Protein AF-A0AAD9J565-F1 (afdb_monomer)

Radius of gyration: 39.03 Å; Cα contacts (8 Å, |Δi|>4): 1830; chains: 1; bounding box: 100×90×88 Å

Sequence (991 aa):
MLLVNPFYSILQPTYLFQKVSRIVEQFKKESPEIPIISLGIGDVTQALPSLAIEALHNAVDEMAHANTFHGYGPEQGYDFLRTAIAKYDFQENLLSIDASEIFVSDGSKCDIANFQELFSPHVSVAIPDPVYPVYLDTNVMAGRSGQWKNDHYENIIPLPATKENNYIPLPPELHVDVIYLCFPNNPTGSAATKEVLEQFVDYAREHKALILFDAAYESFIRHPDIPHSIYEIKGAHSCAIEFRSLSKSAGFTGLRCAYTVVPHACMIYSENGEKYSLNKLWNRRQSTKFNGVAYPIQKAAAAMYTPSGQAQIRELTDSYLKNARIIRSTLEEYGSKIAEVPRSGKKDIDLAVQAAHKAATRWAKTSASQRSEILFKIADRMQKNLEKLAIVETWDNGKAIRETLAADIPLAIDHFRYFGSVIRAEAGEISDIDADTVSMEVHEPLGIVGQIIPWNFPILMLTWKMAPALAAGNCTIIKTAEQTPISALILFELIGDLIPPGVANIVTGFGPEAGKPLAQHPDIKKVAFTGETTTGRLIMQYASENIIPVTLELGGKSPNVFLESVMDKDDAFLDKAVEGLVLFAFNQGEVCTCPSRALIQENIYDKFMERCLTRISAITMDDPLDSDTMMGAQASNDQYEKILNYIDIGKQEGAEVLIGGEKYANSLYPQGYYIKPTVFKGHNKMRIFQEEIFGPVLSVTTFKDQDEALKIANDTTYGLGSGVWTRDIHQMQLLSRGIEAGRVWCNCYHAYPAHASFGGYKKSVDFLQEQSIQENTKKGIMIATLFKDIGCHNAHIVLSDNNGIHPQRTKNAGRISTSEQLPSSQWSLFAQGCEHIARNILEKTGIRTVYHHHCAGWIETPFELEKLMSMTSPELLGLCLDTGHYCFAGGSPESIIESYGKRIWHVHFKDCDAAIAHQSRVRRWDYFTSLQHGIFCPLGKGCVNFHEVIKKLKNINYHGWIVVEQDILPGMGTPKRYAQENRMYLNKFGV

Mean predicted aligned error: 18.53 Å

Foldseek 3Di:
DDDDLVLVVQDDDPCPQVVVVVVVVVCCVVCVPDDDDDPHPPPLPDDFDPLLVVLLVVVVVLCVDPVSNDDDDQLQDDQLLLVLCCVQVAVVVVFPFDSLQKRKFLFLLVLLLLLVVVDDLAFAEEAEPVHDVSNVSSNSSSVNFDHDDPNGGPRYHYFYQDVVVVRQGADDPDQGAEYEEEVCGPPRSDADFLVRLLRVQVSCVVRVHAYEYELAQLLLDDDPRTDSDSSVHPNCLAHYKYKYWCCNQRVCVVQGIIMIRQHQNHWDADPVGDTDGSSVVSSVSSVVVPRHHDPSSSSSSSSLSDPVNVVSSNVSSVVVVVVVVVVVVVVVVLDDDDDDDDADFLVVLVVLLVFLQVCQVVLQPPDLLLLLVLLLVLLVLLVVCQLVLLVLLCVLFFWASLCSNPPQSVQLSLLSNVLSPVLVVDDWDWDDPDDPDIDTDDQGQLEEAEEEEESLRFSNSCSLPLSNNSSRRYAYEYEYAQLGQRSVVVSCVRSVVSDPTSSYHYDYHHCVGNVLSSLQPLSHQEYEEEEALVSVVVSVVSNVNNVHHYFYQHAFLAAEEEEPQLPVDPDPLVVLVLVVQQQCCPSQVLDRNRNQEYEYAPVCPPVSVVSNVVVLVPAAEERSHDSNHRTTAGSDPVLLVLLLVVLVQCVVVPWDWPDFSAADCHPVCNSTSGGRQTETEDDCPRCSNADRSSGNHHYYYYDHDLVRVLVSRQPYQWAFEYEDRHPDPVSQVVSQVSRRHPYYHYSHPDDDRSPDDGAIDGSSDDDDPPCPLVVLLVVLLVVLQVCLVVVNLLDAAEDEADAPPPPVQQLQWLHDDPVNADDPVVLLVVLVSQQVSQVSNCVNRVHAYEYEEARRGNQQAPVSVVSSVVNHDLVRYAYAAEQLSHVLNPHALLVCCVVRVSRHQHYEDWAAAPVLSVVCVVVSPGNVRSVVVCRTDAPPNHDHPVLSNVVSNVVSVPPDDYHYDGRDDPPRDDPVVSVVRNVVVVVVNVD

InterPro domains:
  IPR013022 Xylose isomerase-like, TIM barrel domain [PF01261] (788-982)
  IPR015421 Pyridoxal phosphate-dependent transferase, major domain [G3DSA:3.40.640.10] (46-307)
  IPR015422 Pyridoxal phosphate-dependent transferase, small domain [G3DSA:3.90.1150.10] (16-339)
  IPR015424 Pyridoxal phosphate-dependent transferase [SSF53383] (14-336)
  IPR015590 Aldehyde dehydrogenase domain [PF00171] (335-765)
  IPR016160 Aldehyde dehydrogenase, cysteine active site [PS00070] (585-596)
  IPR016161 Aldehyde/histidinol dehydrogenase [SSF53720] (335-764)
  IPR016162 Aldehyde dehydrogenase, N-terminal [G3DSA:3.40.605.10] (349-568)
  IPR016163 Aldehyde dehydrogenase, C-terminal [G3DSA:3.40.309.10] (569-749)
  IPR019942 LL-diaminopimelate aminotransferase/aminotransferase ALD1 [TIGR03542] (4-337)
  IPR029510 Aldehyde dehydrogenase, glutamic acid active site [PS00687] (552-559)
  IPR036237 Xylose isomerase-like superfamily [SSF51658] (738-968)

Solvent-accessible surface area (backbone atoms only — not comparable to full-atom values): 52438 Å² total; per-residue (Å²): 135,90,78,76,71,71,38,67,77,68,61,74,77,67,64,65,64,56,49,52,52,51,51,52,53,50,46,49,72,78,38,71,86,59,87,77,87,77,85,55,97,83,67,74,88,65,77,65,44,70,57,34,53,52,29,32,52,55,36,50,57,34,53,73,36,89,92,55,46,75,75,92,70,58,62,44,44,56,65,73,39,30,45,42,47,22,39,68,77,26,39,73,75,74,32,96,54,54,40,90,27,37,33,33,20,43,30,40,71,57,52,63,54,49,54,60,76,79,50,67,68,82,55,39,37,34,38,45,36,75,58,52,60,62,69,55,51,43,39,30,61,64,61,37,21,69,59,79,53,95,97,40,36,75,43,47,43,73,24,64,29,40,82,90,51,61,49,47,52,68,73,74,94,60,93,46,43,35,36,51,46,51,39,36,20,56,90,78,64,34,65,59,45,54,72,57,50,42,50,42,42,52,48,21,61,75,66,70,12,39,36,45,34,37,31,39,44,30,74,69,67,81,58,90,75,44,64,69,51,71,65,80,35,90,67,20,51,47,30,38,33,41,28,32,28,37,36,64,40,52,47,27,64,91,72,32,37,18,34,35,42,36,34,79,64,20,62,45,68,49,101,88,65,51,81,41,51,45,35,62,52,49,50,55,44,31,68,71,63,69,53,52,56,58,69,37,58,46,45,14,54,40,39,40,70,36,76,70,26,44,50,46,27,50,54,54,38,50,52,54,52,48,50,54,49,51,54,51,52,52,59,51,65,74,47,89,78,89,81,89,74,72,79,33,32,51,71,51,46,54,51,46,48,55,36,18,59,74,23,25,71,60,45,48,68,50,51,48,69,58,42,18,51,43,30,39,51,45,23,52,51,47,63,76,38,40,70,63,53,15,53,39,42,22,70,38,28,28,30,17,28,47,48,27,61,70,40,44,50,52,49,30,31,49,33,22,41,44,31,25,50,48,45,70,70,66,71,68,54,75,46,78,76,54,99,90,43,71,49,73,50,79,90,70,49,78,35,38,32,30,33,40,34,40,44,74,48,38,58,34,47,46,36,69,53,47,32,55,37,44,41,54,21,24,12,38,39,37,36,38,22,74,73,23,44,58,37,46,51,55,50,44,72,72,41,46,90,70,49,64,79,28,34,66,38,80,43,40,23,49,58,80,41,29,47,44,47,45,40,46,37,81,78,38,50,30,34,39,41,39,44,54,48,73,57,52,52,49,48,51,59,38,11,52,79,64,68,32,50,71,45,50,42,27,39,24,56,5,30,27,36,38,40,60,55,40,71,75,48,99,44,75,66,32,56,49,50,40,50,56,56,55,50,22,38,51,65,34,9,46,40,52,50,28,42,29,24,38,38,30,26,59,95,40,39,70,71,53,46,56,54,38,53,58,56,57,72,66,62,41,56,66,56,30,83,36,72,82,20,61,28,30,32,47,63,39,68,72,58,39,53,51,34,54,52,47,47,51,49,33,49,73,76,66,34,44,77,77,41,62,72,48,75,40,82,31,89,91,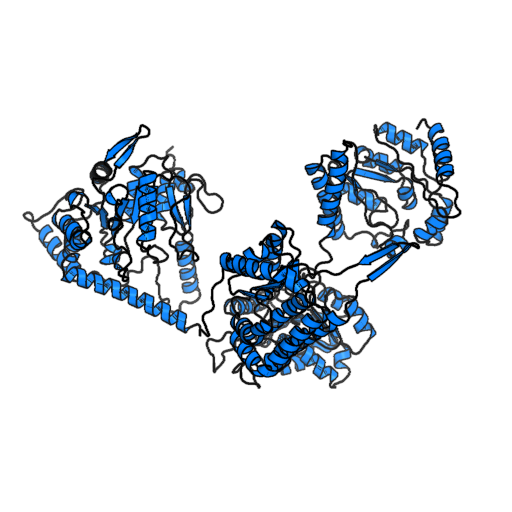46,68,82,51,49,31,64,37,64,21,35,32,40,51,58,69,88,40,61,63,52,55,50,71,67,62,31,31,54,34,29,34,34,70,30,87,48,71,68,53,42,47,53,58,55,49,63,46,67,39,8,20,22,32,30,40,35,55,76,48,67,67,60,48,55,50,50,59,69,66,44,61,33,51,37,63,29,72,74,49,65,96,81,74,61,71,87,56,82,83,43,13,28,73,62,4,26,44,93,82,78,79,57,62,64,62,49,51,32,51,50,47,36,52,55,39,40,53,34,45,76,74,65,44,69,85,50,66,47,78,44,64,67,74,56,62,70,45,66,69,38,17,43,32,34,57,61,77,49,82,89,73,49,77,54,76,75,51,46,56,53,53,28,50,51,54,46,52,37,21,41,54,26,26,77,74,50,68,32,47,25,24,40,44,56,35,60,15,26,86,41,33,37,58,66,46,46,51,50,47,55,76,61,37,56,75,88,38,49,27,30,30,47,35,38,16,42,34,39,49,32,70,33,55,59,59,57,51,45,71,77,42,39,94,32,53,66,36,38,33,52,29,16,23,21,58,67,44,47,48,48,27,62,76,70,58,35,29,46,67,59,31,51,76,69,44,25,49,34,62,59,85,68,29,66,58,59,59,70,59,40,52,51,53,40,55,75,69,65,65,81,61,72,74,45,79,55,77,76,76,54,95,91,72,73,52,73,70,57,53,54,51,52,35,50,60,49,38,50,77,74,79,96

Structure (mmCIF, N/CA/C/O backbone):
data_AF-A0AAD9J565-F1
#
_entry.id   AF-A0AAD9J565-F1
#
loop_
_atom_site.group_PDB
_atom_site.id
_atom_site.type_symbol
_atom_site.label_atom_id
_atom_site.label_alt_id
_atom_site.label_comp_id
_atom_site.label_asym_id
_atom_site.label_entity_id
_atom_site.label_seq_id
_atom_site.pdbx_PDB_ins_code
_atom_site.Cartn_x
_atom_site.Cartn_y
_atom_site.Cartn_z
_atom_site.occupancy
_atom_site.B_iso_or_equiv
_atom_site.auth_seq_id
_atom_site.auth_comp_id
_atom_site.auth_asym_id
_atom_site.auth_atom_id
_atom_site.pdbx_PDB_model_num
ATOM 1 N N . MET A 1 1 ? 56.479 5.702 11.947 1.00 76.94 1 MET A N 1
ATOM 2 C CA . MET A 1 1 ? 55.104 5.162 11.953 1.00 76.94 1 MET A CA 1
ATOM 3 C C . MET A 1 1 ? 54.656 5.055 10.508 1.00 76.94 1 MET A C 1
ATOM 5 O O . MET A 1 1 ? 54.671 6.071 9.828 1.00 76.94 1 MET A O 1
ATOM 9 N N . LEU A 1 2 ? 54.374 3.848 10.019 1.00 81.19 2 LEU A N 1
ATOM 10 C CA . LEU A 1 2 ? 53.825 3.646 8.675 1.00 81.19 2 LEU A CA 1
ATOM 11 C C . LEU A 1 2 ? 52.317 3.927 8.737 1.00 81.19 2 LEU A C 1
ATOM 13 O O . LEU A 1 2 ? 51.635 3.337 9.571 1.00 81.19 2 LEU A O 1
ATOM 17 N N . LEU A 1 3 ? 51.821 4.856 7.918 1.00 89.31 3 LEU A N 1
ATOM 18 C CA . LEU A 1 3 ? 50.401 5.220 7.875 1.00 89.31 3 LEU A CA 1
ATOM 19 C C . LEU A 1 3 ? 49.673 4.364 6.832 1.00 89.31 3 LEU A C 1
ATOM 21 O O . LEU A 1 3 ? 50.204 4.126 5.749 1.00 89.31 3 LEU A O 1
ATOM 25 N N . VAL A 1 4 ? 48.466 3.906 7.162 1.00 91.06 4 VAL A N 1
ATOM 26 C CA . VAL A 1 4 ? 47.586 3.187 6.226 1.00 91.06 4 VAL A CA 1
ATOM 27 C C . VAL A 1 4 ? 47.065 4.139 5.143 1.00 91.06 4 VAL A C 1
ATOM 29 O O . VAL A 1 4 ? 46.891 5.328 5.407 1.00 91.06 4 VAL A O 1
ATOM 32 N N . ASN A 1 5 ? 46.787 3.629 3.937 1.00 90.88 5 ASN A N 1
ATOM 33 C CA . ASN A 1 5 ? 46.043 4.389 2.930 1.00 90.88 5 ASN A CA 1
ATOM 34 C C . ASN A 1 5 ? 44.628 4.685 3.482 1.00 90.88 5 ASN A C 1
ATOM 36 O O . ASN A 1 5 ? 43.850 3.741 3.655 1.00 90.88 5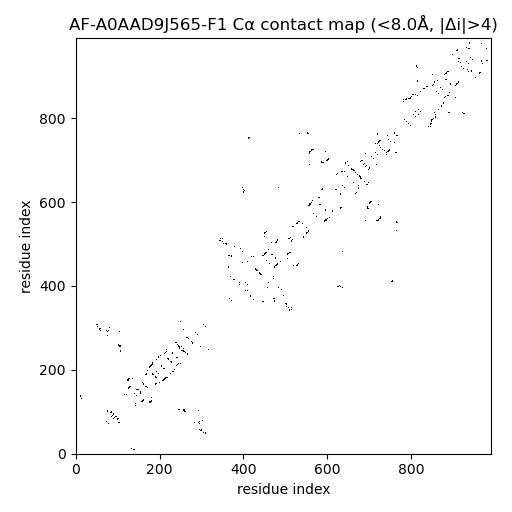 ASN A O 1
ATOM 40 N N . PRO A 1 6 ? 44.275 5.957 3.753 1.00 90.44 6 PRO A N 1
ATOM 41 C CA . PRO A 1 6 ? 43.013 6.308 4.404 1.00 90.44 6 PRO A CA 1
ATOM 42 C C . PRO A 1 6 ? 41.783 5.956 3.559 1.00 90.44 6 PRO A C 1
ATOM 44 O O . PRO A 1 6 ? 40.687 5.830 4.092 1.00 90.44 6 PRO A O 1
ATOM 47 N N . PHE A 1 7 ? 41.938 5.734 2.253 1.00 92.44 7 PHE A N 1
ATOM 48 C CA . PHE A 1 7 ? 40.814 5.367 1.397 1.00 92.44 7 PHE A CA 1
ATOM 49 C C . PHE A 1 7 ? 40.316 3.933 1.625 1.00 92.44 7 PHE A C 1
ATOM 51 O O . PHE A 1 7 ? 39.168 3.620 1.325 1.00 92.44 7 PHE A O 1
ATOM 58 N N . TYR A 1 8 ? 41.132 3.064 2.229 1.00 90.06 8 TYR A N 1
ATOM 59 C CA . TYR A 1 8 ? 40.695 1.715 2.596 1.00 90.06 8 TYR A CA 1
ATOM 60 C C . TYR A 1 8 ? 39.711 1.714 3.773 1.00 90.06 8 TYR A C 1
ATOM 62 O O . TYR A 1 8 ? 38.930 0.775 3.893 1.00 90.06 8 TYR A O 1
ATOM 70 N N . SER A 1 9 ? 39.709 2.745 4.630 1.00 87.62 9 SER A N 1
ATOM 71 C CA . SER A 1 9 ? 38.784 2.806 5.772 1.00 87.62 9 SER A CA 1
ATOM 72 C C . SER A 1 9 ? 37.391 3.322 5.413 1.00 87.62 9 SER A C 1
ATOM 74 O O . SER A 1 9 ? 36.497 3.237 6.248 1.00 87.62 9 SER A O 1
ATOM 76 N N . ILE A 1 10 ? 37.199 3.862 4.204 1.00 88.69 10 ILE A N 1
ATOM 77 C CA . ILE A 1 10 ? 35.894 4.347 3.722 1.00 88.69 10 ILE A CA 1
ATOM 78 C C . ILE A 1 10 ? 35.210 3.376 2.750 1.00 88.69 10 ILE A C 1
ATOM 80 O O . ILE A 1 10 ? 34.093 3.657 2.311 1.00 88.69 10 ILE A O 1
ATOM 84 N N . LEU A 1 11 ? 35.858 2.256 2.403 1.00 87.25 11 LEU A N 1
ATOM 85 C CA . LEU A 1 11 ? 35.262 1.194 1.590 1.00 87.25 11 LEU A CA 1
ATOM 86 C C . LEU A 1 11 ? 34.033 0.625 2.299 1.00 87.25 11 LEU A C 1
ATOM 88 O O . LEU A 1 11 ? 34.111 0.202 3.454 1.00 87.25 11 LEU A O 1
ATOM 92 N N . GLN A 1 12 ? 32.904 0.598 1.599 1.00 83.75 12 GLN A N 1
ATOM 93 C CA . GLN A 1 12 ? 31.709 -0.047 2.121 1.00 83.75 12 GLN A CA 1
ATOM 94 C C . GLN A 1 12 ? 31.818 -1.573 1.974 1.00 83.75 12 GLN A C 1
ATOM 96 O O . GLN A 1 12 ? 32.342 -2.064 0.971 1.00 83.75 12 GLN A O 1
ATOM 101 N N . PRO A 1 13 ? 31.315 -2.360 2.942 1.00 66.62 13 PRO A N 1
ATOM 102 C CA . PRO A 1 13 ? 31.172 -3.797 2.763 1.00 66.62 13 PRO A CA 1
ATOM 103 C C . PRO A 1 13 ? 30.302 -4.065 1.535 1.00 66.62 13 PRO A C 1
ATOM 105 O O . PRO A 1 13 ? 29.221 -3.491 1.410 1.00 66.62 13 PRO A O 1
ATOM 108 N N . THR A 1 14 ? 30.743 -4.948 0.640 1.00 60.09 14 THR A N 1
ATOM 109 C CA . THR A 1 14 ? 29.985 -5.309 -0.562 1.00 60.09 14 THR A CA 1
ATOM 110 C C . THR A 1 14 ? 28.680 -6.009 -0.156 1.00 60.09 14 THR A C 1
ATOM 112 O O . THR A 1 14 ? 28.645 -7.222 0.070 1.00 60.09 14 THR A O 1
ATOM 115 N N . TYR A 1 15 ? 27.611 -5.220 0.000 1.00 57.38 15 TYR A N 1
ATOM 116 C CA . TYR A 1 15 ? 26.396 -5.596 0.729 1.00 57.38 15 TYR A CA 1
ATOM 117 C C . TYR A 1 15 ? 25.700 -6.820 0.136 1.00 57.38 15 TYR A C 1
ATOM 119 O O . TYR A 1 15 ? 25.202 -7.657 0.879 1.00 57.38 15 TYR A O 1
ATOM 127 N N . LEU A 1 16 ? 25.705 -6.972 -1.190 1.00 60.38 16 LEU A N 1
ATOM 128 C CA . LEU A 1 16 ? 24.922 -8.011 -1.853 1.00 60.38 16 LEU A CA 1
ATOM 129 C C . LEU A 1 16 ? 25.516 -9.416 -1.663 1.00 60.38 16 LEU A C 1
ATOM 131 O O . LEU A 1 16 ? 24.837 -10.307 -1.159 1.00 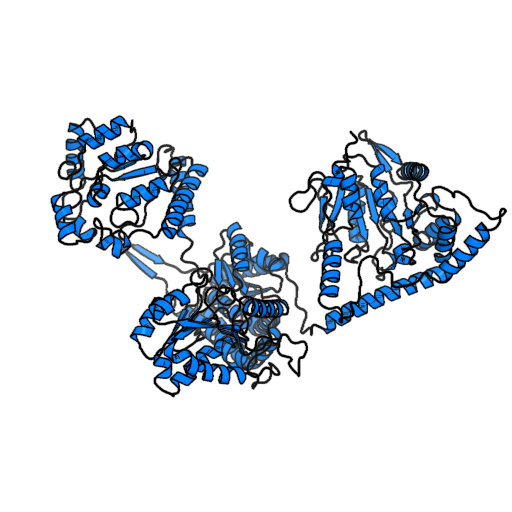60.38 16 LEU A O 1
ATOM 135 N N . PHE A 1 17 ? 26.790 -9.626 -2.006 1.00 64.25 17 PHE A N 1
ATOM 136 C CA . PHE A 1 17 ? 27.372 -10.976 -2.020 1.00 64.25 17 PHE A CA 1
ATOM 137 C C . PHE A 1 17 ? 27.631 -11.532 -0.623 1.00 64.25 17 PHE A C 1
ATOM 139 O O . PHE A 1 17 ? 27.323 -12.691 -0.366 1.00 64.25 17 PHE A O 1
ATOM 146 N N . GLN A 1 18 ? 28.117 -10.707 0.310 1.00 65.81 18 GLN A N 1
ATOM 147 C CA . GLN A 1 18 ? 28.301 -11.155 1.693 1.00 65.81 18 GLN A CA 1
ATOM 148 C C . GLN A 1 18 ? 26.966 -11.459 2.379 1.00 65.81 18 GLN A C 1
ATOM 150 O O . GLN A 1 18 ? 26.884 -12.406 3.159 1.00 65.81 18 GLN A O 1
ATOM 155 N N . LYS A 1 19 ? 25.914 -10.685 2.084 1.00 69.25 19 LYS A N 1
ATOM 156 C CA . LYS A 1 19 ? 24.570 -10.944 2.608 1.00 69.25 19 LYS A CA 1
ATOM 157 C C . LYS A 1 19 ? 24.002 -12.244 2.049 1.00 69.25 19 LYS A C 1
ATOM 159 O O . LYS A 1 19 ? 23.532 -13.056 2.837 1.00 69.25 19 LYS A O 1
ATOM 164 N N . VAL A 1 20 ? 24.108 -12.479 0.738 1.00 70.00 20 VAL A N 1
ATOM 165 C CA . VAL A 1 20 ? 23.678 -13.743 0.113 1.00 70.00 20 VAL A CA 1
ATOM 166 C C . VAL A 1 20 ? 24.428 -14.930 0.718 1.00 70.00 20 VAL A C 1
ATOM 168 O O . VAL A 1 20 ? 23.785 -15.884 1.146 1.00 70.00 20 VAL A O 1
ATOM 171 N N . SER A 1 21 ? 25.757 -14.859 0.851 1.00 73.62 21 SER A N 1
ATOM 172 C CA . SER A 1 21 ? 26.535 -15.935 1.481 1.00 73.62 21 SER A CA 1
ATOM 173 C C . SER A 1 21 ? 26.101 -16.199 2.924 1.00 73.62 21 SER A C 1
ATOM 175 O O . SER A 1 21 ? 25.922 -17.356 3.290 1.00 73.62 21 SER A O 1
ATOM 177 N N . ARG A 1 22 ? 25.864 -15.155 3.734 1.00 79.81 22 ARG A N 1
ATOM 178 C CA . ARG A 1 22 ? 25.368 -15.311 5.114 1.00 79.81 22 ARG A CA 1
ATOM 179 C C . ARG A 1 22 ? 23.987 -15.960 5.169 1.00 79.81 22 ARG A C 1
ATOM 181 O O . ARG A 1 22 ? 23.781 -16.826 6.008 1.00 79.81 22 ARG A O 1
ATOM 188 N N . ILE A 1 23 ? 23.072 -15.568 4.280 1.00 80.31 23 ILE A N 1
ATOM 189 C CA . ILE A 1 23 ? 21.728 -16.159 4.189 1.00 80.31 23 ILE A CA 1
ATOM 190 C C . ILE A 1 23 ? 21.830 -17.641 3.819 1.00 80.31 23 ILE A C 1
ATOM 192 O O . ILE A 1 23 ? 21.224 -18.477 4.479 1.00 80.31 23 ILE A O 1
ATOM 196 N N . VAL A 1 24 ? 22.639 -17.982 2.811 1.00 78.81 24 VAL A N 1
ATOM 197 C CA . VAL A 1 24 ? 22.847 -19.377 2.395 1.00 78.81 24 VAL A CA 1
ATOM 198 C C . VAL A 1 24 ? 23.486 -20.194 3.518 1.00 78.81 24 VAL A C 1
ATOM 200 O O . VAL A 1 24 ? 23.065 -21.318 3.770 1.00 78.81 24 VAL A O 1
ATOM 203 N N . GLU A 1 25 ? 24.488 -19.656 4.216 1.00 84.00 25 GLU A N 1
ATOM 204 C CA . GLU A 1 25 ? 25.115 -20.329 5.359 1.00 84.00 25 GLU A CA 1
ATOM 205 C C . GLU A 1 25 ? 24.149 -20.532 6.525 1.00 84.00 25 GLU A C 1
ATOM 207 O O . GLU A 1 25 ? 24.173 -21.585 7.161 1.00 84.00 25 GLU A O 1
ATOM 212 N N . GLN A 1 26 ? 23.314 -19.536 6.813 1.00 87.44 26 GLN A N 1
ATOM 213 C CA . GLN A 1 26 ? 22.291 -19.629 7.843 1.00 87.44 26 GLN A CA 1
ATOM 214 C C . GLN A 1 26 ? 21.256 -20.698 7.479 1.00 87.44 26 GLN A C 1
ATOM 216 O O . GLN A 1 26 ? 21.030 -21.605 8.273 1.00 87.44 26 GLN A O 1
ATOM 221 N N . PHE A 1 27 ? 20.748 -20.685 6.246 1.00 84.12 27 PHE A N 1
ATOM 222 C CA . PHE A 1 27 ? 19.808 -21.693 5.760 1.00 84.12 27 PHE A CA 1
ATOM 223 C C . PHE A 1 27 ? 20.413 -23.108 5.780 1.00 84.12 27 PHE A C 1
ATOM 225 O O . PHE A 1 27 ? 19.770 -24.043 6.236 1.00 84.12 27 PHE A O 1
ATOM 232 N N . LYS A 1 28 ? 21.685 -23.284 5.386 1.00 85.00 28 LYS A N 1
ATOM 233 C CA . LYS A 1 28 ? 22.387 -24.583 5.494 1.00 85.00 28 LYS A CA 1
ATOM 234 C C . LYS A 1 28 ? 22.482 -25.094 6.933 1.00 85.00 28 LYS A C 1
ATOM 236 O O . LYS A 1 28 ? 22.507 -26.303 7.142 1.00 85.00 28 LYS A O 1
ATOM 241 N N . LYS A 1 29 ? 22.601 -24.193 7.913 1.00 88.88 29 LYS A N 1
ATOM 242 C CA . LYS A 1 29 ? 22.636 -24.557 9.338 1.00 88.88 29 LYS A CA 1
ATOM 243 C C . LYS A 1 29 ? 21.250 -24.911 9.866 1.00 88.88 29 LYS A C 1
ATOM 245 O O . LYS A 1 29 ? 21.141 -25.821 10.678 1.00 88.88 29 LYS A O 1
ATOM 250 N N . GLU A 1 30 ? 20.232 -24.180 9.429 1.00 90.12 30 GLU A N 1
ATOM 251 C CA . GLU A 1 30 ? 18.842 -24.342 9.867 1.00 90.12 30 GLU A CA 1
ATOM 252 C C . GLU A 1 30 ? 18.134 -25.514 9.170 1.00 90.12 30 GLU A C 1
ATOM 254 O O . GLU A 1 30 ? 17.196 -26.075 9.728 1.00 90.12 30 GLU A O 1
ATOM 259 N N . SER A 1 31 ? 18.590 -25.909 7.979 1.00 85.38 31 SER A N 1
ATOM 260 C CA . SER A 1 31 ? 17.970 -26.951 7.150 1.00 85.38 31 SER A CA 1
ATOM 261 C C . SER A 1 31 ? 19.020 -27.851 6.478 1.00 85.38 31 SER A C 1
ATOM 263 O O . SER A 1 31 ? 19.162 -27.840 5.250 1.00 85.38 31 SER A O 1
ATOM 265 N N . PRO A 1 32 ? 19.802 -28.625 7.258 1.00 84.94 32 PRO A N 1
ATOM 266 C CA . PRO A 1 32 ? 20.911 -29.429 6.737 1.00 84.94 32 PRO A CA 1
ATOM 267 C C . PRO A 1 32 ? 20.463 -30.561 5.798 1.00 84.94 32 PRO A C 1
ATOM 269 O O . PRO A 1 32 ? 21.245 -31.017 4.966 1.00 84.94 32 PRO A O 1
ATOM 272 N N . GLU A 1 33 ? 19.216 -31.014 5.915 1.00 89.06 33 GLU A N 1
ATOM 273 C CA . GLU A 1 33 ? 18.605 -32.034 5.058 1.00 89.06 33 GLU A CA 1
ATOM 274 C C . GLU A 1 33 ? 18.117 -31.516 3.696 1.00 89.06 33 GLU A C 1
ATOM 276 O O . GLU A 1 33 ? 17.845 -32.329 2.810 1.00 89.06 33 GLU A O 1
ATOM 281 N N . ILE A 1 34 ? 18.007 -30.196 3.502 1.00 79.25 34 ILE A N 1
ATOM 282 C CA . ILE A 1 34 ? 17.500 -29.619 2.252 1.00 79.25 34 ILE A CA 1
ATOM 283 C C . ILE A 1 34 ? 18.668 -29.399 1.278 1.00 79.25 34 ILE A C 1
ATOM 285 O O . ILE A 1 34 ? 19.552 -28.577 1.539 1.00 79.25 34 ILE A O 1
ATOM 289 N N . PRO A 1 35 ? 18.695 -30.087 0.123 1.00 74.31 35 PRO A N 1
ATOM 290 C CA . PRO A 1 35 ? 19.731 -29.870 -0.875 1.00 74.31 35 PRO A CA 1
ATOM 291 C C . PRO A 1 35 ? 19.576 -28.479 -1.502 1.00 74.31 35 PRO A C 1
ATOM 293 O O . PRO A 1 35 ? 18.553 -28.160 -2.104 1.00 74.31 35 PRO A O 1
ATOM 296 N N . ILE A 1 36 ? 20.614 -27.650 -1.385 1.00 72.00 36 ILE A N 1
ATOM 297 C CA . ILE A 1 36 ? 20.639 -26.309 -1.979 1.00 72.00 36 ILE A CA 1
ATOM 298 C C . ILE A 1 36 ? 21.285 -26.370 -3.355 1.00 72.00 36 ILE A C 1
ATOM 300 O O . ILE A 1 36 ? 22.444 -26.770 -3.493 1.00 72.00 36 ILE A O 1
ATOM 304 N N . ILE A 1 37 ? 20.567 -25.880 -4.361 1.00 71.94 37 ILE A N 1
ATOM 305 C CA . ILE A 1 37 ? 21.145 -25.572 -5.667 1.00 71.94 37 ILE A CA 1
ATOM 306 C C . ILE A 1 37 ? 21.834 -24.207 -5.547 1.00 71.94 37 ILE A C 1
ATOM 308 O O . ILE A 1 37 ? 21.183 -23.165 -5.551 1.00 71.94 37 ILE A O 1
ATOM 312 N N . SER A 1 38 ? 23.158 -24.218 -5.376 1.00 66.25 38 SER A N 1
ATOM 313 C CA . SER A 1 38 ? 23.962 -22.995 -5.304 1.00 66.25 38 SER A CA 1
ATOM 314 C C . SER A 1 38 ? 24.223 -22.462 -6.712 1.00 66.25 38 SER A C 1
ATOM 316 O O . SER A 1 38 ? 24.742 -23.174 -7.569 1.00 66.25 38 SER A O 1
ATOM 318 N N . LEU A 1 39 ? 23.822 -21.215 -6.950 1.00 66.19 39 LEU A N 1
ATOM 319 C CA . LEU A 1 39 ? 24.012 -20.487 -8.211 1.00 66.19 39 LEU A CA 1
ATOM 320 C C . LEU A 1 39 ? 24.794 -19.186 -7.958 1.00 66.19 39 LEU A C 1
ATOM 322 O O . LEU A 1 39 ? 24.560 -18.162 -8.598 1.00 66.19 39 LEU A O 1
ATOM 326 N N . GLY A 1 40 ? 25.653 -19.200 -6.935 1.00 59.69 40 GLY A N 1
ATOM 327 C CA . GLY A 1 40 ? 26.334 -18.019 -6.422 1.00 59.69 40 GLY A CA 1
ATOM 328 C C . GLY A 1 40 ? 27.606 -17.667 -7.194 1.00 59.69 40 GLY A C 1
ATOM 329 O O . GLY A 1 40 ? 28.062 -18.377 -8.091 1.00 59.69 40 GLY A O 1
ATOM 330 N N . ILE A 1 41 ? 28.230 -16.549 -6.814 1.00 58.25 41 ILE A N 1
ATOM 331 C CA . ILE A 1 41 ? 29.530 -16.157 -7.368 1.00 58.25 41 ILE A CA 1
ATOM 332 C C . ILE A 1 41 ? 30.585 -17.207 -7.017 1.00 58.25 41 ILE A C 1
ATOM 334 O O . ILE A 1 41 ? 30.884 -17.420 -5.846 1.00 58.25 41 ILE A O 1
ATOM 338 N N . GLY A 1 42 ? 31.207 -17.780 -8.049 1.00 58.38 42 GLY A N 1
ATOM 339 C CA . GLY A 1 42 ? 32.283 -18.764 -7.914 1.00 58.38 42 GLY A CA 1
ATOM 340 C C . GLY A 1 42 ? 31.857 -20.206 -8.192 1.00 58.38 42 GLY A C 1
ATOM 341 O O . GLY A 1 42 ? 32.737 -21.050 -8.341 1.00 58.38 42 GLY A O 1
ATOM 342 N N . ASP A 1 43 ? 30.556 -20.477 -8.349 1.00 62.22 43 ASP A N 1
ATOM 343 C CA . ASP A 1 43 ? 30.042 -21.791 -8.754 1.00 62.22 43 ASP A CA 1
ATOM 344 C C . ASP A 1 43 ? 30.278 -22.024 -10.257 1.00 62.22 43 ASP A C 1
ATOM 346 O O . ASP A 1 43 ? 29.401 -21.843 -11.103 1.00 62.22 43 ASP A O 1
ATOM 350 N N . VAL A 1 44 ? 31.510 -22.396 -10.612 1.00 65.62 44 VAL A N 1
ATOM 351 C CA . VAL A 1 44 ? 31.862 -22.846 -11.965 1.00 65.62 44 VAL A CA 1
ATOM 352 C C . VAL A 1 44 ? 31.491 -24.321 -12.079 1.00 65.62 44 VAL A C 1
ATOM 354 O O . VAL A 1 44 ? 32.156 -25.181 -11.509 1.00 65.62 44 VAL A O 1
ATOM 357 N N . THR A 1 45 ? 30.410 -24.619 -12.798 1.00 70.38 45 THR A N 1
ATOM 358 C CA . THR A 1 45 ? 29.816 -25.969 -12.832 1.00 70.38 45 THR A CA 1
ATOM 359 C C . THR A 1 45 ? 30.273 -26.821 -14.015 1.00 70.38 45 THR A C 1
ATOM 361 O O . THR A 1 45 ? 29.908 -27.991 -14.102 1.00 70.38 45 THR A O 1
ATOM 364 N N . GLN A 1 46 ? 31.071 -26.258 -14.924 1.00 82.50 46 GLN A N 1
ATOM 365 C CA . GLN A 1 46 ? 31.539 -26.917 -16.144 1.00 82.50 46 GLN A CA 1
ATOM 366 C C . GLN A 1 46 ? 33.070 -26.935 -16.210 1.00 82.50 46 GLN A C 1
ATOM 368 O O . GLN A 1 46 ? 33.728 -25.974 -15.808 1.00 82.50 46 GLN A O 1
ATOM 373 N N . ALA A 1 47 ? 33.629 -28.031 -16.727 1.00 86.75 47 ALA A N 1
ATOM 374 C CA . ALA A 1 47 ? 35.065 -28.177 -16.954 1.00 86.75 47 ALA A CA 1
ATOM 375 C C . ALA A 1 47 ? 35.546 -27.345 -18.159 1.00 86.75 47 ALA A C 1
ATOM 377 O O . ALA A 1 47 ? 34.748 -26.830 -18.942 1.00 86.75 47 ALA A O 1
ATOM 378 N N . LEU A 1 48 ? 36.870 -27.232 -18.315 1.00 92.00 48 LEU A N 1
ATOM 379 C CA . LEU A 1 48 ? 37.475 -26.596 -19.486 1.00 92.00 48 LEU A CA 1
ATOM 380 C C . LEU A 1 48 ? 37.126 -27.364 -20.777 1.00 92.00 48 LEU A C 1
ATOM 382 O O . LEU A 1 48 ? 37.094 -28.598 -20.750 1.00 92.00 48 LEU A O 1
ATOM 386 N N . PRO A 1 49 ? 36.953 -26.665 -21.914 1.00 94.00 49 PRO A N 1
ATOM 387 C CA . PRO A 1 49 ? 36.844 -27.292 -23.226 1.00 94.00 49 PRO A CA 1
ATOM 388 C C . PRO A 1 49 ? 37.991 -28.275 -23.489 1.00 94.00 49 PRO A C 1
ATOM 390 O O . PRO A 1 49 ? 39.155 -27.981 -23.206 1.00 94.00 49 PRO A O 1
ATOM 393 N N . SER A 1 50 ? 37.678 -29.434 -24.068 1.00 95.12 50 SER A N 1
ATOM 394 C CA . SER A 1 50 ? 38.657 -30.493 -24.368 1.00 95.12 50 SER A CA 1
ATOM 395 C C . SER A 1 50 ? 39.862 -29.990 -25.174 1.00 95.12 50 SER A C 1
ATOM 397 O O . SER A 1 50 ? 40.999 -30.340 -24.864 1.00 95.12 50 SER A O 1
ATOM 399 N N . LEU A 1 51 ? 39.632 -29.090 -26.136 1.00 95.94 51 LEU A N 1
ATOM 400 C CA . LEU A 1 51 ? 40.694 -28.476 -26.938 1.00 95.94 51 LEU A CA 1
ATOM 401 C C . LEU A 1 51 ? 41.610 -27.563 -26.118 1.00 95.94 51 LEU A C 1
ATOM 403 O O . LEU A 1 51 ? 42.801 -27.471 -26.405 1.00 95.94 51 LEU A O 1
ATOM 407 N N . ALA A 1 52 ? 41.081 -26.898 -25.088 1.00 95.88 52 ALA A N 1
ATOM 408 C CA . ALA A 1 52 ? 41.901 -26.096 -24.187 1.00 95.88 52 ALA A CA 1
ATOM 409 C C . ALA A 1 52 ? 42.812 -27.006 -23.354 1.00 95.88 52 ALA A C 1
ATOM 411 O O . ALA A 1 52 ? 43.980 -26.683 -23.165 1.00 95.88 52 ALA A O 1
ATOM 412 N N . ILE A 1 53 ? 42.303 -28.160 -22.904 1.00 96.31 53 ILE A N 1
ATOM 413 C CA . ILE A 1 53 ? 43.078 -29.165 -22.159 1.00 96.31 53 ILE A CA 1
ATOM 414 C C . ILE A 1 53 ? 44.192 -29.753 -23.033 1.00 96.31 53 ILE A C 1
ATOM 416 O O . ILE A 1 53 ? 45.341 -29.811 -22.603 1.00 96.31 53 ILE A O 1
ATOM 420 N N . GLU A 1 54 ? 43.881 -30.144 -24.270 1.00 96.75 54 GLU A N 1
ATOM 421 C CA . GLU A 1 54 ? 44.879 -30.656 -25.216 1.00 96.75 54 GLU A CA 1
ATOM 422 C C . GLU A 1 54 ? 45.976 -29.618 -25.492 1.00 96.75 54 GLU A C 1
ATOM 424 O O . GLU A 1 54 ? 47.166 -29.921 -25.416 1.00 96.75 54 GLU A O 1
ATOM 429 N N . ALA A 1 55 ? 45.587 -28.366 -25.739 1.00 97.06 55 ALA A N 1
ATOM 430 C CA . ALA A 1 55 ? 46.530 -27.278 -25.961 1.00 97.06 55 ALA A CA 1
ATOM 431 C C . ALA A 1 55 ? 47.387 -26.965 -24.722 1.00 97.06 55 ALA A C 1
ATOM 433 O O . ALA A 1 55 ? 48.562 -26.628 -24.876 1.00 97.06 55 ALA A O 1
ATOM 434 N N . LEU A 1 56 ? 46.839 -27.109 -23.509 1.00 97.19 56 LEU A N 1
ATOM 435 C CA . LEU A 1 56 ? 47.613 -27.019 -22.269 1.00 97.19 56 LEU A CA 1
ATOM 436 C C . LEU A 1 56 ? 48.662 -28.130 -22.184 1.00 97.19 56 LEU A C 1
ATOM 438 O O . LEU A 1 56 ? 49.813 -27.823 -21.894 1.00 97.19 56 LEU A O 1
ATOM 442 N N . HIS A 1 57 ? 48.297 -29.388 -22.454 1.00 97.06 57 HIS A N 1
ATOM 443 C CA . HIS A 1 57 ? 49.251 -30.504 -22.444 1.00 97.06 57 HIS A CA 1
ATOM 444 C C . HIS A 1 57 ? 50.370 -30.292 -23.467 1.00 97.06 57 HIS A C 1
ATOM 446 O O . HIS A 1 57 ? 51.540 -30.307 -23.096 1.00 97.06 57 HIS A O 1
ATOM 452 N N . ASN A 1 58 ? 50.014 -29.965 -24.711 1.00 96.31 58 ASN A N 1
ATOM 453 C CA . ASN A 1 58 ? 50.991 -29.701 -25.767 1.00 96.31 58 ASN A CA 1
ATOM 454 C C . ASN A 1 58 ? 51.940 -28.552 -25.393 1.00 96.31 58 ASN A C 1
ATOM 456 O O . ASN A 1 58 ? 53.143 -28.635 -25.620 1.00 96.31 58 ASN A O 1
ATOM 460 N N . ALA A 1 59 ? 51.425 -27.478 -24.790 1.00 96.00 59 ALA A N 1
ATOM 461 C CA . ALA A 1 59 ? 52.266 -26.365 -24.370 1.00 96.00 59 ALA A CA 1
ATOM 462 C C . ALA A 1 59 ? 53.149 -26.702 -23.155 1.00 96.00 59 ALA A C 1
ATOM 464 O O . ALA A 1 59 ? 54.248 -26.166 -23.042 1.00 96.00 59 ALA A O 1
ATOM 465 N N . VAL A 1 60 ? 52.704 -27.579 -22.250 1.00 95.88 60 VAL A N 1
ATOM 466 C CA . VAL A 1 60 ? 53.548 -28.103 -21.164 1.00 95.88 60 VAL A CA 1
ATOM 467 C C . VAL A 1 60 ? 54.681 -28.962 -21.730 1.00 95.88 60 VAL A C 1
ATOM 469 O O . VAL A 1 60 ? 55.820 -28.808 -21.290 1.00 95.88 60 VAL A O 1
ATOM 472 N N . ASP A 1 61 ? 54.403 -29.788 -22.738 1.00 95.44 61 ASP A N 1
ATOM 473 C CA . ASP A 1 61 ? 55.420 -30.592 -23.423 1.00 95.44 61 ASP A CA 1
ATOM 474 C C . ASP A 1 61 ? 56.444 -29.705 -24.152 1.00 95.44 61 ASP A C 1
ATOM 476 O O . ASP A 1 61 ? 57.651 -29.923 -24.040 1.00 95.44 61 ASP A O 1
ATOM 480 N N . GLU A 1 62 ? 55.997 -28.633 -24.820 1.00 93.88 62 GLU A N 1
ATOM 481 C CA . GLU A 1 62 ? 56.891 -27.619 -25.404 1.00 93.88 62 GLU A CA 1
ATOM 482 C C . GLU A 1 62 ? 57.797 -26.981 -24.329 1.00 93.88 62 GLU A C 1
ATOM 484 O O . GLU A 1 62 ? 58.993 -26.780 -24.547 1.00 93.88 62 GLU A O 1
ATOM 489 N N . MET A 1 63 ? 57.270 -26.728 -23.130 1.00 94.00 63 MET A N 1
ATOM 490 C CA . MET A 1 63 ? 58.033 -26.168 -22.008 1.00 94.00 63 MET A CA 1
ATOM 491 C C . MET A 1 63 ? 59.019 -27.163 -21.370 1.00 94.00 63 MET A C 1
ATOM 493 O O . MET A 1 63 ? 59.911 -26.739 -20.633 1.00 94.00 63 MET A O 1
ATOM 497 N N . ALA A 1 64 ? 58.896 -28.467 -21.637 1.00 93.81 64 ALA A N 1
ATOM 498 C CA . ALA A 1 64 ? 59.742 -29.502 -21.042 1.00 93.81 64 ALA A CA 1
ATOM 499 C C . ALA A 1 64 ? 61.125 -29.637 -21.713 1.00 93.81 64 ALA A C 1
ATOM 501 O O . ALA A 1 64 ? 62.031 -30.251 -21.141 1.00 93.81 64 ALA A O 1
ATOM 502 N N . HIS A 1 65 ? 61.317 -29.058 -22.904 1.00 92.31 65 HIS A N 1
ATOM 503 C CA . HIS A 1 65 ? 62.557 -29.171 -23.673 1.00 92.31 65 HIS A CA 1
ATOM 504 C C . HIS A 1 65 ? 63.236 -27.814 -23.888 1.00 92.31 65 HIS A C 1
ATOM 506 O O . HIS A 1 65 ? 62.608 -26.829 -24.263 1.00 92.31 65 HIS A O 1
ATOM 512 N N . ALA A 1 66 ? 64.559 -27.760 -23.709 1.00 90.44 66 ALA A N 1
ATOM 513 C CA . ALA A 1 66 ? 65.322 -26.508 -23.777 1.00 90.44 66 ALA A CA 1
ATOM 514 C C . ALA A 1 66 ? 65.235 -25.781 -25.136 1.00 90.44 66 ALA A C 1
ATOM 516 O O . ALA A 1 66 ? 65.381 -24.564 -25.182 1.00 90.44 66 ALA A O 1
ATOM 517 N N . ASN A 1 67 ? 65.007 -26.504 -26.238 1.00 93.06 67 ASN A N 1
ATOM 518 C CA . ASN A 1 67 ? 64.885 -25.942 -27.588 1.00 93.06 67 ASN A CA 1
ATOM 519 C C . ASN A 1 67 ? 63.482 -25.397 -27.918 1.00 93.06 67 ASN A C 1
ATOM 521 O O . ASN A 1 67 ? 63.349 -24.676 -28.903 1.00 93.06 67 ASN A O 1
ATOM 525 N N . THR A 1 68 ? 62.463 -25.731 -27.123 1.00 91.12 68 THR A N 1
ATOM 526 C CA . THR A 1 68 ? 61.068 -25.273 -27.281 1.00 91.12 68 THR A CA 1
ATOM 527 C C . THR A 1 68 ? 60.553 -24.508 -26.057 1.00 91.12 68 THR A C 1
ATOM 529 O O . THR A 1 68 ? 59.407 -24.074 -26.036 1.00 91.12 68 THR A O 1
ATOM 532 N N . PHE A 1 69 ? 61.398 -24.308 -25.042 1.00 92.69 69 PHE A N 1
ATOM 533 C CA . PHE A 1 69 ? 61.063 -23.578 -23.824 1.00 92.69 69 PHE A CA 1
ATOM 534 C C . PHE A 1 69 ? 60.794 -22.091 -24.095 1.00 92.69 69 PHE A C 1
ATOM 536 O O . PHE A 1 69 ? 61.586 -21.404 -24.746 1.00 92.69 69 PHE A O 1
ATOM 543 N N . HIS A 1 70 ? 59.720 -21.568 -23.503 1.00 90.50 70 HIS A N 1
ATOM 544 C CA . HIS A 1 70 ? 59.341 -20.160 -23.581 1.00 90.50 70 HIS A CA 1
ATOM 545 C C . HIS A 1 70 ? 59.453 -19.484 -22.204 1.00 90.50 70 HIS A C 1
ATOM 547 O O . HIS A 1 70 ? 58.752 -19.839 -21.261 1.00 90.50 70 HIS A O 1
ATOM 553 N N . GLY A 1 71 ? 60.345 -18.493 -22.091 1.00 83.00 71 GLY A N 1
ATOM 554 C CA . GLY A 1 71 ? 60.529 -17.683 -20.880 1.00 83.00 71 GLY A CA 1
ATOM 555 C C . GLY A 1 71 ? 59.492 -16.561 -20.740 1.00 83.00 71 GLY A C 1
ATOM 556 O O . GLY A 1 71 ? 58.329 -16.724 -21.101 1.00 83.00 71 GLY A O 1
ATOM 557 N N . TYR A 1 72 ? 59.910 -15.398 -20.230 1.00 82.31 72 TYR A N 1
ATOM 558 C CA . TYR A 1 72 ? 59.045 -14.215 -20.208 1.00 82.31 72 TYR A CA 1
ATOM 559 C C . TYR A 1 72 ? 58.596 -13.864 -21.632 1.00 82.31 72 TYR A C 1
ATOM 561 O O . TYR A 1 72 ? 59.422 -13.607 -22.509 1.00 82.31 72 TYR A O 1
ATOM 569 N N . GLY A 1 73 ? 57.285 -13.917 -21.856 1.00 82.38 73 GLY A N 1
ATOM 570 C CA . GLY A 1 73 ? 56.672 -13.569 -23.130 1.00 82.38 73 GLY A CA 1
ATOM 571 C C . GLY A 1 73 ? 56.617 -12.057 -23.363 1.00 82.38 73 GLY A C 1
ATOM 572 O O . GLY A 1 73 ? 56.919 -11.281 -22.457 1.00 82.38 73 GLY A O 1
ATOM 573 N N . PRO A 1 74 ? 56.211 -11.632 -24.570 1.00 89.75 74 PRO A N 1
ATOM 574 C CA . PRO A 1 74 ? 55.977 -10.221 -24.868 1.00 89.75 74 PRO A CA 1
ATOM 575 C C . PRO A 1 74 ? 54.920 -9.622 -23.932 1.00 89.75 74 PRO A C 1
ATOM 577 O O . PRO A 1 74 ? 53.931 -10.276 -23.591 1.00 89.75 74 PRO A O 1
ATOM 580 N N . GLU A 1 75 ? 55.102 -8.358 -23.553 1.00 88.94 75 GLU A N 1
ATOM 581 C CA . GLU A 1 75 ? 54.308 -7.688 -22.517 1.00 88.94 75 GLU A CA 1
ATOM 582 C C . GLU A 1 75 ? 52.832 -7.531 -22.905 1.00 88.94 75 GLU A C 1
ATOM 584 O O . GLU A 1 75 ? 51.967 -7.458 -22.041 1.00 88.94 75 GLU A O 1
ATOM 589 N N . GLN A 1 76 ? 52.524 -7.511 -24.204 1.00 93.56 76 GLN A N 1
ATOM 590 C CA . GLN A 1 76 ? 51.156 -7.396 -24.718 1.00 93.56 76 GLN A CA 1
ATOM 591 C C . GLN A 1 76 ? 50.501 -8.762 -24.993 1.00 93.56 76 GLN A C 1
ATOM 593 O O . GLN A 1 76 ? 49.339 -8.817 -25.391 1.00 93.56 76 GLN A O 1
ATOM 598 N N . GLY A 1 77 ? 51.229 -9.867 -24.812 1.00 95.44 77 GLY A N 1
ATOM 599 C CA . GLY A 1 77 ? 50.809 -11.208 -25.222 1.00 95.44 77 GLY A CA 1
ATOM 600 C C . GLY A 1 77 ? 51.398 -11.645 -26.561 1.00 95.44 77 GLY A C 1
ATOM 601 O O . GLY A 1 77 ? 51.875 -10.835 -27.361 1.00 95.44 77 GLY A O 1
ATOM 602 N N . TYR A 1 78 ? 51.405 -12.958 -26.791 1.00 96.19 78 TYR A N 1
ATOM 603 C CA . TYR A 1 78 ? 52.017 -13.541 -27.979 1.00 96.19 78 TYR A CA 1
ATOM 604 C C . TYR A 1 78 ? 51.214 -13.225 -29.241 1.00 96.19 78 TYR A C 1
ATOM 606 O O . TYR A 1 78 ? 49.981 -13.221 -29.244 1.00 96.19 78 TYR A O 1
ATOM 614 N N . ASP A 1 79 ? 51.943 -13.020 -30.336 1.00 96.38 79 ASP A N 1
ATOM 615 C CA . ASP A 1 79 ? 51.397 -12.614 -31.630 1.00 96.38 79 ASP A CA 1
ATOM 616 C C . ASP A 1 79 ? 50.312 -13.567 -32.160 1.00 96.38 79 ASP A C 1
ATOM 618 O O . ASP A 1 79 ? 49.270 -13.117 -32.633 1.00 96.38 79 ASP A O 1
ATOM 622 N N . PHE A 1 80 ? 50.495 -14.883 -31.986 1.00 96.44 80 PHE A N 1
ATOM 623 C CA . PHE A 1 80 ? 49.530 -15.887 -32.448 1.00 96.44 80 PHE A CA 1
ATOM 624 C C . PHE A 1 80 ? 48.146 -15.727 -31.802 1.00 96.44 80 PHE A C 1
ATOM 626 O O . PHE A 1 80 ? 47.132 -15.935 -32.465 1.00 96.44 80 PHE A O 1
ATOM 633 N N . LEU A 1 81 ? 48.088 -15.353 -30.520 1.00 97.31 81 LEU A N 1
ATOM 634 C CA . LEU A 1 81 ? 46.828 -15.187 -29.800 1.00 97.31 81 LEU A CA 1
ATOM 635 C C . LEU A 1 81 ? 46.202 -13.836 -30.139 1.00 97.31 81 LEU A C 1
ATOM 637 O O . LEU A 1 81 ? 45.012 -13.770 -30.420 1.00 97.31 81 LEU A O 1
ATOM 641 N N . ARG A 1 82 ? 47.004 -12.769 -30.171 1.00 97.88 82 ARG A N 1
ATOM 642 C CA . ARG A 1 82 ? 46.528 -11.418 -30.508 1.00 97.88 82 ARG A CA 1
ATOM 643 C C . ARG A 1 82 ? 45.969 -11.349 -31.925 1.00 97.88 82 ARG A C 1
ATOM 645 O O . ARG A 1 82 ? 44.909 -10.769 -32.129 1.00 97.88 82 ARG A O 1
ATOM 652 N N . THR A 1 83 ? 46.637 -11.993 -32.880 1.00 97.62 83 THR A N 1
ATOM 653 C CA . THR A 1 83 ? 46.165 -12.104 -34.265 1.00 97.62 83 THR A CA 1
ATOM 654 C C . THR A 1 83 ? 44.880 -12.924 -34.354 1.00 97.62 83 THR A C 1
ATOM 656 O O . THR A 1 83 ? 43.971 -12.551 -35.091 1.00 97.62 83 THR A O 1
ATOM 659 N N . ALA A 1 84 ? 44.764 -14.011 -33.583 1.00 97.00 84 ALA A N 1
ATOM 660 C CA . ALA A 1 84 ? 43.528 -14.787 -33.523 1.00 97.00 84 ALA A CA 1
ATOM 661 C C . ALA A 1 84 ? 42.364 -13.958 -32.950 1.00 97.00 84 ALA A C 1
ATOM 663 O O . ALA A 1 84 ? 41.308 -13.905 -33.571 1.00 97.00 84 ALA A O 1
ATOM 664 N N . ILE A 1 85 ? 42.578 -13.247 -31.838 1.00 96.94 85 ILE A N 1
ATOM 665 C CA . ILE A 1 85 ? 41.580 -12.342 -31.243 1.00 96.94 85 ILE A CA 1
ATOM 666 C C . ILE A 1 85 ? 41.145 -11.279 -32.260 1.00 96.94 85 ILE A C 1
ATOM 668 O O . ILE A 1 85 ? 39.956 -11.145 -32.534 1.00 96.94 85 ILE A O 1
ATOM 672 N N . ALA A 1 86 ? 42.100 -10.557 -32.863 1.00 97.19 86 ALA A N 1
ATOM 673 C CA . ALA A 1 86 ? 41.811 -9.515 -33.851 1.00 97.19 86 ALA A CA 1
ATOM 674 C C . ALA A 1 86 ? 40.954 -10.055 -35.001 1.00 97.19 86 ALA A C 1
ATOM 676 O O . ALA A 1 86 ? 39.971 -9.431 -35.397 1.00 97.19 86 ALA A O 1
ATOM 677 N N . LYS A 1 87 ? 41.306 -11.242 -35.505 1.00 95.62 87 LYS A N 1
ATOM 678 C CA . LYS A 1 87 ? 40.594 -11.880 -36.605 1.00 95.62 87 LYS A CA 1
ATOM 679 C C . LYS A 1 87 ? 39.161 -12.262 -36.221 1.00 95.62 87 LYS A C 1
ATOM 681 O O . LYS A 1 87 ? 38.226 -11.817 -36.879 1.00 95.62 87 LYS A O 1
ATOM 686 N N . TYR A 1 88 ? 39.001 -13.106 -35.204 1.00 94.00 88 TYR A N 1
ATOM 687 C CA . TYR A 1 88 ? 37.741 -13.812 -34.953 1.00 94.00 88 TYR A CA 1
ATOM 688 C C . TYR A 1 88 ? 36.739 -13.007 -34.121 1.00 94.00 88 TYR A C 1
ATOM 690 O O . TYR A 1 88 ? 35.542 -13.125 -34.361 1.00 94.00 88 TYR A O 1
ATOM 698 N N . ASP A 1 89 ? 37.197 -12.160 -33.195 1.00 93.56 89 ASP A N 1
ATOM 699 C CA . ASP A 1 89 ? 36.272 -11.359 -32.379 1.00 93.56 89 ASP A CA 1
ATOM 700 C C . ASP A 1 89 ? 35.859 -10.059 -33.086 1.00 93.56 89 ASP A C 1
ATOM 702 O O . ASP A 1 89 ? 34.762 -9.548 -32.855 1.00 93.56 89 ASP A O 1
ATOM 706 N N . PHE A 1 90 ? 36.704 -9.534 -33.985 1.00 95.44 90 PHE A N 1
ATOM 707 C CA . PHE A 1 90 ? 36.509 -8.207 -34.579 1.00 95.44 90 PHE A CA 1
ATOM 708 C C . PHE A 1 90 ? 36.468 -8.216 -36.116 1.00 95.44 90 PHE A C 1
ATOM 710 O O . PHE A 1 90 ? 35.458 -7.826 -36.703 1.00 95.44 90 PHE A O 1
ATOM 717 N N . GLN A 1 91 ? 37.528 -8.657 -36.799 1.00 94.81 91 GLN A N 1
ATOM 718 C CA . GLN A 1 91 ? 37.652 -8.482 -38.256 1.00 94.81 91 GLN A CA 1
ATOM 719 C C . GLN A 1 91 ? 36.657 -9.325 -39.070 1.00 94.81 91 GLN A C 1
ATOM 721 O O . GLN A 1 91 ? 36.186 -8.859 -40.108 1.00 94.81 91 GLN A O 1
ATOM 726 N N . GLU A 1 92 ? 36.288 -10.526 -38.613 1.00 91.19 92 GLU A N 1
ATOM 727 C CA . GLU A 1 92 ? 35.230 -11.334 -39.249 1.00 91.19 92 GLU A CA 1
ATOM 728 C C . GLU A 1 92 ? 33.849 -10.661 -39.172 1.00 91.19 92 GLU A C 1
ATOM 730 O O . GLU A 1 92 ? 33.026 -10.846 -40.068 1.00 91.19 92 GLU A O 1
ATOM 735 N N . ASN A 1 93 ? 33.642 -9.784 -38.184 1.00 85.44 93 ASN A N 1
ATOM 736 C CA . ASN A 1 93 ? 32.465 -8.920 -38.054 1.00 85.44 93 ASN A CA 1
ATOM 737 C C . ASN A 1 93 ? 32.663 -7.538 -38.714 1.00 85.44 93 ASN A C 1
ATOM 739 O O . ASN A 1 93 ? 31.918 -6.601 -38.436 1.00 85.44 93 ASN A O 1
ATOM 743 N N . LEU A 1 94 ? 33.660 -7.401 -39.600 1.00 88.69 94 LEU A N 1
ATOM 744 C CA . LEU A 1 94 ? 34.007 -6.171 -40.327 1.00 88.69 94 LEU A CA 1
ATOM 745 C C . LEU A 1 94 ? 34.449 -4.999 -39.426 1.00 88.69 94 LEU A C 1
ATOM 747 O O . LEU A 1 94 ? 34.395 -3.839 -39.844 1.00 88.69 94 LEU A O 1
ATOM 751 N N . LEU A 1 95 ? 34.927 -5.286 -38.210 1.00 92.00 95 LEU A N 1
ATOM 752 C CA . LEU A 1 95 ? 35.468 -4.289 -37.285 1.00 92.00 95 LEU A CA 1
ATOM 753 C C . LEU A 1 95 ? 36.986 -4.150 -37.467 1.00 92.00 95 LEU A C 1
ATOM 755 O O . LEU A 1 95 ? 37.730 -5.129 -37.491 1.00 92.00 95 LEU A O 1
ATOM 759 N N . SER A 1 96 ? 37.464 -2.910 -37.581 1.00 90.62 96 SER A N 1
ATOM 760 C CA . SER A 1 96 ? 38.872 -2.597 -37.864 1.00 90.62 96 SER A CA 1
ATOM 761 C C . SER A 1 96 ? 39.717 -2.510 -36.586 1.00 90.62 96 SER A C 1
ATOM 763 O O . SER A 1 96 ? 40.174 -1.422 -36.240 1.00 90.62 96 SER A O 1
ATOM 765 N N . ILE A 1 97 ? 39.925 -3.640 -35.903 1.00 96.19 97 ILE A N 1
ATOM 766 C CA . ILE A 1 97 ? 40.846 -3.762 -34.757 1.00 96.19 97 ILE A CA 1
ATOM 767 C C . ILE A 1 97 ? 42.119 -4.497 -35.184 1.00 96.19 97 ILE A C 1
ATOM 769 O O . ILE A 1 97 ? 42.052 -5.568 -35.795 1.00 96.19 97 ILE A O 1
ATOM 773 N N . ASP A 1 98 ? 43.280 -3.926 -34.863 1.00 96.06 98 ASP A N 1
ATOM 774 C CA . ASP A 1 98 ? 44.584 -4.522 -35.167 1.00 96.06 98 ASP A CA 1
ATOM 775 C C . ASP A 1 98 ? 45.156 -5.300 -33.970 1.00 96.06 98 ASP A C 1
ATOM 777 O O . ASP A 1 98 ? 44.937 -4.949 -32.809 1.00 96.06 98 ASP A O 1
ATOM 781 N N . ALA A 1 99 ? 45.961 -6.335 -34.234 1.00 97.00 99 ALA A N 1
ATOM 782 C CA . ALA A 1 99 ? 46.622 -7.110 -33.181 1.00 97.00 99 ALA A CA 1
ATOM 783 C C . ALA A 1 99 ? 47.467 -6.224 -32.242 1.00 97.00 99 ALA A C 1
ATOM 785 O O . ALA A 1 99 ? 47.539 -6.488 -31.038 1.00 97.00 99 ALA A O 1
ATOM 786 N N . SER A 1 100 ? 48.055 -5.135 -32.758 1.00 96.19 100 SER A N 1
ATOM 787 C CA . SER A 1 100 ? 48.825 -4.157 -31.979 1.00 96.19 100 SER A CA 1
ATOM 788 C C . SER A 1 100 ? 48.001 -3.375 -30.942 1.00 96.19 100 SER A C 1
ATOM 790 O O . SER A 1 100 ? 48.582 -2.815 -30.011 1.00 96.19 100 SER A O 1
ATOM 792 N N . GLU A 1 101 ? 46.670 -3.379 -31.049 1.00 97.81 101 GLU A N 1
ATOM 793 C CA . GLU A 1 101 ? 45.738 -2.728 -30.115 1.00 97.81 101 GLU A CA 1
ATOM 794 C C . GLU A 1 101 ? 45.278 -3.662 -28.987 1.00 97.81 101 GLU A C 1
ATOM 796 O O . GLU A 1 101 ? 44.699 -3.204 -28.004 1.00 97.81 101 GLU A O 1
ATOM 801 N N . ILE A 1 102 ? 45.556 -4.964 -29.099 1.00 98.06 102 ILE A N 1
ATOM 802 C CA . ILE A 1 102 ? 45.139 -5.990 -28.138 1.00 98.06 102 ILE A CA 1
ATOM 803 C C . ILE A 1 102 ? 46.259 -6.278 -27.138 1.00 98.06 102 ILE A C 1
ATOM 805 O O . ILE A 1 102 ? 47.394 -6.565 -27.528 1.00 98.06 102 ILE A O 1
ATOM 809 N N . PHE A 1 103 ? 45.905 -6.270 -25.852 1.00 97.69 103 PHE A N 1
ATOM 810 C CA . PHE A 1 103 ? 46.774 -6.613 -24.728 1.00 97.69 103 PHE A CA 1
ATOM 811 C C . PHE A 1 103 ? 46.182 -7.795 -23.965 1.00 97.69 103 PHE A C 1
ATOM 813 O O . PHE A 1 103 ? 45.116 -7.670 -23.367 1.00 97.69 103 PHE A O 1
ATOM 820 N N . VAL A 1 104 ? 46.866 -8.937 -23.977 1.00 97.19 104 VAL A N 1
ATOM 821 C CA . VAL A 1 104 ? 46.450 -10.150 -23.261 1.00 97.19 104 VAL A CA 1
ATOM 822 C C . VAL A 1 104 ? 46.795 -10.025 -21.777 1.00 97.19 104 VAL A C 1
ATOM 824 O O . VAL A 1 104 ? 47.927 -9.697 -21.419 1.00 97.19 104 VAL A O 1
ATOM 827 N N . SER A 1 105 ? 45.830 -10.325 -20.909 1.00 94.62 105 SER A N 1
ATOM 828 C CA . SER A 1 105 ? 45.936 -10.139 -19.461 1.00 94.62 105 SER A CA 1
ATOM 829 C C . SER A 1 105 ? 45.308 -11.278 -18.659 1.00 94.62 105 SER A C 1
ATOM 831 O O . SER A 1 105 ? 44.562 -12.114 -19.171 1.00 94.62 105 SER A O 1
ATOM 833 N N . ASP A 1 106 ? 45.612 -11.320 -17.368 1.00 90.81 106 ASP A N 1
ATOM 834 C CA . ASP A 1 106 ? 45.102 -12.307 -16.417 1.00 90.81 106 ASP A CA 1
ATOM 835 C C . ASP A 1 106 ? 43.630 -12.079 -15.994 1.00 90.81 106 ASP A C 1
ATOM 837 O O . ASP A 1 106 ? 43.055 -12.897 -15.270 1.00 90.81 106 ASP A O 1
ATOM 841 N N . GLY A 1 107 ? 42.973 -10.997 -16.429 1.00 88.12 107 GLY A N 1
ATOM 842 C CA . GLY A 1 107 ? 41.548 -10.777 -16.169 1.00 88.12 107 GLY A CA 1
ATOM 843 C C . GLY A 1 107 ? 41.061 -9.348 -16.418 1.00 88.12 107 GLY A C 1
ATOM 844 O O . GLY A 1 107 ? 41.718 -8.396 -16.004 1.00 88.12 107 GLY A O 1
ATOM 845 N N . SER A 1 108 ? 39.839 -9.192 -16.950 1.00 87.00 108 SER A N 1
ATOM 846 C CA . SER A 1 108 ? 39.198 -7.874 -17.133 1.00 87.00 108 SER A CA 1
ATOM 847 C C . SER A 1 108 ? 39.098 -7.092 -15.820 1.00 87.00 108 SER A C 1
ATOM 849 O O . SER A 1 108 ? 39.381 -5.901 -15.780 1.00 87.00 108 SER A O 1
ATOM 851 N N . LYS A 1 109 ? 38.810 -7.781 -14.706 1.00 86.50 109 LYS A N 1
ATOM 852 C CA . LYS A 1 109 ? 38.827 -7.195 -13.356 1.00 86.50 109 LYS A CA 1
ATOM 853 C C . LYS A 1 109 ? 40.175 -6.536 -13.023 1.00 86.50 109 LYS A C 1
ATOM 855 O O . LYS A 1 109 ? 40.185 -5.455 -12.443 1.00 86.50 109 LYS A O 1
ATOM 860 N N . CYS A 1 110 ? 41.290 -7.197 -13.343 1.00 88.75 110 CYS A N 1
ATOM 861 C CA . CYS A 1 110 ? 42.628 -6.665 -13.084 1.00 88.75 110 CYS A CA 1
ATOM 862 C C . CYS A 1 110 ? 42.891 -5.450 -13.971 1.00 88.75 110 CYS A C 1
ATOM 864 O O . CYS A 1 110 ? 43.315 -4.417 -13.467 1.00 88.75 110 CYS A O 1
ATOM 866 N N . ASP A 1 111 ? 42.599 -5.551 -15.268 1.00 91.62 111 ASP A N 1
ATOM 867 C CA . ASP A 1 111 ? 42.827 -4.456 -16.209 1.00 91.62 111 ASP A CA 1
ATOM 868 C C . ASP A 1 111 ? 42.037 -3.207 -15.825 1.00 91.62 111 ASP A C 1
ATOM 870 O O . ASP A 1 111 ? 42.624 -2.139 -15.670 1.00 91.62 111 ASP A O 1
ATOM 874 N N . ILE A 1 112 ? 40.738 -3.347 -15.560 1.00 89.38 112 ILE A N 1
ATOM 875 C CA . ILE A 1 112 ? 39.874 -2.237 -15.149 1.00 89.38 112 ILE A CA 1
ATOM 876 C C . ILE A 1 112 ? 40.398 -1.574 -13.865 1.00 89.38 112 ILE A C 1
ATOM 878 O O . ILE A 1 112 ? 40.509 -0.350 -13.796 1.00 89.38 112 ILE A O 1
ATOM 882 N N . ALA A 1 113 ? 40.812 -2.377 -12.879 1.00 89.94 113 ALA A N 1
ATOM 883 C CA . ALA A 1 113 ? 41.413 -1.882 -11.641 1.00 89.94 113 ALA A CA 1
ATOM 884 C C . ALA A 1 113 ? 42.758 -1.167 -11.843 1.00 89.94 113 ALA A C 1
ATOM 886 O O . ALA A 1 113 ? 43.176 -0.391 -10.985 1.00 89.94 113 ALA A O 1
ATOM 887 N N . ASN A 1 114 ? 43.445 -1.443 -12.949 1.00 93.06 114 ASN A N 1
ATOM 888 C CA . ASN A 1 114 ? 44.768 -0.927 -13.269 1.00 93.06 114 ASN A CA 1
ATOM 889 C C . ASN A 1 114 ? 44.718 0.305 -14.186 1.00 93.06 114 ASN A C 1
ATOM 891 O O . ASN A 1 114 ? 45.614 1.144 -14.115 1.00 93.06 114 ASN A O 1
ATOM 895 N N . PHE A 1 115 ? 43.679 0.461 -15.014 1.00 92.00 115 PHE A N 1
ATOM 896 C CA . PHE A 1 115 ? 43.502 1.645 -15.871 1.00 92.00 115 PHE A CA 1
ATOM 897 C C . PHE A 1 115 ? 43.440 2.940 -15.077 1.00 92.00 115 PHE A C 1
ATOM 899 O O . PHE A 1 115 ? 43.964 3.966 -15.502 1.00 92.00 115 PHE A O 1
ATOM 906 N N . GLN A 1 116 ? 42.873 2.870 -13.879 1.00 87.62 116 GLN A N 1
ATOM 907 C CA . GLN A 1 116 ? 42.797 3.996 -12.962 1.00 87.62 116 GLN A CA 1
ATOM 908 C C . GLN A 1 116 ? 44.180 4.554 -12.558 1.00 87.62 116 GLN A C 1
ATOM 910 O O . GLN A 1 116 ? 44.264 5.707 -12.153 1.00 87.62 116 GLN A O 1
ATOM 915 N N . GLU A 1 117 ? 45.279 3.807 -12.731 1.00 91.00 117 GLU A N 1
ATOM 916 C CA . GLU A 1 117 ? 46.649 4.312 -12.524 1.00 91.00 117 GLU A CA 1
ATOM 917 C C . GLU A 1 117 ? 47.083 5.331 -13.592 1.00 91.00 117 GLU A C 1
ATOM 919 O O . GLU A 1 117 ? 48.033 6.081 -13.373 1.00 91.00 117 GLU A O 1
ATOM 924 N N . LEU A 1 118 ? 46.415 5.348 -14.750 1.00 93.38 118 LEU A N 1
ATOM 925 C CA . LEU A 1 118 ? 46.719 6.248 -15.864 1.00 93.38 118 LEU A CA 1
ATOM 926 C C . LEU A 1 118 ? 45.988 7.591 -15.773 1.00 93.38 118 LEU A C 1
ATOM 928 O O . LEU A 1 118 ? 46.315 8.511 -16.522 1.00 93.38 118 LEU A O 1
ATOM 932 N N . PHE A 1 119 ? 44.991 7.706 -14.895 1.00 92.19 119 PHE A N 1
ATOM 933 C CA . PHE A 1 119 ? 44.117 8.874 -14.818 1.00 92.19 119 PHE A CA 1
ATOM 934 C C . PHE A 1 119 ? 44.482 9.779 -13.643 1.00 92.19 119 PHE A C 1
ATOM 936 O O . PHE A 1 119 ? 44.872 9.309 -12.571 1.00 92.19 119 PHE A O 1
ATOM 943 N N . SER A 1 120 ? 44.279 11.086 -13.815 1.00 90.62 120 SER A N 1
ATOM 944 C CA . SER A 1 120 ? 44.427 12.057 -12.726 1.00 90.62 120 SER A CA 1
ATOM 945 C C . SER A 1 120 ? 43.534 11.681 -11.525 1.00 90.62 120 SER A C 1
ATOM 947 O O . SER A 1 120 ? 42.448 11.123 -11.713 1.00 90.62 120 SER A O 1
ATOM 949 N N . PRO A 1 121 ? 43.933 11.977 -10.275 1.00 87.12 121 PRO A N 1
ATOM 950 C CA . PRO A 1 121 ? 43.043 11.869 -9.115 1.00 87.12 121 PRO A CA 1
ATOM 951 C C . PRO A 1 121 ? 41.802 12.771 -9.207 1.00 87.12 121 PRO A C 1
ATOM 953 O O . PRO A 1 121 ? 40.847 12.560 -8.470 1.00 87.12 121 PRO A O 1
ATOM 956 N N . HIS A 1 122 ? 41.820 13.769 -10.097 1.00 88.19 122 HIS A N 1
ATOM 957 C CA . HIS A 1 122 ? 40.762 14.770 -10.247 1.00 88.19 122 HIS A CA 1
ATOM 958 C C . HIS A 1 122 ? 39.736 14.453 -11.343 1.00 88.19 122 HIS A C 1
ATOM 960 O O . HIS A 1 122 ? 38.871 15.283 -11.599 1.00 88.19 122 HIS A O 1
ATOM 966 N N . VAL A 1 123 ? 39.820 13.285 -11.991 1.00 91.19 123 VAL A N 1
ATOM 967 C CA . VAL A 1 123 ? 38.813 12.890 -12.986 1.00 91.19 123 VAL A CA 1
ATOM 968 C C . VAL A 1 123 ? 37.479 12.572 -12.314 1.00 91.19 123 VAL A C 1
ATOM 970 O O . VAL A 1 123 ? 37.428 11.891 -11.287 1.00 91.19 123 VAL A O 1
ATOM 973 N N . SER A 1 124 ? 36.404 13.042 -12.927 1.00 92.75 124 SER A N 1
ATOM 974 C CA . SER A 1 124 ? 35.026 12.706 -12.582 1.00 92.75 124 SER A CA 1
ATOM 975 C C . SER A 1 124 ? 34.626 11.364 -13.203 1.00 92.75 124 SER A C 1
ATOM 977 O O . SER A 1 124 ? 35.021 11.034 -14.325 1.00 92.75 124 SER A O 1
ATOM 979 N N . VAL A 1 125 ? 33.867 10.553 -12.460 1.00 95.00 125 VAL A N 1
ATOM 980 C CA . VAL A 1 125 ? 33.588 9.161 -12.835 1.00 95.00 125 VAL A CA 1
ATOM 981 C C . VAL A 1 125 ? 32.097 8.861 -12.757 1.00 95.00 125 VAL A C 1
ATOM 983 O O . VAL A 1 125 ? 31.480 9.101 -11.721 1.00 95.00 125 VAL A O 1
ATOM 986 N N . ALA A 1 126 ? 31.547 8.278 -13.824 1.00 95.62 126 ALA A N 1
ATOM 987 C CA . ALA A 1 126 ? 30.184 7.762 -13.874 1.00 95.62 126 ALA A CA 1
ATOM 988 C C . ALA A 1 126 ? 30.150 6.228 -13.870 1.00 95.62 126 ALA A C 1
ATOM 990 O O . ALA A 1 126 ? 30.894 5.578 -14.613 1.00 95.62 126 ALA A O 1
ATOM 991 N N . ILE A 1 127 ? 29.287 5.648 -13.032 1.00 93.31 127 ILE A N 1
ATOM 992 C CA . ILE A 1 127 ? 29.236 4.204 -12.775 1.00 93.31 127 ILE A CA 1
ATOM 993 C C . ILE A 1 127 ? 27.776 3.709 -12.700 1.00 93.31 127 ILE A C 1
ATOM 995 O O . ILE A 1 127 ? 26.998 4.303 -11.958 1.00 93.31 127 ILE A O 1
ATOM 999 N N . PRO A 1 128 ? 27.397 2.614 -13.395 1.00 91.06 128 PRO A N 1
ATOM 1000 C CA . PRO A 1 128 ? 26.080 1.980 -13.287 1.00 91.06 128 PRO A CA 1
ATOM 1001 C C . PRO A 1 128 ? 25.724 1.583 -11.857 1.00 91.06 128 PRO A C 1
ATOM 1003 O O . PRO A 1 128 ? 26.579 1.044 -11.170 1.00 91.06 128 PRO A O 1
ATOM 1006 N N . ASP A 1 129 ? 24.481 1.791 -11.425 1.00 86.12 129 ASP A N 1
ATOM 1007 C CA . ASP A 1 129 ? 23.985 1.381 -10.101 1.00 86.12 129 ASP A CA 1
ATOM 1008 C C . ASP A 1 129 ? 22.709 0.527 -10.243 1.00 86.12 129 ASP A C 1
ATOM 1010 O O . ASP A 1 129 ? 21.710 1.042 -10.754 1.00 86.12 129 ASP A O 1
ATOM 1014 N N . PRO A 1 130 ? 22.705 -0.768 -9.854 1.00 78.62 130 PRO A N 1
ATOM 1015 C CA . PRO A 1 130 ? 23.757 -1.506 -9.146 1.00 78.62 130 PRO A CA 1
ATOM 1016 C C . PRO A 1 130 ? 25.008 -1.772 -9.993 1.00 78.62 130 PRO A C 1
ATOM 1018 O O . PRO A 1 130 ? 24.931 -1.942 -11.209 1.00 78.62 130 PRO A O 1
ATOM 1021 N N . VAL A 1 131 ? 26.161 -1.868 -9.320 1.00 77.88 131 VAL A N 1
ATOM 1022 C CA . VAL A 1 131 ? 27.483 -1.968 -9.959 1.00 77.88 131 VAL A CA 1
ATOM 1023 C C . VAL A 1 131 ? 28.196 -3.296 -9.702 1.00 77.88 131 VAL A C 1
ATOM 1025 O O . VAL A 1 131 ? 28.108 -3.882 -8.619 1.00 77.88 131 VAL A O 1
ATOM 1028 N N . TYR A 1 132 ? 29.037 -3.712 -10.654 1.00 76.06 132 TYR A N 1
ATOM 1029 C CA . TYR A 1 132 ? 30.141 -4.620 -10.364 1.00 76.06 132 TYR A CA 1
ATOM 1030 C C . TYR A 1 132 ? 31.176 -3.960 -9.415 1.00 76.06 132 TYR A C 1
ATOM 1032 O O . TYR A 1 132 ? 31.795 -2.960 -9.787 1.00 76.06 132 TYR A O 1
ATOM 1040 N N . PRO A 1 133 ? 31.441 -4.516 -8.212 1.00 80.94 133 PRO A N 1
ATOM 1041 C CA . PRO A 1 133 ? 32.173 -3.815 -7.148 1.00 80.94 133 PRO A CA 1
ATOM 1042 C C . PRO A 1 133 ? 33.554 -3.286 -7.528 1.00 80.94 133 PRO A C 1
ATOM 1044 O O . PRO A 1 133 ? 33.984 -2.273 -6.992 1.00 80.94 133 PRO A O 1
ATOM 1047 N N . VAL A 1 134 ? 34.248 -3.937 -8.472 1.00 86.94 134 VAL A N 1
ATOM 1048 C CA . VAL A 1 134 ? 35.592 -3.499 -8.867 1.00 86.94 134 VAL A CA 1
ATOM 1049 C C . VAL A 1 134 ? 35.591 -2.078 -9.425 1.00 86.94 134 VAL A C 1
ATOM 1051 O O . VAL A 1 134 ? 36.527 -1.354 -9.131 1.00 86.94 134 VAL A O 1
ATOM 1054 N N . TYR A 1 135 ? 34.555 -1.650 -10.159 1.00 90.25 135 TYR A N 1
ATOM 1055 C CA . TYR A 1 135 ? 34.522 -0.308 -10.754 1.00 90.25 135 TYR A CA 1
ATOM 1056 C C . TYR A 1 135 ? 34.489 0.760 -9.665 1.00 90.25 135 TYR A C 1
ATOM 1058 O O . TYR A 1 135 ? 35.225 1.742 -9.719 1.00 90.25 135 TYR A O 1
ATOM 1066 N N . LEU A 1 136 ? 33.656 0.543 -8.649 1.00 89.94 136 LEU A N 1
ATOM 1067 C CA . LEU A 1 136 ? 33.508 1.468 -7.542 1.00 89.94 136 LEU A CA 1
ATOM 1068 C C . LEU A 1 136 ? 34.732 1.414 -6.626 1.00 89.94 136 LEU A C 1
ATOM 1070 O O . LEU A 1 136 ? 35.429 2.416 -6.466 1.00 89.94 136 LEU A O 1
ATOM 1074 N N . ASP A 1 137 ? 35.038 0.231 -6.091 1.00 89.81 137 ASP A N 1
ATOM 1075 C CA . ASP A 1 137 ? 36.055 0.035 -5.059 1.00 89.81 137 ASP A CA 1
ATOM 1076 C C . ASP A 1 137 ? 37.436 0.510 -5.516 1.00 89.81 137 ASP A C 1
ATOM 1078 O O . ASP A 1 137 ? 38.170 1.104 -4.729 1.00 89.81 137 ASP A O 1
ATOM 1082 N N . THR A 1 138 ? 37.803 0.322 -6.790 1.00 91.69 138 THR A N 1
ATOM 1083 C CA . THR A 1 138 ? 39.116 0.773 -7.277 1.00 91.69 138 THR A CA 1
ATOM 1084 C C . THR A 1 138 ? 39.209 2.288 -7.379 1.00 91.69 138 THR A C 1
ATOM 1086 O O . THR A 1 138 ? 40.283 2.841 -7.152 1.00 91.69 138 THR A O 1
ATOM 1089 N N . ASN A 1 139 ? 38.100 2.979 -7.664 1.00 93.00 139 ASN A N 1
ATOM 1090 C CA . ASN A 1 139 ? 38.058 4.442 -7.639 1.00 93.00 139 ASN A CA 1
ATOM 1091 C C . ASN A 1 139 ? 38.054 4.987 -6.204 1.00 93.00 139 ASN A C 1
ATOM 1093 O O . ASN A 1 139 ? 38.701 6.006 -5.949 1.00 93.00 139 ASN A O 1
ATOM 1097 N N . VAL A 1 140 ? 37.423 4.280 -5.256 1.00 91.75 140 VAL A N 1
ATOM 1098 C CA . VAL A 1 140 ? 37.545 4.586 -3.821 1.00 91.75 140 VAL A CA 1
ATOM 1099 C C . VAL A 1 140 ? 38.994 4.430 -3.371 1.00 91.75 140 VAL A C 1
ATOM 1101 O O . VAL A 1 140 ? 39.575 5.387 -2.875 1.00 91.75 140 VAL A O 1
ATOM 1104 N N . MET A 1 141 ? 39.619 3.269 -3.609 1.00 91.88 141 MET A N 1
ATOM 1105 C CA . MET A 1 141 ? 41.007 2.971 -3.213 1.00 91.88 141 MET A CA 1
ATOM 1106 C C . MET A 1 141 ? 42.024 3.977 -3.768 1.00 91.88 141 MET A C 1
ATOM 1108 O O . MET A 1 141 ? 43.070 4.204 -3.153 1.00 91.88 141 MET A O 1
ATOM 1112 N N . ALA A 1 142 ? 41.711 4.572 -4.918 1.00 91.12 142 ALA A N 1
ATOM 1113 C CA . ALA A 1 142 ? 42.510 5.591 -5.582 1.00 91.12 142 ALA A CA 1
ATOM 1114 C C . ALA A 1 142 ? 42.275 7.025 -5.079 1.00 91.12 142 ALA A C 1
ATOM 1116 O O . ALA A 1 142 ? 42.974 7.940 -5.506 1.00 91.12 142 ALA A O 1
ATOM 1117 N N . GLY A 1 143 ? 41.301 7.227 -4.189 1.00 91.00 143 GLY A N 1
ATOM 1118 C CA . GLY A 1 143 ? 40.993 8.520 -3.584 1.00 91.00 143 GLY A CA 1
ATOM 1119 C C . GLY A 1 143 ? 40.059 9.421 -4.386 1.00 91.00 143 GLY A C 1
ATOM 1120 O O . GLY A 1 143 ? 40.001 10.614 -4.100 1.00 91.00 143 GLY A O 1
ATOM 1121 N N . ARG A 1 144 ? 39.321 8.884 -5.367 1.00 90.56 144 ARG A N 1
ATOM 1122 C CA . ARG A 1 144 ? 38.444 9.681 -6.248 1.00 90.56 144 ARG A CA 1
ATOM 1123 C C . ARG A 1 144 ? 37.018 9.846 -5.729 1.00 90.56 144 ARG A C 1
ATOM 1125 O O . ARG A 1 144 ? 36.298 10.710 -6.204 1.00 90.56 144 ARG A O 1
ATOM 1132 N N . SER A 1 145 ? 36.602 9.042 -4.754 1.00 89.00 145 SER A N 1
ATOM 1133 C CA . SER A 1 145 ? 35.188 8.880 -4.393 1.00 89.00 145 SER A CA 1
ATOM 1134 C C . SER A 1 145 ? 34.597 9.983 -3.509 1.00 89.00 145 SER A C 1
ATOM 1136 O O . SER A 1 145 ? 33.383 10.152 -3.484 1.00 89.00 145 SER A O 1
ATOM 1138 N N . GLY A 1 146 ? 35.414 10.722 -2.757 1.00 89.31 146 GLY A N 1
ATOM 1139 C CA . GLY A 1 146 ? 34.896 11.543 -1.654 1.00 89.31 146 GLY A CA 1
ATOM 1140 C C . GLY A 1 146 ? 34.377 10.680 -0.494 1.00 89.31 146 GLY A C 1
ATOM 1141 O O . GLY A 1 146 ? 34.754 9.508 -0.375 1.00 89.31 146 GLY A O 1
ATOM 1142 N N . GLN A 1 147 ? 33.550 11.254 0.387 1.00 88.88 147 GLN A N 1
ATOM 1143 C CA . GLN A 1 147 ? 32.976 10.522 1.522 1.00 88.88 147 GLN A CA 1
ATOM 1144 C C . GLN A 1 147 ? 31.718 9.747 1.115 1.00 88.88 147 GLN A C 1
ATOM 1146 O O . GLN A 1 147 ? 31.041 10.080 0.146 1.00 88.88 147 GLN A O 1
ATOM 1151 N N . TRP A 1 148 ? 31.394 8.713 1.888 1.00 87.19 148 TRP A N 1
ATOM 1152 C CA . TRP A 1 148 ? 30.120 8.007 1.769 1.00 87.19 148 TRP A CA 1
ATOM 1153 C C . TRP A 1 148 ? 29.000 8.820 2.433 1.00 87.19 148 TRP A C 1
ATOM 1155 O O . TRP A 1 148 ? 29.067 9.080 3.639 1.00 87.19 148 TRP A O 1
ATOM 1165 N N . LYS A 1 149 ? 27.976 9.220 1.671 1.00 83.69 149 LYS A N 1
ATOM 1166 C CA . LYS A 1 149 ? 26.786 9.938 2.158 1.00 83.69 149 LYS A CA 1
ATOM 1167 C C . LYS A 1 149 ? 25.558 9.575 1.327 1.00 83.69 149 LYS A C 1
ATOM 1169 O O . LYS A 1 149 ? 25.657 9.426 0.119 1.00 83.69 149 LYS A O 1
ATOM 1174 N N . ASN A 1 150 ? 24.385 9.514 1.962 1.00 79.19 150 ASN A N 1
ATOM 1175 C CA . ASN A 1 150 ? 23.103 9.284 1.277 1.00 79.19 150 ASN A CA 1
ATOM 1176 C C . ASN A 1 150 ? 23.136 8.061 0.333 1.00 79.19 150 ASN A C 1
ATOM 1178 O O . ASN A 1 150 ? 22.701 8.152 -0.812 1.00 79.19 150 ASN A O 1
ATOM 1182 N N . ASP A 1 151 ? 23.713 6.952 0.805 1.00 78.31 151 ASP A N 1
ATOM 1183 C CA . ASP A 1 151 ? 23.844 5.678 0.081 1.00 78.31 151 ASP A CA 1
ATOM 1184 C C . ASP A 1 151 ? 24.651 5.715 -1.234 1.00 78.31 151 ASP A C 1
ATOM 1186 O O . ASP A 1 151 ? 24.544 4.811 -2.058 1.00 78.31 151 ASP A O 1
ATOM 1190 N N . HIS A 1 152 ? 25.513 6.720 -1.417 1.00 84.00 152 HIS A N 1
ATOM 1191 C CA . HIS A 1 152 ? 26.501 6.766 -2.498 1.00 84.00 152 HIS A CA 1
ATOM 1192 C C . HIS A 1 152 ? 27.783 7.498 -2.064 1.00 84.00 152 HIS A C 1
ATOM 1194 O O . HIS A 1 152 ? 27.896 8.027 -0.955 1.00 84.00 152 HIS A O 1
ATOM 1200 N N . TYR A 1 153 ? 28.790 7.509 -2.936 1.00 89.69 153 TYR A N 1
ATOM 1201 C CA . TYR A 1 153 ? 30.007 8.298 -2.750 1.00 89.69 153 TYR A CA 1
ATOM 1202 C C . TYR A 1 153 ? 29.860 9.660 -3.435 1.00 89.69 153 TYR A C 1
ATOM 1204 O O . TYR A 1 153 ? 29.507 9.704 -4.609 1.00 89.69 153 TYR A O 1
ATOM 1212 N N . GLU A 1 154 ? 30.160 10.752 -2.724 1.00 89.00 154 GLU A N 1
ATOM 1213 C CA . GLU A 1 154 ? 29.914 12.142 -3.164 1.00 89.00 154 GLU A CA 1
ATOM 1214 C C . GLU A 1 154 ? 30.418 12.470 -4.581 1.00 89.00 154 GLU A C 1
ATOM 1216 O O . GLU A 1 154 ? 29.773 13.231 -5.297 1.00 89.00 154 GLU A O 1
ATOM 1221 N N . ASN A 1 155 ? 31.557 11.903 -4.988 1.00 89.50 155 ASN A N 1
ATOM 1222 C CA . ASN A 1 155 ? 32.216 12.226 -6.258 1.00 89.50 155 ASN A CA 1
ATOM 1223 C C . ASN A 1 155 ? 32.075 11.124 -7.322 1.00 89.50 155 ASN A C 1
ATOM 1225 O O . ASN A 1 155 ? 32.709 11.203 -8.376 1.00 89.50 155 ASN A O 1
ATOM 1229 N N . ILE A 1 156 ? 31.286 10.081 -7.053 1.00 92.06 156 ILE A N 1
ATOM 1230 C CA . ILE A 1 156 ? 30.944 9.061 -8.047 1.00 92.06 156 ILE A CA 1
ATOM 1231 C C . ILE A 1 156 ? 29.535 9.353 -8.537 1.00 92.06 156 ILE A C 1
ATOM 1233 O O . ILE A 1 156 ? 28.590 9.331 -7.756 1.00 92.06 156 ILE A O 1
ATOM 1237 N N . ILE A 1 157 ? 29.395 9.605 -9.834 1.00 93.62 157 ILE A N 1
ATOM 1238 C CA . ILE A 1 157 ? 28.107 9.900 -10.453 1.00 93.62 157 ILE A CA 1
ATOM 1239 C C . ILE A 1 157 ? 27.411 8.566 -10.748 1.00 93.62 157 ILE A C 1
ATOM 1241 O O . ILE A 1 157 ? 27.888 7.802 -11.594 1.00 93.62 157 ILE A O 1
ATOM 1245 N N . PRO A 1 158 ? 26.310 8.232 -10.054 1.00 91.69 158 PRO A N 1
ATOM 1246 C CA . PRO A 1 158 ? 25.592 7.002 -10.332 1.00 91.69 158 PRO A CA 1
ATOM 1247 C C . PRO A 1 158 ? 24.880 7.116 -11.682 1.00 91.69 158 PRO A C 1
ATOM 1249 O O . PRO A 1 158 ? 24.305 8.151 -12.014 1.00 91.69 158 PRO A O 1
ATOM 1252 N N . LEU A 1 159 ? 24.893 6.030 -12.446 1.00 93.44 159 LEU A N 1
ATOM 1253 C CA . LEU A 1 159 ? 24.092 5.840 -13.648 1.00 93.44 159 LEU A CA 1
ATOM 1254 C C . LEU A 1 159 ? 22.993 4.822 -13.306 1.00 93.44 159 LEU A C 1
ATOM 1256 O O . LEU A 1 159 ? 23.257 3.618 -13.329 1.00 93.44 159 LEU A O 1
ATOM 1260 N N . PRO A 1 160 ? 21.776 5.260 -12.938 1.00 91.56 160 PRO A N 1
ATOM 1261 C CA . PRO A 1 160 ? 20.752 4.352 -12.434 1.00 91.56 160 PRO A CA 1
ATOM 1262 C C . PRO A 1 160 ? 20.378 3.293 -13.475 1.00 91.56 160 PRO A C 1
ATOM 1264 O O . PRO A 1 160 ? 19.893 3.615 -14.558 1.00 91.56 160 PRO A O 1
ATOM 1267 N N . ALA A 1 161 ? 20.583 2.023 -13.141 1.00 88.94 161 ALA A N 1
ATOM 1268 C CA . ALA A 1 161 ? 20.162 0.861 -13.910 1.00 88.94 161 ALA A CA 1
ATOM 1269 C C . ALA A 1 161 ? 18.994 0.213 -13.158 1.00 88.94 161 ALA A C 1
ATOM 1271 O O . ALA A 1 161 ? 19.173 -0.687 -12.338 1.00 88.94 161 ALA A O 1
ATOM 1272 N N . THR A 1 162 ? 17.785 0.713 -13.392 1.00 88.56 162 THR A N 1
ATOM 1273 C CA . THR A 1 162 ? 16.592 0.329 -12.634 1.00 88.56 162 THR A CA 1
ATOM 1274 C C . THR A 1 162 ? 15.706 -0.621 -13.433 1.00 88.56 162 THR A C 1
ATOM 1276 O O . THR A 1 162 ? 15.854 -0.788 -14.642 1.00 88.56 162 THR A O 1
ATOM 1279 N N . LYS A 1 163 ? 14.729 -1.251 -12.776 1.00 82.31 163 LYS A N 1
ATOM 1280 C CA . LYS A 1 163 ? 13.754 -2.101 -13.475 1.00 82.31 163 LYS A CA 1
ATOM 1281 C C . LYS A 1 163 ? 12.984 -1.311 -14.545 1.00 82.31 163 LYS A C 1
ATOM 1283 O O . LYS A 1 163 ? 12.603 -1.872 -15.565 1.00 82.31 163 LYS A O 1
ATOM 1288 N N . GLU A 1 164 ? 12.762 -0.019 -14.319 1.00 84.56 164 GLU A N 1
ATOM 1289 C CA . GLU A 1 164 ? 11.994 0.879 -15.188 1.00 84.56 164 GLU A CA 1
ATOM 1290 C C . GLU A 1 164 ? 12.716 1.173 -16.509 1.00 84.56 164 GLU A C 1
ATOM 1292 O O . GLU A 1 164 ? 12.052 1.341 -17.528 1.00 84.56 164 GLU A O 1
ATOM 1297 N N . ASN A 1 165 ? 14.055 1.190 -16.516 1.00 86.94 165 ASN A N 1
ATOM 1298 C CA . ASN A 1 165 ? 14.858 1.339 -17.735 1.00 86.94 165 ASN A CA 1
ATOM 1299 C C . ASN A 1 165 ? 15.443 0.012 -18.242 1.00 86.94 165 ASN A C 1
ATOM 1301 O O . ASN A 1 165 ? 16.401 0.007 -19.010 1.00 86.94 165 ASN A O 1
ATOM 1305 N N . ASN A 1 166 ? 14.861 -1.120 -17.826 1.00 87.44 166 ASN A N 1
ATOM 1306 C CA . ASN A 1 166 ? 15.331 -2.467 -18.160 1.00 87.44 166 ASN A CA 1
ATOM 1307 C C . ASN A 1 166 ? 16.803 -2.707 -17.785 1.00 87.44 166 ASN A C 1
ATOM 1309 O O . ASN A 1 166 ? 17.505 -3.451 -18.464 1.00 87.44 166 ASN A O 1
ATOM 1313 N N . TYR A 1 167 ? 17.267 -2.074 -16.704 1.00 89.75 167 TYR A N 1
ATOM 1314 C CA . TYR A 1 167 ? 18.643 -2.123 -16.213 1.00 89.75 167 TYR A CA 1
ATOM 1315 C C . TYR A 1 167 ? 19.688 -1.620 -17.223 1.00 89.75 167 TYR A C 1
ATOM 1317 O O . TYR A 1 167 ? 20.851 -2.038 -17.184 1.00 89.75 167 TYR A O 1
ATOM 1325 N N . ILE A 1 168 ? 19.272 -0.718 -18.117 1.00 93.25 168 ILE A N 1
ATOM 1326 C CA . ILE A 1 168 ? 20.109 -0.056 -19.115 1.00 93.25 168 ILE A CA 1
ATOM 1327 C C . ILE A 1 168 ? 20.110 1.452 -18.793 1.00 93.25 168 ILE A C 1
ATOM 1329 O O . ILE A 1 168 ? 19.122 2.135 -19.073 1.00 93.25 168 ILE A O 1
ATOM 1333 N N . PRO A 1 169 ? 21.178 1.991 -18.176 1.00 93.31 169 PRO A N 1
ATOM 1334 C CA . PRO A 1 169 ? 21.267 3.416 -17.870 1.00 93.31 169 PRO A CA 1
ATOM 1335 C C . PRO A 1 169 ? 21.387 4.280 -19.132 1.00 93.31 169 PRO A C 1
ATOM 1337 O O . PRO A 1 169 ? 21.785 3.806 -20.196 1.00 93.31 169 PRO A O 1
ATOM 1340 N N . LEU A 1 170 ? 21.096 5.572 -18.982 1.00 93.38 170 LEU A N 1
ATOM 1341 C CA . LEU A 1 170 ? 21.349 6.605 -19.992 1.00 93.38 170 LEU A CA 1
ATOM 1342 C C . LEU A 1 170 ? 22.672 7.341 -19.701 1.00 93.38 170 LEU A C 1
ATOM 1344 O O . LEU A 1 170 ? 23.170 7.254 -18.573 1.00 93.38 170 LEU A O 1
ATOM 1348 N N . PRO A 1 171 ? 23.247 8.067 -20.681 1.00 94.81 171 PRO A N 1
ATOM 1349 C CA . PRO A 1 171 ? 24.397 8.936 -20.438 1.00 94.81 171 PRO A CA 1
ATOM 1350 C C . PRO A 1 171 ? 24.132 9.959 -19.320 1.00 94.81 171 PRO A C 1
ATOM 1352 O O . PRO A 1 171 ? 22.990 10.389 -19.144 1.00 94.81 171 PRO A O 1
ATOM 1355 N N . PRO A 1 172 ? 25.163 10.356 -18.554 1.00 93.00 172 PRO A N 1
ATOM 1356 C CA . PRO A 1 172 ? 24.998 11.310 -17.463 1.00 93.00 172 PRO A CA 1
ATOM 1357 C C . PRO A 1 172 ? 24.613 12.703 -17.980 1.00 93.00 172 PRO A C 1
ATOM 1359 O O . PRO A 1 172 ? 25.098 13.151 -19.014 1.00 93.00 172 PRO A O 1
ATOM 1362 N N . GLU A 1 173 ? 23.784 13.419 -17.218 1.00 88.12 173 GLU A N 1
ATOM 1363 C CA . GLU A 1 173 ? 23.401 14.808 -17.535 1.00 88.12 173 GLU A CA 1
ATOM 1364 C C . GLU A 1 173 ? 24.532 15.813 -17.260 1.00 88.12 173 GLU A C 1
ATOM 1366 O O . GLU A 1 173 ? 24.588 16.889 -17.854 1.00 88.12 173 GLU A O 1
ATOM 1371 N N . LEU A 1 174 ? 25.434 15.470 -16.338 1.00 87.12 174 LEU A N 1
ATOM 1372 C CA . LEU A 1 174 ? 26.604 16.269 -15.983 1.00 87.12 174 LEU A CA 1
ATOM 1373 C C . LEU A 1 174 ? 27.818 15.816 -16.791 1.00 87.12 174 LEU A C 1
ATOM 1375 O O . LEU A 1 174 ? 27.900 14.655 -17.188 1.00 87.12 174 LEU A O 1
ATOM 1379 N N . HIS A 1 175 ? 28.775 16.722 -17.004 1.00 92.12 175 HIS A N 1
ATOM 1380 C CA . HIS A 1 175 ? 30.072 16.382 -17.594 1.00 92.12 175 HIS A CA 1
ATOM 1381 C C . HIS A 1 175 ? 30.802 15.359 -16.718 1.00 92.12 175 HIS A C 1
ATOM 1383 O O . HIS A 1 175 ? 30.934 15.574 -15.511 1.00 92.12 175 HIS A O 1
ATOM 1389 N N . VAL A 1 176 ? 31.262 14.268 -17.337 1.00 94.62 176 VAL A N 1
ATOM 1390 C CA . VAL A 1 176 ? 32.128 13.269 -16.708 1.00 94.62 176 VAL A CA 1
ATOM 1391 C C . VAL A 1 176 ? 33.320 12.924 -17.590 1.00 94.62 176 VAL A C 1
ATOM 1393 O O . VAL A 1 176 ? 33.214 12.931 -18.815 1.00 94.62 176 VAL A O 1
ATOM 1396 N N . ASP A 1 177 ? 34.445 12.573 -16.973 1.00 95.00 177 ASP A N 1
ATOM 1397 C CA . ASP A 1 177 ? 35.683 12.241 -17.686 1.00 95.00 177 ASP A CA 1
ATOM 1398 C C . ASP A 1 177 ? 35.794 10.745 -18.010 1.00 95.00 177 ASP A C 1
ATOM 1400 O O . ASP A 1 177 ? 36.351 10.371 -19.043 1.00 95.00 177 ASP A O 1
ATOM 1404 N N . VAL A 1 178 ? 35.281 9.873 -17.133 1.00 96.38 178 VAL A N 1
ATOM 1405 C CA . VAL A 1 178 ? 35.356 8.411 -17.284 1.00 96.38 178 VAL A CA 1
ATOM 1406 C C . VAL A 1 178 ? 33.991 7.775 -17.042 1.00 96.38 178 VAL A C 1
ATOM 1408 O O . VAL A 1 178 ? 33.366 8.007 -16.010 1.00 96.38 178 VAL A O 1
ATOM 1411 N N . ILE A 1 179 ? 33.554 6.921 -17.967 1.00 96.75 179 ILE A N 1
ATOM 1412 C CA . ILE A 1 179 ? 32.279 6.200 -17.900 1.00 96.75 179 ILE A CA 1
ATOM 1413 C C . ILE A 1 179 ? 32.561 4.703 -17.882 1.00 96.75 179 ILE A C 1
ATOM 1415 O O . ILE A 1 179 ? 33.173 4.177 -18.808 1.00 96.75 179 ILE A O 1
ATOM 1419 N N . TYR A 1 180 ? 32.083 4.004 -16.858 1.00 95.94 180 TYR A N 1
ATOM 1420 C CA . TYR A 1 180 ? 32.103 2.544 -16.827 1.00 95.94 180 TYR A CA 1
ATOM 1421 C C . TYR A 1 180 ? 30.809 2.015 -17.441 1.00 95.94 180 TYR A C 1
ATOM 1423 O O . TYR A 1 180 ? 29.729 2.442 -17.051 1.00 95.94 180 TYR A O 1
ATOM 1431 N N . LEU A 1 181 ? 30.896 1.070 -18.372 1.00 94.75 181 LEU A N 1
ATOM 1432 C CA . LEU A 1 181 ? 29.735 0.361 -18.914 1.00 94.75 181 LEU A CA 1
ATOM 1433 C C . LEU A 1 181 ? 30.013 -1.137 -18.891 1.00 94.75 181 LEU A C 1
ATOM 1435 O O . LEU A 1 181 ? 31.130 -1.560 -19.166 1.00 94.75 181 LEU A O 1
ATOM 1439 N N . CYS A 1 182 ? 29.000 -1.942 -18.580 1.00 92.62 182 CYS A N 1
ATOM 1440 C CA . CYS A 1 182 ? 29.101 -3.396 -18.605 1.00 92.62 182 CYS A CA 1
ATOM 1441 C C . CYS A 1 182 ? 27.885 -3.956 -19.328 1.00 92.62 182 CYS A C 1
ATOM 1443 O O . CYS A 1 182 ? 26.769 -3.816 -18.829 1.00 92.62 182 CYS A O 1
ATOM 1445 N N . PHE A 1 183 ? 28.096 -4.566 -20.494 1.00 92.75 183 PHE A N 1
ATOM 1446 C CA . PHE A 1 183 ? 27.027 -5.191 -21.267 1.00 92.75 183 PHE A CA 1
ATOM 1447 C C . PHE A 1 183 ? 27.516 -6.486 -21.935 1.00 92.75 183 PHE A C 1
ATOM 1449 O O . PHE A 1 183 ? 28.526 -6.462 -22.637 1.00 92.75 183 PHE A O 1
ATOM 1456 N N . PRO A 1 184 ? 26.803 -7.615 -21.758 1.00 91.38 184 PRO A N 1
ATOM 1457 C CA . PRO A 1 184 ? 25.699 -7.827 -20.818 1.00 91.38 184 PRO A CA 1
ATOM 1458 C C . PRO A 1 184 ? 26.086 -7.538 -19.355 1.00 91.38 184 PRO A C 1
ATOM 1460 O O . PRO A 1 184 ? 27.170 -7.903 -18.902 1.00 91.38 184 PRO A O 1
ATOM 1463 N N . ASN A 1 185 ? 25.200 -6.844 -18.640 1.00 83.94 185 ASN A N 1
ATOM 1464 C CA . ASN A 1 185 ? 25.453 -6.231 -17.339 1.00 83.94 185 ASN A CA 1
ATOM 1465 C C . ASN A 1 185 ? 25.516 -7.280 -16.217 1.00 83.94 185 ASN A C 1
ATOM 1467 O O . ASN A 1 185 ? 24.735 -8.225 -16.182 1.00 83.94 185 ASN A O 1
ATOM 1471 N N . ASN A 1 186 ? 26.413 -7.103 -15.251 1.00 77.19 186 ASN A N 1
ATOM 1472 C CA . ASN A 1 186 ? 26.475 -7.880 -14.015 1.00 77.19 186 ASN A CA 1
ATOM 1473 C C . ASN A 1 186 ? 26.052 -6.974 -12.840 1.00 77.19 186 ASN A C 1
ATOM 1475 O O . ASN A 1 186 ? 26.791 -6.034 -12.546 1.00 77.19 186 ASN A O 1
ATOM 1479 N N . PRO A 1 187 ? 24.928 -7.239 -12.137 1.00 69.69 187 PRO A N 1
ATOM 1480 C CA . PRO A 1 187 ? 24.309 -8.560 -11.937 1.00 69.69 187 PRO A CA 1
ATOM 1481 C C . PRO A 1 187 ? 23.075 -8.898 -12.795 1.00 69.69 187 PRO A C 1
ATOM 1483 O O . PRO A 1 187 ? 22.508 -9.972 -12.621 1.00 69.69 187 PRO A O 1
ATOM 1486 N N . THR A 1 188 ? 22.611 -8.011 -13.676 1.00 79.00 188 THR A N 1
ATOM 1487 C CA . THR A 1 188 ? 21.242 -8.094 -14.231 1.00 79.00 188 THR A CA 1
ATOM 1488 C C . THR A 1 188 ? 21.108 -8.922 -15.511 1.00 79.00 188 THR A C 1
ATOM 1490 O O . THR A 1 188 ? 20.001 -9.275 -15.904 1.00 79.00 188 THR A O 1
ATOM 1493 N N . GLY A 1 189 ? 22.213 -9.209 -16.197 1.00 83.06 189 GLY A N 1
ATOM 1494 C CA . GLY A 1 189 ? 22.261 -9.891 -17.493 1.00 83.06 189 GLY A CA 1
ATOM 1495 C C . GLY A 1 189 ? 21.727 -9.071 -18.673 1.00 83.06 189 GLY A C 1
ATOM 1496 O O . GLY A 1 189 ? 21.667 -9.587 -19.786 1.00 83.06 189 GLY A O 1
ATOM 1497 N N . SER A 1 190 ? 21.326 -7.814 -18.458 1.00 89.56 190 SER A N 1
ATOM 1498 C CA . SER A 1 190 ? 20.733 -6.960 -19.500 1.00 89.56 190 SER A CA 1
ATOM 1499 C C . SER A 1 190 ? 21.791 -6.476 -20.489 1.00 89.56 190 SER A C 1
ATOM 1501 O O . SER A 1 190 ? 22.921 -6.220 -20.087 1.00 89.56 190 SER A O 1
ATOM 1503 N N . ALA A 1 191 ? 21.450 -6.332 -21.769 1.00 92.56 191 ALA A N 1
ATOM 1504 C CA . ALA A 1 191 ? 22.367 -5.872 -22.813 1.00 92.56 191 ALA A CA 1
ATOM 1505 C C . ALA A 1 191 ? 21.830 -4.594 -23.472 1.00 92.56 191 ALA A C 1
ATOM 1507 O O . ALA A 1 191 ? 20.638 -4.509 -23.763 1.00 92.56 191 ALA A O 1
ATOM 1508 N N . ALA A 1 192 ? 22.698 -3.604 -23.688 1.00 93.62 192 ALA A N 1
ATOM 1509 C CA . ALA A 1 192 ? 22.325 -2.352 -24.338 1.00 93.62 192 ALA A CA 1
ATOM 1510 C C . ALA A 1 192 ? 22.090 -2.548 -25.839 1.00 93.62 192 ALA A C 1
ATOM 1512 O O . ALA A 1 192 ? 22.800 -3.308 -26.496 1.00 93.62 192 ALA A O 1
ATOM 1513 N N . THR A 1 193 ? 21.112 -1.825 -26.383 1.00 94.62 193 THR A N 1
ATOM 1514 C CA . THR A 1 193 ? 20.898 -1.773 -27.831 1.00 94.62 193 THR A CA 1
ATOM 1515 C C . THR A 1 193 ? 21.924 -0.861 -28.495 1.00 94.62 193 THR A C 1
ATOM 1517 O O . THR A 1 193 ? 22.602 -0.061 -27.838 1.00 94.62 193 THR A O 1
ATOM 1520 N N . LYS A 1 194 ? 22.001 -0.946 -29.823 1.00 95.19 194 LYS A N 1
ATOM 1521 C CA . LYS A 1 194 ? 22.857 -0.080 -30.630 1.00 95.19 194 LYS A CA 1
ATOM 1522 C C . LYS A 1 194 ? 22.587 1.405 -30.376 1.00 95.19 194 LYS A C 1
ATOM 1524 O O . LYS A 1 194 ? 23.530 2.164 -30.186 1.00 95.19 194 LYS A O 1
ATOM 1529 N N . GLU A 1 195 ? 21.320 1.796 -30.290 1.00 94.94 195 GLU A N 1
ATOM 1530 C CA . GLU A 1 195 ? 20.896 3.188 -30.101 1.00 94.94 195 GLU A CA 1
ATOM 1531 C C . GLU A 1 195 ? 21.333 3.747 -28.743 1.00 94.94 195 GLU A C 1
ATOM 1533 O O . GLU A 1 195 ? 21.639 4.932 -28.620 1.00 94.94 195 GLU A O 1
ATOM 1538 N N . VAL A 1 196 ? 21.356 2.912 -27.701 1.00 95.06 196 VAL A N 1
ATOM 1539 C CA . VAL A 1 196 ? 21.834 3.337 -26.379 1.00 95.06 196 VAL A CA 1
ATOM 1540 C C . VAL A 1 196 ? 23.348 3.509 -26.396 1.00 95.06 196 VAL A C 1
ATOM 1542 O O . VAL A 1 196 ? 23.858 4.512 -25.899 1.00 95.06 196 VAL A O 1
ATOM 1545 N N . LEU A 1 197 ? 24.081 2.564 -26.989 1.00 97.19 197 LEU A N 1
ATOM 1546 C CA . LEU A 1 197 ? 25.535 2.682 -27.092 1.00 97.19 197 LEU A CA 1
ATOM 1547 C C . LEU A 1 197 ? 25.956 3.865 -27.980 1.00 97.19 197 LEU A C 1
ATOM 1549 O O . LEU A 1 197 ? 26.941 4.528 -27.661 1.00 97.19 197 LEU A O 1
ATOM 1553 N N . GLU A 1 198 ? 25.193 4.181 -29.032 1.00 97.81 198 GLU A N 1
ATOM 1554 C CA . GLU A 1 198 ? 25.362 5.400 -29.838 1.00 97.81 198 GLU A CA 1
ATOM 1555 C C . GLU A 1 198 ? 25.284 6.661 -28.976 1.00 97.81 198 GLU A C 1
ATOM 1557 O O . GLU A 1 198 ? 26.191 7.487 -29.040 1.00 97.81 198 GLU A O 1
ATOM 1562 N N . GLN A 1 199 ? 24.293 6.767 -28.087 1.00 97.38 199 GLN A N 1
ATOM 1563 C CA . GLN A 1 199 ? 24.174 7.915 -27.180 1.00 97.38 199 GLN A CA 1
ATOM 1564 C C . GLN A 1 199 ? 25.390 8.063 -26.254 1.00 97.38 199 GLN A C 1
ATOM 1566 O O . GLN A 1 199 ? 25.878 9.174 -26.053 1.00 97.38 199 GLN A O 1
ATOM 1571 N N . PHE A 1 200 ? 25.914 6.960 -25.710 1.00 98.00 200 PHE A N 1
ATOM 1572 C CA . PHE A 1 200 ? 27.122 7.006 -24.880 1.00 98.00 200 PHE A CA 1
ATOM 1573 C C . PHE A 1 200 ? 28.366 7.398 -25.679 1.00 98.00 200 PHE A C 1
ATOM 1575 O O . PHE A 1 200 ? 29.176 8.189 -25.196 1.00 98.00 200 PHE A O 1
ATOM 1582 N N . VAL A 1 201 ? 28.533 6.862 -26.890 1.00 98.19 201 VAL A N 1
ATOM 1583 C CA . VAL A 1 201 ? 29.675 7.187 -27.758 1.00 98.19 201 VAL A CA 1
ATOM 1584 C C . VAL A 1 201 ? 29.621 8.642 -28.212 1.00 98.19 201 VAL A C 1
ATOM 1586 O O . VAL A 1 201 ? 30.649 9.320 -28.193 1.00 98.19 201 VAL A O 1
ATOM 1589 N N . ASP A 1 202 ? 28.445 9.148 -28.575 1.00 97.56 202 ASP A N 1
ATOM 1590 C CA . ASP A 1 202 ? 28.265 10.549 -28.952 1.00 97.56 202 ASP A CA 1
ATOM 1591 C C . ASP A 1 202 ? 28.555 11.479 -27.771 1.00 97.56 202 ASP A C 1
ATOM 1593 O O . ASP A 1 202 ? 29.368 12.397 -27.916 1.00 97.56 202 ASP A O 1
ATOM 1597 N N . TYR A 1 203 ? 28.020 11.168 -26.584 1.00 97.75 203 TYR A N 1
ATOM 1598 C CA . TYR A 1 203 ? 28.350 11.874 -25.344 1.00 97.75 203 TYR A CA 1
ATOM 1599 C C . TYR A 1 203 ? 29.866 11.893 -25.099 1.00 97.75 203 TYR A C 1
ATOM 1601 O O . TYR A 1 203 ? 30.466 12.949 -24.891 1.00 97.75 203 TYR A O 1
ATOM 1609 N N . ALA A 1 204 ? 30.527 10.733 -25.160 1.00 97.50 204 ALA A N 1
ATOM 1610 C CA . ALA A 1 204 ? 31.951 10.633 -24.860 1.00 97.50 204 ALA A CA 1
ATOM 1611 C C . ALA A 1 204 ? 32.806 11.448 -25.838 1.00 97.50 204 ALA A C 1
ATOM 1613 O O . ALA A 1 204 ? 33.787 12.080 -25.444 1.00 97.50 204 ALA A O 1
ATOM 1614 N N . ARG A 1 205 ? 32.410 11.506 -27.110 1.00 95.94 205 ARG A N 1
ATOM 1615 C CA . ARG A 1 205 ? 33.100 12.310 -28.125 1.00 95.94 205 ARG A CA 1
ATOM 1616 C C . ARG A 1 205 ? 32.869 13.806 -27.941 1.00 95.94 205 ARG A C 1
ATOM 1618 O O . ARG A 1 205 ? 33.817 14.572 -28.117 1.00 95.94 205 ARG A O 1
ATOM 1625 N N . GLU A 1 206 ? 31.654 14.215 -27.587 1.00 95.38 206 GLU A N 1
ATOM 1626 C CA . GLU A 1 206 ? 31.313 15.613 -27.300 1.00 95.38 206 GLU A CA 1
ATOM 1627 C C . GLU A 1 206 ? 32.085 16.138 -26.082 1.00 95.38 206 GLU A C 1
ATOM 1629 O O . GLU A 1 206 ? 32.698 17.207 -26.131 1.00 95.38 206 GLU A O 1
ATOM 1634 N N . HIS A 1 207 ? 32.136 15.338 -25.020 1.00 93.94 207 HIS A N 1
ATOM 1635 C CA . HIS A 1 207 ? 32.708 15.718 -23.730 1.00 93.94 207 HIS A CA 1
ATOM 1636 C C . HIS A 1 207 ? 34.186 15.347 -23.552 1.00 93.94 207 HIS A C 1
ATOM 1638 O O . HIS A 1 207 ? 34.776 15.671 -22.520 1.00 93.94 207 HIS A O 1
ATOM 1644 N N . LYS A 1 208 ? 34.799 14.698 -24.555 1.00 94.38 208 LYS A N 1
ATOM 1645 C CA . LYS A 1 208 ? 36.137 14.078 -24.475 1.00 94.38 208 LYS A CA 1
ATOM 1646 C C . LYS A 1 208 ? 36.270 13.089 -23.307 1.00 94.38 208 LYS A C 1
ATOM 1648 O O . LYS A 1 208 ? 37.354 12.953 -22.740 1.00 94.38 208 LYS A O 1
ATOM 1653 N N . ALA A 1 209 ? 35.177 12.414 -22.969 1.00 96.25 209 ALA A N 1
ATOM 1654 C CA . ALA A 1 209 ? 35.156 11.371 -21.958 1.00 96.25 209 ALA A CA 1
ATOM 1655 C C . ALA A 1 209 ? 35.712 10.053 -22.519 1.00 96.25 209 ALA A C 1
ATOM 1657 O O . ALA A 1 209 ? 35.709 9.817 -23.731 1.00 96.25 209 ALA A O 1
ATOM 1658 N N . LEU A 1 210 ? 36.158 9.176 -21.623 1.00 97.62 210 LEU A N 1
ATOM 1659 C CA . LEU A 1 210 ? 36.600 7.823 -21.938 1.00 97.62 210 LEU A CA 1
ATOM 1660 C C . LEU A 1 210 ? 35.578 6.795 -21.448 1.00 97.62 210 LEU A C 1
ATOM 1662 O O . LEU A 1 210 ? 35.240 6.761 -20.266 1.00 97.62 210 LEU A O 1
ATOM 1666 N N . ILE A 1 211 ? 35.145 5.906 -22.339 1.00 98.06 211 ILE A N 1
ATOM 1667 C CA . ILE A 1 211 ? 34.307 4.756 -22.005 1.00 98.06 211 ILE A CA 1
ATOM 1668 C C . ILE A 1 211 ? 35.200 3.550 -21.707 1.00 98.06 211 ILE A C 1
ATOM 1670 O O . ILE A 1 211 ? 36.001 3.119 -22.537 1.00 98.06 211 ILE A O 1
ATOM 1674 N N . LEU A 1 212 ? 35.019 2.978 -20.523 1.00 97.38 212 LEU A N 1
ATOM 1675 C CA . LEU A 1 212 ? 35.564 1.696 -20.104 1.00 97.38 212 LEU A CA 1
ATOM 1676 C C . LEU A 1 212 ? 34.466 0.640 -20.276 1.00 97.38 212 LEU A C 1
ATOM 1678 O O . LEU A 1 212 ? 33.601 0.501 -19.410 1.00 97.38 212 LEU A O 1
ATOM 1682 N N . PHE A 1 213 ? 34.467 -0.059 -21.413 1.00 96.75 213 PHE A N 1
ATOM 1683 C CA . PHE A 1 213 ? 33.400 -0.983 -21.802 1.00 96.75 213 PHE A CA 1
ATOM 1684 C C . PHE A 1 213 ? 33.759 -2.437 -21.465 1.00 96.75 213 PHE A C 1
ATOM 1686 O O . PHE A 1 213 ? 34.596 -3.055 -22.120 1.00 96.75 213 PHE A O 1
ATOM 1693 N N . ASP A 1 214 ? 33.142 -3.001 -20.431 1.00 94.44 214 ASP A N 1
ATOM 1694 C CA . ASP A 1 214 ? 33.316 -4.396 -20.025 1.00 94.44 214 ASP A CA 1
ATOM 1695 C C . ASP A 1 214 ? 32.318 -5.308 -20.753 1.00 94.44 214 ASP A C 1
ATOM 1697 O O . ASP A 1 214 ? 31.125 -5.343 -20.436 1.00 94.44 214 ASP A O 1
ATOM 1701 N N . ALA A 1 215 ? 32.830 -6.066 -21.720 1.00 93.88 215 ALA A N 1
ATOM 1702 C CA . ALA A 1 215 ? 32.084 -6.992 -22.565 1.00 93.88 215 ALA A CA 1
ATOM 1703 C C . ALA A 1 215 ? 32.309 -8.459 -22.154 1.00 93.88 215 ALA A C 1
ATOM 1705 O O . ALA A 1 215 ? 32.221 -9.371 -22.977 1.00 93.88 215 ALA A O 1
ATOM 1706 N N . ALA A 1 216 ? 32.630 -8.730 -20.882 1.00 89.69 216 ALA A N 1
ATOM 1707 C CA . ALA A 1 216 ? 32.981 -10.080 -20.437 1.00 89.69 216 ALA A CA 1
ATOM 1708 C C . ALA A 1 216 ? 31.909 -11.149 -20.741 1.00 89.69 216 ALA A C 1
ATOM 1710 O O . ALA A 1 216 ? 32.266 -12.309 -20.928 1.00 89.69 216 ALA A O 1
ATOM 1711 N N . TYR A 1 217 ? 30.622 -10.789 -20.798 1.00 89.38 217 TYR A N 1
ATOM 1712 C CA . TYR A 1 217 ? 29.507 -11.720 -21.040 1.00 89.38 217 TYR A CA 1
ATOM 1713 C C . TYR A 1 217 ? 28.963 -11.703 -22.476 1.00 89.38 217 TYR A C 1
ATOM 1715 O O . TYR A 1 217 ? 27.930 -12.310 -22.738 1.00 89.38 217 TYR A O 1
ATOM 1723 N N . GLU A 1 218 ? 29.628 -11.041 -23.419 1.00 92.19 218 GLU A N 1
ATOM 1724 C CA . GLU A 1 218 ? 29.178 -10.920 -24.818 1.00 92.19 218 GLU A CA 1
ATOM 1725 C C . GLU A 1 218 ? 28.765 -12.260 -25.462 1.00 92.19 218 GLU A C 1
ATOM 1727 O O . GLU A 1 218 ? 27.757 -12.346 -26.154 1.00 92.19 218 GLU A O 1
ATOM 1732 N N . SER A 1 219 ? 29.476 -13.346 -25.134 1.00 91.12 219 SER A N 1
ATOM 1733 C CA . SER A 1 219 ? 29.251 -14.674 -25.708 1.00 91.12 219 SER A CA 1
ATOM 1734 C C . SER A 1 219 ? 27.909 -15.287 -25.300 1.00 91.12 219 SER A C 1
ATOM 1736 O O . SER A 1 219 ? 27.531 -16.327 -25.834 1.00 91.12 219 SER A O 1
ATOM 1738 N N . PHE A 1 220 ? 27.169 -14.652 -24.382 1.00 91.06 220 PHE A N 1
ATOM 1739 C CA . PHE A 1 220 ? 25.805 -14.998 -23.975 1.00 91.06 220 PHE A CA 1
ATOM 1740 C C . PHE A 1 220 ? 24.731 -14.251 -24.782 1.00 91.06 220 PHE A C 1
ATOM 1742 O O . PHE A 1 220 ? 23.557 -14.618 -24.709 1.00 91.06 220 PHE A O 1
ATOM 1749 N N . ILE A 1 221 ? 25.103 -13.247 -25.582 1.00 92.19 221 ILE A N 1
ATOM 1750 C CA . ILE A 1 221 ? 24.185 -12.550 -26.486 1.00 92.19 221 ILE A CA 1
ATOM 1751 C C . ILE A 1 221 ? 23.692 -13.542 -27.550 1.00 92.19 221 ILE A C 1
ATOM 1753 O O . ILE A 1 221 ? 24.448 -14.351 -28.098 1.00 92.19 221 ILE A O 1
ATOM 1757 N N . ARG A 1 222 ? 22.379 -13.535 -27.794 1.00 89.25 222 ARG A N 1
ATOM 1758 C CA . ARG A 1 222 ? 21.708 -14.372 -28.808 1.00 89.25 222 ARG A CA 1
ATOM 1759 C C . ARG A 1 222 ? 20.817 -13.565 -29.751 1.00 89.25 222 ARG A C 1
ATOM 1761 O O . ARG A 1 222 ? 20.386 -14.096 -30.770 1.00 89.25 222 ARG A O 1
ATOM 1768 N N . HIS A 1 223 ? 20.524 -12.315 -29.405 1.00 87.81 223 HIS A N 1
ATOM 1769 C CA . HIS A 1 223 ? 19.702 -11.435 -30.223 1.00 87.81 223 HIS A CA 1
ATOM 1770 C C . HIS A 1 223 ? 20.568 -10.791 -31.308 1.00 87.81 223 HIS A C 1
ATOM 1772 O O . HIS A 1 223 ? 21.583 -10.194 -30.960 1.00 87.81 223 HIS A O 1
ATOM 1778 N N . PRO A 1 224 ? 20.183 -10.890 -32.593 1.00 85.06 224 PRO A N 1
ATOM 1779 C CA . PRO A 1 224 ? 21.000 -10.393 -33.701 1.00 85.06 224 PRO A CA 1
ATOM 1780 C C . PRO A 1 224 ? 21.137 -8.865 -33.717 1.00 85.06 224 PRO A C 1
ATOM 1782 O O . PRO A 1 224 ? 22.081 -8.354 -34.306 1.00 85.06 224 PRO A O 1
ATOM 1785 N N . ASP A 1 225 ? 20.216 -8.151 -33.067 1.00 86.56 225 ASP A N 1
ATOM 1786 C CA . ASP A 1 225 ? 20.170 -6.684 -33.053 1.00 86.56 225 ASP A CA 1
ATOM 1787 C C . ASP A 1 225 ? 20.954 -6.062 -31.881 1.00 86.56 225 ASP A C 1
ATOM 1789 O O . ASP A 1 225 ? 21.002 -4.840 -31.737 1.00 86.56 225 ASP A O 1
ATOM 1793 N N . ILE A 1 226 ? 21.546 -6.892 -31.015 1.00 93.88 226 ILE A N 1
ATOM 1794 C CA . ILE A 1 226 ? 22.345 -6.437 -29.875 1.00 93.88 226 ILE A CA 1
ATOM 1795 C C . ILE A 1 226 ? 23.827 -6.468 -30.265 1.00 93.88 226 ILE A C 1
ATOM 1797 O O . ILE A 1 226 ? 24.323 -7.542 -30.610 1.00 93.88 226 ILE A O 1
ATOM 1801 N N . PRO A 1 227 ? 24.546 -5.333 -30.172 1.00 94.19 227 PRO A N 1
ATOM 1802 C CA . PRO A 1 227 ? 25.974 -5.294 -30.453 1.00 94.19 227 PRO A CA 1
ATOM 1803 C C . PRO A 1 227 ? 26.759 -6.236 -29.540 1.00 94.19 227 PRO A C 1
ATOM 1805 O O . PRO A 1 227 ? 26.570 -6.251 -28.322 1.00 94.19 227 PRO A O 1
ATOM 1808 N N . HIS A 1 228 ? 27.681 -6.985 -30.130 1.00 94.25 228 HIS A N 1
ATOM 1809 C CA . HIS A 1 228 ? 28.660 -7.791 -29.416 1.00 94.25 228 HIS A CA 1
ATOM 1810 C C . HIS A 1 228 ? 29.867 -6.961 -28.974 1.00 94.25 228 HIS A C 1
ATOM 1812 O O . HIS A 1 228 ? 30.498 -7.328 -27.987 1.00 94.25 228 HIS A O 1
ATOM 1818 N N . SER A 1 229 ? 30.204 -5.868 -29.667 1.00 95.94 229 SER A N 1
ATOM 1819 C CA . SER A 1 229 ? 31.315 -4.965 -29.328 1.00 95.94 229 SER A CA 1
ATOM 1820 C C . SER A 1 229 ? 30.893 -3.495 -29.349 1.00 95.94 229 SER A C 1
ATOM 1822 O O . SER A 1 229 ? 30.080 -3.080 -30.176 1.00 95.94 229 SER A O 1
ATOM 1824 N N . ILE A 1 230 ? 31.523 -2.665 -28.506 1.00 97.25 230 ILE A N 1
ATOM 1825 C CA . ILE A 1 230 ? 31.345 -1.204 -28.571 1.00 97.25 230 ILE A CA 1
ATOM 1826 C C . ILE A 1 230 ? 31.837 -0.633 -29.907 1.00 97.25 230 ILE A C 1
ATOM 1828 O O . ILE A 1 230 ? 31.367 0.414 -30.349 1.00 97.25 230 ILE A O 1
ATOM 1832 N N . TYR A 1 231 ? 32.757 -1.321 -30.589 1.00 97.44 231 TYR A N 1
ATOM 1833 C CA . TYR A 1 231 ? 33.323 -0.869 -31.859 1.00 97.44 231 TYR A CA 1
ATOM 1834 C C . TYR A 1 231 ? 32.381 -1.039 -33.056 1.00 97.44 231 TYR A C 1
ATOM 1836 O O . TYR A 1 231 ? 32.666 -0.496 -34.123 1.00 97.44 231 TYR A O 1
ATOM 1844 N N . GLU A 1 232 ? 31.233 -1.698 -32.881 1.00 95.94 232 GLU A N 1
ATOM 1845 C CA . GLU A 1 232 ? 30.125 -1.652 -33.847 1.00 95.94 232 GLU A CA 1
ATOM 1846 C C . GLU A 1 232 ? 29.485 -0.257 -33.930 1.00 95.94 232 GLU A C 1
ATOM 1848 O O . GLU A 1 232 ? 28.788 0.070 -34.898 1.00 95.94 232 GLU A O 1
ATOM 1853 N N . ILE A 1 233 ? 29.746 0.590 -32.931 1.00 97.31 233 ILE A N 1
ATOM 1854 C CA . ILE A 1 233 ? 29.270 1.964 -32.871 1.00 97.31 233 ILE A CA 1
ATOM 1855 C C . ILE A 1 233 ? 30.282 2.904 -33.524 1.00 97.31 233 ILE A C 1
ATOM 1857 O O . ILE A 1 233 ? 31.471 2.959 -33.186 1.00 97.31 233 ILE A O 1
ATOM 1861 N N . LYS A 1 234 ? 29.798 3.710 -34.471 1.00 95.06 234 LYS A N 1
ATOM 1862 C CA . LYS A 1 234 ? 30.643 4.636 -35.225 1.00 95.06 234 LYS A CA 1
ATOM 1863 C C . LYS A 1 234 ? 31.276 5.674 -34.293 1.00 95.06 234 LYS A C 1
ATOM 1865 O O . LYS A 1 234 ? 30.594 6.474 -33.670 1.00 95.06 234 LYS A O 1
ATOM 1870 N N . GLY A 1 235 ? 32.607 5.724 -34.284 1.00 94.81 235 GLY A N 1
ATOM 1871 C CA . GLY A 1 235 ? 33.381 6.692 -33.496 1.00 94.81 235 GLY A CA 1
ATOM 1872 C C . GLY A 1 235 ? 33.890 6.164 -32.153 1.00 94.81 235 GLY A C 1
ATOM 1873 O O . GLY A 1 235 ? 34.773 6.800 -31.575 1.00 94.81 235 GLY A O 1
ATOM 1874 N N . ALA A 1 236 ? 33.440 4.982 -31.715 1.00 97.19 236 ALA A N 1
ATOM 1875 C CA . ALA A 1 236 ? 33.864 4.368 -30.456 1.00 97.19 236 ALA A CA 1
ATOM 1876 C C . ALA A 1 236 ? 35.390 4.182 -30.351 1.00 97.19 236 ALA A C 1
ATOM 1878 O O . ALA A 1 236 ? 35.964 4.429 -29.299 1.00 97.19 236 ALA A O 1
ATOM 1879 N N . HIS A 1 237 ? 36.079 3.864 -31.455 1.00 95.88 237 HIS A N 1
ATOM 1880 C CA . HIS A 1 237 ? 37.545 3.704 -31.501 1.00 95.88 237 HIS A CA 1
ATOM 1881 C C . HIS A 1 237 ? 38.343 4.922 -30.987 1.00 95.88 237 HIS A C 1
ATOM 1883 O O . HIS A 1 237 ? 39.524 4.802 -30.676 1.00 95.88 237 HIS A O 1
ATOM 1889 N N . SER A 1 238 ? 37.730 6.109 -30.939 1.00 96.00 238 SER A N 1
ATOM 1890 C CA . SER A 1 238 ? 38.382 7.342 -30.480 1.00 96.00 238 SER A CA 1
ATOM 1891 C C . SER A 1 238 ? 38.160 7.656 -28.996 1.00 96.00 238 SER A C 1
ATOM 1893 O O . SER A 1 238 ? 38.865 8.509 -28.457 1.00 96.00 238 SER A O 1
ATOM 1895 N N . CYS A 1 239 ? 37.201 6.991 -28.343 1.00 96.81 239 CYS A N 1
ATOM 1896 C CA . CYS A 1 239 ? 36.728 7.341 -27.000 1.00 96.81 239 CYS A CA 1
ATOM 1897 C C . CYS A 1 239 ? 36.346 6.138 -26.124 1.00 96.81 239 CYS A C 1
ATOM 1899 O O . CYS A 1 239 ? 35.845 6.339 -25.022 1.00 96.81 239 CYS A O 1
ATOM 1901 N N . ALA A 1 240 ? 36.539 4.902 -26.583 1.00 97.94 240 ALA A N 1
ATOM 1902 C CA . ALA A 1 240 ? 36.219 3.693 -25.836 1.00 97.94 240 ALA A CA 1
ATOM 1903 C C . ALA A 1 240 ? 37.388 2.706 -25.853 1.00 97.94 240 ALA A C 1
ATOM 1905 O O . ALA A 1 240 ? 38.102 2.583 -26.851 1.00 97.94 240 ALA A O 1
ATOM 1906 N N . ILE A 1 241 ? 37.541 1.988 -24.744 1.00 97.75 241 ILE A N 1
ATOM 1907 C CA . ILE A 1 241 ? 38.339 0.767 -24.660 1.00 97.75 241 ILE A CA 1
ATOM 1908 C C . ILE A 1 241 ? 37.443 -0.383 -24.222 1.00 97.75 241 ILE A C 1
ATOM 1910 O O . ILE A 1 241 ? 36.469 -0.176 -23.496 1.00 97.75 241 ILE A O 1
ATOM 1914 N N . GLU A 1 242 ? 37.781 -1.591 -24.657 1.00 97.62 242 GLU A N 1
ATOM 1915 C CA . GLU A 1 242 ? 36.936 -2.765 -24.456 1.00 97.62 242 GLU A CA 1
ATOM 1916 C C . GLU A 1 242 ? 37.684 -3.870 -23.711 1.00 97.62 242 GLU A C 1
ATOM 1918 O O . GLU A 1 242 ? 38.798 -4.236 -24.089 1.00 97.62 242 GLU A O 1
ATOM 1923 N N . PHE A 1 243 ? 37.051 -4.417 -22.673 1.00 96.06 243 PHE A N 1
ATOM 1924 C CA . PHE A 1 243 ? 37.570 -5.513 -21.860 1.00 96.06 243 PHE A CA 1
ATOM 1925 C C . PHE A 1 243 ? 36.812 -6.803 -22.157 1.00 96.06 243 PHE A C 1
ATOM 1927 O O . PHE A 1 243 ? 35.582 -6.832 -22.145 1.00 96.06 243 PHE A O 1
ATOM 1934 N N . ARG A 1 244 ? 37.545 -7.898 -22.361 1.00 94.31 244 ARG A N 1
ATOM 1935 C CA . ARG A 1 244 ? 36.994 -9.226 -22.663 1.00 94.31 244 ARG A CA 1
ATOM 1936 C C . ARG A 1 244 ? 37.607 -10.270 -21.751 1.00 94.31 244 ARG A C 1
ATOM 1938 O O . ARG A 1 244 ? 38.757 -10.149 -21.336 1.00 94.31 244 ARG A O 1
ATOM 1945 N N . SER A 1 245 ? 36.858 -11.321 -21.423 1.00 92.44 245 SER A N 1
ATOM 1946 C CA . SER A 1 245 ? 37.363 -12.391 -20.560 1.00 92.44 245 SER A CA 1
ATOM 1947 C C . SER A 1 245 ? 36.982 -13.779 -21.052 1.00 92.44 245 SER A C 1
ATOM 1949 O O . SER A 1 245 ? 35.805 -14.129 -21.114 1.00 92.44 245 SER A O 1
ATOM 1951 N N . LEU A 1 246 ? 37.994 -14.630 -21.241 1.00 92.81 246 LEU A N 1
ATOM 1952 C CA . LEU A 1 246 ? 37.796 -16.053 -21.517 1.00 92.81 246 LEU A CA 1
ATOM 1953 C C . LEU A 1 246 ? 37.311 -16.824 -20.282 1.00 92.81 246 LEU A C 1
ATOM 1955 O O . LEU A 1 246 ? 36.908 -17.981 -20.387 1.00 92.81 246 LEU A O 1
ATOM 1959 N N . SER A 1 247 ? 37.300 -16.193 -19.102 1.00 88.56 247 SER A N 1
ATOM 1960 C CA . SER A 1 247 ? 36.714 -16.797 -17.899 1.00 88.56 247 SER A CA 1
ATOM 1961 C C . SER A 1 247 ? 35.221 -17.066 -18.072 1.00 88.56 247 SER A C 1
ATOM 1963 O O . SER A 1 247 ? 34.702 -18.012 -17.485 1.00 88.56 247 SER A O 1
ATOM 1965 N N . LYS A 1 248 ? 34.543 -16.231 -18.870 1.00 83.56 248 LYS A N 1
ATOM 1966 C CA . LYS A 1 248 ? 33.095 -16.278 -19.085 1.00 83.56 248 LYS A CA 1
ATOM 1967 C C . LYS A 1 248 ? 32.715 -17.032 -20.354 1.00 83.56 248 LYS A C 1
ATOM 1969 O O . LYS A 1 248 ? 31.754 -17.787 -20.314 1.00 83.56 248 LYS A O 1
ATOM 1974 N N . SER A 1 249 ? 33.485 -16.876 -21.432 1.00 86.81 249 SER A N 1
ATOM 1975 C CA . SER A 1 249 ? 33.218 -17.551 -22.707 1.00 86.81 249 SER A CA 1
ATOM 1976 C C . SER A 1 249 ? 33.780 -18.974 -22.770 1.00 86.81 249 SER A C 1
ATOM 1978 O O . SER A 1 249 ? 33.073 -19.887 -23.176 1.00 86.81 249 SER A O 1
ATOM 1980 N N . ALA A 1 250 ? 35.022 -19.197 -22.326 1.00 91.00 250 ALA A N 1
ATOM 1981 C CA . ALA A 1 250 ? 35.725 -20.481 -22.466 1.00 91.00 250 ALA A CA 1
ATOM 1982 C C . ALA A 1 250 ? 35.949 -21.231 -21.138 1.00 91.00 250 ALA A C 1
ATOM 1984 O O . ALA A 1 250 ? 36.642 -22.245 -21.105 1.00 91.00 250 ALA A O 1
ATOM 1985 N N . GLY A 1 251 ? 35.407 -20.734 -20.021 1.00 88.12 251 GLY A N 1
ATOM 1986 C CA . GLY A 1 251 ? 35.544 -21.376 -18.708 1.00 88.12 251 GLY A CA 1
ATOM 1987 C C . GLY A 1 251 ? 36.907 -21.180 -18.031 1.00 88.12 251 GLY A C 1
ATOM 1988 O O . GLY A 1 251 ? 37.215 -21.859 -17.054 1.00 88.12 251 GLY A O 1
ATOM 1989 N N . PHE A 1 252 ? 37.727 -20.220 -18.475 1.00 92.50 252 PHE A N 1
ATOM 1990 C CA . PHE A 1 252 ? 39.088 -19.984 -17.956 1.00 92.50 252 PHE A CA 1
ATOM 1991 C C . PHE A 1 252 ? 39.103 -19.310 -16.567 1.00 92.50 252 PHE A C 1
ATOM 1993 O O . PHE A 1 252 ? 40.064 -18.634 -16.216 1.00 92.50 252 PHE A O 1
ATOM 2000 N N . THR A 1 253 ? 38.068 -19.480 -15.739 1.00 84.50 253 THR A N 1
ATOM 2001 C CA . THR A 1 253 ? 37.959 -18.810 -14.428 1.00 84.50 253 THR A CA 1
ATOM 2002 C C . THR A 1 253 ? 39.137 -19.152 -13.507 1.00 84.50 253 THR A C 1
ATOM 2004 O O . THR A 1 253 ? 39.670 -18.263 -12.844 1.00 84.50 253 THR A O 1
ATOM 2007 N N . GLY A 1 254 ? 39.583 -20.416 -13.512 1.00 83.56 254 GLY A N 1
ATOM 2008 C CA . GLY A 1 254 ? 40.764 -20.872 -12.766 1.00 83.56 254 GLY A CA 1
ATOM 2009 C C . GLY A 1 254 ? 42.099 -20.690 -13.501 1.00 83.56 254 GLY A C 1
ATOM 2010 O O . GLY A 1 254 ? 43.138 -20.644 -12.852 1.00 83.56 254 GLY A O 1
ATOM 2011 N N . LEU A 1 255 ? 42.080 -20.560 -14.835 1.00 91.00 255 LEU A N 1
ATOM 2012 C CA . LEU A 1 255 ? 43.288 -20.352 -15.649 1.00 91.00 255 LEU A CA 1
ATOM 2013 C C . LEU A 1 255 ? 43.665 -18.883 -15.809 1.00 91.00 255 LEU A C 1
ATOM 2015 O O . LEU A 1 255 ? 44.835 -18.596 -16.012 1.00 91.00 255 LEU A O 1
ATOM 2019 N N . ARG A 1 256 ? 42.688 -17.974 -15.711 1.00 90.88 256 ARG A N 1
ATOM 2020 C CA . ARG A 1 256 ? 42.853 -16.520 -15.800 1.00 90.88 256 ARG A CA 1
ATOM 2021 C C . ARG A 1 256 ? 43.417 -16.082 -17.160 1.00 90.88 256 ARG A C 1
ATOM 2023 O O . ARG A 1 256 ? 44.620 -15.958 -17.354 1.00 90.88 256 ARG A O 1
ATOM 2030 N N . CYS A 1 257 ? 42.523 -15.827 -18.117 1.00 95.06 257 CYS A N 1
ATOM 2031 C CA . CYS A 1 257 ? 42.872 -15.213 -19.400 1.00 95.06 257 CYS A CA 1
ATOM 2032 C C . CYS A 1 257 ? 41.776 -14.241 -19.855 1.00 95.06 257 CYS A C 1
ATOM 2034 O O . CYS A 1 257 ? 40.576 -14.526 -19.783 1.00 95.06 257 CYS A O 1
ATOM 2036 N N . ALA A 1 258 ? 42.208 -13.072 -20.287 1.00 95.56 258 ALA A N 1
ATOM 2037 C CA . ALA A 1 258 ? 41.416 -11.952 -20.748 1.00 95.56 258 ALA A CA 1
ATOM 2038 C C . ALA A 1 258 ? 42.237 -11.156 -21.762 1.00 95.56 258 ALA A C 1
ATOM 2040 O O . ALA A 1 258 ? 43.414 -11.441 -22.000 1.00 95.56 258 ALA A O 1
ATOM 2041 N N . TYR A 1 259 ? 41.610 -10.155 -22.359 1.00 96.44 259 TYR A N 1
ATOM 2042 C CA . TYR A 1 259 ? 42.332 -9.152 -23.112 1.00 96.44 259 TYR A CA 1
ATOM 2043 C C . TYR A 1 259 ? 41.613 -7.810 -23.039 1.00 96.44 259 TYR A C 1
ATOM 2045 O O . TYR A 1 259 ? 40.403 -7.742 -22.812 1.00 96.44 259 TYR A O 1
ATOM 2053 N N . THR A 1 260 ? 42.380 -6.748 -23.255 1.00 97.31 260 THR A N 1
ATOM 2054 C CA . THR A 1 260 ? 41.860 -5.395 -23.427 1.00 97.31 260 THR A CA 1
ATOM 2055 C C . THR A 1 260 ? 42.230 -4.887 -24.812 1.00 97.31 260 THR A C 1
ATOM 2057 O O . THR A 1 260 ? 43.386 -4.998 -25.225 1.00 97.31 260 THR A O 1
ATOM 2060 N N . VAL A 1 261 ? 41.260 -4.306 -25.513 1.00 98.00 261 VAL A N 1
ATOM 2061 C CA . VAL A 1 261 ? 41.483 -3.561 -26.754 1.00 98.00 261 VAL A CA 1
ATOM 2062 C C . VAL A 1 261 ? 41.651 -2.090 -26.406 1.00 98.00 261 VAL A C 1
ATOM 2064 O O . VAL A 1 261 ? 40.721 -1.466 -25.893 1.00 98.00 261 VAL A O 1
ATOM 2067 N N . VAL A 1 262 ? 42.829 -1.538 -26.691 1.00 97.88 262 VAL A N 1
ATOM 2068 C CA . VAL A 1 262 ? 43.155 -0.121 -26.501 1.00 97.88 262 VAL A CA 1
ATOM 2069 C C . VAL A 1 262 ? 43.500 0.478 -27.862 1.00 97.88 262 VAL A C 1
ATOM 2071 O O . VAL A 1 262 ? 44.653 0.370 -28.290 1.00 97.88 262 VAL A O 1
ATOM 2074 N N . PRO A 1 263 ? 42.537 1.100 -28.562 1.00 97.88 263 PRO A N 1
ATOM 2075 C CA . PRO A 1 263 ? 42.768 1.600 -29.909 1.00 97.88 263 PRO A CA 1
ATOM 2076 C C . PRO A 1 263 ? 43.869 2.662 -29.967 1.00 97.88 263 PRO A C 1
ATOM 2078 O O . PRO A 1 263 ? 43.999 3.499 -29.066 1.00 97.88 263 PRO A O 1
ATOM 2081 N N . HIS A 1 264 ? 44.626 2.702 -31.065 1.00 97.19 264 HIS A N 1
ATOM 2082 C CA . HIS A 1 264 ? 45.661 3.725 -31.287 1.00 97.19 264 HIS A CA 1
ATOM 2083 C C . HIS A 1 264 ? 45.086 5.138 -31.363 1.00 97.19 264 HIS A C 1
ATOM 2085 O O . HIS A 1 264 ? 45.765 6.110 -31.029 1.00 97.19 264 HIS A O 1
ATOM 2091 N N . ALA A 1 265 ? 43.832 5.245 -31.802 1.00 95.81 265 ALA A N 1
ATOM 2092 C CA . ALA A 1 265 ? 43.107 6.500 -31.941 1.00 95.81 265 ALA A CA 1
ATOM 2093 C C . ALA A 1 265 ? 42.613 7.082 -30.605 1.00 95.81 265 ALA A C 1
ATOM 2095 O O . ALA A 1 265 ? 42.238 8.255 -30.565 1.00 95.81 265 ALA A O 1
ATOM 2096 N N . CYS A 1 266 ? 42.618 6.298 -29.522 1.00 96.12 266 CYS A N 1
ATOM 2097 C CA . CYS A 1 266 ? 42.154 6.751 -28.218 1.00 96.12 266 CYS A CA 1
ATOM 2098 C C . CYS A 1 266 ? 43.217 7.632 -27.539 1.00 96.12 266 CYS A C 1
ATOM 2100 O O . CYS A 1 266 ? 44.345 7.203 -27.265 1.00 96.12 266 CYS A O 1
ATOM 2102 N N . MET A 1 267 ? 42.844 8.881 -27.252 1.00 95.31 267 MET A N 1
ATOM 2103 C CA . MET A 1 267 ? 43.727 9.901 -26.682 1.00 95.31 267 MET A CA 1
ATOM 2104 C C . MET A 1 267 ? 43.219 10.358 -25.316 1.00 95.31 267 MET A C 1
ATOM 2106 O O . MET A 1 267 ? 42.023 10.582 -25.153 1.00 95.31 267 MET A O 1
ATOM 2110 N N . ILE A 1 268 ? 44.135 10.573 -24.373 1.00 93.19 268 ILE A N 1
ATOM 2111 C CA . ILE A 1 268 ? 43.866 11.271 -23.107 1.00 93.19 268 ILE A CA 1
ATOM 2112 C C . ILE A 1 268 ? 44.597 12.614 -23.079 1.00 93.19 268 ILE A C 1
ATOM 2114 O O . ILE A 1 268 ? 45.521 12.840 -23.864 1.00 93.19 268 ILE A O 1
ATOM 2118 N N . TYR A 1 269 ? 44.177 13.515 -22.195 1.00 93.38 269 TYR A N 1
ATOM 2119 C CA . TYR A 1 269 ? 44.592 14.915 -22.219 1.00 93.38 269 TYR A CA 1
ATOM 2120 C C . TYR A 1 269 ? 45.209 15.341 -20.884 1.00 93.38 269 TYR A C 1
ATOM 2122 O O . TYR A 1 269 ? 44.735 14.931 -19.826 1.00 93.38 269 TYR A O 1
ATOM 2130 N N . SER A 1 270 ? 46.256 16.168 -20.925 1.00 90.88 270 SER A N 1
ATOM 2131 C CA . SER A 1 270 ? 46.741 16.876 -19.730 1.00 90.88 270 SER A CA 1
ATOM 2132 C C . SER A 1 270 ? 45.825 18.054 -19.375 1.00 90.88 270 SER A C 1
ATOM 2134 O O . SER A 1 270 ? 45.011 18.477 -20.197 1.00 90.88 270 SER A O 1
ATOM 2136 N N . GLU A 1 271 ? 46.000 18.645 -18.188 1.00 86.62 271 GLU A N 1
ATOM 2137 C CA . GLU A 1 271 ? 45.263 19.855 -17.769 1.00 86.62 271 GLU A CA 1
ATOM 2138 C C . GLU A 1 271 ? 45.435 21.029 -18.751 1.00 86.62 271 GLU A C 1
ATOM 2140 O O . GLU A 1 271 ? 44.532 21.842 -18.924 1.00 86.62 271 GLU A O 1
ATOM 2145 N N . ASN A 1 272 ? 46.562 21.074 -19.472 1.00 89.88 272 ASN A N 1
ATOM 2146 C CA . ASN A 1 272 ? 46.847 22.090 -20.489 1.00 89.88 272 ASN A CA 1
ATOM 2147 C C . ASN A 1 272 ? 46.336 21.705 -21.896 1.00 89.88 272 ASN A C 1
ATOM 2149 O O . ASN A 1 272 ? 46.607 22.410 -22.867 1.00 89.88 272 ASN A O 1
ATOM 2153 N N . GLY A 1 273 ? 45.628 20.577 -22.030 1.00 88.69 273 GLY A N 1
ATOM 2154 C CA . GLY A 1 273 ? 45.029 20.102 -23.282 1.00 88.69 273 GLY A CA 1
ATOM 2155 C C . GLY A 1 273 ? 45.970 19.342 -24.227 1.00 88.69 273 GLY A C 1
ATOM 2156 O O . GLY A 1 273 ? 45.590 19.073 -25.370 1.00 88.69 273 GLY A O 1
ATOM 2157 N N . GLU A 1 274 ? 47.178 18.979 -23.789 1.00 94.25 274 GLU A N 1
ATOM 2158 C CA . GLU A 1 274 ? 48.126 18.194 -24.594 1.00 94.25 274 GLU A CA 1
ATOM 2159 C C . GLU A 1 274 ? 47.652 16.740 -24.732 1.00 94.25 274 GLU A C 1
ATOM 2161 O O . GLU A 1 274 ? 47.205 16.141 -23.757 1.00 94.25 274 GLU A O 1
ATOM 2166 N N . LYS A 1 275 ? 47.750 16.171 -25.941 1.00 94.94 275 LYS A N 1
ATOM 2167 C CA . LYS A 1 275 ? 47.269 14.818 -26.259 1.00 94.94 275 LYS A CA 1
ATOM 2168 C C . LYS A 1 275 ? 48.329 13.753 -25.981 1.00 94.94 275 LYS A C 1
ATOM 2170 O O . LYS A 1 275 ? 49.429 13.821 -26.521 1.00 94.94 275 LYS A O 1
ATOM 2175 N N . TYR A 1 276 ? 47.936 12.703 -25.271 1.00 96.31 276 TYR A N 1
ATOM 2176 C CA . TYR A 1 276 ? 48.734 11.508 -25.012 1.00 96.31 276 TYR A CA 1
ATOM 2177 C C . TYR A 1 276 ? 48.007 10.262 -25.525 1.00 96.31 276 TYR A C 1
ATOM 2179 O O . TYR A 1 276 ? 46.807 10.100 -25.317 1.00 96.31 276 TYR A O 1
ATOM 2187 N N . SER A 1 277 ? 48.735 9.360 -26.187 1.00 97.25 277 SER A N 1
ATOM 2188 C CA . SER A 1 277 ? 48.171 8.086 -26.654 1.00 97.25 277 SER A CA 1
ATOM 2189 C C . SER A 1 277 ? 47.909 7.155 -25.472 1.00 97.25 277 SER A C 1
ATOM 2191 O O . SER A 1 277 ? 48.853 6.761 -24.778 1.00 97.25 277 SER A O 1
ATOM 2193 N N . LEU A 1 278 ? 46.645 6.765 -25.278 1.00 97.00 278 LEU A N 1
ATOM 2194 C CA . LEU A 1 278 ? 46.266 5.838 -24.213 1.00 97.00 278 LEU A CA 1
ATOM 2195 C C . LEU A 1 278 ? 46.903 4.459 -24.426 1.00 97.00 278 LEU A C 1
ATOM 2197 O O . LEU A 1 278 ? 47.409 3.876 -23.472 1.00 97.00 278 LEU A O 1
ATOM 2201 N N . ASN A 1 279 ? 46.976 3.984 -25.675 1.00 97.75 279 ASN A N 1
ATOM 2202 C CA . ASN A 1 279 ? 47.645 2.729 -26.037 1.00 97.75 279 ASN A CA 1
ATOM 2203 C C . ASN A 1 279 ? 49.117 2.711 -25.586 1.00 97.75 279 ASN A C 1
ATOM 2205 O O . ASN A 1 279 ? 49.546 1.776 -24.908 1.00 97.75 279 ASN A O 1
ATOM 2209 N N . LYS A 1 280 ? 49.887 3.773 -25.872 1.00 96.94 280 LYS A N 1
ATOM 2210 C CA . LYS A 1 280 ? 51.300 3.856 -25.456 1.00 96.94 280 LYS A CA 1
ATOM 2211 C C . LYS A 1 280 ? 51.463 3.891 -23.936 1.00 96.94 280 LYS A C 1
ATOM 2213 O O . LYS A 1 280 ? 52.393 3.275 -23.413 1.00 96.94 280 LYS A O 1
ATOM 2218 N N . LEU A 1 281 ? 50.579 4.600 -23.233 1.00 96.88 281 LEU A N 1
ATOM 2219 C CA . LEU A 1 281 ? 50.592 4.668 -21.771 1.00 96.88 281 LEU A CA 1
ATOM 2220 C C . LEU A 1 281 ? 50.222 3.325 -21.138 1.00 96.88 281 LEU A C 1
ATOM 2222 O O . LEU A 1 281 ? 50.905 2.877 -20.218 1.00 96.88 281 LEU A O 1
ATOM 2226 N N . TRP A 1 282 ? 49.205 2.649 -21.674 1.00 96.31 282 TRP A N 1
ATOM 2227 C CA . TRP A 1 282 ? 48.822 1.313 -21.236 1.00 96.31 282 TRP A CA 1
ATOM 2228 C C . TRP A 1 282 ? 49.937 0.301 -21.479 1.00 96.31 282 TRP A C 1
ATOM 2230 O O . TRP A 1 282 ? 50.296 -0.432 -20.562 1.00 96.31 282 TRP A O 1
ATOM 2240 N N . ASN A 1 283 ? 50.575 0.335 -22.652 1.00 95.38 283 ASN A N 1
ATOM 2241 C CA . ASN A 1 283 ? 51.738 -0.497 -22.939 1.00 95.38 283 ASN A CA 1
ATOM 2242 C C . ASN A 1 283 ? 52.869 -0.252 -21.929 1.00 95.38 283 ASN A C 1
ATOM 2244 O O . ASN A 1 283 ? 53.382 -1.190 -21.327 1.00 95.38 283 ASN A O 1
ATOM 2248 N N . ARG A 1 284 ? 53.209 1.017 -21.662 1.00 95.31 284 ARG A N 1
ATOM 2249 C CA . ARG A 1 284 ? 54.222 1.370 -20.656 1.00 95.31 284 ARG A CA 1
ATOM 2250 C C . ARG A 1 284 ? 53.862 0.829 -19.270 1.00 95.31 284 ARG A C 1
ATOM 2252 O O . ARG A 1 284 ? 54.751 0.366 -18.550 1.00 95.31 284 ARG A O 1
ATOM 2259 N N . ARG A 1 285 ? 52.583 0.891 -18.896 1.00 94.38 285 ARG A N 1
ATOM 2260 C CA . ARG A 1 285 ? 52.078 0.369 -17.627 1.00 94.38 285 ARG A CA 1
ATOM 2261 C C . ARG A 1 285 ? 52.171 -1.153 -17.578 1.00 94.38 285 ARG A C 1
ATOM 2263 O O . ARG A 1 285 ? 52.720 -1.653 -16.606 1.00 94.38 285 ARG A O 1
ATOM 2270 N N . GLN A 1 286 ? 51.734 -1.870 -18.613 1.00 90.38 286 GLN A N 1
ATOM 2271 C CA . GLN A 1 286 ? 51.863 -3.331 -18.739 1.00 90.38 286 GLN A CA 1
ATOM 2272 C C . GLN A 1 286 ? 53.328 -3.779 -18.635 1.00 90.38 286 GLN A C 1
ATOM 2274 O O . GLN A 1 286 ? 53.644 -4.668 -17.852 1.00 90.38 286 GLN A O 1
ATOM 2279 N N . SER A 1 287 ? 54.255 -3.088 -19.306 1.00 90.44 287 SER A N 1
ATOM 2280 C CA . SER A 1 287 ? 55.688 -3.399 -19.201 1.00 90.44 287 SER A CA 1
ATOM 2281 C C . SER A 1 287 ? 56.290 -3.130 -17.817 1.00 90.44 287 SER A C 1
ATOM 2283 O O . SER A 1 287 ? 57.358 -3.647 -17.506 1.00 90.44 287 SER A O 1
ATOM 2285 N N . THR A 1 288 ? 55.649 -2.297 -16.991 1.00 91.94 288 THR A N 1
ATOM 2286 C CA . THR A 1 288 ? 56.156 -1.927 -15.657 1.00 91.94 288 THR A CA 1
ATOM 2287 C C . THR A 1 288 ? 55.495 -2.744 -14.544 1.00 91.94 288 THR A C 1
ATOM 2289 O O . THR A 1 288 ? 56.171 -3.249 -13.653 1.00 91.94 288 THR A O 1
ATOM 2292 N N . LYS A 1 289 ? 54.166 -2.862 -14.586 1.00 91.19 289 LYS A N 1
ATOM 2293 C CA . LYS A 1 289 ? 53.315 -3.626 -13.670 1.00 91.19 289 LYS A CA 1
ATOM 2294 C C . LYS A 1 289 ? 52.640 -4.737 -14.465 1.00 91.19 289 LYS A C 1
ATOM 2296 O O . LYS A 1 289 ? 51.465 -4.646 -14.816 1.00 91.19 289 LYS A O 1
ATOM 2301 N N . PHE A 1 290 ? 53.430 -5.758 -14.770 1.00 86.50 290 PHE A N 1
ATOM 2302 C CA . PHE A 1 290 ? 53.007 -6.863 -15.616 1.00 86.50 290 PHE A CA 1
ATOM 2303 C C . PHE A 1 290 ? 51.831 -7.632 -15.004 1.00 86.50 290 PHE A C 1
ATOM 2305 O O . PHE A 1 290 ? 51.914 -8.103 -13.870 1.00 86.50 290 PHE A O 1
ATOM 2312 N N . ASN A 1 291 ? 50.754 -7.778 -15.777 1.00 90.19 291 ASN A N 1
ATOM 2313 C CA . ASN A 1 291 ? 49.617 -8.652 -15.475 1.00 90.19 291 ASN A CA 1
ATOM 2314 C C . ASN A 1 291 ? 49.216 -9.485 -16.707 1.00 90.19 291 ASN A C 1
ATOM 2316 O O . ASN A 1 291 ? 48.038 -9.671 -17.005 1.00 90.19 291 ASN A O 1
ATOM 2320 N N . GLY A 1 292 ? 50.217 -9.949 -17.460 1.00 88.19 292 GLY A N 1
ATOM 2321 C CA . GLY A 1 292 ? 50.025 -10.829 -18.609 1.00 88.19 292 GLY A CA 1
ATOM 2322 C C . GLY A 1 292 ? 49.839 -12.302 -18.230 1.00 88.19 292 GLY A C 1
ATOM 2323 O O . GLY A 1 292 ? 49.886 -12.696 -17.065 1.00 88.19 292 GLY A O 1
ATOM 2324 N N . VAL A 1 293 ? 49.633 -13.131 -19.251 1.00 93.88 293 VAL A N 1
ATOM 2325 C CA . VAL A 1 293 ? 49.251 -14.546 -19.116 1.00 93.88 293 VAL A CA 1
ATOM 2326 C C . VAL A 1 293 ? 50.420 -15.459 -19.481 1.00 93.88 293 VAL A C 1
ATOM 2328 O O . VAL A 1 293 ? 51.158 -15.175 -20.423 1.00 93.88 293 VAL A O 1
ATOM 2331 N N . ALA A 1 294 ? 50.594 -16.581 -18.779 1.00 93.88 294 ALA A N 1
ATOM 2332 C CA . ALA A 1 294 ? 51.663 -17.533 -19.091 1.00 93.88 294 ALA A CA 1
ATOM 2333 C C . ALA A 1 294 ? 51.472 -18.200 -20.468 1.00 93.88 294 ALA A C 1
ATOM 2335 O O . ALA A 1 294 ? 50.343 -18.412 -20.919 1.00 93.88 294 ALA A O 1
ATOM 2336 N N . TYR A 1 295 ? 52.582 -18.586 -21.109 1.00 95.44 295 TYR A N 1
ATOM 2337 C CA . TYR A 1 295 ? 52.587 -19.182 -22.450 1.00 95.44 295 TYR A CA 1
ATOM 2338 C C . TYR A 1 295 ? 51.612 -20.370 -22.613 1.00 95.44 295 TYR A C 1
ATOM 2340 O O . TYR A 1 295 ? 50.803 -20.319 -23.544 1.00 95.44 295 TYR A O 1
ATOM 2348 N N . PRO A 1 296 ? 51.563 -21.371 -21.703 1.00 96.44 296 PRO A N 1
ATOM 2349 C CA . PRO A 1 296 ? 50.626 -22.487 -21.852 1.00 96.44 296 PRO A CA 1
ATOM 2350 C C . PRO A 1 296 ? 49.154 -22.071 -21.870 1.00 96.44 296 PRO A C 1
ATOM 2352 O O . PRO A 1 296 ? 48.369 -22.585 -22.664 1.00 96.44 296 PRO A O 1
ATOM 2355 N N . ILE A 1 297 ? 48.777 -21.089 -21.049 1.00 96.44 297 ILE A N 1
ATOM 2356 C CA . ILE A 1 297 ? 47.399 -20.588 -20.996 1.00 96.44 297 ILE A CA 1
ATOM 2357 C C . ILE A 1 297 ? 47.072 -19.801 -22.272 1.00 96.44 297 ILE A C 1
ATOM 2359 O O . ILE A 1 297 ? 45.968 -19.925 -22.795 1.00 96.44 297 ILE A O 1
ATOM 2363 N N . GLN A 1 298 ? 48.026 -19.039 -22.824 1.00 97.06 298 GLN A N 1
ATOM 2364 C CA . GLN A 1 298 ? 47.825 -18.348 -24.103 1.00 97.06 298 GLN A CA 1
ATOM 2365 C C . GLN A 1 298 ? 47.673 -19.329 -25.274 1.00 97.06 298 GLN A C 1
ATOM 2367 O O . GLN A 1 298 ? 46.844 -19.099 -26.151 1.00 97.06 298 GLN A O 1
ATOM 2372 N N . LYS A 1 299 ? 48.407 -20.450 -25.278 1.00 97.12 299 LYS A N 1
ATOM 2373 C CA . LYS A 1 299 ? 48.223 -21.535 -26.259 1.00 97.12 299 LYS A CA 1
ATOM 2374 C C . LYS A 1 299 ? 46.840 -22.172 -26.142 1.00 97.12 299 LYS A C 1
ATOM 2376 O O . LYS A 1 299 ? 46.176 -22.371 -27.157 1.00 97.12 299 LYS A O 1
ATOM 2381 N N . ALA A 1 300 ? 46.375 -22.402 -24.916 1.00 97.38 300 ALA A N 1
ATOM 2382 C CA . ALA A 1 300 ? 45.020 -22.876 -24.655 1.00 97.38 300 ALA A CA 1
ATOM 2383 C C . ALA A 1 300 ? 43.950 -21.888 -25.141 1.00 97.38 300 ALA A C 1
ATOM 2385 O O . ALA A 1 300 ? 42.992 -22.292 -25.795 1.00 97.38 300 ALA A O 1
ATOM 2386 N N . ALA A 1 301 ? 44.137 -20.591 -24.883 1.00 97.06 301 ALA A N 1
ATOM 2387 C CA . ALA A 1 301 ? 43.253 -19.537 -25.373 1.00 97.06 301 ALA A CA 1
ATOM 2388 C C . ALA A 1 301 ? 43.243 -19.477 -26.909 1.00 97.06 301 ALA A C 1
ATOM 2390 O O . ALA A 1 301 ? 42.180 -19.381 -27.511 1.00 97.06 301 ALA A O 1
ATOM 2391 N N . ALA A 1 302 ? 44.403 -19.609 -27.560 1.00 97.25 302 ALA A N 1
ATOM 2392 C CA . ALA A 1 302 ? 44.498 -19.608 -29.019 1.00 97.25 302 ALA A CA 1
ATOM 2393 C C . ALA A 1 302 ? 43.761 -20.797 -29.653 1.00 97.25 302 ALA A C 1
ATOM 2395 O O . ALA A 1 302 ? 43.122 -20.637 -30.691 1.00 97.25 302 ALA A O 1
ATOM 2396 N N . ALA A 1 303 ? 43.776 -21.969 -29.008 1.00 97.12 303 ALA A N 1
ATOM 2397 C CA . ALA A 1 303 ? 43.009 -23.128 -29.461 1.00 97.12 303 ALA A CA 1
ATOM 2398 C C . ALA A 1 303 ? 41.489 -22.872 -29.462 1.00 97.12 303 ALA A C 1
ATOM 2400 O O . ALA A 1 303 ? 40.772 -23.429 -30.298 1.00 97.12 303 ALA A O 1
ATOM 2401 N N . MET A 1 304 ? 40.999 -21.991 -28.582 1.00 96.75 304 MET A N 1
ATOM 2402 C CA . MET A 1 304 ? 39.585 -21.604 -28.528 1.00 96.75 304 MET A CA 1
ATOM 2403 C C . MET A 1 304 ? 39.139 -20.748 -29.717 1.00 96.75 304 MET A C 1
ATOM 2405 O O . MET A 1 304 ? 37.954 -20.718 -30.022 1.00 96.75 304 MET A O 1
ATOM 2409 N N . TYR A 1 305 ? 40.073 -20.133 -30.443 1.00 96.06 305 TYR A N 1
ATOM 2410 C CA . TYR A 1 305 ? 39.792 -19.376 -31.667 1.00 96.06 305 TYR A CA 1
ATOM 2411 C C . TYR A 1 305 ? 39.783 -20.234 -32.941 1.00 96.06 305 TYR A C 1
ATOM 2413 O O . TYR A 1 305 ? 39.625 -19.721 -34.045 1.00 96.06 305 TYR A O 1
ATOM 2421 N N . THR A 1 306 ? 39.942 -21.554 -32.826 1.00 94.38 306 THR A N 1
ATOM 2422 C CA . THR A 1 306 ? 39.684 -22.467 -33.950 1.00 94.38 306 THR A CA 1
ATOM 2423 C C . THR A 1 306 ? 38.174 -22.679 -34.128 1.00 94.38 306 THR A C 1
ATOM 2425 O O . THR A 1 306 ? 37.439 -22.557 -33.149 1.00 94.38 306 THR A O 1
ATOM 2428 N N . PRO A 1 307 ? 37.676 -23.070 -35.320 1.00 93.38 307 PRO A N 1
ATOM 2429 C CA . PRO A 1 307 ? 36.253 -23.378 -35.506 1.00 93.38 307 PRO A CA 1
ATOM 2430 C C . PRO A 1 307 ? 35.708 -24.393 -34.489 1.00 93.38 307 PRO A C 1
ATOM 2432 O O . PRO A 1 307 ? 34.621 -24.214 -33.945 1.00 93.38 307 PRO A O 1
ATOM 2435 N N . SER A 1 308 ? 36.493 -25.428 -34.173 1.00 94.38 308 SER A N 1
ATOM 2436 C CA . SER A 1 308 ? 36.140 -26.419 -33.151 1.00 94.38 308 SER A CA 1
ATOM 2437 C C . SER A 1 308 ? 36.169 -25.839 -31.731 1.00 94.38 308 SER A C 1
ATOM 2439 O O . SER A 1 308 ? 35.323 -26.190 -30.914 1.00 94.38 308 SER A O 1
ATOM 2441 N N . GLY A 1 309 ? 37.111 -24.940 -31.431 1.00 95.25 309 GLY A N 1
ATOM 2442 C CA . GLY A 1 309 ? 37.174 -24.227 -30.154 1.00 95.25 309 GLY A CA 1
ATOM 2443 C C . GLY A 1 309 ? 35.969 -23.308 -29.934 1.00 95.25 309 GLY A C 1
ATOM 2444 O O . GLY A 1 309 ? 35.330 -23.373 -28.887 1.00 95.25 309 GLY A O 1
ATOM 2445 N N . GLN A 1 310 ? 35.593 -22.537 -30.956 1.00 93.38 310 GLN A N 1
ATOM 2446 C CA . GLN A 1 310 ? 34.415 -21.666 -30.949 1.00 93.38 310 GLN A CA 1
ATOM 2447 C C . GLN A 1 310 ? 33.111 -22.466 -30.804 1.00 93.38 310 GLN A C 1
ATOM 2449 O O . GLN A 1 310 ? 32.210 -22.064 -30.066 1.00 93.38 310 GLN A O 1
ATOM 2454 N N . ALA A 1 311 ? 33.022 -23.642 -31.435 1.00 94.19 311 ALA A N 1
ATOM 2455 C CA . ALA A 1 311 ? 31.898 -24.554 -31.231 1.00 94.19 311 ALA A CA 1
ATOM 2456 C C . ALA A 1 311 ? 31.794 -25.027 -29.767 1.00 94.19 311 ALA A C 1
ATOM 2458 O O . ALA A 1 311 ? 30.698 -25.023 -29.209 1.00 94.19 311 ALA A O 1
ATOM 2459 N N . GLN A 1 312 ? 32.920 -25.356 -29.119 1.00 94.69 312 GLN A N 1
ATOM 2460 C CA . GLN A 1 312 ? 32.937 -25.741 -27.700 1.00 94.69 312 GLN A CA 1
ATOM 2461 C C . GLN A 1 312 ? 32.609 -24.561 -26.764 1.00 94.69 312 GLN A C 1
ATOM 2463 O O . GLN A 1 312 ? 31.913 -24.753 -25.769 1.00 94.69 312 GLN A O 1
ATOM 2468 N N . ILE A 1 313 ? 33.034 -23.331 -27.088 1.00 92.81 313 ILE A N 1
ATOM 2469 C CA . ILE A 1 313 ? 32.587 -22.109 -26.386 1.00 92.81 313 ILE A CA 1
ATOM 2470 C C . ILE A 1 313 ? 31.062 -21.958 -26.485 1.00 92.81 313 ILE A C 1
ATOM 2472 O O . ILE A 1 313 ? 30.383 -21.676 -25.491 1.00 92.81 313 ILE A O 1
ATOM 2476 N N . ARG A 1 314 ? 30.495 -22.148 -27.682 1.00 92.00 314 ARG A N 1
ATOM 2477 C CA . ARG A 1 314 ? 29.048 -22.039 -27.891 1.00 92.00 314 ARG A CA 1
ATOM 2478 C C . ARG A 1 314 ? 28.285 -23.105 -27.108 1.00 92.00 314 ARG A C 1
ATOM 2480 O O . ARG A 1 314 ? 27.338 -22.757 -26.414 1.00 92.00 314 ARG A O 1
ATOM 2487 N N . GLU A 1 315 ? 28.744 -24.352 -27.126 1.00 92.25 315 GLU A N 1
ATOM 2488 C CA . GLU A 1 315 ? 28.166 -25.434 -26.318 1.00 92.25 315 GLU A CA 1
ATOM 2489 C C . GLU A 1 315 ? 28.176 -25.100 -24.815 1.00 92.25 315 GLU A C 1
ATOM 2491 O O . GLU A 1 315 ? 27.158 -25.245 -24.130 1.00 92.25 315 GLU A O 1
ATOM 2496 N N . LEU A 1 316 ? 29.301 -24.582 -24.310 1.00 90.12 316 LEU A N 1
ATOM 2497 C CA . LEU A 1 316 ? 29.447 -24.182 -22.912 1.00 90.12 316 LEU A CA 1
ATOM 2498 C C . LEU A 1 316 ? 28.448 -23.079 -22.527 1.00 90.12 316 LEU A C 1
ATOM 2500 O O . LEU A 1 316 ? 27.738 -23.197 -21.526 1.00 90.12 316 LEU A O 1
ATOM 2504 N N . THR A 1 317 ? 28.369 -22.011 -23.323 1.00 90.62 317 THR A N 1
ATOM 2505 C CA . THR A 1 317 ? 27.457 -20.884 -23.059 1.00 90.62 317 THR A CA 1
ATOM 2506 C C . THR A 1 317 ? 25.984 -21.273 -23.227 1.00 90.62 317 THR A C 1
ATOM 2508 O O . THR A 1 317 ? 25.150 -20.863 -22.416 1.00 90.62 317 THR A O 1
ATOM 2511 N N . ASP A 1 318 ? 25.649 -22.126 -24.200 1.00 90.88 318 ASP A N 1
ATOM 2512 C CA . ASP A 1 318 ? 24.291 -22.650 -24.397 1.00 90.88 318 ASP A CA 1
ATOM 2513 C C . ASP A 1 318 ? 23.825 -23.509 -23.213 1.00 90.88 318 ASP A C 1
ATOM 2515 O O . ASP A 1 318 ? 22.655 -23.438 -22.826 1.00 90.88 318 ASP A O 1
ATOM 2519 N N . SER A 1 319 ? 24.730 -24.264 -22.581 1.00 88.12 319 SER A N 1
ATOM 2520 C CA . SER A 1 319 ? 24.439 -25.013 -21.351 1.00 88.12 319 SER A CA 1
ATOM 2521 C C . SER A 1 319 ? 24.016 -24.086 -20.200 1.00 88.12 319 SER A C 1
ATOM 2523 O O . SER A 1 319 ? 22.983 -24.305 -19.559 1.00 88.12 319 SER A O 1
ATOM 2525 N N . TYR A 1 320 ? 24.740 -22.984 -19.983 1.00 85.75 320 TYR A N 1
ATOM 2526 C CA . TYR A 1 320 ? 24.375 -21.993 -18.964 1.00 85.75 320 TYR A CA 1
ATOM 2527 C C . TYR A 1 320 ? 23.058 -21.267 -19.285 1.00 85.75 320 TYR A C 1
ATOM 2529 O O . TYR A 1 320 ? 22.224 -21.094 -18.393 1.00 85.75 320 TYR A O 1
ATOM 2537 N N . LEU A 1 321 ? 22.815 -20.899 -20.548 1.00 86.88 321 LEU A N 1
ATOM 2538 C CA . LEU A 1 321 ? 21.541 -20.296 -20.967 1.00 86.88 321 LEU A CA 1
ATOM 2539 C C . LEU A 1 321 ? 20.361 -21.265 -20.824 1.00 86.88 321 LEU A C 1
ATOM 2541 O O . LEU A 1 321 ? 19.257 -20.849 -20.466 1.00 86.88 321 LEU A O 1
ATOM 2545 N N . LYS A 1 322 ? 20.578 -22.564 -21.063 1.00 88.25 322 LYS A N 1
ATOM 2546 C CA . LYS A 1 322 ? 19.576 -23.603 -20.809 1.00 88.25 322 LYS A CA 1
ATOM 2547 C C . LYS A 1 322 ? 19.220 -23.666 -19.325 1.00 88.25 322 LYS A C 1
ATOM 2549 O O . LYS A 1 322 ? 18.033 -23.686 -19.008 1.00 88.25 322 LYS A O 1
ATOM 2554 N N . ASN A 1 323 ? 20.210 -23.641 -18.431 1.00 84.75 323 ASN A N 1
ATOM 2555 C CA . ASN A 1 323 ? 19.963 -23.606 -16.987 1.00 84.75 323 ASN A CA 1
ATOM 2556 C C . ASN A 1 323 ? 19.158 -22.362 -16.587 1.00 84.75 323 ASN A C 1
ATOM 2558 O O . ASN A 1 323 ? 18.154 -22.489 -15.891 1.00 84.75 323 ASN A O 1
ATOM 2562 N N . ALA A 1 324 ? 19.532 -21.180 -17.090 1.00 81.94 324 ALA A N 1
ATOM 2563 C CA . ALA A 1 324 ? 18.790 -19.942 -16.843 1.00 81.94 324 ALA A CA 1
ATOM 2564 C C . ALA A 1 324 ? 17.329 -20.029 -17.323 1.00 81.94 324 ALA A C 1
ATOM 2566 O O . ALA A 1 324 ? 16.419 -19.612 -16.608 1.00 81.94 324 ALA A O 1
ATOM 2567 N N . ARG A 1 325 ? 17.087 -20.626 -18.500 1.00 84.88 325 ARG A N 1
ATOM 2568 C CA . ARG A 1 325 ? 15.732 -20.861 -19.019 1.00 84.88 325 ARG A CA 1
ATOM 2569 C C . ARG A 1 325 ? 14.925 -21.785 -18.113 1.00 84.88 325 ARG A C 1
ATOM 2571 O O . ARG A 1 325 ? 13.787 -21.448 -17.820 1.00 84.88 325 ARG A O 1
ATOM 2578 N N . ILE A 1 326 ? 15.504 -22.910 -17.682 1.00 80.19 326 ILE A N 1
ATOM 2579 C CA . ILE A 1 326 ? 14.840 -23.876 -16.792 1.00 80.19 326 ILE A CA 1
ATOM 2580 C C . ILE A 1 326 ? 14.443 -23.192 -15.483 1.00 80.19 326 ILE A C 1
ATOM 2582 O O . ILE A 1 326 ? 13.285 -23.264 -15.091 1.00 80.19 326 ILE A O 1
ATOM 2586 N N . ILE A 1 327 ? 15.372 -22.471 -14.850 1.00 75.56 327 ILE A N 1
ATOM 2587 C CA . ILE A 1 327 ? 15.103 -21.741 -13.604 1.00 75.56 327 ILE A CA 1
ATOM 2588 C C . ILE A 1 327 ? 13.950 -20.756 -13.802 1.00 75.56 327 ILE A C 1
ATOM 2590 O O . ILE A 1 327 ? 13.010 -20.750 -13.011 1.00 75.56 327 ILE A O 1
ATOM 2594 N N . ARG A 1 328 ? 13.994 -19.958 -14.877 1.00 77.38 328 ARG A N 1
ATOM 2595 C CA . ARG A 1 328 ? 12.940 -18.988 -15.186 1.00 77.38 328 ARG A CA 1
ATOM 2596 C C . ARG A 1 328 ? 11.586 -19.671 -15.366 1.00 77.38 328 ARG A C 1
ATOM 2598 O O . ARG A 1 328 ? 10.635 -19.272 -14.711 1.00 77.38 328 ARG A O 1
ATOM 2605 N N . SER A 1 329 ? 11.511 -20.711 -16.198 1.00 73.44 329 SER A N 1
ATOM 2606 C CA . SER A 1 329 ? 10.251 -21.413 -16.465 1.00 73.44 329 SER A CA 1
ATOM 2607 C C . SER A 1 329 ? 9.697 -22.104 -15.227 1.00 73.44 329 SER A C 1
ATOM 2609 O O . SER A 1 329 ? 8.495 -22.094 -15.021 1.00 73.44 329 SER A O 1
ATOM 2611 N N . THR A 1 330 ? 10.556 -22.670 -14.379 1.00 66.31 330 THR A N 1
ATOM 2612 C CA . THR A 1 330 ? 10.121 -23.310 -13.136 1.00 66.31 330 THR A CA 1
ATOM 2613 C C . THR A 1 330 ? 9.590 -22.276 -12.141 1.00 66.31 330 THR A C 1
ATOM 2615 O O . THR A 1 330 ? 8.554 -22.506 -11.532 1.00 66.31 330 THR A O 1
ATOM 2618 N N . LEU A 1 331 ? 10.237 -21.112 -12.003 1.00 63.38 331 LEU A N 1
ATOM 2619 C CA . LEU A 1 331 ? 9.713 -20.014 -11.178 1.00 63.38 331 LEU A CA 1
ATOM 2620 C C . LEU A 1 331 ? 8.396 -19.446 -11.729 1.00 63.38 331 LEU A C 1
ATOM 2622 O O . LEU A 1 331 ? 7.514 -19.102 -10.950 1.00 63.38 331 LEU A O 1
ATOM 2626 N N . GLU A 1 332 ? 8.257 -19.369 -13.054 1.00 59.59 332 GLU A N 1
ATOM 2627 C CA . GLU A 1 332 ? 7.004 -18.992 -13.723 1.00 59.59 332 GLU A CA 1
ATOM 2628 C C . GLU A 1 332 ? 5.896 -20.033 -13.472 1.00 59.59 332 GLU A C 1
ATOM 2630 O O . GLU A 1 332 ? 4.754 -19.664 -13.223 1.00 59.59 332 GLU A O 1
ATOM 2635 N N . GLU A 1 333 ? 6.223 -21.326 -13.489 1.00 55.34 333 GLU A N 1
ATOM 2636 C CA . GLU A 1 333 ? 5.287 -22.434 -13.253 1.00 55.34 333 GLU A CA 1
ATOM 2637 C C . GLU A 1 333 ? 4.781 -22.488 -11.801 1.00 55.34 333 GLU A C 1
ATOM 2639 O O . GLU A 1 333 ? 3.618 -22.815 -11.566 1.00 55.34 333 GLU A O 1
ATOM 2644 N N . TYR A 1 334 ? 5.608 -22.099 -10.825 1.00 57.09 334 TYR A N 1
ATOM 2645 C CA . TYR A 1 334 ? 5.201 -22.010 -9.416 1.00 57.09 334 TYR A CA 1
ATOM 2646 C C . TYR A 1 334 ? 4.162 -20.905 -9.127 1.00 57.09 334 TYR A C 1
ATOM 2648 O O . TYR A 1 334 ? 3.567 -20.918 -8.052 1.00 57.09 334 TYR A O 1
ATOM 2656 N N . GLY A 1 335 ? 3.894 -19.980 -10.059 1.00 52.84 335 GLY A N 1
ATOM 2657 C CA . GLY A 1 335 ? 2.871 -18.936 -9.919 1.00 52.84 335 GLY A CA 1
ATOM 2658 C C . GLY A 1 335 ? 1.884 -18.957 -11.085 1.00 52.84 335 GLY A C 1
ATOM 2659 O O . GLY A 1 335 ? 2.156 -18.389 -12.138 1.00 52.84 335 GLY A O 1
ATOM 2660 N N . SER A 1 336 ? 0.721 -19.595 -10.916 1.00 61.16 336 SER A N 1
ATOM 2661 C CA . SER A 1 336 ? -0.282 -19.707 -11.989 1.00 61.16 336 SER A CA 1
ATOM 2662 C C . SER A 1 336 ? -0.768 -18.327 -12.455 1.00 61.16 336 SER A C 1
ATOM 2664 O O . SER A 1 336 ? -1.477 -17.619 -11.744 1.00 61.16 336 SER A O 1
ATOM 2666 N N . LYS A 1 337 ? -0.366 -17.938 -13.667 1.00 74.00 337 LYS A N 1
ATOM 2667 C CA . LYS A 1 337 ? -0.661 -16.639 -14.282 1.00 74.00 337 LYS A CA 1
ATOM 2668 C C . LYS A 1 337 ? -2.043 -16.636 -14.943 1.00 74.00 337 LYS A C 1
ATOM 2670 O O . LYS A 1 337 ? -2.275 -17.410 -15.867 1.00 74.00 337 LYS A O 1
ATOM 2675 N N . ILE A 1 338 ? -2.920 -15.720 -14.525 1.00 76.62 338 ILE A N 1
ATOM 2676 C CA . ILE A 1 338 ? -4.274 -15.552 -15.090 1.00 76.62 338 ILE A CA 1
ATOM 2677 C C . ILE A 1 338 ? -4.249 -14.676 -16.355 1.00 76.62 338 ILE A C 1
ATOM 2679 O O . ILE A 1 338 ? -4.781 -15.066 -17.392 1.00 76.62 338 ILE A O 1
ATOM 2683 N N . ALA A 1 339 ? -3.624 -13.495 -16.288 1.00 81.69 339 ALA A N 1
ATOM 2684 C CA . ALA A 1 339 ? -3.550 -12.540 -17.396 1.00 81.69 339 ALA A CA 1
ATOM 2685 C C . ALA A 1 339 ? -2.323 -11.617 -17.281 1.00 81.69 339 ALA A C 1
ATOM 2687 O O . ALA A 1 339 ? -1.671 -11.551 -16.239 1.00 81.69 339 ALA A O 1
ATOM 2688 N N . GLU A 1 340 ? -2.017 -10.887 -18.355 1.00 86.25 340 GLU A N 1
ATOM 2689 C CA . GLU A 1 340 ? -1.144 -9.707 -18.320 1.00 86.25 340 GLU A CA 1
ATOM 2690 C C . GLU A 1 340 ? -2.002 -8.448 -18.441 1.00 86.25 340 GLU A C 1
ATOM 2692 O O . GLU A 1 340 ? -2.898 -8.387 -19.282 1.00 86.25 340 GLU A O 1
ATOM 2697 N N . VAL A 1 341 ? -1.706 -7.433 -17.630 1.00 87.12 341 VAL A N 1
ATOM 2698 C CA . VAL A 1 341 ? -2.341 -6.112 -17.712 1.00 87.12 341 VAL A CA 1
ATOM 2699 C C . VAL A 1 341 ? -1.278 -5.043 -17.977 1.00 87.12 341 VAL A C 1
ATOM 2701 O O . VAL A 1 341 ? -0.109 -5.252 -17.634 1.00 87.12 341 VAL A O 1
ATOM 2704 N N . PRO A 1 342 ? -1.637 -3.893 -18.578 1.00 89.06 342 PRO A N 1
ATOM 2705 C CA . PRO A 1 342 ? -0.705 -2.780 -18.731 1.00 89.06 342 PRO A CA 1
ATOM 2706 C C . PRO A 1 342 ? -0.080 -2.392 -17.384 1.00 89.06 342 PRO A C 1
ATOM 2708 O O . PRO A 1 342 ? -0.777 -2.386 -16.376 1.00 89.06 342 PRO A O 1
ATOM 2711 N N . ARG A 1 343 ? 1.213 -2.048 -17.361 1.00 92.81 343 ARG A N 1
ATOM 2712 C CA . ARG A 1 343 ? 1.904 -1.479 -16.190 1.00 92.81 343 ARG A CA 1
ATOM 2713 C C . ARG A 1 343 ? 1.998 0.033 -16.366 1.00 92.81 343 ARG A C 1
ATOM 2715 O O . ARG A 1 343 ? 2.965 0.540 -16.927 1.00 92.81 343 ARG A O 1
ATOM 2722 N N . SER A 1 344 ? 0.954 0.732 -15.944 1.00 93.81 344 SER A N 1
ATOM 2723 C CA . SER A 1 344 ? 0.838 2.183 -16.023 1.00 93.81 344 SER A CA 1
ATOM 2724 C C . SER A 1 344 ? 1.876 2.883 -15.147 1.00 93.81 344 SER A C 1
ATOM 2726 O O . SER A 1 344 ? 2.101 2.493 -14.001 1.00 93.81 344 SER A O 1
ATOM 2728 N N . GLY A 1 345 ? 2.456 3.960 -15.673 1.00 94.44 345 GLY A N 1
ATOM 2729 C CA . GLY A 1 345 ? 3.346 4.863 -14.943 1.00 94.44 345 GLY A CA 1
ATOM 2730 C C . GLY A 1 345 ? 2.856 6.311 -14.976 1.00 94.44 345 GLY A C 1
ATOM 2731 O O . GLY A 1 345 ? 1.724 6.602 -15.365 1.00 94.44 345 GLY A O 1
ATOM 2732 N N . LYS A 1 346 ? 3.738 7.258 -14.628 1.00 97.19 346 LYS A N 1
ATOM 2733 C CA . LYS A 1 346 ? 3.429 8.701 -14.635 1.00 97.19 346 LYS A CA 1
ATOM 2734 C C . LYS A 1 346 ? 2.806 9.178 -15.956 1.00 97.19 346 LYS A C 1
ATOM 2736 O O . LYS A 1 346 ? 1.850 9.943 -15.932 1.00 97.19 346 LYS A O 1
ATOM 2741 N N . LYS A 1 347 ? 3.324 8.725 -17.102 1.00 97.44 347 LYS A N 1
ATOM 2742 C CA . LYS A 1 347 ? 2.824 9.143 -18.422 1.00 97.44 347 LYS A CA 1
ATOM 2743 C C . LYS A 1 347 ? 1.349 8.782 -18.620 1.00 97.44 347 LYS A C 1
ATOM 2745 O O . LYS A 1 347 ? 0.596 9.584 -19.161 1.00 97.44 347 LYS A O 1
ATOM 2750 N N . ASP A 1 348 ? 0.933 7.606 -18.165 1.00 97.69 348 ASP A N 1
ATOM 2751 C CA . ASP A 1 348 ? -0.457 7.160 -18.272 1.00 97.69 348 ASP A CA 1
ATOM 2752 C C . ASP A 1 348 ? -1.367 7.937 -17.316 1.00 97.69 348 ASP A C 1
ATOM 2754 O O . ASP A 1 348 ? -2.489 8.279 -17.686 1.00 97.69 348 ASP A O 1
ATOM 2758 N N . ILE A 1 349 ? -0.862 8.297 -16.127 1.00 98.50 349 ILE A N 1
ATOM 2759 C CA . ILE A 1 349 ? -1.552 9.225 -15.220 1.00 98.50 349 ILE A CA 1
ATOM 2760 C C . ILE A 1 349 ? -1.769 10.577 -15.901 1.00 98.50 349 ILE A C 1
ATOM 2762 O O . ILE A 1 349 ? -2.896 11.065 -15.921 1.00 98.50 349 ILE A O 1
ATOM 2766 N N . ASP A 1 350 ? -0.729 11.157 -16.504 1.00 98.38 350 ASP A N 1
ATOM 2767 C CA . ASP A 1 350 ? -0.832 12.446 -17.194 1.00 98.38 350 ASP A CA 1
ATOM 2768 C C . ASP A 1 350 ? -1.873 12.374 -18.337 1.00 98.38 350 ASP A C 1
ATOM 2770 O O . ASP A 1 350 ? -2.686 13.285 -18.507 1.00 98.38 350 ASP A O 1
ATOM 2774 N N . LEU A 1 351 ? -1.913 11.268 -19.095 1.00 98.50 351 LEU A N 1
ATOM 2775 C CA . LEU A 1 351 ? -2.914 11.039 -20.147 1.00 98.50 351 LEU A CA 1
ATOM 2776 C C . LEU A 1 351 ? -4.340 10.906 -19.587 1.00 98.50 351 LEU A C 1
ATOM 2778 O O . LEU A 1 351 ? -5.271 11.506 -20.134 1.00 98.50 351 LEU A O 1
ATOM 2782 N N . ALA A 1 352 ? -4.518 10.164 -18.491 1.00 98.56 352 ALA A N 1
ATOM 2783 C CA . ALA A 1 352 ? -5.807 10.024 -17.817 1.00 98.56 352 ALA A CA 1
ATOM 2784 C C . ALA A 1 352 ? -6.303 11.372 -17.268 1.00 98.56 352 ALA A C 1
ATOM 2786 O O . ALA A 1 352 ? -7.477 11.714 -17.425 1.00 98.56 352 ALA A O 1
ATOM 2787 N N . VAL A 1 353 ? -5.407 12.186 -16.700 1.00 98.69 353 VAL A N 1
ATOM 2788 C CA . VAL A 1 353 ? -5.725 13.544 -16.239 1.00 98.69 353 VAL A CA 1
ATOM 2789 C C . VAL A 1 353 ? -6.123 14.441 -17.402 1.00 98.69 353 VAL A C 1
ATOM 2791 O O . VAL A 1 353 ? -7.133 15.135 -17.311 1.00 98.69 353 VAL A O 1
ATOM 2794 N N . GLN A 1 354 ? -5.405 14.399 -18.524 1.00 98.50 354 GLN A N 1
ATOM 2795 C CA . GLN A 1 354 ? -5.775 15.168 -19.713 1.00 98.50 354 GLN A CA 1
ATOM 2796 C C . GLN A 1 354 ? -7.158 14.778 -20.251 1.00 98.50 354 GLN A C 1
ATOM 2798 O O . GLN A 1 354 ? -7.924 15.649 -20.672 1.00 98.50 354 GLN A O 1
ATOM 2803 N N . ALA A 1 355 ? -7.499 13.486 -20.244 1.00 98.56 355 ALA A N 1
ATOM 2804 C CA . ALA A 1 355 ? -8.826 13.014 -20.630 1.00 98.56 355 ALA A CA 1
ATOM 2805 C C . ALA A 1 355 ? -9.908 13.515 -19.658 1.00 98.56 355 ALA A C 1
ATOM 2807 O O . ALA A 1 355 ? -10.914 14.081 -20.095 1.00 98.56 355 ALA A O 1
ATOM 2808 N N . ALA A 1 356 ? -9.667 13.395 -18.349 1.00 98.50 356 ALA A N 1
ATOM 2809 C CA . ALA A 1 356 ? -10.567 13.884 -17.308 1.00 98.50 356 ALA A CA 1
ATOM 2810 C C . ALA A 1 356 ? -10.774 15.398 -17.366 1.00 98.50 356 ALA A C 1
ATOM 2812 O O . ALA A 1 356 ? -11.905 15.871 -17.251 1.00 98.50 356 ALA A O 1
ATOM 2813 N N . HIS A 1 357 ? -9.714 16.159 -17.627 1.00 97.94 357 HIS A N 1
ATOM 2814 C CA . HIS A 1 357 ? -9.762 17.610 -17.757 1.00 97.94 357 HIS A CA 1
ATOM 2815 C C . HIS A 1 357 ? -10.658 18.052 -18.921 1.00 97.94 357 HIS A C 1
ATOM 2817 O O . HIS A 1 357 ? -11.488 18.947 -18.763 1.00 97.94 357 HIS A O 1
ATOM 2823 N N . LYS A 1 358 ? -10.569 17.374 -20.075 1.00 97.94 358 LYS A N 1
ATOM 2824 C CA . LYS A 1 358 ? -11.440 17.637 -21.238 1.00 97.94 358 LYS A CA 1
ATOM 2825 C C . LYS A 1 358 ? -12.921 17.370 -20.938 1.00 97.94 358 LYS A C 1
ATOM 2827 O O . LYS A 1 358 ? -13.786 18.017 -21.528 1.00 97.94 358 LYS A O 1
ATOM 2832 N N . ALA A 1 359 ? -13.218 16.429 -20.040 1.00 98.00 359 ALA A N 1
ATOM 2833 C CA . ALA A 1 359 ? -14.582 16.042 -19.684 1.00 98.00 359 ALA A CA 1
ATOM 2834 C C . ALA A 1 359 ? -15.174 16.848 -18.511 1.00 98.00 359 ALA A C 1
ATOM 2836 O O . ALA A 1 359 ? -16.389 17.065 -18.484 1.00 98.00 359 ALA A O 1
ATOM 2837 N N . ALA A 1 360 ? -14.339 17.323 -17.579 1.00 96.50 360 ALA A N 1
ATOM 2838 C CA . ALA A 1 360 ? -14.744 17.849 -16.271 1.00 96.50 360 ALA A CA 1
ATOM 2839 C C . ALA A 1 360 ? -15.832 18.924 -16.351 1.00 96.50 360 ALA A C 1
ATOM 2841 O O . ALA A 1 360 ? -16.895 18.775 -15.753 1.00 96.50 360 ALA A O 1
ATOM 2842 N N . THR A 1 361 ? -15.629 19.967 -17.160 1.00 96.31 361 THR A N 1
ATOM 2843 C CA . THR A 1 361 ? -16.595 21.072 -17.282 1.00 96.31 361 THR A CA 1
ATOM 2844 C C . THR A 1 361 ? -17.949 20.614 -17.825 1.00 96.31 361 THR A C 1
ATOM 2846 O O . THR A 1 361 ? -18.994 21.104 -17.393 1.00 96.31 361 THR A O 1
ATOM 2849 N N . ARG A 1 362 ? -17.960 19.682 -18.787 1.00 97.31 362 ARG A N 1
ATOM 2850 C CA . ARG A 1 362 ? -19.207 19.159 -19.367 1.00 97.31 362 ARG A CA 1
ATOM 2851 C C . ARG A 1 362 ? -19.929 18.252 -18.374 1.00 97.31 362 ARG A C 1
ATOM 2853 O O . ARG A 1 362 ? -21.152 18.325 -18.263 1.00 97.31 362 ARG A O 1
ATOM 2860 N N . TRP A 1 363 ? -19.185 17.413 -17.661 1.00 98.19 363 TRP A N 1
ATOM 2861 C CA . TRP A 1 363 ? -19.751 16.494 -16.683 1.00 98.19 363 TRP A CA 1
ATOM 2862 C C . TRP A 1 363 ? -20.315 17.219 -15.459 1.00 98.19 363 TRP A C 1
ATOM 2864 O O . TRP A 1 363 ? -21.461 16.972 -15.089 1.00 98.19 363 TRP A O 1
ATOM 2874 N N . ALA A 1 364 ? -19.595 18.211 -14.931 1.00 96.75 364 ALA A N 1
ATOM 2875 C CA . ALA A 1 364 ? -20.056 19.065 -13.836 1.00 96.75 364 ALA A CA 1
ATOM 2876 C C . ALA A 1 364 ? -21.407 19.744 -14.140 1.00 96.75 364 ALA A C 1
ATOM 2878 O O . ALA A 1 364 ? -22.275 19.835 -13.275 1.00 96.75 364 ALA A O 1
ATOM 2879 N N . LYS A 1 365 ? -21.617 20.164 -15.396 1.00 96.44 365 LYS A N 1
ATOM 2880 C CA . LYS A 1 365 ? -22.863 20.797 -15.871 1.00 96.44 365 LYS A CA 1
ATOM 2881 C C . LYS A 1 365 ? -23.971 19.808 -16.250 1.00 96.44 365 LYS A C 1
ATOM 2883 O O . LYS A 1 365 ? -25.083 20.232 -16.555 1.00 96.44 365 LYS A O 1
ATOM 2888 N N . THR A 1 366 ? -23.688 18.507 -16.278 1.00 97.62 366 THR A N 1
ATOM 2889 C CA . THR A 1 366 ? -24.707 17.484 -16.550 1.00 97.62 366 THR A CA 1
ATOM 2890 C C . THR A 1 366 ? -25.683 17.447 -15.381 1.00 97.62 366 THR A C 1
ATOM 2892 O O . THR A 1 366 ? -25.247 17.404 -14.238 1.00 97.62 366 THR A O 1
ATOM 2895 N N . SER A 1 367 ? -26.992 17.475 -15.634 1.00 96.44 367 SER A N 1
ATOM 2896 C CA . SER A 1 367 ? -27.983 17.581 -14.552 1.00 96.44 367 SER A CA 1
ATOM 2897 C C . SER A 1 367 ? -27.924 16.394 -13.581 1.00 96.44 367 SER A C 1
ATOM 2899 O O . SER A 1 367 ? -27.647 15.265 -13.992 1.00 96.44 367 SER A O 1
ATOM 2901 N N . ALA A 1 368 ? -28.263 16.621 -12.306 1.00 95.62 368 ALA A N 1
ATOM 2902 C CA . ALA A 1 368 ? -28.361 15.560 -11.297 1.00 95.62 368 ALA A CA 1
ATOM 2903 C C . ALA A 1 368 ? -29.247 14.387 -11.762 1.00 95.62 368 ALA A C 1
ATOM 2905 O O . ALA A 1 368 ? -28.901 13.228 -11.549 1.00 95.62 368 ALA A O 1
ATOM 2906 N N . SER A 1 369 ? -30.341 14.675 -12.480 1.00 97.69 369 SER A N 1
ATOM 2907 C CA . SER A 1 369 ? -31.219 13.668 -13.095 1.00 97.69 369 SER A CA 1
ATOM 2908 C C . SER A 1 369 ? -30.502 12.768 -14.103 1.00 97.69 369 SER A C 1
ATOM 2910 O O . SER A 1 369 ? -30.675 11.555 -14.062 1.00 97.69 369 SER A O 1
ATOM 2912 N N . GLN A 1 370 ? -29.679 13.336 -14.986 1.00 98.25 370 GLN A N 1
ATOM 2913 C CA . GLN A 1 370 ? -28.935 12.563 -15.987 1.00 98.25 370 GLN A CA 1
ATOM 2914 C C . GLN A 1 370 ? -27.802 11.750 -15.354 1.00 98.25 370 GLN A C 1
ATOM 2916 O O . GLN A 1 370 ? -27.596 10.597 -15.729 1.00 98.25 370 GLN A O 1
ATOM 2921 N N . ARG A 1 371 ? -27.085 12.321 -14.374 1.00 98.31 371 ARG A N 1
ATOM 2922 C CA . ARG A 1 371 ? -26.041 11.585 -13.639 1.00 98.31 371 ARG A CA 1
ATOM 2923 C C . ARG A 1 371 ? -26.644 10.410 -12.866 1.00 98.31 371 ARG A C 1
ATOM 2925 O O . ARG A 1 371 ? -26.140 9.297 -12.961 1.00 98.31 371 ARG A O 1
ATOM 2932 N N . SER A 1 372 ? -27.772 10.641 -12.194 1.00 98.56 372 SER A N 1
ATOM 2933 C CA . SER A 1 372 ? -28.588 9.618 -11.527 1.00 98.56 372 SER A CA 1
ATOM 2934 C C . SER A 1 372 ? -28.984 8.474 -12.472 1.00 98.56 372 SER A C 1
ATOM 2936 O O . SER A 1 372 ? -28.755 7.309 -12.156 1.00 98.56 372 SER A O 1
ATOM 2938 N N . GLU A 1 373 ? -29.490 8.789 -13.669 1.00 98.62 373 GLU A N 1
ATOM 2939 C CA . GLU A 1 373 ? -29.877 7.780 -14.664 1.00 98.62 373 GLU A CA 1
ATOM 2940 C C . GLU A 1 373 ? -28.693 6.911 -15.122 1.00 98.62 373 GLU A C 1
ATOM 2942 O O . GLU A 1 373 ? -28.845 5.699 -15.281 1.00 98.62 373 GLU A O 1
ATOM 2947 N N . ILE A 1 374 ? -27.506 7.501 -15.304 1.00 98.62 374 ILE A N 1
ATOM 2948 C CA . ILE A 1 374 ? -26.286 6.751 -15.645 1.00 98.62 374 ILE A CA 1
ATOM 2949 C C . ILE A 1 374 ? -25.920 5.777 -14.516 1.00 98.62 374 ILE A C 1
ATOM 2951 O O . ILE A 1 374 ? -25.658 4.608 -14.795 1.00 98.62 374 ILE A O 1
ATOM 2955 N N . LEU A 1 375 ? -25.963 6.212 -13.252 1.00 98.75 375 LEU A N 1
ATOM 2956 C CA . LEU A 1 375 ? -25.660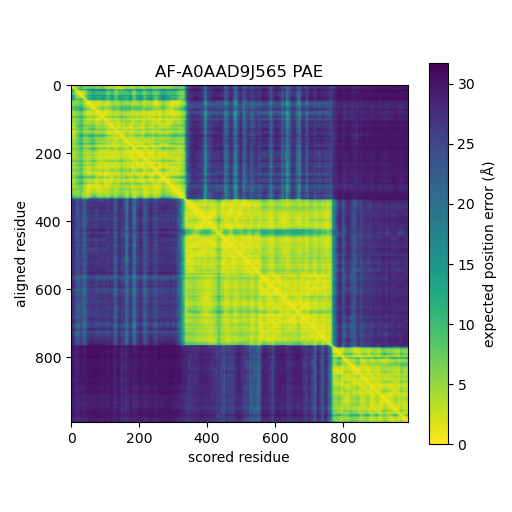 5.350 -12.100 1.00 98.75 375 LEU A CA 1
ATOM 2957 C C . LEU A 1 375 ? -26.647 4.181 -11.975 1.00 98.75 375 LEU A C 1
ATOM 2959 O O . LEU A 1 375 ? -26.228 3.049 -11.738 1.00 98.75 375 LEU A O 1
ATOM 2963 N N . PHE A 1 376 ? -27.941 4.414 -12.217 1.00 98.81 376 PHE A N 1
ATOM 2964 C CA . PHE A 1 376 ? -28.928 3.332 -12.263 1.00 98.81 376 PHE A CA 1
ATOM 2965 C C . PHE A 1 376 ? -28.668 2.350 -13.410 1.00 98.81 376 PHE A C 1
ATOM 2967 O O . PHE A 1 376 ? -28.717 1.140 -13.197 1.00 98.81 376 PHE A O 1
ATOM 2974 N N . LYS A 1 377 ? -28.310 2.837 -14.605 1.00 98.88 377 LYS A N 1
ATOM 2975 C CA . LYS A 1 377 ? -27.953 1.968 -15.740 1.00 98.88 377 LYS A CA 1
ATOM 2976 C C . LYS A 1 377 ? -26.707 1.124 -15.463 1.00 98.88 377 LYS A C 1
ATOM 2978 O O . LYS A 1 377 ? -26.672 -0.034 -15.879 1.00 98.88 377 LYS A O 1
ATOM 2983 N N . ILE A 1 378 ? -25.712 1.675 -14.763 1.00 98.81 378 ILE A N 1
ATOM 2984 C CA . ILE A 1 378 ? -24.534 0.927 -14.300 1.00 98.81 378 ILE A CA 1
ATOM 2985 C C . ILE A 1 378 ? -24.975 -0.195 -13.356 1.00 98.81 378 ILE A C 1
ATOM 2987 O O . ILE A 1 378 ? -24.649 -1.355 -13.604 1.00 98.81 378 ILE A O 1
ATOM 2991 N N . ALA A 1 379 ? -25.782 0.121 -12.337 1.00 98.88 379 ALA A N 1
ATOM 2992 C CA . ALA A 1 379 ? -26.301 -0.870 -11.396 1.00 98.88 379 ALA A CA 1
ATOM 2993 C C . ALA A 1 379 ? -27.091 -1.989 -12.100 1.00 98.88 379 ALA A C 1
ATOM 2995 O O . ALA A 1 379 ? -26.893 -3.168 -11.812 1.00 98.88 379 ALA A O 1
ATOM 2996 N N . ASP A 1 380 ? -27.939 -1.647 -13.073 1.00 98.88 380 ASP A N 1
ATOM 2997 C CA . ASP A 1 380 ? -28.703 -2.624 -13.855 1.00 98.88 380 ASP A CA 1
ATOM 2998 C C . ASP A 1 380 ? -27.807 -3.500 -14.741 1.00 98.88 380 ASP A C 1
ATOM 3000 O O . ASP A 1 380 ? -28.063 -4.696 -14.906 1.00 98.88 380 ASP A O 1
ATOM 3004 N N . ARG A 1 381 ? -26.746 -2.928 -15.325 1.00 98.75 381 ARG A N 1
ATOM 3005 C CA . ARG A 1 381 ? -25.763 -3.674 -16.124 1.00 98.75 381 ARG A CA 1
ATOM 3006 C C . ARG A 1 381 ? -24.963 -4.635 -15.246 1.00 98.75 381 ARG A C 1
ATOM 3008 O O . ARG A 1 381 ? -24.781 -5.781 -15.651 1.00 98.75 381 ARG A O 1
ATOM 3015 N N . MET A 1 382 ? -24.555 -4.208 -14.053 1.00 98.75 382 MET A N 1
ATOM 3016 C CA . MET A 1 382 ? -23.905 -5.072 -13.064 1.00 98.75 382 MET A CA 1
ATOM 3017 C C . MET A 1 382 ? -24.838 -6.195 -12.609 1.00 98.75 382 MET A C 1
ATOM 3019 O O . MET A 1 38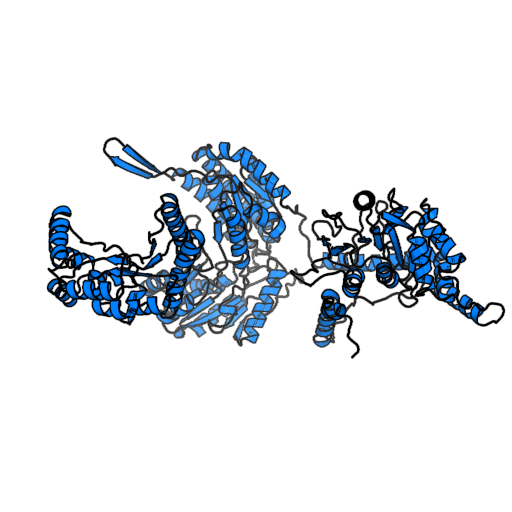2 ? -24.445 -7.354 -12.644 1.00 98.75 382 MET A O 1
ATOM 3023 N N . GLN A 1 383 ? -26.100 -5.888 -12.290 1.00 98.69 383 GLN A N 1
ATOM 3024 C CA . GLN A 1 383 ? -27.097 -6.882 -11.878 1.00 98.69 383 GLN A CA 1
ATOM 3025 C C . GLN A 1 383 ? -27.305 -7.981 -12.927 1.00 98.69 383 GLN A C 1
ATOM 3027 O O . GLN A 1 383 ? -27.415 -9.152 -12.573 1.00 98.69 383 GLN A O 1
ATOM 3032 N N . LYS A 1 384 ? -27.336 -7.616 -14.215 1.00 98.62 384 LYS A N 1
ATOM 3033 C CA . LYS A 1 384 ? -27.451 -8.572 -15.332 1.00 98.62 384 LYS A CA 1
ATOM 3034 C C . LYS A 1 384 ? -26.219 -9.462 -15.506 1.00 98.62 384 LYS A C 1
ATOM 3036 O O . LYS A 1 384 ? -26.328 -10.507 -16.132 1.00 98.62 384 LYS A O 1
ATOM 3041 N N . ASN A 1 385 ? -25.066 -9.037 -14.995 1.00 98.50 385 ASN A N 1
ATOM 3042 C CA . ASN A 1 385 ? -23.788 -9.736 -15.117 1.00 98.50 385 ASN A CA 1
ATOM 3043 C C . ASN A 1 385 ? -23.253 -10.190 -13.749 1.00 98.50 385 ASN A C 1
ATOM 3045 O O . ASN A 1 385 ? -22.054 -10.428 -13.627 1.00 98.50 385 ASN A O 1
ATOM 3049 N N . LEU A 1 386 ? -24.114 -10.296 -12.728 1.00 98.50 386 LEU A N 1
ATOM 3050 C CA . LEU A 1 386 ? -23.706 -10.525 -11.339 1.00 98.50 386 LEU A CA 1
ATOM 3051 C C . LEU A 1 386 ? -22.828 -11.770 -11.201 1.00 98.50 386 LEU A C 1
ATOM 3053 O O . LEU A 1 386 ? -21.736 -11.676 -10.655 1.00 98.50 386 LEU A O 1
ATOM 3057 N N . GLU A 1 387 ? -23.266 -12.906 -11.748 1.00 97.50 387 GLU A N 1
ATOM 3058 C CA . GLU A 1 387 ? -22.515 -14.167 -11.682 1.00 97.50 387 GLU A CA 1
ATOM 3059 C C . GLU A 1 387 ? -21.148 -14.052 -12.364 1.00 97.50 387 GLU A C 1
ATOM 3061 O O . GLU A 1 387 ? -20.134 -14.462 -11.807 1.00 97.50 387 GLU A O 1
ATOM 3066 N N . LYS A 1 388 ? -21.097 -13.422 -13.546 1.00 96.81 388 LYS A N 1
ATOM 3067 C CA . LYS A 1 388 ? -19.842 -13.194 -14.274 1.00 96.81 388 LYS A CA 1
ATOM 3068 C C . LYS A 1 388 ? -18.874 -12.337 -13.457 1.00 96.81 388 LYS A C 1
ATOM 3070 O O . LYS A 1 388 ? -17.695 -12.661 -13.383 1.00 96.81 388 LYS A O 1
ATOM 3075 N N . LEU A 1 389 ? -19.364 -11.247 -12.870 1.00 98.31 389 LEU A N 1
ATOM 3076 C CA . LEU A 1 389 ? -18.553 -10.361 -12.037 1.00 98.31 389 LEU A CA 1
ATOM 3077 C C . LEU A 1 389 ? -18.067 -11.077 -10.771 1.00 98.31 389 LEU A C 1
ATOM 3079 O O . LEU A 1 389 ? -16.905 -10.927 -10.417 1.00 98.31 389 LEU A O 1
ATOM 3083 N N . ALA A 1 390 ? -18.914 -11.894 -10.142 1.00 98.19 390 ALA A N 1
ATOM 3084 C CA . ALA A 1 390 ? -18.561 -12.663 -8.953 1.00 98.19 390 ALA A CA 1
ATOM 3085 C C . ALA A 1 390 ? -17.452 -13.691 -9.227 1.00 98.19 390 ALA A C 1
ATOM 3087 O O . ALA A 1 390 ? -16.493 -13.769 -8.463 1.00 98.19 390 ALA A O 1
ATOM 3088 N N . ILE A 1 391 ? -17.539 -14.424 -10.344 1.00 95.75 391 ILE A N 1
ATOM 3089 C CA . ILE A 1 391 ? -16.505 -15.387 -10.761 1.00 95.75 391 ILE A CA 1
ATOM 3090 C C . ILE A 1 391 ? -15.165 -14.684 -10.977 1.00 95.75 391 ILE A C 1
ATOM 3092 O O . ILE A 1 391 ? -14.142 -15.150 -10.482 1.00 95.75 391 ILE A O 1
ATOM 3096 N N . VAL A 1 392 ? -15.165 -13.556 -11.693 1.00 95.00 392 VAL A N 1
ATOM 3097 C CA . VAL A 1 392 ? -13.929 -12.811 -11.959 1.00 95.00 392 VAL A CA 1
ATOM 3098 C C . VAL A 1 392 ? -13.346 -12.233 -10.669 1.00 95.00 392 VAL A C 1
ATOM 3100 O O . VAL A 1 392 ? -12.143 -12.340 -10.471 1.00 95.00 392 VAL A O 1
ATOM 3103 N N . GLU A 1 393 ? -14.169 -11.671 -9.780 1.00 96.88 393 GLU A N 1
ATOM 3104 C CA . GLU A 1 393 ? -13.718 -11.172 -8.471 1.00 96.88 393 GLU A CA 1
ATOM 3105 C C . GLU A 1 393 ? -13.069 -12.297 -7.643 1.00 96.88 393 GLU A C 1
ATOM 3107 O O . GLU A 1 393 ? -12.007 -12.101 -7.055 1.00 96.88 393 GLU A O 1
ATOM 3112 N N . THR A 1 394 ? -13.660 -13.498 -7.651 1.00 95.56 394 THR A N 1
ATOM 3113 C CA . THR A 1 394 ? -13.111 -14.689 -6.985 1.00 95.56 394 THR A CA 1
ATOM 3114 C C . THR A 1 394 ? -11.797 -15.157 -7.608 1.00 95.56 394 THR A C 1
ATOM 3116 O O . THR A 1 394 ? -10.877 -15.495 -6.871 1.00 95.56 394 THR A O 1
ATOM 3119 N N . TRP A 1 395 ? -11.664 -15.160 -8.936 1.00 91.62 395 TRP A N 1
ATOM 3120 C CA . TRP A 1 395 ? -10.396 -15.503 -9.593 1.00 91.62 395 TRP A CA 1
ATOM 3121 C C . TRP A 1 395 ? -9.279 -14.519 -9.277 1.00 91.62 395 TRP A C 1
ATOM 3123 O O . TRP A 1 395 ? -8.141 -14.930 -9.080 1.00 91.62 395 TRP A O 1
ATOM 3133 N N . ASP A 1 396 ? -9.610 -13.232 -9.256 1.00 92.00 396 ASP A N 1
ATOM 3134 C CA . ASP A 1 396 ? -8.649 -12.155 -9.050 1.00 92.00 396 ASP A CA 1
ATOM 3135 C C . ASP A 1 396 ? -8.173 -12.133 -7.588 1.00 92.00 396 ASP A C 1
ATOM 3137 O O . ASP A 1 396 ? -6.977 -12.083 -7.332 1.00 92.00 396 ASP A O 1
ATOM 3141 N N . ASN A 1 397 ? -9.094 -12.226 -6.619 1.00 92.75 397 ASN A N 1
ATOM 3142 C CA . ASN A 1 397 ? -8.786 -12.080 -5.192 1.00 92.75 397 ASN A CA 1
ATOM 3143 C C . ASN A 1 397 ? -8.592 -13.403 -4.417 1.00 92.75 397 ASN A C 1
ATOM 3145 O O . ASN A 1 397 ? -7.940 -13.401 -3.377 1.00 92.75 397 ASN A O 1
ATOM 3149 N N . GLY A 1 398 ? -9.133 -14.527 -4.890 1.00 92.31 398 GLY A N 1
ATOM 3150 C CA . GLY A 1 398 ? -8.993 -15.842 -4.248 1.00 92.31 398 GLY A CA 1
ATOM 3151 C C . GLY A 1 398 ? -10.047 -16.186 -3.187 1.00 92.31 398 GLY A C 1
ATOM 3152 O O . GLY A 1 398 ? -10.019 -17.301 -2.659 1.00 92.31 398 GLY A O 1
ATOM 3153 N N . LYS A 1 399 ? -10.991 -15.282 -2.881 1.00 95.06 399 LYS A N 1
ATOM 3154 C CA . LYS A 1 399 ? -12.092 -15.530 -1.931 1.00 95.06 399 LYS A CA 1
ATOM 3155 C C . LYS A 1 399 ? -13.160 -16.479 -2.462 1.00 95.06 399 LYS A C 1
ATOM 3157 O O . LYS A 1 399 ? -13.409 -16.550 -3.665 1.00 95.06 399 LYS A O 1
ATOM 3162 N N . ALA A 1 400 ? -13.854 -17.148 -1.545 1.00 96.38 400 ALA A N 1
ATOM 3163 C CA . ALA A 1 400 ? -14.931 -18.068 -1.891 1.00 96.38 400 ALA A CA 1
ATOM 3164 C C . ALA A 1 400 ? -16.079 -17.361 -2.640 1.00 96.38 400 ALA A C 1
ATOM 3166 O O . ALA A 1 400 ? -16.567 -16.310 -2.217 1.00 96.38 400 ALA A O 1
ATOM 3167 N N . ILE A 1 401 ? -16.561 -17.975 -3.723 1.00 97.44 401 ILE A N 1
ATOM 3168 C CA . ILE A 1 401 ? -17.581 -17.437 -4.639 1.00 97.44 401 ILE A CA 1
ATOM 3169 C C . ILE A 1 401 ? -18.886 -17.079 -3.931 1.00 97.44 401 ILE A C 1
ATOM 3171 O O . ILE A 1 401 ? -19.591 -16.151 -4.323 1.00 97.44 401 ILE A O 1
ATOM 3175 N N . ARG A 1 402 ? -19.208 -17.778 -2.837 1.00 96.06 402 ARG A N 1
ATOM 3176 C CA . ARG A 1 402 ? -20.383 -17.471 -2.019 1.00 96.06 402 ARG A CA 1
ATOM 3177 C C . ARG A 1 402 ? -20.361 -16.030 -1.496 1.00 96.06 402 ARG A C 1
ATOM 3179 O O . ARG A 1 402 ? -21.417 -15.418 -1.370 1.00 96.06 402 ARG A O 1
ATOM 3186 N N . GLU A 1 403 ? -19.181 -15.477 -1.216 1.00 96.44 403 GLU A N 1
ATOM 3187 C CA . GLU A 1 403 ? -19.030 -14.116 -0.700 1.00 96.44 403 GLU A CA 1
ATOM 3188 C C . GLU A 1 403 ? -19.173 -13.081 -1.816 1.00 96.44 403 GLU A C 1
ATOM 3190 O O . GLU A 1 403 ? -19.881 -12.089 -1.647 1.00 96.44 403 GLU A O 1
ATOM 3195 N N . THR A 1 404 ? -18.598 -13.334 -2.993 1.00 97.62 404 THR A N 1
ATOM 3196 C CA . THR A 1 404 ? -18.732 -12.419 -4.135 1.00 97.62 404 THR A CA 1
ATOM 3197 C C . THR A 1 404 ? -20.161 -12.399 -4.687 1.00 97.62 404 THR A C 1
ATOM 3199 O O . THR A 1 404 ? -20.671 -11.332 -5.040 1.00 97.62 404 THR A O 1
ATOM 3202 N N . LEU A 1 405 ? -20.850 -13.548 -4.687 1.00 97.88 405 LEU A N 1
ATOM 3203 C CA . LEU A 1 405 ? -22.256 -13.672 -5.084 1.00 97.88 405 LEU A CA 1
ATOM 3204 C C . LEU A 1 405 ? -23.223 -13.013 -4.094 1.00 97.88 405 LEU A C 1
ATOM 3206 O O . LEU A 1 405 ? -24.199 -12.399 -4.526 1.00 97.88 405 LEU A O 1
ATOM 3210 N N . ALA A 1 406 ? -22.991 -13.164 -2.785 1.00 95.56 406 ALA A N 1
ATOM 3211 C CA . ALA A 1 406 ? -23.948 -12.750 -1.758 1.00 95.56 406 ALA A CA 1
ATOM 3212 C C . ALA A 1 406 ? -23.649 -11.379 -1.128 1.00 95.56 406 ALA A C 1
ATOM 3214 O O . ALA A 1 406 ? -24.571 -10.751 -0.605 1.00 95.56 406 ALA A O 1
ATOM 3215 N N . ALA A 1 407 ? -22.399 -10.907 -1.176 1.00 95.25 407 ALA A N 1
ATOM 3216 C CA . ALA A 1 407 ? -21.970 -9.651 -0.564 1.00 95.25 407 ALA A CA 1
ATOM 3217 C C . ALA A 1 407 ? -21.380 -8.675 -1.591 1.00 95.25 407 ALA A C 1
ATOM 3219 O O . ALA A 1 407 ? -22.034 -7.679 -1.892 1.00 95.25 407 ALA A O 1
ATOM 3220 N N . ASP A 1 408 ? -20.194 -8.936 -2.148 1.00 97.12 408 ASP A N 1
ATOM 3221 C CA . ASP A 1 408 ? -19.415 -7.921 -2.880 1.00 97.12 408 ASP A CA 1
ATOM 3222 C C . ASP A 1 408 ? -20.193 -7.284 -4.038 1.00 97.12 408 ASP A C 1
ATOM 3224 O O . ASP A 1 408 ? -20.369 -6.061 -4.082 1.00 97.12 408 ASP A O 1
ATOM 3228 N N . ILE A 1 409 ? -20.707 -8.107 -4.959 1.00 98.50 409 ILE A N 1
ATOM 3229 C CA . ILE A 1 409 ? -21.410 -7.609 -6.144 1.00 98.50 409 ILE A CA 1
ATOM 3230 C C . ILE A 1 409 ? -22.792 -7.031 -5.789 1.00 98.50 409 ILE A C 1
ATOM 3232 O O . ILE A 1 409 ? -23.086 -5.919 -6.243 1.00 98.50 409 ILE A O 1
ATOM 3236 N N . PRO A 1 410 ? -23.639 -7.684 -4.962 1.00 98.44 410 PRO A N 1
ATOM 3237 C CA . PRO A 1 410 ? -24.888 -7.077 -4.496 1.00 98.44 410 PRO A CA 1
ATOM 3238 C C . PRO A 1 410 ? -24.705 -5.731 -3.783 1.00 98.44 410 PRO A C 1
ATOM 3240 O O . PRO A 1 410 ? -25.448 -4.790 -4.068 1.00 98.44 410 PRO A O 1
ATOM 3243 N N . LEU A 1 411 ? -23.710 -5.610 -2.896 1.00 97.94 411 LEU A N 1
ATOM 3244 C CA . LEU A 1 411 ? -23.414 -4.361 -2.190 1.00 97.94 411 LEU A CA 1
ATOM 3245 C C . LEU A 1 411 ? -22.938 -3.276 -3.158 1.00 97.94 411 LEU A C 1
ATOM 3247 O O . LEU A 1 411 ? -23.357 -2.128 -3.029 1.00 97.94 411 LEU A O 1
ATOM 3251 N N . ALA A 1 412 ? -22.123 -3.620 -4.157 1.00 98.25 412 ALA A N 1
ATOM 3252 C CA . ALA A 1 412 ? -21.707 -2.674 -5.188 1.00 98.25 412 ALA A CA 1
ATOM 3253 C C . ALA A 1 412 ? -22.908 -2.168 -6.017 1.00 98.25 412 ALA A C 1
ATOM 3255 O O . ALA A 1 412 ? -23.059 -0.964 -6.240 1.00 98.25 412 ALA A O 1
ATOM 3256 N N . ILE A 1 413 ? -23.818 -3.063 -6.413 1.00 98.69 413 ILE A N 1
ATOM 3257 C CA . ILE A 1 413 ? -25.057 -2.700 -7.121 1.00 98.69 413 ILE A CA 1
ATOM 3258 C C . ILE A 1 413 ? -25.910 -1.745 -6.275 1.00 98.69 413 ILE A C 1
ATOM 3260 O O . ILE A 1 413 ? -26.360 -0.712 -6.782 1.00 98.69 413 ILE A O 1
ATOM 3264 N N . ASP A 1 414 ? -26.130 -2.068 -4.997 1.00 98.31 414 ASP A N 1
ATOM 3265 C CA . ASP A 1 414 ? -26.894 -1.218 -4.076 1.00 98.31 414 ASP A CA 1
ATOM 3266 C C . ASP A 1 414 ? -26.249 0.163 -3.914 1.00 98.31 414 ASP A C 1
ATOM 3268 O O . ASP A 1 414 ? -26.935 1.180 -3.930 1.00 98.31 414 ASP A O 1
ATOM 3272 N N . HIS A 1 415 ? -24.920 0.229 -3.867 1.00 97.81 415 HIS A N 1
ATOM 3273 C CA . HIS A 1 415 ? -24.193 1.481 -3.698 1.00 97.81 415 HIS A CA 1
ATOM 3274 C C . HIS A 1 415 ? -24.365 2.447 -4.884 1.00 97.81 415 HIS A C 1
ATOM 3276 O O . HIS A 1 415 ? -24.601 3.642 -4.683 1.00 97.81 415 HIS A O 1
ATOM 3282 N N . PHE A 1 416 ? -24.337 1.947 -6.126 1.00 98.56 416 PHE A N 1
ATOM 3283 C CA . PHE A 1 416 ? -24.682 2.761 -7.299 1.00 98.56 416 PHE A CA 1
ATOM 3284 C C . PHE A 1 416 ? -26.136 3.236 -7.266 1.00 98.56 416 PHE A C 1
ATOM 3286 O O . PHE A 1 416 ? -26.407 4.400 -7.574 1.00 98.56 416 PHE A O 1
ATOM 3293 N N . ARG A 1 417 ? -27.076 2.367 -6.864 1.00 98.50 417 ARG A N 1
ATOM 3294 C CA . ARG A 1 417 ? -28.494 2.740 -6.719 1.00 98.50 417 ARG A CA 1
ATOM 3295 C C . ARG A 1 417 ? -28.686 3.807 -5.649 1.00 98.50 417 ARG A C 1
ATOM 3297 O O . ARG A 1 417 ? -29.429 4.765 -5.866 1.00 98.50 417 ARG A O 1
ATOM 3304 N N . TYR A 1 418 ? -28.002 3.675 -4.522 1.00 98.19 418 TYR A N 1
ATOM 3305 C CA . TYR A 1 418 ? -28.061 4.633 -3.432 1.00 98.19 418 TYR A CA 1
ATOM 3306 C C . TYR A 1 418 ? -27.582 6.013 -3.889 1.00 98.19 418 TYR A C 1
ATOM 3308 O O . TYR A 1 418 ? -28.360 6.964 -3.846 1.00 98.19 418 TYR A O 1
ATOM 3316 N N . PHE A 1 419 ? -26.367 6.130 -4.435 1.00 97.44 419 PHE A N 1
ATOM 3317 C CA . PHE A 1 419 ? -25.845 7.424 -4.894 1.00 97.44 419 PHE A CA 1
ATOM 3318 C C . PHE A 1 419 ? -26.601 7.996 -6.099 1.00 97.44 419 PHE A C 1
ATOM 3320 O O . PHE A 1 419 ? -26.764 9.214 -6.198 1.00 97.44 419 PHE A O 1
ATOM 3327 N N . GLY A 1 420 ? -27.140 7.138 -6.971 1.00 97.75 420 GLY A N 1
ATOM 3328 C CA . GLY A 1 420 ? -28.078 7.545 -8.017 1.00 97.75 420 GLY A CA 1
ATOM 3329 C C . GLY A 1 420 ? -29.375 8.134 -7.457 1.00 97.75 420 GLY A C 1
ATOM 3330 O O . GLY A 1 420 ? -29.944 9.040 -8.062 1.00 97.75 420 GLY A O 1
ATOM 3331 N N . SER A 1 421 ? -29.826 7.679 -6.290 1.00 96.75 421 SER A N 1
ATOM 3332 C CA . SER A 1 421 ? -31.038 8.176 -5.630 1.00 96.75 421 SER A CA 1
ATOM 3333 C C . SER A 1 421 ? -30.777 9.445 -4.818 1.00 96.75 421 SER A C 1
ATOM 3335 O O . SER A 1 421 ? -31.502 10.425 -4.969 1.00 96.75 421 SER A O 1
ATOM 3337 N N . VAL A 1 422 ? -29.724 9.463 -3.996 1.00 92.88 422 VAL A N 1
ATOM 3338 C CA . VAL A 1 422 ? -29.423 10.570 -3.069 1.00 92.88 422 VAL A CA 1
ATOM 3339 C C . VAL A 1 422 ? -29.171 11.875 -3.807 1.00 92.88 422 VAL A C 1
ATOM 3341 O O . VAL A 1 422 ? -29.705 12.905 -3.414 1.00 92.88 422 VAL A O 1
ATOM 3344 N N . ILE A 1 423 ? -28.464 11.839 -4.940 1.00 93.44 423 ILE A N 1
ATOM 3345 C CA . ILE A 1 423 ? -28.185 13.053 -5.720 1.00 93.44 423 ILE A CA 1
ATOM 3346 C C . ILE A 1 423 ? -29.455 13.749 -6.243 1.00 93.44 423 ILE A C 1
ATOM 3348 O O . ILE A 1 423 ? -29.413 14.911 -6.634 1.00 93.44 423 ILE A O 1
ATOM 3352 N N . ARG A 1 424 ? -30.601 13.054 -6.277 1.00 94.44 424 ARG A N 1
ATOM 3353 C CA . ARG A 1 424 ? -31.899 13.639 -6.651 1.00 94.44 424 ARG A CA 1
ATOM 3354 C C . ARG A 1 424 ? -32.576 14.384 -5.507 1.00 94.44 424 ARG A C 1
ATOM 3356 O O . ARG A 1 424 ? -33.461 15.189 -5.786 1.00 94.44 424 ARG A O 1
ATOM 3363 N N . ALA A 1 425 ? -32.205 14.064 -4.271 1.00 90.56 425 ALA A N 1
ATOM 3364 C CA . ALA A 1 425 ? -32.745 14.649 -3.051 1.00 90.56 425 ALA A CA 1
ATOM 3365 C C . ALA A 1 425 ? -31.799 15.682 -2.419 1.00 90.56 425 ALA A C 1
ATOM 3367 O O . ALA A 1 425 ? -32.247 16.466 -1.590 1.00 90.56 425 ALA A O 1
ATOM 3368 N N . GLU A 1 426 ? -30.525 15.697 -2.819 1.00 84.38 426 GLU A N 1
ATOM 3369 C CA . GLU A 1 426 ? -29.543 16.689 -2.383 1.00 84.38 426 GLU A CA 1
ATOM 3370 C C . GLU A 1 426 ? -29.990 18.105 -2.785 1.00 84.38 426 GLU A C 1
ATOM 3372 O O . GLU A 1 426 ? -30.111 18.422 -3.973 1.00 84.38 426 GLU A O 1
ATOM 3377 N N . ALA A 1 427 ? -30.234 18.955 -1.790 1.00 80.31 427 ALA A N 1
ATOM 3378 C CA . ALA A 1 427 ? -30.571 20.362 -1.957 1.00 80.31 427 ALA A CA 1
ATOM 3379 C C . ALA A 1 427 ? -29.600 21.206 -1.124 1.00 80.31 427 ALA A C 1
ATOM 3381 O O . ALA A 1 427 ? -29.247 20.814 -0.016 1.00 80.31 427 ALA A O 1
ATOM 3382 N N . GLY A 1 428 ? -29.163 22.347 -1.664 1.00 79.00 428 GLY A N 1
ATOM 3383 C CA . GLY A 1 428 ? -28.360 23.308 -0.903 1.00 79.00 428 GLY A CA 1
ATOM 3384 C C . GLY A 1 428 ? -29.183 24.022 0.171 1.00 79.00 428 GLY A C 1
ATOM 3385 O O . GLY A 1 428 ? -30.412 23.915 0.207 1.00 79.00 428 GLY A O 1
ATOM 3386 N N . GLU A 1 429 ? -28.502 24.788 1.016 1.00 85.50 429 GLU A N 1
ATOM 3387 C CA . GLU A 1 429 ? -29.130 25.566 2.083 1.00 85.50 429 GLU A CA 1
ATOM 3388 C C . GLU A 1 429 ? -29.262 27.044 1.692 1.00 85.50 429 GLU A C 1
ATOM 3390 O O . GLU A 1 429 ? -28.430 27.608 0.973 1.00 85.50 429 GLU A O 1
ATOM 3395 N N . ILE A 1 430 ? -30.339 27.679 2.157 1.00 91.00 430 ILE A N 1
ATOM 3396 C CA . ILE A 1 430 ? -30.563 29.119 2.032 1.00 91.00 430 ILE A CA 1
ATOM 3397 C C . ILE A 1 430 ? -30.936 29.682 3.399 1.00 91.00 430 ILE A C 1
ATOM 3399 O O . ILE A 1 430 ? -31.760 29.108 4.111 1.00 91.00 430 ILE A O 1
ATOM 3403 N N . SER A 1 431 ? -30.333 30.808 3.760 1.00 91.19 431 SER A N 1
ATOM 3404 C CA . SER A 1 431 ? -30.685 31.559 4.964 1.00 91.19 431 SER A CA 1
ATOM 3405 C C . SER A 1 431 ? -30.934 33.022 4.623 1.00 91.19 431 SER A C 1
ATOM 3407 O O . SER A 1 431 ? -30.175 33.631 3.867 1.00 91.19 431 SER A O 1
ATOM 3409 N N . ASP A 1 432 ? -32.003 33.591 5.179 1.00 91.88 432 ASP A N 1
ATOM 3410 C CA . ASP A 1 432 ? -32.236 35.032 5.116 1.00 91.88 432 ASP A CA 1
ATOM 3411 C C . ASP A 1 432 ? -31.181 35.734 5.975 1.00 91.88 432 ASP A C 1
ATOM 3413 O O . ASP A 1 432 ? -30.992 35.394 7.147 1.00 91.88 432 ASP A O 1
ATOM 3417 N N . ILE A 1 433 ? -30.492 36.714 5.393 1.00 89.06 433 ILE A N 1
ATOM 3418 C CA . ILE A 1 433 ? -29.575 37.575 6.146 1.00 89.06 433 ILE A CA 1
ATOM 3419 C C . ILE A 1 433 ? -30.356 38.792 6.655 1.00 89.06 433 ILE A C 1
ATOM 3421 O O . ILE A 1 433 ? -30.260 39.150 7.831 1.00 89.06 433 ILE A O 1
ATOM 3425 N N . ASP A 1 434 ? -31.165 39.396 5.782 1.00 87.50 434 ASP A N 1
ATOM 3426 C CA . ASP A 1 434 ? -32.083 40.490 6.090 1.00 87.50 434 ASP A CA 1
ATOM 3427 C C . ASP A 1 434 ? -33.264 40.529 5.095 1.00 87.50 434 ASP A C 1
ATOM 3429 O O . ASP A 1 434 ? -33.543 39.551 4.408 1.00 87.50 434 ASP A O 1
ATOM 3433 N N . ALA A 1 435 ? -33.999 41.646 5.049 1.00 91.38 435 ALA A N 1
ATOM 3434 C CA . ALA A 1 435 ? -35.203 41.787 4.228 1.00 91.38 435 ALA A CA 1
ATOM 3435 C C . ALA A 1 435 ? -34.945 41.768 2.710 1.00 91.38 435 ALA A C 1
ATOM 3437 O O . ALA A 1 435 ? -35.874 41.481 1.955 1.00 91.38 435 ALA A O 1
ATOM 3438 N N . ASP A 1 436 ? -33.723 42.079 2.272 1.00 94.00 436 ASP A N 1
ATOM 3439 C CA . ASP A 1 436 ? -33.381 42.247 0.857 1.00 94.00 436 ASP A CA 1
ATOM 3440 C C . ASP A 1 436 ? -32.270 41.281 0.399 1.00 94.00 436 ASP A C 1
ATOM 3442 O O . ASP A 1 436 ? -31.908 41.272 -0.782 1.00 94.00 436 ASP A O 1
ATOM 3446 N N . THR A 1 437 ? -31.713 40.463 1.302 1.00 91.81 437 THR A N 1
ATOM 3447 C CA . THR A 1 437 ? -30.567 39.591 1.012 1.00 91.81 437 THR A CA 1
ATOM 3448 C C . THR A 1 437 ? -30.694 38.184 1.595 1.00 91.81 437 THR A C 1
ATOM 3450 O O . THR A 1 437 ? -31.158 37.967 2.714 1.00 91.81 437 THR A O 1
ATOM 3453 N N . VAL A 1 438 ? -30.204 37.212 0.821 1.00 95.00 438 VAL A N 1
ATOM 3454 C CA . VAL A 1 438 ? -30.127 35.794 1.192 1.00 95.00 438 VAL A CA 1
ATOM 3455 C C . VAL A 1 438 ? -28.691 35.292 1.060 1.00 95.00 438 VAL A C 1
ATOM 3457 O O . VAL A 1 438 ? -27.971 35.688 0.141 1.00 95.00 438 VAL A O 1
ATOM 3460 N N . SER A 1 439 ? -28.280 34.401 1.959 1.00 91.00 439 SER A N 1
ATOM 3461 C CA . SER A 1 439 ? -27.063 33.601 1.835 1.00 91.00 439 SER A CA 1
ATOM 3462 C C . SER A 1 439 ? -27.431 32.245 1.249 1.00 91.00 439 SER A C 1
ATOM 3464 O O . SER A 1 439 ? -28.307 31.564 1.781 1.00 91.00 439 SER A O 1
ATOM 3466 N N . MET A 1 440 ? -26.777 31.856 0.157 1.00 91.44 440 MET A N 1
ATOM 3467 C CA . MET A 1 440 ? -26.988 30.568 -0.503 1.00 91.44 440 MET A CA 1
ATOM 3468 C C . MET A 1 440 ? -25.708 29.743 -0.460 1.00 91.44 440 MET A C 1
ATOM 3470 O O . MET A 1 440 ? -24.653 30.215 -0.887 1.00 91.44 440 MET A O 1
ATOM 3474 N N . GLU A 1 441 ? -25.823 28.496 -0.019 1.00 83.81 441 GLU A N 1
ATOM 3475 C CA . GLU A 1 441 ? -24.735 27.524 -0.033 1.00 83.81 441 GLU A CA 1
ATOM 3476 C C . GLU A 1 441 ? -24.941 26.547 -1.194 1.00 83.81 441 GLU A C 1
ATOM 3478 O O . GLU A 1 441 ? -25.953 25.849 -1.284 1.00 83.81 441 GLU A O 1
ATOM 3483 N N . VAL A 1 442 ? -23.988 26.530 -2.128 1.00 86.81 442 VAL A N 1
ATOM 3484 C CA . VAL A 1 442 ? -24.052 25.713 -3.346 1.00 86.81 442 VAL A CA 1
ATOM 3485 C C . VAL A 1 442 ? -22.968 24.642 -3.297 1.00 86.81 442 VAL A C 1
ATOM 3487 O O . VAL A 1 442 ? -21.783 24.952 -3.192 1.00 86.81 442 VAL A O 1
ATOM 3490 N N . HIS A 1 443 ? -23.370 23.375 -3.412 1.00 88.12 443 HIS A N 1
ATOM 3491 C CA . HIS A 1 443 ? -22.450 22.241 -3.502 1.00 88.12 443 HIS A CA 1
ATOM 3492 C C . HIS A 1 443 ? -22.005 22.023 -4.954 1.00 88.12 443 HIS A C 1
ATOM 3494 O O . HIS A 1 443 ? -22.790 21.604 -5.808 1.00 88.12 443 HIS A O 1
ATOM 3500 N N . GLU A 1 444 ? -20.732 22.292 -5.234 1.00 90.25 444 GLU A N 1
ATOM 3501 C CA . GLU A 1 444 ? -20.119 22.103 -6.551 1.00 90.25 444 GLU A CA 1
ATOM 3502 C C . GLU A 1 444 ? -19.184 20.878 -6.573 1.00 90.25 444 GLU A C 1
ATOM 3504 O O . GLU A 1 444 ? -18.590 20.528 -5.547 1.00 90.25 444 GLU A O 1
ATOM 3509 N N . PRO A 1 445 ? -19.009 20.205 -7.730 1.00 94.31 445 PRO A N 1
ATOM 3510 C CA . PRO A 1 445 ? -17.979 19.183 -7.869 1.00 94.31 445 PRO A CA 1
ATOM 3511 C C . PRO A 1 445 ? -16.587 19.780 -7.652 1.00 94.31 445 PRO A C 1
ATOM 3513 O O . PRO A 1 445 ? -16.270 20.860 -8.144 1.00 94.31 445 PRO A O 1
ATOM 3516 N N . LEU A 1 446 ? -15.714 19.015 -7.000 1.00 95.00 446 LEU A N 1
ATOM 3517 C CA . LEU A 1 446 ? -14.312 19.375 -6.794 1.00 95.00 446 LEU A CA 1
ATOM 3518 C C . LEU A 1 446 ? -13.535 19.446 -8.114 1.00 95.00 446 LEU A C 1
ATOM 3520 O O . LEU A 1 446 ? -12.606 20.239 -8.233 1.00 95.00 446 LEU A O 1
ATOM 3524 N N . GLY A 1 447 ? -13.884 18.608 -9.095 1.00 96.19 447 GLY A N 1
ATOM 3525 C CA . GLY A 1 447 ? -13.220 18.534 -10.398 1.00 96.19 447 GLY A CA 1
ATOM 3526 C C . GLY A 1 447 ? -12.735 17.121 -10.709 1.00 96.19 447 GLY A C 1
ATOM 3527 O O . GLY A 1 447 ? -13.549 16.217 -10.890 1.00 96.19 447 GLY A O 1
ATOM 3528 N N . ILE A 1 448 ? -11.416 16.932 -10.810 1.00 98.50 448 ILE A N 1
ATOM 3529 C CA . ILE A 1 448 ? -10.800 15.617 -11.043 1.00 98.50 448 ILE A CA 1
ATOM 3530 C C . ILE A 1 448 ? -10.368 15.032 -9.699 1.00 98.50 448 ILE A C 1
ATOM 3532 O O . ILE A 1 448 ? -9.611 15.667 -8.963 1.00 98.50 448 ILE A O 1
ATOM 3536 N N . VAL A 1 449 ? -10.817 13.821 -9.383 1.00 98.50 449 VAL A N 1
ATOM 3537 C CA . VAL A 1 449 ? -10.448 13.117 -8.150 1.00 98.50 449 VAL A CA 1
ATOM 3538 C C . VAL A 1 449 ? -9.603 11.883 -8.461 1.00 98.50 449 VAL A C 1
ATOM 3540 O O . VAL A 1 449 ? -9.931 11.096 -9.346 1.00 98.50 449 VAL A O 1
ATOM 3543 N N . GLY A 1 450 ? -8.495 11.723 -7.738 1.00 98.44 450 GLY A N 1
ATOM 3544 C CA . GLY A 1 450 ? -7.645 10.537 -7.797 1.00 98.44 450 GLY A CA 1
ATOM 3545 C C . GLY A 1 450 ? -8.103 9.516 -6.764 1.00 98.44 450 GLY A C 1
ATOM 3546 O O . GLY A 1 450 ? -8.321 9.856 -5.602 1.00 98.44 450 GLY A O 1
ATOM 3547 N N . GLN A 1 451 ? -8.278 8.263 -7.162 1.00 98.38 451 GLN A N 1
ATOM 3548 C CA . GLN A 1 451 ? -8.834 7.215 -6.313 1.00 98.38 451 GLN A CA 1
ATOM 3549 C C . GLN A 1 451 ? -7.923 5.991 -6.365 1.00 98.38 451 GLN A C 1
ATOM 3551 O O . GLN A 1 451 ? -7.657 5.460 -7.433 1.00 98.38 451 GLN A O 1
ATOM 3556 N N . ILE A 1 452 ? -7.418 5.551 -5.218 1.00 98.50 452 ILE A N 1
ATOM 3557 C CA . ILE A 1 452 ? -6.512 4.404 -5.109 1.00 98.50 452 ILE A CA 1
ATOM 3558 C C . ILE A 1 452 ? -7.213 3.347 -4.257 1.00 98.50 452 ILE A C 1
ATOM 3560 O O . ILE A 1 452 ? -7.569 3.624 -3.106 1.00 98.50 452 ILE A O 1
ATOM 3564 N N . ILE A 1 453 ? -7.454 2.172 -4.840 1.00 97.75 453 ILE A N 1
ATOM 3565 C CA . ILE A 1 453 ? -8.220 1.084 -4.213 1.00 97.75 453 ILE A CA 1
ATOM 3566 C C . ILE A 1 453 ? -7.313 -0.093 -3.810 1.00 97.75 453 ILE A C 1
ATOM 3568 O O . ILE A 1 453 ? -6.294 -0.322 -4.469 1.00 97.75 453 ILE A O 1
ATOM 3572 N N . PRO A 1 454 ? -7.664 -0.829 -2.739 1.00 97.06 454 PRO A N 1
ATOM 3573 C CA . PRO A 1 454 ? -6.933 -1.993 -2.262 1.00 97.06 454 PRO A CA 1
ATOM 3574 C C . PRO A 1 454 ? -7.339 -3.247 -3.042 1.00 97.06 454 PRO A C 1
ATOM 3576 O O . PRO A 1 454 ? -8.223 -3.213 -3.898 1.00 97.06 454 PRO A O 1
ATOM 3579 N N . TRP A 1 455 ? -6.699 -4.363 -2.708 1.00 96.00 455 TRP A N 1
ATOM 3580 C CA . TRP A 1 455 ? -6.863 -5.632 -3.408 1.00 96.00 455 TRP A CA 1
ATOM 3581 C C . TRP A 1 455 ? -7.946 -6.558 -2.834 1.00 96.00 455 TRP A C 1
ATOM 3583 O O . TRP A 1 455 ? -8.303 -7.534 -3.487 1.00 96.00 455 TRP A O 1
ATOM 3593 N N . ASN A 1 456 ? -8.454 -6.287 -1.629 1.00 96.44 456 ASN A N 1
ATOM 3594 C CA . ASN A 1 456 ? -9.291 -7.219 -0.864 1.00 96.44 456 ASN A CA 1
ATOM 3595 C C . ASN A 1 456 ? -10.784 -7.205 -1.238 1.00 96.44 456 ASN A C 1
ATOM 3597 O O . ASN A 1 456 ? -11.460 -8.221 -1.107 1.00 96.44 456 ASN A O 1
ATOM 3601 N N . PHE A 1 457 ? -11.299 -6.071 -1.719 1.00 97.12 457 PHE A N 1
ATOM 3602 C CA . PHE A 1 457 ? -12.635 -5.960 -2.321 1.00 97.12 457 PHE A CA 1
ATOM 3603 C C . PHE A 1 457 ? -12.587 -5.083 -3.588 1.00 97.12 457 PHE A C 1
ATOM 3605 O O . PHE A 1 457 ? -13.081 -3.950 -3.557 1.00 97.12 457 PHE A O 1
ATOM 3612 N N . PRO A 1 458 ? -11.939 -5.532 -4.677 1.00 96.62 458 PRO A N 1
ATOM 3613 C CA . PRO A 1 458 ? -11.662 -4.702 -5.853 1.00 96.62 458 PRO A CA 1
ATOM 3614 C C . PRO A 1 458 ? -12.879 -3.961 -6.429 1.00 96.62 458 PRO A C 1
ATOM 3616 O O . PRO A 1 458 ? -12.880 -2.725 -6.476 1.00 96.62 458 PRO A O 1
ATOM 3619 N N . ILE A 1 459 ? -13.942 -4.673 -6.821 1.00 98.31 459 ILE A N 1
ATOM 3620 C CA . ILE A 1 459 ? -15.139 -4.067 -7.427 1.00 98.31 459 ILE A CA 1
ATOM 3621 C C . ILE A 1 459 ? -15.903 -3.219 -6.411 1.00 98.31 459 ILE A C 1
ATOM 3623 O O . ILE A 1 459 ? -16.378 -2.125 -6.743 1.00 98.31 459 ILE A O 1
ATOM 3627 N N . LEU A 1 460 ? -16.021 -3.686 -5.167 1.00 97.75 460 LEU A N 1
ATOM 3628 C CA . LEU A 1 460 ? -16.754 -2.952 -4.138 1.00 97.75 460 LEU A CA 1
ATOM 3629 C C . LEU A 1 460 ? -16.045 -1.639 -3.776 1.00 97.75 460 LEU A C 1
ATOM 3631 O O . LEU A 1 460 ? -16.697 -0.601 -3.707 1.00 97.75 460 LEU A O 1
ATOM 3635 N N . MET A 1 461 ? -14.717 -1.644 -3.620 1.00 97.50 461 MET A N 1
ATOM 3636 C CA . MET A 1 461 ? -13.931 -0.439 -3.321 1.00 97.50 461 MET A CA 1
ATOM 3637 C C . MET A 1 461 ? -13.870 0.526 -4.501 1.00 97.50 461 MET A C 1
ATOM 3639 O O . MET A 1 461 ? -13.943 1.741 -4.301 1.00 97.50 461 MET A O 1
ATOM 3643 N N . LEU A 1 462 ? -13.789 0.009 -5.732 1.00 97.69 462 LEU A N 1
ATOM 3644 C CA . LEU A 1 462 ? -13.971 0.817 -6.937 1.00 97.69 462 LEU A CA 1
ATOM 3645 C C . LEU A 1 462 ? -15.319 1.532 -6.886 1.00 97.69 462 LEU A C 1
ATOM 3647 O O . LEU A 1 462 ? -15.389 2.744 -7.080 1.00 97.69 462 LEU A O 1
ATOM 3651 N N . THR A 1 463 ? -16.380 0.797 -6.570 1.00 97.94 463 THR A N 1
ATOM 3652 C CA . THR A 1 463 ? -17.745 1.320 -6.530 1.00 97.94 463 THR A CA 1
ATOM 3653 C C . THR A 1 463 ? -17.943 2.353 -5.422 1.00 97.94 463 THR A C 1
ATOM 3655 O O . THR A 1 463 ? -18.501 3.420 -5.687 1.00 97.94 463 THR A O 1
ATOM 3658 N N . TRP A 1 464 ? -17.433 2.088 -4.214 1.00 96.06 464 TRP A N 1
ATOM 3659 C CA . TRP A 1 464 ? -17.489 3.009 -3.071 1.00 96.06 464 TRP A CA 1
ATOM 3660 C C . TRP A 1 464 ? -16.848 4.361 -3.359 1.00 96.06 464 TRP A C 1
ATOM 3662 O O . TRP A 1 464 ? -17.234 5.380 -2.796 1.00 96.06 464 TRP A O 1
ATOM 3672 N N . LYS A 1 465 ? -15.865 4.383 -4.257 1.00 96.69 465 LYS A N 1
ATOM 3673 C CA . LYS A 1 465 ? -15.181 5.604 -4.663 1.00 96.69 465 LYS A CA 1
ATOM 3674 C C . LYS A 1 465 ? -15.825 6.234 -5.901 1.00 96.69 465 LYS A C 1
ATOM 3676 O O . LYS A 1 465 ? -16.058 7.446 -5.928 1.00 96.69 465 LYS A O 1
ATOM 3681 N N . MET A 1 466 ? -16.146 5.437 -6.915 1.00 97.88 466 MET A N 1
ATOM 3682 C CA . MET A 1 466 ? -16.633 5.929 -8.201 1.00 97.88 466 MET A CA 1
ATOM 3683 C C . MET A 1 466 ? -18.071 6.452 -8.125 1.00 97.88 466 MET A C 1
ATOM 3685 O O . MET A 1 466 ? -18.346 7.530 -8.649 1.00 97.88 466 MET A O 1
ATOM 3689 N N . ALA A 1 467 ? -18.985 5.734 -7.466 1.00 97.94 467 ALA A N 1
ATOM 3690 C CA . ALA A 1 467 ? -20.398 6.112 -7.403 1.00 97.94 467 ALA A CA 1
ATOM 3691 C C . ALA A 1 467 ? -20.626 7.523 -6.814 1.00 97.94 467 ALA A C 1
ATOM 3693 O O . ALA A 1 467 ? -21.244 8.341 -7.506 1.00 97.94 467 ALA A O 1
ATOM 3694 N N . PRO A 1 468 ? -20.093 7.877 -5.621 1.00 96.38 468 PRO A N 1
ATOM 3695 C CA . PRO A 1 468 ? -20.221 9.237 -5.093 1.00 96.38 468 PRO A CA 1
ATOM 3696 C C . PRO A 1 468 ? -19.520 10.289 -5.958 1.00 96.38 468 PRO A C 1
ATOM 3698 O O . PRO A 1 468 ? -20.058 11.381 -6.143 1.00 96.38 468 PRO A O 1
ATOM 3701 N N . ALA A 1 469 ? -18.347 9.981 -6.526 1.00 97.75 469 ALA A N 1
ATOM 3702 C CA . ALA A 1 469 ? -17.615 10.925 -7.372 1.00 97.75 469 ALA A CA 1
ATOM 3703 C C . ALA A 1 469 ? -18.429 11.312 -8.615 1.00 97.75 469 ALA A C 1
ATOM 3705 O O . ALA A 1 469 ? -18.604 12.502 -8.895 1.00 97.75 469 ALA A O 1
ATOM 3706 N N . LEU A 1 470 ? -18.982 10.314 -9.308 1.00 98.44 470 LEU A N 1
ATOM 3707 C CA . LEU A 1 470 ? -19.834 10.505 -10.477 1.00 98.44 470 LEU A CA 1
ATOM 3708 C C . LEU A 1 470 ? -21.149 11.207 -10.119 1.00 98.44 470 LEU A C 1
ATOM 3710 O O . LEU A 1 470 ? -21.553 12.126 -10.832 1.00 98.44 470 LEU A O 1
ATOM 3714 N N . ALA A 1 471 ? -21.791 10.827 -9.008 1.00 97.69 471 ALA A N 1
ATOM 3715 C CA . ALA A 1 471 ? -23.015 11.468 -8.528 1.00 97.69 471 ALA A CA 1
ATOM 3716 C C . ALA A 1 471 ? -22.807 12.971 -8.290 1.00 97.69 471 ALA A C 1
ATOM 3718 O O . ALA A 1 471 ? -23.564 13.797 -8.808 1.00 97.69 471 ALA A O 1
ATOM 3719 N N . ALA A 1 472 ? -21.726 13.338 -7.601 1.00 95.75 472 ALA A N 1
ATOM 3720 C CA . ALA A 1 472 ? -21.370 14.726 -7.325 1.00 95.75 472 ALA A CA 1
ATOM 3721 C C . ALA A 1 472 ? -20.931 15.518 -8.576 1.00 95.75 472 ALA A C 1
ATOM 3723 O O . ALA A 1 472 ? -20.874 16.741 -8.526 1.00 95.75 472 ALA A O 1
ATOM 3724 N N . GLY A 1 473 ? -20.675 14.857 -9.713 1.00 97.38 473 GLY A N 1
ATOM 3725 C CA . GLY A 1 473 ? -20.264 15.509 -10.963 1.00 97.38 473 GLY A CA 1
ATOM 3726 C C . GLY A 1 473 ? -18.749 15.649 -11.135 1.00 97.38 473 GLY A C 1
ATOM 3727 O O . GLY A 1 473 ? -18.300 16.454 -11.950 1.00 97.38 473 GLY A O 1
ATOM 3728 N N . ASN A 1 474 ? -17.956 14.876 -10.390 1.00 98.56 474 ASN A N 1
ATOM 3729 C CA . ASN A 1 474 ? -16.503 14.813 -10.543 1.00 98.56 474 ASN A CA 1
ATOM 3730 C C . ASN A 1 474 ? -16.111 13.845 -11.665 1.00 98.56 474 ASN A C 1
ATOM 3732 O O . ASN A 1 474 ? -16.768 12.820 -11.864 1.00 98.56 474 ASN A O 1
ATOM 3736 N N . CYS A 1 475 ? -15.005 14.138 -12.347 1.00 98.75 475 CYS A N 1
ATOM 3737 C CA . CYS A 1 475 ? -14.283 13.120 -13.108 1.00 98.75 475 CYS A CA 1
ATOM 3738 C C . CYS A 1 475 ? -13.381 12.333 -12.154 1.00 98.75 475 CYS A C 1
ATOM 3740 O O . CYS A 1 475 ? -12.823 12.909 -11.220 1.00 98.75 475 CYS A O 1
ATOM 3742 N N . THR A 1 476 ? -13.195 11.039 -12.395 1.00 98.50 476 THR A N 1
ATOM 3743 C CA . THR A 1 476 ? -12.369 10.177 -11.544 1.00 98.50 476 THR A CA 1
ATOM 3744 C C . THR A 1 476 ? -11.280 9.444 -12.324 1.00 98.50 476 THR A C 1
ATOM 3746 O O . THR A 1 476 ? -11.465 9.055 -13.482 1.00 98.50 476 THR A O 1
ATOM 3749 N N . ILE A 1 477 ? -10.131 9.266 -11.674 1.00 98.75 477 ILE A N 1
ATOM 3750 C CA . ILE A 1 477 ? -9.029 8.416 -12.126 1.00 98.75 477 ILE A CA 1
ATOM 3751 C C . ILE A 1 477 ? -8.771 7.388 -11.034 1.00 98.75 477 ILE A C 1
ATOM 3753 O O . ILE A 1 477 ? -8.398 7.748 -9.917 1.00 98.75 477 ILE A O 1
ATOM 3757 N N . ILE A 1 478 ? -8.976 6.117 -11.360 1.00 98.56 478 ILE A N 1
ATOM 3758 C CA . ILE A 1 478 ? -8.957 5.007 -10.415 1.00 98.56 478 ILE A CA 1
ATOM 3759 C C . ILE A 1 478 ? -7.724 4.148 -10.682 1.00 98.56 478 ILE A C 1
ATOM 3761 O O . ILE A 1 478 ? -7.602 3.540 -11.744 1.00 98.56 478 ILE A O 1
ATOM 3765 N N . LYS A 1 479 ? -6.821 4.081 -9.704 1.00 98.31 479 LYS A N 1
ATOM 3766 C CA . LYS A 1 479 ? -5.681 3.164 -9.683 1.00 98.31 479 LYS A CA 1
ATOM 3767 C C . LYS A 1 479 ? -6.062 1.907 -8.910 1.00 98.31 479 LYS A C 1
ATOM 3769 O O . LYS A 1 479 ? -6.335 1.990 -7.710 1.00 98.31 479 LYS A O 1
ATOM 3774 N N . THR A 1 480 ? -6.055 0.760 -9.584 1.00 97.38 480 THR A N 1
ATOM 3775 C CA . THR A 1 480 ? -6.322 -0.547 -8.962 1.00 97.38 480 THR A CA 1
ATOM 3776 C C . THR A 1 480 ? -5.112 -1.039 -8.173 1.00 97.38 480 THR A C 1
ATOM 3778 O O . THR A 1 480 ? -3.978 -0.630 -8.438 1.00 97.38 480 THR A O 1
ATOM 3781 N N . ALA A 1 481 ? -5.314 -1.932 -7.208 1.00 95.69 481 ALA A N 1
ATOM 3782 C CA . ALA A 1 481 ? -4.204 -2.688 -6.645 1.00 95.69 481 ALA A CA 1
ATOM 3783 C C . ALA A 1 481 ? -3.567 -3.575 -7.729 1.00 95.69 481 ALA A C 1
ATOM 3785 O O . ALA A 1 481 ? -4.249 -4.062 -8.630 1.00 95.69 481 ALA A O 1
ATOM 3786 N N . GLU A 1 482 ? -2.249 -3.736 -7.673 1.00 91.88 482 GLU A N 1
ATOM 3787 C CA . GLU A 1 482 ? -1.489 -4.519 -8.653 1.00 91.88 482 GLU A CA 1
ATOM 3788 C C . GLU A 1 482 ? -1.707 -6.032 -8.516 1.00 91.88 482 GLU A C 1
ATOM 3790 O O . GLU A 1 482 ? -1.480 -6.759 -9.478 1.00 91.88 482 GLU A O 1
ATOM 3795 N N . GLN A 1 483 ? -2.164 -6.493 -7.349 1.00 91.38 483 GLN A N 1
ATOM 3796 C CA . GLN A 1 483 ? -2.489 -7.893 -7.078 1.00 91.38 483 GLN A CA 1
ATOM 3797 C C . GLN A 1 483 ? -3.807 -8.306 -7.746 1.00 91.38 483 GLN A C 1
ATOM 3799 O O . GLN A 1 483 ? -3.900 -9.427 -8.226 1.00 91.38 483 GLN A O 1
ATOM 3804 N N . THR A 1 484 ? -4.798 -7.403 -7.798 1.00 94.50 484 THR A N 1
ATOM 3805 C CA . THR A 1 484 ? -6.162 -7.702 -8.277 1.00 94.50 484 THR A CA 1
ATOM 3806 C C . THR A 1 484 ? -6.738 -6.652 -9.251 1.00 94.50 484 THR A C 1
ATOM 3808 O O . THR A 1 484 ? -7.723 -5.962 -8.962 1.00 94.50 484 THR A O 1
ATOM 3811 N N . PRO A 1 485 ? -6.101 -6.438 -10.417 1.00 95.12 485 PRO A N 1
ATOM 3812 C CA . PRO A 1 485 ? -6.557 -5.447 -11.389 1.00 95.12 485 PRO A CA 1
ATOM 3813 C C . PRO A 1 485 ? -7.668 -5.957 -12.324 1.00 95.12 485 PRO A C 1
ATOM 3815 O O . PRO A 1 485 ? -8.353 -5.144 -12.948 1.00 95.12 485 PRO A O 1
ATOM 3818 N N . ILE A 1 486 ? -7.830 -7.274 -12.487 1.00 94.50 486 ILE A N 1
ATOM 3819 C CA . ILE A 1 486 ? -8.585 -7.882 -13.597 1.00 94.50 486 ILE A CA 1
ATOM 3820 C C . ILE A 1 486 ? -10.086 -7.623 -13.457 1.00 94.50 486 ILE A C 1
ATOM 3822 O O . ILE A 1 486 ? -10.752 -7.221 -14.413 1.00 94.50 486 ILE A O 1
ATOM 3826 N N . SER A 1 487 ? -10.619 -7.823 -12.260 1.00 95.62 487 SER A N 1
ATOM 3827 C CA . SER A 1 487 ? -12.031 -7.626 -11.924 1.00 95.62 487 SER A CA 1
ATOM 3828 C C . SER A 1 487 ? -12.537 -6.218 -12.240 1.00 95.62 487 SER A C 1
ATOM 3830 O O . SER A 1 487 ? -13.565 -6.041 -12.902 1.00 95.62 487 SER A O 1
ATOM 3832 N N . ALA A 1 488 ? -11.769 -5.205 -11.845 1.00 95.75 488 ALA A N 1
ATOM 3833 C CA . ALA A 1 488 ? -12.068 -3.808 -12.111 1.00 95.75 488 ALA A CA 1
ATOM 3834 C C . ALA A 1 488 ? -12.034 -3.475 -13.615 1.00 95.75 488 ALA A C 1
ATOM 3836 O O . ALA A 1 488 ? -12.896 -2.733 -14.095 1.00 95.75 488 ALA A O 1
ATOM 3837 N N . LEU A 1 489 ? -11.085 -4.046 -14.369 1.00 96.00 489 LEU A N 1
ATOM 3838 C CA . LEU A 1 489 ? -11.014 -3.891 -15.826 1.00 96.00 489 LEU A CA 1
ATOM 3839 C C . LEU A 1 489 ? -12.228 -4.520 -16.524 1.00 96.00 489 LEU A C 1
ATOM 3841 O O . LEU A 1 489 ? -12.860 -3.859 -17.345 1.00 96.00 489 LEU A O 1
ATOM 3845 N N . ILE A 1 490 ? -12.606 -5.747 -16.152 1.00 96.38 490 ILE A N 1
ATOM 3846 C CA . ILE A 1 490 ? -13.787 -6.436 -16.696 1.00 96.38 490 ILE A CA 1
ATOM 3847 C C . ILE A 1 490 ? -15.070 -5.653 -16.386 1.00 96.38 490 ILE A C 1
ATOM 3849 O O . ILE A 1 490 ? -15.940 -5.520 -17.249 1.00 96.38 490 ILE A O 1
ATOM 3853 N N . LEU A 1 491 ? -15.200 -5.095 -15.177 1.00 97.81 491 LEU A N 1
ATOM 3854 C CA . LEU A 1 491 ? -16.318 -4.210 -14.855 1.00 97.81 491 LEU A CA 1
ATOM 3855 C C . LEU A 1 491 ? -16.338 -2.990 -15.786 1.00 97.81 491 LEU A C 1
ATOM 3857 O O . LEU A 1 491 ? -17.392 -2.669 -16.333 1.00 97.81 491 LEU A O 1
ATOM 3861 N N . PHE A 1 492 ? -15.194 -2.334 -16.000 1.00 95.50 492 PHE A N 1
ATOM 3862 C CA . PHE A 1 492 ? -15.082 -1.178 -16.894 1.00 95.50 492 PHE A CA 1
ATOM 3863 C C . PHE A 1 492 ? -15.412 -1.514 -18.354 1.00 95.50 492 PHE A C 1
ATOM 3865 O O . PHE A 1 492 ? -16.093 -0.723 -19.004 1.00 95.50 492 PHE A O 1
ATOM 3872 N N . GLU A 1 493 ? -15.022 -2.685 -18.862 1.00 95.19 493 GLU A N 1
ATOM 3873 C CA . GLU A 1 493 ? -15.446 -3.157 -20.190 1.00 95.19 493 GLU A CA 1
ATOM 3874 C C . GLU A 1 493 ? -16.971 -3.286 -20.294 1.00 95.19 493 GLU A C 1
ATOM 3876 O O . GLU A 1 493 ? -17.561 -2.976 -21.329 1.00 95.19 493 GLU A O 1
ATOM 3881 N N . LEU A 1 494 ? -17.624 -3.720 -19.211 1.00 97.62 494 LEU A N 1
ATOM 3882 C CA . LEU A 1 494 ? -19.069 -3.918 -19.175 1.00 97.62 494 LEU A CA 1
ATOM 3883 C C . LEU A 1 494 ? -19.869 -2.626 -19.035 1.00 97.62 494 LEU A C 1
ATOM 3885 O O . LEU A 1 494 ? -21.044 -2.648 -19.392 1.00 97.62 494 LEU A O 1
ATOM 3889 N N . ILE A 1 495 ? -19.310 -1.551 -18.475 1.00 98.00 495 ILE A N 1
ATOM 3890 C CA . ILE A 1 495 ? -20.063 -0.319 -18.164 1.00 98.00 495 ILE A CA 1
ATOM 3891 C C . ILE A 1 495 ? -19.532 0.928 -18.873 1.00 98.00 495 ILE A C 1
ATOM 3893 O O . ILE A 1 495 ? -20.189 1.967 -18.836 1.00 98.00 495 ILE A O 1
ATOM 3897 N N . GLY A 1 496 ? -18.354 0.856 -19.496 1.00 95.88 496 GLY A N 1
ATOM 3898 C CA . GLY A 1 496 ? -17.664 2.010 -20.069 1.00 95.88 496 GLY A CA 1
ATOM 3899 C C . GLY A 1 496 ? -18.472 2.730 -21.149 1.00 95.88 496 GLY A C 1
ATOM 3900 O O . GLY A 1 496 ? -18.397 3.950 -21.243 1.00 95.88 496 GLY A O 1
ATOM 3901 N N . ASP A 1 497 ? -19.320 2.012 -21.896 1.00 97.50 497 ASP A N 1
ATOM 3902 C CA . ASP A 1 497 ? -20.230 2.587 -22.899 1.00 97.50 497 ASP A CA 1
ATOM 3903 C C . ASP A 1 497 ? -21.297 3.519 -22.301 1.00 97.50 497 ASP A C 1
ATOM 3905 O O . ASP A 1 497 ? -21.841 4.377 -22.998 1.00 97.50 497 ASP A O 1
ATOM 3909 N N . LEU A 1 498 ? -21.598 3.365 -21.009 1.00 98.38 498 LEU A N 1
ATOM 3910 C CA . LEU A 1 498 ? -22.588 4.168 -20.290 1.00 98.38 498 LEU A CA 1
ATOM 3911 C C . LEU A 1 498 ? -22.008 5.488 -19.765 1.00 98.38 498 LEU A C 1
ATOM 3913 O O . LEU A 1 498 ? -22.768 6.398 -19.421 1.00 98.38 498 LEU A O 1
ATOM 3917 N N . ILE A 1 499 ? -20.680 5.591 -19.677 1.00 98.12 499 ILE A N 1
ATOM 3918 C CA . ILE A 1 499 ? -19.969 6.709 -19.058 1.00 98.12 499 ILE A CA 1
ATOM 3919 C C . ILE A 1 499 ? -19.382 7.597 -20.166 1.00 98.12 499 ILE A C 1
ATOM 3921 O O . ILE A 1 499 ? -18.708 7.094 -21.064 1.00 98.12 499 ILE A O 1
ATOM 3925 N N . PRO A 1 500 ? -19.588 8.929 -20.139 1.00 98.25 500 PRO A N 1
ATOM 3926 C CA . PRO A 1 500 ? -18.982 9.799 -21.140 1.00 98.25 500 PRO A CA 1
ATOM 3927 C C . PRO A 1 500 ? -17.442 9.691 -21.137 1.00 98.25 500 PRO A C 1
ATOM 3929 O O . PRO A 1 500 ? -16.841 9.659 -20.059 1.00 98.25 500 PRO A O 1
ATOM 3932 N N . PRO A 1 501 ? -16.774 9.692 -22.308 1.00 98.06 501 PRO A N 1
ATOM 3933 C CA . PRO A 1 501 ? -15.320 9.560 -22.382 1.00 98.06 501 PRO A CA 1
ATOM 3934 C C . PRO A 1 501 ? -14.581 10.583 -21.509 1.00 98.06 501 PRO A C 1
ATOM 3936 O O . PRO A 1 501 ? -14.894 11.774 -21.537 1.00 98.06 501 PRO A O 1
ATOM 3939 N N . GLY A 1 502 ? -13.595 10.108 -20.745 1.00 97.50 502 GLY A N 1
ATOM 3940 C CA . GLY A 1 502 ? -12.792 10.910 -19.819 1.00 97.50 502 GLY A CA 1
ATOM 3941 C C . GLY A 1 502 ? -13.411 11.111 -18.432 1.00 97.50 502 GLY A C 1
ATOM 3942 O O . GLY A 1 502 ? -12.686 11.476 -17.512 1.00 97.50 502 GLY A O 1
ATOM 3943 N N . VAL A 1 503 ? -14.706 10.841 -18.230 1.00 98.75 503 VAL A N 1
ATOM 3944 C CA . VAL A 1 503 ? -15.353 11.020 -16.914 1.00 98.75 503 VAL A CA 1
ATOM 3945 C C . VAL A 1 503 ? -14.850 10.011 -15.880 1.00 98.75 503 VAL A C 1
ATOM 3947 O O . VAL A 1 503 ? -14.642 10.376 -14.727 1.00 98.75 503 VAL A O 1
ATOM 3950 N N . ALA A 1 504 ? -14.609 8.767 -16.282 1.00 98.38 504 ALA A N 1
ATOM 3951 C CA . ALA A 1 504 ? -13.976 7.759 -15.442 1.00 98.38 504 ALA A CA 1
ATOM 3952 C C . ALA A 1 504 ? -12.822 7.116 -16.214 1.00 98.38 504 ALA A C 1
ATOM 3954 O O . ALA A 1 504 ? -12.988 6.733 -17.371 1.00 98.38 504 ALA A O 1
ATOM 3955 N N . ASN A 1 505 ? -11.655 7.021 -15.582 1.00 98.31 505 ASN A N 1
ATOM 3956 C CA . ASN A 1 505 ? -10.437 6.472 -16.176 1.00 98.31 505 ASN A CA 1
ATOM 3957 C C . ASN A 1 505 ? -9.864 5.437 -15.208 1.00 98.31 505 ASN A C 1
ATOM 3959 O O . ASN A 1 505 ? -9.794 5.708 -14.010 1.00 98.31 505 ASN A O 1
ATOM 3963 N N . ILE A 1 506 ? -9.448 4.278 -15.712 1.00 97.19 506 ILE A N 1
ATOM 3964 C CA . ILE A 1 506 ? -8.840 3.212 -14.910 1.00 97.19 506 ILE A CA 1
ATOM 3965 C C . ILE A 1 506 ? -7.382 3.023 -15.326 1.00 97.19 506 ILE A C 1
ATOM 3967 O O . ILE A 1 506 ? -7.067 3.047 -16.514 1.00 97.19 506 ILE A O 1
ATOM 3971 N N . VAL A 1 507 ? -6.492 2.878 -14.347 1.00 97.12 507 VAL A N 1
ATOM 3972 C CA . VAL A 1 507 ? -5.052 2.678 -14.555 1.00 97.12 507 VAL A CA 1
ATOM 3973 C C . VAL A 1 507 ? -4.548 1.537 -13.674 1.00 97.12 507 VAL A C 1
ATOM 3975 O O . VAL A 1 507 ? -4.951 1.402 -12.517 1.00 97.12 507 VAL A O 1
ATOM 3978 N N . THR A 1 508 ? -3.650 0.721 -14.218 1.00 94.12 508 THR A N 1
ATOM 3979 C CA . THR A 1 508 ? -3.145 -0.503 -13.584 1.00 94.12 508 THR A CA 1
ATOM 3980 C C . THR A 1 508 ? -1.635 -0.389 -13.441 1.00 94.12 508 THR A C 1
ATOM 3982 O O . THR A 1 508 ? -0.899 -0.555 -14.397 1.00 94.12 508 THR A O 1
ATOM 3985 N N . GLY A 1 509 ? -1.126 -0.032 -12.268 1.00 88.94 509 GLY A N 1
ATOM 3986 C CA . GLY A 1 509 ? 0.315 0.175 -12.074 1.00 88.94 509 GLY A CA 1
ATOM 3987 C C . GLY A 1 509 ? 0.718 -0.005 -10.623 1.00 88.94 509 GLY A C 1
ATOM 3988 O O . GLY A 1 509 ? -0.142 -0.103 -9.755 1.00 88.94 509 GLY A O 1
ATOM 3989 N N . PHE A 1 510 ? 2.013 -0.034 -10.324 1.00 92.31 510 PHE A N 1
ATOM 3990 C CA . PHE A 1 510 ? 2.462 -0.135 -8.934 1.00 92.31 510 PHE A CA 1
ATOM 3991 C C . PHE A 1 510 ? 2.224 1.174 -8.173 1.00 92.31 510 PHE A C 1
ATOM 3993 O O . PHE A 1 510 ? 2.172 2.261 -8.756 1.00 92.31 510 PHE A O 1
ATOM 4000 N N . GLY A 1 511 ? 2.104 1.090 -6.845 1.00 90.31 511 GLY A N 1
ATOM 4001 C CA . GLY A 1 511 ? 1.944 2.260 -5.972 1.00 90.31 511 GLY A CA 1
ATOM 4002 C C . GLY A 1 511 ? 2.963 3.382 -6.248 1.00 90.31 511 GLY A C 1
ATOM 4003 O O . GLY A 1 511 ? 2.540 4.506 -6.516 1.00 90.31 511 GLY A O 1
ATOM 4004 N N . PRO A 1 512 ? 4.280 3.111 -6.264 1.00 91.44 512 PRO A N 1
ATOM 4005 C CA . PRO A 1 512 ? 5.294 4.129 -6.558 1.00 91.44 512 PRO A CA 1
ATOM 4006 C C . PRO A 1 512 ? 5.256 4.696 -7.987 1.00 91.44 512 PRO A C 1
ATOM 4008 O O . PRO A 1 512 ? 5.630 5.847 -8.193 1.00 91.44 512 PRO A O 1
ATOM 4011 N N . GLU A 1 513 ? 4.801 3.912 -8.967 1.00 93.44 513 GLU A N 1
ATOM 4012 C CA . GLU A 1 513 ? 4.853 4.262 -10.397 1.00 93.44 513 GLU A CA 1
ATOM 4013 C C . GLU A 1 513 ? 3.604 4.990 -10.896 1.00 93.44 513 GLU A C 1
ATOM 4015 O O . GLU A 1 513 ? 3.711 5.850 -11.767 1.00 93.44 513 GLU A O 1
ATOM 4020 N N . ALA A 1 514 ? 2.431 4.650 -10.354 1.00 95.19 514 ALA A N 1
ATOM 4021 C CA . ALA A 1 514 ? 1.135 5.207 -10.744 1.00 95.19 514 ALA A CA 1
ATOM 4022 C C . ALA A 1 514 ? 0.424 5.903 -9.573 1.00 95.19 514 ALA A C 1
ATOM 4024 O O . ALA A 1 514 ? -0.126 6.989 -9.738 1.00 95.19 514 ALA A O 1
ATOM 4025 N N . GLY A 1 515 ? 0.465 5.320 -8.371 1.00 96.12 515 GLY A N 1
ATOM 4026 C CA . GLY A 1 515 ? -0.203 5.870 -7.184 1.00 96.12 515 GLY A CA 1
ATOM 4027 C C . GLY A 1 515 ? 0.422 7.176 -6.686 1.00 96.12 515 GLY A C 1
ATOM 4028 O O . GLY A 1 515 ? -0.294 8.148 -6.455 1.00 96.12 515 GLY A O 1
ATOM 4029 N N . LYS A 1 516 ? 1.755 7.229 -6.572 1.00 96.69 516 LYS A N 1
ATOM 4030 C CA . LYS A 1 516 ? 2.501 8.443 -6.211 1.00 96.69 516 LYS A CA 1
ATOM 4031 C C . LYS A 1 516 ? 2.262 9.588 -7.206 1.00 96.69 516 LYS A C 1
ATOM 4033 O O . LYS A 1 516 ? 1.807 10.637 -6.755 1.00 96.69 516 LYS A O 1
ATOM 4038 N N . PRO A 1 517 ? 2.494 9.431 -8.527 1.00 97.69 517 PRO A N 1
ATOM 4039 C CA . PRO A 1 517 ? 2.240 10.525 -9.458 1.00 97.69 517 PRO A CA 1
ATOM 4040 C C . PRO A 1 517 ? 0.770 10.938 -9.496 1.00 97.69 517 PRO A C 1
ATOM 4042 O O . PRO A 1 517 ? 0.510 12.128 -9.609 1.00 97.69 517 PRO A O 1
ATOM 4045 N N . LEU A 1 518 ? -0.186 10.015 -9.325 1.00 98.31 518 LEU A N 1
ATOM 4046 C CA . LEU A 1 518 ? -1.600 10.378 -9.184 1.00 98.31 518 LEU A CA 1
ATOM 4047 C C . LEU A 1 518 ? -1.846 11.245 -7.941 1.00 98.31 518 LEU A C 1
ATOM 4049 O O . LEU A 1 518 ? -2.536 12.256 -8.029 1.00 98.31 518 LEU A O 1
ATOM 4053 N N . ALA A 1 519 ? -1.267 10.880 -6.795 1.00 97.19 519 ALA A N 1
ATOM 4054 C CA . ALA A 1 519 ? -1.441 11.621 -5.549 1.00 97.19 519 ALA A CA 1
ATOM 4055 C C . ALA A 1 519 ? -0.755 12.999 -5.547 1.00 97.19 519 ALA A C 1
ATOM 4057 O O . ALA A 1 519 ? -1.186 13.880 -4.809 1.00 97.19 519 ALA A O 1
ATOM 4058 N N . GLN A 1 520 ? 0.289 13.187 -6.362 1.00 96.31 520 GLN A N 1
ATOM 4059 C CA . GLN A 1 520 ? 1.033 14.447 -6.488 1.00 96.31 520 GLN A CA 1
ATOM 4060 C C . GLN A 1 520 ? 0.587 15.301 -7.679 1.00 96.31 520 GLN A C 1
ATOM 4062 O O . GLN A 1 520 ? 1.104 16.398 -7.848 1.00 96.31 520 GLN A O 1
ATOM 4067 N N . HIS A 1 521 ? -0.319 14.841 -8.545 1.00 98.19 521 HIS A N 1
ATOM 4068 C CA . HIS A 1 521 ? -0.599 15.568 -9.783 1.00 98.19 521 HIS A CA 1
ATOM 4069 C C . HIS A 1 521 ? -1.341 16.899 -9.500 1.00 98.19 521 HIS A C 1
ATOM 4071 O O . HIS A 1 521 ? -2.399 16.874 -8.872 1.00 98.19 521 HIS A O 1
ATOM 4077 N N . PRO A 1 522 ? -0.868 18.062 -9.997 1.00 96.50 522 PRO A N 1
ATOM 4078 C CA . PRO A 1 522 ? -1.397 19.388 -9.622 1.00 96.50 522 PRO A CA 1
ATOM 4079 C C . PRO A 1 522 ? -2.861 19.638 -10.035 1.00 96.50 522 PRO A C 1
ATOM 4081 O O . PRO A 1 522 ? -3.578 20.441 -9.429 1.00 96.50 522 PRO A O 1
ATOM 4084 N N . ASP A 1 523 ? -3.334 18.936 -11.065 1.00 97.00 523 ASP A N 1
ATOM 4085 C CA . ASP A 1 523 ? -4.731 19.012 -11.511 1.00 97.00 523 ASP A CA 1
ATOM 4086 C C . ASP A 1 523 ? -5.702 18.128 -10.712 1.00 97.00 523 ASP A C 1
ATOM 4088 O O . ASP A 1 523 ? -6.917 18.251 -10.888 1.00 97.00 523 ASP A O 1
ATOM 4092 N N . ILE A 1 524 ? -5.205 17.271 -9.815 1.00 98.12 524 ILE A N 1
ATOM 4093 C CA . ILE A 1 524 ? -6.053 16.470 -8.928 1.00 98.12 524 ILE A CA 1
ATOM 4094 C C . ILE A 1 524 ? -6.540 17.341 -7.772 1.00 98.12 524 ILE A C 1
ATOM 4096 O O . ILE A 1 524 ? -5.773 18.045 -7.123 1.00 98.12 524 ILE A O 1
ATOM 4100 N N . LYS A 1 525 ? -7.850 17.304 -7.518 1.00 97.38 525 LYS A N 1
ATOM 4101 C CA . LYS A 1 525 ? -8.536 18.161 -6.536 1.00 97.38 525 LYS A CA 1
ATOM 4102 C C . LYS A 1 525 ? -8.890 17.441 -5.243 1.00 97.38 525 LYS A C 1
ATOM 4104 O O . LYS A 1 525 ? -9.230 18.088 -4.260 1.00 97.38 525 LYS A O 1
ATOM 4109 N N . LYS A 1 526 ? -8.787 16.112 -5.231 1.00 97.62 526 LYS A N 1
ATOM 4110 C CA . LYS A 1 526 ? -8.889 15.265 -4.039 1.00 97.62 526 LYS A CA 1
ATOM 4111 C C . LYS A 1 526 ? -8.252 13.913 -4.322 1.00 97.62 526 LYS A C 1
ATOM 4113 O O . LYS A 1 526 ? -8.423 13.387 -5.421 1.00 97.62 526 LYS A O 1
ATOM 4118 N N . VAL A 1 527 ? -7.602 13.330 -3.321 1.00 97.69 527 VAL A N 1
ATOM 4119 C CA . VAL A 1 527 ? -7.155 11.933 -3.352 1.00 97.69 527 VAL A CA 1
ATOM 4120 C C . VAL A 1 527 ? -7.970 11.115 -2.354 1.00 97.69 527 VAL A C 1
ATOM 4122 O O . VAL A 1 527 ? -8.115 11.496 -1.197 1.00 97.69 527 VAL A O 1
ATOM 4125 N N . ALA A 1 528 ? -8.512 9.982 -2.784 1.00 96.56 528 ALA A N 1
ATOM 4126 C CA . ALA A 1 528 ? -9.163 9.016 -1.906 1.00 96.56 528 ALA A CA 1
ATOM 4127 C C . ALA A 1 528 ? -8.373 7.706 -1.922 1.00 96.56 528 ALA A C 1
ATOM 4129 O O . ALA A 1 528 ? -8.318 7.035 -2.950 1.00 96.56 528 ALA A O 1
ATOM 4130 N N . PHE A 1 529 ? -7.812 7.309 -0.785 1.00 97.31 529 PHE A N 1
ATOM 4131 C CA . PHE A 1 529 ? -7.001 6.099 -0.651 1.00 97.31 529 PHE A CA 1
ATOM 4132 C C . PHE A 1 529 ? -7.634 5.138 0.350 1.00 97.31 529 PHE A C 1
ATOM 4134 O O . PHE A 1 529 ? -8.097 5.561 1.403 1.00 97.31 529 PHE A O 1
ATOM 4141 N N . THR A 1 530 ? -7.645 3.850 0.022 1.00 96.00 530 THR A N 1
ATOM 4142 C CA . THR A 1 530 ? -7.973 2.786 0.975 1.00 96.00 530 THR A CA 1
ATOM 4143 C C . THR A 1 530 ? -6.851 1.752 0.944 1.00 96.00 530 THR A C 1
ATOM 4145 O O . THR A 1 530 ? -6.468 1.314 -0.139 1.00 96.00 530 THR A O 1
ATOM 4148 N N . GLY A 1 531 ? -6.307 1.387 2.107 1.00 93.19 531 GLY A N 1
ATOM 4149 C CA . GLY A 1 531 ? -5.176 0.460 2.206 1.00 93.19 531 GLY A CA 1
ATOM 4150 C C . GLY A 1 531 ? -4.427 0.553 3.537 1.00 93.19 531 GLY A C 1
ATOM 4151 O O . GLY A 1 531 ? -4.977 0.986 4.544 1.00 93.19 531 GLY A O 1
ATOM 4152 N N . GLU A 1 532 ? -3.157 0.150 3.556 1.00 90.00 532 GLU A N 1
ATOM 4153 C CA . GLU A 1 532 ? -2.364 0.103 4.791 1.00 90.00 532 GLU A CA 1
ATOM 4154 C C . GLU A 1 532 ? -2.081 1.501 5.370 1.00 90.00 532 GLU A C 1
ATOM 4156 O O . GLU A 1 532 ? -1.829 2.466 4.641 1.00 90.00 532 GLU A O 1
ATOM 4161 N N . THR A 1 533 ? -2.031 1.606 6.703 1.00 85.94 533 THR A N 1
ATOM 4162 C CA . THR A 1 533 ? -1.713 2.851 7.414 1.00 85.94 533 THR A CA 1
ATOM 4163 C C . THR A 1 533 ? -0.367 3.460 7.008 1.00 85.94 533 THR A C 1
ATOM 4165 O O . THR A 1 533 ? -0.253 4.683 6.908 1.00 85.94 533 THR A O 1
ATOM 4168 N N . THR A 1 534 ? 0.663 2.646 6.758 1.00 86.25 534 THR A N 1
ATOM 4169 C CA . THR A 1 534 ? 1.990 3.142 6.351 1.00 86.25 534 THR A CA 1
ATOM 4170 C C . THR A 1 534 ? 1.943 3.794 4.966 1.00 86.25 534 THR A C 1
ATOM 4172 O O . THR A 1 534 ? 2.427 4.915 4.804 1.00 86.25 534 THR A O 1
ATOM 4175 N N . THR A 1 535 ? 1.277 3.164 3.994 1.00 87.31 535 THR A N 1
ATOM 4176 C CA . THR A 1 535 ? 1.048 3.730 2.658 1.00 87.31 535 THR A CA 1
ATOM 4177 C C . THR A 1 535 ? 0.138 4.955 2.705 1.00 87.31 535 THR A C 1
ATOM 4179 O O . THR A 1 535 ? 0.427 5.946 2.040 1.00 87.31 535 THR A O 1
ATOM 4182 N N . GLY A 1 536 ? -0.909 4.953 3.535 1.00 89.38 536 GLY A N 1
ATOM 4183 C CA . GLY A 1 536 ? -1.790 6.110 3.721 1.00 89.38 536 GLY A CA 1
ATOM 4184 C C . GLY A 1 536 ? -1.035 7.372 4.151 1.00 89.38 536 GLY A C 1
ATOM 4185 O O . GLY A 1 536 ? -1.284 8.460 3.629 1.00 89.38 536 GLY A O 1
ATOM 4186 N N . ARG A 1 537 ? -0.032 7.226 5.028 1.00 86.38 537 ARG A N 1
ATOM 4187 C CA . ARG A 1 537 ? 0.865 8.331 5.411 1.00 86.38 537 ARG A CA 1
ATOM 4188 C C . ARG A 1 537 ? 1.689 8.849 4.231 1.00 86.38 537 ARG A C 1
ATOM 4190 O O . ARG A 1 537 ? 1.855 10.060 4.110 1.00 86.38 537 ARG A O 1
ATOM 4197 N N . LEU A 1 538 ? 2.183 7.962 3.365 1.00 89.94 538 LEU A N 1
ATOM 4198 C CA . LEU A 1 538 ? 2.901 8.364 2.150 1.00 89.94 538 LEU A CA 1
ATOM 4199 C C . LEU A 1 538 ? 1.979 9.123 1.191 1.00 89.94 538 LEU A C 1
ATOM 4201 O O . LEU A 1 538 ? 2.358 10.182 0.706 1.00 89.94 538 LEU A O 1
ATOM 4205 N N . ILE A 1 539 ? 0.747 8.646 0.981 1.00 91.88 539 ILE A N 1
ATOM 4206 C CA . ILE A 1 539 ? -0.251 9.348 0.161 1.00 91.88 539 ILE A CA 1
ATOM 4207 C C . ILE A 1 539 ? -0.518 10.757 0.696 1.00 91.88 539 ILE A C 1
ATOM 4209 O O . ILE A 1 539 ? -0.570 11.702 -0.086 1.00 91.88 539 ILE A O 1
ATOM 4213 N N . MET A 1 540 ? -0.623 10.926 2.015 1.00 88.31 540 MET A N 1
ATOM 4214 C CA . MET A 1 540 ? -0.734 12.256 2.619 1.00 88.31 540 MET A CA 1
ATOM 4215 C C . MET A 1 540 ? 0.470 13.147 2.347 1.00 88.31 540 MET A C 1
ATOM 4217 O O . MET A 1 540 ? 0.299 14.315 2.008 1.00 88.31 540 MET A O 1
ATOM 4221 N N . GLN A 1 541 ? 1.682 12.610 2.487 1.00 86.31 541 GLN A N 1
ATOM 4222 C CA . GLN A 1 541 ? 2.905 13.357 2.199 1.00 86.31 541 GLN A CA 1
ATOM 4223 C C . GLN A 1 541 ? 2.945 13.802 0.735 1.00 86.31 541 GLN A C 1
ATOM 4225 O O . GLN A 1 541 ? 3.213 14.967 0.459 1.00 86.31 541 GLN A O 1
ATOM 4230 N N . TYR A 1 542 ? 2.601 12.907 -0.187 1.00 90.50 542 TYR A N 1
ATOM 4231 C CA . TYR A 1 542 ? 2.515 13.188 -1.617 1.00 90.50 542 TYR A CA 1
ATOM 4232 C C . TYR A 1 542 ? 1.476 14.273 -1.924 1.00 90.50 542 TYR A C 1
ATOM 4234 O O . TYR A 1 542 ? 1.793 15.271 -2.564 1.00 90.50 542 TYR A O 1
ATOM 4242 N N . ALA A 1 543 ? 0.260 14.129 -1.400 1.00 89.56 543 ALA A N 1
ATOM 4243 C CA . ALA A 1 543 ? -0.816 15.093 -1.600 1.00 89.56 543 ALA A CA 1
ATOM 4244 C C . ALA A 1 543 ? -0.492 16.482 -1.013 1.00 89.56 543 ALA A C 1
ATOM 4246 O O . ALA A 1 543 ? -0.926 17.502 -1.554 1.00 89.56 543 ALA A O 1
ATOM 4247 N N . SER A 1 544 ? 0.294 16.539 0.071 1.00 86.31 544 SER A N 1
ATOM 4248 C CA . SER A 1 544 ? 0.662 17.794 0.741 1.00 86.31 544 SER A CA 1
ATOM 4249 C C . SER A 1 544 ? 1.498 18.737 -0.127 1.00 86.31 544 SER A C 1
ATOM 4251 O O . SER A 1 544 ? 1.402 19.949 0.053 1.00 86.31 544 SER A O 1
ATOM 4253 N N . GLU A 1 545 ? 2.238 18.207 -1.106 1.00 86.50 545 GLU A N 1
ATOM 4254 C CA . GLU A 1 545 ? 3.039 18.995 -2.052 1.00 86.50 545 GLU A CA 1
ATOM 4255 C C . GLU A 1 545 ? 2.185 20.011 -2.821 1.00 86.50 545 GLU A C 1
ATOM 4257 O O . GLU A 1 545 ? 2.607 21.146 -3.028 1.00 86.50 545 GLU A O 1
ATOM 4262 N N . ASN A 1 546 ? 0.949 19.629 -3.159 1.00 84.19 546 ASN A N 1
ATOM 4263 C CA . ASN A 1 546 ? -0.013 20.466 -3.877 1.00 84.19 546 ASN A CA 1
ATOM 4264 C C . ASN A 1 546 ? -1.247 20.825 -3.034 1.00 84.19 546 ASN A C 1
ATOM 4266 O O . ASN A 1 546 ? -2.242 21.313 -3.567 1.00 84.19 546 ASN A O 1
ATOM 4270 N N . ILE A 1 547 ? -1.186 20.605 -1.713 1.00 88.69 547 ILE A N 1
ATOM 4271 C CA . ILE A 1 547 ? -2.282 20.874 -0.763 1.00 88.69 547 ILE A CA 1
ATOM 4272 C C . ILE A 1 547 ? -3.583 20.175 -1.203 1.00 88.69 547 ILE A C 1
ATOM 4274 O O . ILE A 1 547 ? -4.683 20.721 -1.108 1.00 88.69 547 ILE A O 1
ATOM 4278 N N . ILE A 1 548 ? -3.459 18.952 -1.718 1.00 92.12 548 ILE A N 1
ATOM 4279 C CA . ILE A 1 548 ? -4.598 18.180 -2.205 1.00 92.12 548 ILE A CA 1
ATOM 4280 C C . ILE A 1 548 ? -5.309 17.550 -0.996 1.00 92.12 548 ILE A C 1
ATOM 4282 O O . ILE A 1 548 ? -4.674 16.821 -0.229 1.00 92.12 548 ILE A O 1
ATOM 4286 N N . PRO A 1 549 ? -6.618 17.792 -0.794 1.00 90.31 549 PRO A N 1
ATOM 4287 C CA . PRO A 1 549 ? -7.386 17.129 0.253 1.00 90.31 549 PRO A CA 1
ATOM 4288 C C . PRO A 1 549 ? -7.344 15.609 0.098 1.00 90.31 549 PRO A C 1
ATOM 4290 O O . PRO A 1 549 ? -7.516 15.086 -1.007 1.00 90.31 549 PRO A O 1
ATOM 4293 N N . VAL A 1 550 ? -7.195 14.894 1.213 1.00 91.31 550 VAL A N 1
ATOM 4294 C CA . VAL A 1 550 ? -7.214 13.429 1.228 1.00 91.31 550 VAL A CA 1
ATOM 4295 C C . VAL A 1 550 ? -8.402 12.885 2.017 1.00 91.31 550 VAL A C 1
ATOM 4297 O O . VAL A 1 550 ? -8.789 13.453 3.034 1.00 91.31 550 VAL A O 1
ATOM 4300 N N . THR A 1 551 ? -8.966 11.771 1.562 1.00 91.62 551 THR A N 1
ATOM 4301 C CA . THR A 1 551 ? -9.732 10.850 2.415 1.00 91.62 551 THR A CA 1
ATOM 4302 C C . THR A 1 551 ? -8.959 9.547 2.464 1.00 91.62 551 THR A C 1
ATOM 4304 O O . THR A 1 551 ? -8.593 9.008 1.415 1.00 91.62 551 THR A O 1
ATOM 4307 N N . LEU A 1 552 ? -8.687 9.070 3.669 1.00 90.94 552 LEU A N 1
ATOM 4308 C CA . LEU A 1 552 ? -8.028 7.797 3.898 1.00 90.94 552 LEU A CA 1
ATOM 4309 C C . LEU A 1 552 ? -9.049 6.843 4.510 1.00 90.94 552 LEU A C 1
ATOM 4311 O O . LEU A 1 552 ? -9.933 7.287 5.217 1.00 90.94 552 LEU A O 1
ATOM 4315 N N . GLU A 1 553 ? -8.929 5.561 4.211 1.00 89.25 553 GLU A N 1
ATOM 4316 C CA . GLU A 1 553 ? -9.612 4.480 4.918 1.00 89.25 553 GLU A CA 1
ATOM 4317 C C . GLU A 1 553 ? -8.545 3.428 5.183 1.00 89.25 553 GLU A C 1
ATOM 4319 O O . GLU A 1 553 ? -8.058 2.782 4.247 1.00 89.25 553 GLU A O 1
ATOM 4324 N N . LEU A 1 554 ? -8.092 3.345 6.430 1.00 92.06 554 LEU A N 1
ATOM 4325 C CA . LEU A 1 554 ? -6.904 2.573 6.783 1.00 92.06 554 LEU A CA 1
ATOM 4326 C C . LEU A 1 554 ? -7.266 1.328 7.590 1.00 92.06 554 LEU A C 1
ATOM 4328 O O . LEU A 1 554 ? -8.424 1.095 7.927 1.00 92.06 554 LEU A O 1
ATOM 4332 N N . GLY A 1 555 ? -6.253 0.518 7.884 1.00 85.69 555 GLY A N 1
ATOM 4333 C CA . GLY A 1 555 ? -6.402 -0.725 8.631 1.00 85.69 555 GLY A CA 1
ATOM 4334 C C . GLY A 1 555 ? -7.059 -0.580 10.006 1.00 85.69 555 GLY A C 1
ATOM 4335 O O . GLY A 1 555 ? -7.200 0.516 10.568 1.00 85.69 555 GLY A O 1
ATOM 4336 N N . GLY A 1 556 ? -7.449 -1.719 10.569 1.00 92.62 556 GLY A N 1
ATOM 4337 C CA . GLY A 1 556 ? -8.143 -1.822 11.843 1.00 92.62 556 GLY A CA 1
ATOM 4338 C C . GLY A 1 556 ? -7.635 -2.960 12.725 1.00 92.62 556 GLY A C 1
ATOM 4339 O O . GLY A 1 556 ? -7.000 -3.915 12.289 1.00 92.62 556 GLY A O 1
ATOM 4340 N N . LYS A 1 557 ? -7.967 -2.875 14.017 1.00 97.00 557 LYS A N 1
ATOM 4341 C CA . LYS A 1 557 ? -7.821 -3.983 14.970 1.00 97.00 557 LYS A CA 1
ATOM 4342 C C . LYS A 1 557 ? -9.085 -4.112 15.811 1.00 97.00 557 LYS A C 1
ATOM 4344 O O . LYS A 1 557 ? -9.088 -3.900 17.029 1.00 97.00 557 LYS A O 1
ATOM 4349 N N . SER A 1 558 ? -10.186 -4.350 15.105 1.00 97.94 558 SER A N 1
ATOM 4350 C CA . SER A 1 558 ? -11.547 -4.191 15.608 1.00 97.94 558 SER A CA 1
ATOM 4351 C C . SER A 1 558 ? -11.853 -5.131 16.781 1.00 97.94 558 SER A C 1
ATOM 4353 O O . SER A 1 558 ? -11.706 -6.349 16.632 1.00 97.94 558 SER A O 1
ATOM 4355 N N . PRO A 1 559 ? -12.281 -4.604 17.943 1.00 98.12 559 PRO A N 1
ATOM 4356 C CA . PRO A 1 559 ? -12.757 -5.426 19.048 1.00 98.12 559 PRO A CA 1
ATOM 4357 C C . PRO A 1 559 ? -14.176 -5.949 18.786 1.00 98.12 559 PRO A C 1
ATOM 4359 O O . PRO A 1 559 ? -15.008 -5.279 18.182 1.00 98.12 559 PRO A O 1
ATOM 4362 N N . ASN A 1 560 ? -14.463 -7.151 19.267 1.00 98.56 560 ASN A N 1
ATOM 4363 C CA . ASN A 1 560 ? -15.766 -7.795 19.224 1.00 98.56 560 ASN A CA 1
ATOM 4364 C C . ASN A 1 560 ? -16.101 -8.279 20.640 1.00 98.56 560 ASN A C 1
ATOM 4366 O O . ASN A 1 560 ? -15.442 -9.180 21.157 1.00 98.56 560 ASN A O 1
ATOM 4370 N N . VAL A 1 561 ? -17.045 -7.610 21.300 1.00 98.81 561 VAL A N 1
ATOM 4371 C CA . VAL A 1 561 ? -17.289 -7.714 22.745 1.00 98.81 561 VAL A CA 1
ATOM 4372 C C . VAL A 1 561 ? -18.521 -8.571 23.022 1.00 98.81 561 VAL A C 1
ATOM 4374 O O . VAL A 1 561 ? -19.611 -8.238 22.565 1.00 98.81 561 VAL A O 1
ATOM 4377 N N . PHE A 1 562 ? -18.366 -9.635 23.809 1.00 98.81 562 PHE A N 1
ATOM 4378 C CA . PHE A 1 562 ? -19.424 -10.586 24.158 1.00 98.81 562 PHE A CA 1
ATOM 4379 C C . PHE A 1 562 ? -19.698 -10.560 25.664 1.00 98.81 562 PHE A C 1
ATOM 4381 O O . PHE A 1 562 ? -18.842 -10.960 26.458 1.00 98.81 562 PHE A O 1
ATOM 4388 N N . LEU A 1 563 ? -20.883 -10.074 26.051 1.00 98.69 563 LEU A N 1
ATOM 4389 C CA . LEU A 1 563 ? -21.312 -9.990 27.450 1.00 98.69 563 LEU A CA 1
ATOM 4390 C C . LEU A 1 563 ? -22.038 -11.267 27.892 1.00 98.69 563 LEU A C 1
ATOM 4392 O O . LEU A 1 563 ? -22.557 -12.023 27.072 1.00 98.69 563 LEU A O 1
ATOM 4396 N N . GLU A 1 564 ? -22.116 -11.479 29.204 1.00 97.94 564 GLU A N 1
ATOM 4397 C CA . GLU A 1 564 ? -22.660 -12.690 29.834 1.00 97.94 564 GLU A CA 1
ATOM 4398 C C . GLU A 1 564 ? -24.057 -13.079 29.335 1.00 97.94 564 GLU A C 1
ATOM 4400 O O . GLU A 1 564 ? -24.336 -14.259 29.117 1.00 97.94 564 GLU A O 1
ATOM 4405 N N . SER A 1 565 ? -24.904 -12.084 29.052 1.00 98.06 565 SER A N 1
ATOM 4406 C CA . SER A 1 565 ? -26.289 -12.303 28.629 1.00 98.06 565 SER A CA 1
ATOM 4407 C C . SER A 1 565 ? -26.421 -13.010 27.274 1.00 98.06 565 SER A C 1
ATOM 4409 O O . SER A 1 565 ? -27.493 -13.514 26.927 1.00 98.06 565 SER A O 1
ATOM 4411 N N . VAL A 1 566 ? -25.331 -13.117 26.501 1.00 98.38 566 VAL A N 1
ATOM 4412 C CA . VAL A 1 566 ? -25.268 -13.970 25.305 1.00 98.38 566 VAL A CA 1
ATOM 4413 C C . VAL A 1 566 ? -25.659 -15.411 25.640 1.00 98.38 566 VAL A C 1
ATOM 4415 O O . VAL A 1 566 ? -26.455 -16.006 24.912 1.00 98.38 566 VAL A O 1
ATOM 4418 N N . MET A 1 567 ? -25.192 -15.930 26.779 1.00 98.19 567 MET A N 1
ATOM 4419 C CA . MET A 1 567 ? -25.409 -17.317 27.205 1.00 98.19 567 MET A CA 1
ATOM 4420 C C . MET A 1 567 ? -26.681 -17.538 28.040 1.00 98.19 567 MET A C 1
ATOM 4422 O O . MET A 1 567 ? -26.926 -18.668 28.461 1.00 98.19 567 MET A O 1
ATOM 4426 N N . ASP A 1 568 ? -27.514 -16.514 28.267 1.00 98.00 568 ASP A N 1
ATOM 4427 C CA . ASP A 1 568 ? -28.733 -16.639 29.091 1.00 98.00 568 ASP A CA 1
ATOM 4428 C C . ASP A 1 568 ? -29.743 -17.653 28.533 1.00 98.00 568 ASP A C 1
ATOM 4430 O O . ASP A 1 568 ? -30.522 -18.250 29.281 1.00 98.00 568 ASP A O 1
ATOM 4434 N N . LYS A 1 569 ? -29.775 -17.816 27.203 1.00 97.44 569 LYS A N 1
ATOM 4435 C CA . LYS A 1 569 ? -30.687 -18.720 26.491 1.00 97.44 569 LYS A CA 1
ATOM 4436 C C . LYS A 1 569 ? -29.978 -19.385 25.318 1.00 97.44 569 LYS A C 1
ATOM 4438 O O . LYS A 1 569 ? -29.298 -18.710 24.550 1.00 97.44 569 LYS A O 1
ATOM 4443 N N . ASP A 1 570 ? -30.205 -20.687 25.166 1.00 97.31 570 ASP A N 1
ATOM 4444 C CA . ASP A 1 570 ? -29.805 -21.467 23.992 1.00 97.31 570 ASP A CA 1
ATOM 4445 C C . ASP A 1 570 ? -30.863 -21.282 22.892 1.00 97.31 570 ASP A C 1
ATOM 4447 O O . ASP A 1 570 ? -31.839 -22.027 22.803 1.00 97.31 570 ASP A O 1
ATOM 4451 N N . ASP A 1 571 ? -30.752 -20.176 22.157 1.00 97.88 571 ASP A N 1
ATOM 4452 C CA . ASP A 1 571 ? -31.695 -19.752 21.123 1.00 97.88 571 ASP A CA 1
ATOM 4453 C C . ASP A 1 571 ? -30.963 -19.186 19.891 1.00 97.88 571 ASP A C 1
ATOM 4455 O O . ASP A 1 571 ? -29.737 -19.079 19.855 1.00 97.88 571 ASP A O 1
ATOM 4459 N N . ALA A 1 572 ? -31.728 -18.756 18.885 1.00 97.94 572 ALA A N 1
ATOM 4460 C CA . ALA A 1 572 ? -31.179 -18.202 17.646 1.00 97.94 572 ALA A CA 1
ATOM 4461 C C . ALA A 1 572 ? -30.273 -16.969 17.853 1.00 97.94 572 ALA A C 1
ATOM 4463 O O . ALA A 1 572 ? -29.474 -16.643 16.976 1.00 97.94 572 ALA A O 1
ATOM 4464 N N . PHE A 1 573 ? -30.385 -16.257 18.983 1.00 98.44 573 PHE A N 1
ATOM 4465 C CA . PHE A 1 573 ? -29.476 -15.153 19.286 1.00 98.44 573 PHE A CA 1
ATOM 4466 C C . PHE A 1 573 ? -28.096 -15.659 19.705 1.00 98.44 573 PHE A C 1
ATOM 4468 O O . PHE A 1 573 ? -27.100 -15.090 19.262 1.00 98.44 573 PHE A O 1
ATOM 4475 N N . LEU A 1 574 ? -28.030 -16.730 20.506 1.00 98.69 574 LEU A N 1
ATOM 4476 C CA . LEU A 1 574 ? -26.759 -17.367 20.844 1.00 98.69 574 LEU A CA 1
ATOM 4477 C C . LEU A 1 574 ? -26.064 -17.888 19.579 1.00 98.69 574 LEU A C 1
ATOM 4479 O O . LEU A 1 574 ? -24.893 -17.579 19.372 1.00 98.69 574 LEU A O 1
ATOM 4483 N N . ASP A 1 575 ? -26.789 -18.585 18.699 1.00 98.06 575 ASP A N 1
ATOM 4484 C CA . ASP A 1 575 ? -26.239 -19.055 17.418 1.00 98.06 575 ASP A CA 1
ATOM 4485 C C . ASP A 1 575 ? -25.696 -17.893 16.577 1.00 98.06 575 ASP A C 1
ATOM 4487 O O . ASP A 1 575 ? -24.581 -17.950 16.060 1.00 98.06 575 ASP A O 1
ATOM 4491 N N . LYS A 1 576 ? -26.444 -16.786 16.499 1.00 98.38 576 LYS A N 1
ATOM 4492 C CA . LYS A 1 576 ? -26.006 -15.576 15.794 1.00 98.38 576 LYS A CA 1
ATOM 4493 C C . LYS A 1 576 ? -24.759 -14.947 16.422 1.00 98.38 576 LYS A C 1
ATOM 4495 O O . LYS A 1 576 ? -23.924 -14.427 15.689 1.00 98.38 576 LYS A O 1
ATOM 4500 N N . ALA A 1 577 ? -24.629 -14.960 17.748 1.00 98.62 577 ALA A N 1
ATOM 4501 C CA . ALA A 1 577 ? -23.442 -14.456 18.438 1.00 98.62 577 ALA A CA 1
ATOM 4502 C C . ALA A 1 577 ? -22.218 -15.350 18.192 1.00 98.62 577 ALA A C 1
ATOM 4504 O O . ALA A 1 577 ? -21.128 -14.825 17.971 1.00 98.62 577 ALA A O 1
ATOM 4505 N N . VAL A 1 578 ? -22.400 -16.676 18.155 1.00 98.69 578 VAL A N 1
ATOM 4506 C CA . VAL A 1 578 ? -21.348 -17.622 17.751 1.00 98.69 578 VAL A CA 1
ATOM 4507 C C . VAL A 1 578 ? -20.880 -17.308 16.329 1.00 98.69 578 VAL A C 1
ATOM 4509 O O . VAL A 1 578 ? -19.691 -17.079 16.127 1.00 98.69 578 VAL A O 1
ATOM 4512 N N . GLU A 1 579 ? -21.796 -17.187 15.363 1.00 97.38 579 GLU A N 1
ATOM 4513 C CA . GLU A 1 579 ? -21.451 -16.757 13.996 1.00 97.38 579 GLU A CA 1
ATOM 4514 C C . GLU A 1 579 ? -20.762 -15.386 13.984 1.00 97.38 579 GLU A C 1
ATOM 4516 O O . GLU A 1 579 ? -19.768 -15.182 13.294 1.00 97.38 579 GLU A O 1
ATOM 4521 N N . GLY A 1 580 ? -21.231 -14.463 14.825 1.00 98.00 580 GLY A N 1
ATOM 4522 C CA . GLY A 1 580 ? -20.639 -13.149 15.037 1.00 98.00 580 GLY A CA 1
ATOM 4523 C C . GLY A 1 580 ? -19.158 -13.169 15.413 1.00 98.00 580 GLY A C 1
ATOM 4524 O O . GLY A 1 580 ? -18.426 -12.258 15.024 1.00 98.00 580 GLY A O 1
ATOM 4525 N N . LEU A 1 581 ? -18.708 -14.189 16.150 1.00 98.50 581 LEU A N 1
ATOM 4526 C CA . LEU A 1 581 ? -17.292 -14.415 16.436 1.00 98.50 581 LEU A CA 1
ATOM 4527 C C . LEU A 1 581 ? -16.577 -15.026 15.227 1.00 98.50 581 LEU A C 1
ATOM 4529 O O . LEU A 1 581 ? -15.494 -14.566 14.879 1.00 98.50 581 LEU A O 1
ATOM 4533 N N . VAL A 1 582 ? -17.187 -16.020 14.575 1.00 98.19 582 VAL A N 1
ATOM 4534 C CA . VAL A 1 582 ? -16.614 -16.768 13.437 1.00 98.19 582 VAL A CA 1
ATOM 4535 C C . VAL A 1 582 ? -16.389 -15.901 12.195 1.00 98.19 582 VAL A C 1
ATOM 4537 O O . VAL A 1 582 ? -15.506 -16.200 11.394 1.00 98.19 582 VAL A O 1
ATOM 4540 N N . LEU A 1 583 ? -17.093 -14.773 12.071 1.00 97.38 583 LEU A N 1
ATOM 4541 C CA . LEU A 1 583 ? -16.931 -13.809 10.976 1.00 97.38 583 LEU A CA 1
ATOM 4542 C C . LEU A 1 583 ? -15.506 -13.244 10.805 1.00 97.38 583 LEU A C 1
ATOM 4544 O O . LEU A 1 583 ? -15.247 -12.618 9.784 1.00 97.38 583 LEU A O 1
ATOM 4548 N N . PHE A 1 584 ? -14.553 -13.500 11.712 1.00 98.19 584 PHE A N 1
ATOM 4549 C CA . PHE A 1 584 ? -13.130 -13.218 11.452 1.00 98.19 584 PHE A CA 1
ATOM 4550 C C . PHE A 1 584 ? -12.565 -13.987 10.242 1.00 98.19 584 PHE A C 1
ATOM 4552 O O . PHE A 1 584 ? -11.536 -13.593 9.701 1.00 98.19 584 PHE A O 1
ATOM 4559 N N . ALA A 1 585 ? -13.218 -15.080 9.835 1.00 97.19 585 ALA A N 1
ATOM 4560 C CA . ALA A 1 585 ? -12.860 -15.876 8.665 1.00 97.19 585 ALA A CA 1
ATOM 4561 C C . ALA A 1 585 ? -13.514 -15.382 7.358 1.00 97.19 585 ALA A C 1
ATOM 4563 O O . ALA A 1 585 ? -13.149 -15.866 6.290 1.00 97.19 585 ALA A O 1
ATOM 4564 N N . PHE A 1 586 ? -14.460 -14.432 7.424 1.00 96.31 586 PHE A N 1
ATOM 4565 C CA . PHE A 1 586 ? -15.069 -13.826 6.233 1.00 96.31 586 PHE A CA 1
ATOM 4566 C C . PHE A 1 586 ? -13.990 -13.141 5.389 1.00 96.31 586 PHE A C 1
ATOM 4568 O O . PHE A 1 586 ? -13.154 -12.413 5.933 1.00 96.31 586 PHE A O 1
ATOM 4575 N N . ASN A 1 587 ? -13.992 -13.388 4.078 1.00 96.38 587 ASN A N 1
ATOM 4576 C CA . ASN A 1 587 ? -12.948 -12.957 3.149 1.00 96.38 587 ASN A CA 1
ATOM 4577 C C . ASN A 1 587 ? -11.536 -13.333 3.618 1.00 96.38 587 ASN A C 1
ATOM 4579 O O . ASN A 1 587 ? -10.626 -12.507 3.603 1.00 96.38 587 ASN A O 1
ATOM 4583 N N . GLN A 1 588 ? -11.378 -14.545 4.157 1.00 96.38 588 GLN A N 1
ATOM 4584 C CA . GLN A 1 588 ? -10.143 -15.033 4.773 1.00 96.38 588 GLN A CA 1
ATOM 4585 C C . GLN A 1 588 ? -9.565 -14.081 5.842 1.00 96.38 588 GLN A C 1
ATOM 4587 O O . GLN A 1 588 ? -8.368 -14.088 6.097 1.00 96.38 588 GLN A O 1
ATOM 4592 N N . GLY A 1 589 ? -10.384 -13.231 6.467 1.00 96.62 589 GLY A N 1
ATOM 4593 C CA . GLY A 1 589 ? -9.930 -12.207 7.412 1.00 96.62 589 GLY A CA 1
ATOM 4594 C C . GLY A 1 589 ? -9.215 -11.002 6.782 1.00 96.62 589 GLY A C 1
ATOM 4595 O O . GLY A 1 589 ? -8.760 -10.117 7.513 1.00 96.62 589 GLY A O 1
ATOM 4596 N N . GLU A 1 590 ? -9.167 -10.907 5.451 1.00 97.56 590 GLU A N 1
ATOM 4597 C CA . GLU A 1 590 ? -8.641 -9.779 4.672 1.00 97.56 590 GLU A CA 1
ATOM 4598 C C . GLU A 1 590 ? -9.681 -8.636 4.600 1.00 97.56 590 GLU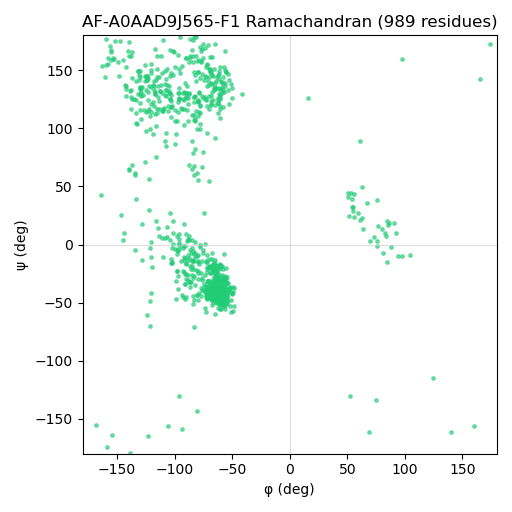 A C 1
ATOM 4600 O O . GLU A 1 590 ? -10.115 -8.176 3.539 1.00 97.56 590 GLU A O 1
ATOM 4605 N N . VAL A 1 591 ? -10.140 -8.178 5.767 1.00 96.69 591 VAL A N 1
ATOM 4606 C CA . VAL A 1 591 ? -11.165 -7.133 5.925 1.00 96.69 591 VAL A CA 1
ATOM 4607 C C . VAL A 1 591 ? -10.650 -6.076 6.895 1.00 96.69 591 VAL A C 1
ATOM 4609 O O . VAL A 1 591 ? -10.279 -6.398 8.018 1.00 96.69 591 VAL A O 1
ATOM 4612 N N . CYS A 1 592 ? -10.683 -4.796 6.516 1.00 94.56 592 CYS A N 1
ATOM 4613 C CA . CYS A 1 592 ? -10.194 -3.692 7.362 1.00 94.56 592 CYS A CA 1
ATOM 4614 C C . CYS A 1 592 ? -10.904 -3.607 8.721 1.00 94.56 592 CYS A C 1
ATOM 4616 O O . CYS A 1 592 ? -10.321 -3.213 9.728 1.00 94.56 592 CYS A O 1
ATOM 4618 N N . THR A 1 593 ? -12.169 -4.013 8.773 1.00 96.12 593 THR A N 1
ATOM 4619 C CA . THR A 1 593 ? -12.978 -4.079 9.994 1.00 96.12 593 THR A CA 1
ATOM 4620 C C . THR A 1 593 ? -13.031 -5.471 10.608 1.00 96.12 593 THR A C 1
ATOM 4622 O O . THR A 1 593 ? -13.805 -5.637 11.546 1.00 96.12 593 THR A O 1
ATOM 4625 N N . CYS A 1 594 ? -12.259 -6.451 10.118 1.00 97.62 594 CYS A N 1
ATOM 4626 C CA . CYS A 1 594 ? -12.264 -7.838 10.598 1.00 97.62 594 CYS A CA 1
ATOM 4627 C C . CYS A 1 594 ? -12.338 -7.889 12.139 1.00 97.62 594 CYS A C 1
ATOM 4629 O O . CYS A 1 594 ? -11.525 -7.204 12.781 1.00 97.62 594 CYS A O 1
ATOM 4631 N N . PRO A 1 595 ? -13.270 -8.666 12.744 1.00 97.81 595 PRO A N 1
ATOM 4632 C CA . PRO A 1 595 ? -13.426 -8.809 14.197 1.00 97.81 595 PRO A CA 1
ATOM 4633 C C . PRO A 1 595 ? -12.265 -9.601 14.822 1.00 97.81 595 PRO A C 1
ATOM 4635 O O . PRO A 1 595 ? -12.458 -10.592 15.514 1.00 97.81 595 PRO A O 1
ATOM 4638 N N . SER A 1 596 ? -11.034 -9.164 14.576 1.00 98.25 596 SER A N 1
ATOM 4639 C CA . SER A 1 596 ? -9.783 -9.870 14.862 1.00 98.25 596 SER A CA 1
ATOM 4640 C C . SER A 1 596 ? -9.358 -9.822 16.333 1.00 98.25 596 SER A C 1
ATOM 4642 O O . SER A 1 596 ? -8.339 -10.414 16.697 1.00 98.25 596 SER A O 1
ATOM 4644 N N . ARG A 1 597 ? -10.134 -9.148 17.194 1.00 98.38 597 ARG A N 1
ATOM 4645 C CA . ARG A 1 597 ? -10.037 -9.245 18.655 1.00 98.38 597 ARG A CA 1
ATOM 4646 C C . ARG A 1 597 ? -11.385 -9.624 19.257 1.00 98.38 597 ARG A C 1
ATOM 4648 O O . ARG A 1 597 ? -12.293 -8.802 19.239 1.00 98.38 597 ARG A O 1
ATOM 4655 N N . ALA A 1 598 ? -11.505 -10.799 19.863 1.00 98.69 598 ALA A N 1
ATOM 4656 C CA . ALA A 1 598 ? -12.677 -11.152 20.661 1.00 98.69 598 ALA A CA 1
ATOM 4657 C C . ALA A 1 598 ? -12.412 -10.881 22.147 1.00 98.69 598 ALA A C 1
ATOM 4659 O O . ALA A 1 598 ? -11.441 -11.379 22.720 1.00 98.69 598 ALA A O 1
ATOM 4660 N N . LEU A 1 599 ? -13.287 -10.090 22.764 1.00 98.75 599 LEU A N 1
ATOM 4661 C CA . LEU A 1 599 ? -13.304 -9.821 24.198 1.00 98.75 599 LEU A CA 1
ATOM 4662 C C . LEU A 1 599 ? -14.535 -10.521 24.767 1.00 98.75 599 LEU A C 1
ATOM 4664 O O . LEU A 1 599 ? -15.651 -10.198 24.367 1.00 98.75 599 LEU A O 1
ATOM 4668 N N . ILE A 1 600 ? -14.354 -11.485 25.666 1.00 98.88 600 ILE A N 1
ATOM 4669 C CA . ILE A 1 600 ? -15.452 -12.335 26.155 1.00 98.88 600 ILE A CA 1
ATOM 4670 C C . ILE A 1 600 ? -15.519 -12.266 27.681 1.00 98.88 600 ILE A C 1
ATOM 4672 O O . ILE A 1 600 ? -14.494 -12.390 28.349 1.00 98.88 600 ILE A O 1
ATOM 4676 N N . GLN A 1 601 ? -16.709 -12.079 28.250 1.00 98.69 601 GLN A N 1
ATOM 4677 C CA . GLN A 1 601 ? -16.848 -11.991 29.704 1.00 98.69 601 GLN A CA 1
ATOM 4678 C C . GLN A 1 601 ? -16.442 -13.312 30.385 1.00 98.69 601 GLN A C 1
ATOM 4680 O O . GLN A 1 601 ? -16.825 -14.397 29.937 1.00 98.69 601 GLN A O 1
ATOM 4685 N N . GLU A 1 602 ? -15.651 -13.230 31.461 1.00 98.50 602 GLU A N 1
ATOM 4686 C CA . GLU A 1 602 ? -14.982 -14.389 32.085 1.00 98.50 602 GLU A CA 1
ATOM 4687 C C . GLU A 1 602 ? -15.936 -15.544 32.432 1.00 98.50 602 GLU A C 1
ATOM 4689 O O . GLU A 1 602 ? -15.604 -16.708 32.217 1.00 98.50 602 GLU A O 1
ATOM 4694 N N . ASN A 1 603 ? -17.139 -15.241 32.922 1.00 97.94 603 ASN A N 1
ATOM 4695 C CA . ASN A 1 603 ? -18.107 -16.242 33.378 1.00 97.94 603 ASN A CA 1
ATOM 4696 C C . ASN A 1 603 ? -18.773 -17.057 32.253 1.00 97.94 603 ASN A C 1
ATOM 4698 O O . ASN A 1 603 ? -19.358 -18.105 32.540 1.00 97.94 603 ASN A O 1
ATOM 4702 N N . ILE A 1 604 ? -18.684 -16.613 30.996 1.00 98.50 604 ILE A N 1
ATOM 4703 C CA . ILE A 1 604 ? -19.229 -17.333 29.834 1.00 98.50 604 ILE A CA 1
ATOM 4704 C C . ILE A 1 604 ? -18.159 -17.926 28.917 1.00 98.50 604 ILE A C 1
ATOM 4706 O O . ILE A 1 604 ? -18.502 -18.720 28.039 1.00 98.50 604 ILE A O 1
ATOM 4710 N N . TYR A 1 605 ? -16.888 -17.566 29.121 1.00 98.75 605 TYR A N 1
ATOM 4711 C CA . TYR A 1 605 ? -15.789 -17.847 28.198 1.00 98.75 605 TYR A CA 1
ATOM 4712 C C . TYR A 1 605 ? -15.726 -19.312 27.749 1.00 98.75 605 TYR A C 1
ATOM 4714 O O . TYR A 1 605 ? -15.825 -19.573 26.552 1.00 98.75 605 TYR A O 1
ATOM 4722 N N . ASP A 1 606 ? -15.621 -20.262 28.684 1.00 98.38 606 ASP A N 1
ATOM 4723 C CA . ASP A 1 606 ? -15.382 -21.671 28.341 1.00 98.38 606 ASP A CA 1
ATOM 4724 C C . ASP A 1 606 ? -16.528 -22.258 27.498 1.00 98.38 606 ASP A C 1
ATOM 4726 O O . ASP A 1 606 ? -16.298 -22.825 26.430 1.00 98.38 606 ASP A O 1
ATOM 4730 N N . LYS A 1 607 ? -17.781 -22.052 27.929 1.00 98.12 607 LYS A N 1
ATOM 4731 C CA . LYS A 1 607 ? -18.974 -22.585 27.243 1.00 98.12 607 LYS A CA 1
ATOM 4732 C C . LYS A 1 607 ? -19.214 -21.929 25.885 1.00 98.12 607 LYS A C 1
ATOM 4734 O O . LYS A 1 607 ? -19.681 -22.585 24.955 1.00 98.12 607 LYS A O 1
ATOM 4739 N N . PHE A 1 608 ? -18.945 -20.629 25.773 1.00 98.75 608 PHE A N 1
ATOM 4740 C CA . PHE A 1 608 ? -19.110 -19.905 24.516 1.00 98.75 608 PHE A CA 1
ATOM 4741 C C . PHE A 1 608 ? -18.017 -20.296 23.511 1.00 98.75 608 PHE A C 1
ATOM 4743 O O . PHE A 1 608 ? -18.320 -20.578 22.349 1.00 98.75 608 PHE A O 1
ATOM 4750 N N . MET A 1 609 ? -16.762 -20.398 23.962 1.00 98.69 609 MET A N 1
ATOM 4751 C CA . MET A 1 609 ? -15.638 -20.792 23.112 1.00 98.69 609 MET A CA 1
ATOM 4752 C C . MET A 1 609 ? -15.721 -22.244 22.645 1.00 98.69 609 MET A C 1
ATOM 4754 O O . MET A 1 609 ? -15.366 -22.504 21.502 1.00 98.69 609 MET A O 1
ATOM 4758 N N . GLU A 1 610 ? -16.244 -23.173 23.449 1.00 98.44 610 GLU A N 1
ATOM 4759 C CA . GLU A 1 610 ? -16.497 -24.557 23.013 1.00 98.44 610 GLU A CA 1
ATOM 4760 C C . GLU A 1 610 ? -17.368 -24.603 21.741 1.00 98.44 610 GLU A C 1
ATOM 4762 O O . GLU A 1 610 ? -17.032 -25.265 20.751 1.00 98.44 610 GLU A O 1
ATOM 4767 N N . ARG A 1 611 ? -18.459 -23.824 21.722 1.00 98.44 611 ARG A N 1
ATOM 4768 C CA . ARG A 1 611 ? -19.353 -23.714 20.559 1.00 98.44 611 ARG A CA 1
ATOM 4769 C C . ARG A 1 611 ? -18.683 -23.010 19.383 1.00 98.44 611 ARG A C 1
ATOM 4771 O O . ARG A 1 611 ? -18.816 -23.463 18.246 1.00 98.44 611 ARG A O 1
ATOM 4778 N N . CYS A 1 612 ? -17.934 -21.941 19.651 1.00 98.69 612 CYS A N 1
ATOM 4779 C CA . CYS A 1 612 ? -17.201 -21.209 18.621 1.00 98.69 612 CYS A CA 1
ATOM 4780 C C . CYS A 1 612 ? -16.143 -22.081 17.941 1.00 98.69 612 CYS A C 1
ATOM 4782 O O . CYS A 1 612 ? -16.116 -22.156 16.718 1.00 98.69 612 CYS A O 1
ATOM 4784 N N . LEU A 1 613 ? -15.313 -22.797 18.703 1.00 98.75 613 LEU A N 1
ATOM 4785 C CA . LEU A 1 613 ? -14.276 -23.678 18.157 1.00 98.75 613 LEU A CA 1
ATOM 4786 C C . LEU A 1 613 ? -14.877 -24.831 17.345 1.00 98.75 613 LEU A C 1
ATOM 4788 O O . LEU A 1 613 ? -14.331 -25.183 16.302 1.00 98.75 613 LEU A O 1
ATOM 4792 N N . THR A 1 614 ? -16.032 -25.359 17.767 1.00 98.44 614 THR A N 1
ATOM 4793 C CA . THR A 1 614 ? -16.792 -26.354 16.990 1.00 98.44 614 THR A CA 1
ATOM 4794 C C . THR A 1 614 ? -17.273 -25.788 15.652 1.00 98.44 614 THR A C 1
ATOM 4796 O O . THR A 1 614 ? -17.244 -26.480 14.640 1.00 98.44 614 THR A O 1
ATOM 4799 N N . ARG A 1 615 ? -17.709 -24.523 15.616 1.00 98.19 615 ARG A N 1
ATOM 4800 C CA . ARG A 1 615 ? -18.122 -23.874 14.364 1.00 98.19 615 ARG A CA 1
ATOM 4801 C C . ARG A 1 615 ? -16.929 -23.558 13.458 1.00 98.19 615 ARG A C 1
ATOM 4803 O O . ARG A 1 615 ? -17.025 -23.749 12.253 1.00 98.19 615 ARG A O 1
ATOM 4810 N N . ILE A 1 616 ? -15.804 -23.126 14.028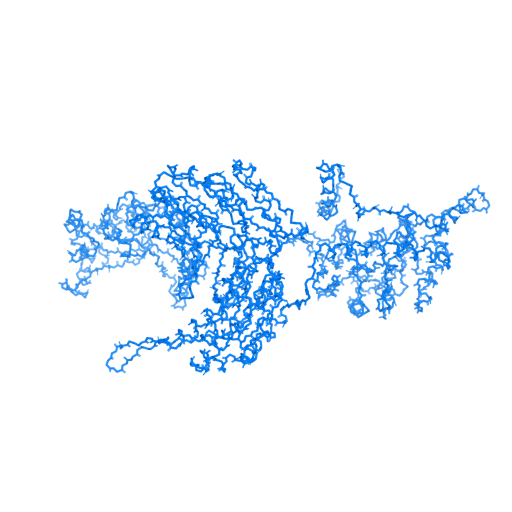 1.00 98.50 616 ILE A N 1
ATOM 4811 C CA . ILE A 1 616 ? -14.575 -22.803 13.284 1.00 98.50 616 ILE A CA 1
ATOM 4812 C C . ILE A 1 616 ? -13.965 -24.059 12.654 1.00 98.50 616 ILE A C 1
ATOM 4814 O O . ILE A 1 616 ? -13.516 -24.010 11.512 1.00 98.50 616 ILE A O 1
ATOM 4818 N N . SER A 1 617 ? -13.973 -25.195 13.357 1.00 97.88 617 SER A N 1
ATOM 4819 C CA . SER A 1 617 ? -13.447 -26.459 12.822 1.00 97.88 617 SER A CA 1
ATOM 4820 C C . SER A 1 617 ? -14.258 -27.016 11.648 1.00 97.88 617 SER A C 1
ATOM 4822 O O . SER A 1 617 ? -13.743 -27.846 10.902 1.00 97.88 617 SER A O 1
ATOM 4824 N N . ALA A 1 618 ? -15.497 -26.548 11.463 1.00 97.44 618 ALA A N 1
ATOM 4825 C CA . ALA A 1 618 ? -16.364 -26.923 10.351 1.00 97.44 618 ALA A CA 1
ATOM 4826 C C . ALA A 1 618 ? -16.125 -26.097 9.068 1.00 97.44 618 ALA A C 1
ATOM 4828 O O . ALA A 1 618 ? -16.767 -26.370 8.056 1.00 97.44 618 ALA A O 1
ATOM 4829 N N . ILE A 1 619 ? -15.232 -25.097 9.090 1.00 97.50 619 ILE A N 1
ATOM 4830 C CA . ILE A 1 619 ? -14.905 -24.280 7.910 1.00 97.50 619 ILE A CA 1
ATOM 4831 C C . ILE A 1 619 ? -14.163 -25.133 6.870 1.00 97.50 619 ILE A C 1
ATOM 4833 O O . ILE A 1 619 ? -13.095 -25.682 7.148 1.00 97.50 619 ILE A O 1
ATOM 4837 N N . THR A 1 620 ? -14.708 -25.189 5.655 1.00 95.75 620 THR A N 1
ATOM 4838 C CA . THR A 1 620 ? -14.114 -25.847 4.480 1.00 95.75 620 THR A CA 1
ATOM 4839 C C . THR A 1 620 ? -13.334 -24.855 3.610 1.00 95.75 620 THR A C 1
ATOM 4841 O O . THR A 1 620 ? -13.681 -23.673 3.526 1.00 95.75 620 THR A O 1
ATOM 4844 N N . MET A 1 621 ? -12.270 -25.337 2.962 1.00 95.06 621 MET A N 1
ATOM 4845 C CA . MET A 1 621 ? -11.362 -24.551 2.114 1.00 95.06 621 MET A CA 1
ATOM 4846 C C . MET A 1 621 ? -10.973 -25.351 0.860 1.00 95.06 621 MET A C 1
ATOM 4848 O O . MET A 1 621 ? -9.811 -25.729 0.715 1.00 95.06 621 MET A O 1
ATOM 4852 N N . ASP A 1 622 ? -11.941 -25.655 -0.008 1.00 90.88 622 ASP A N 1
ATOM 4853 C CA . ASP A 1 622 ? -11.737 -26.439 -1.234 1.00 90.88 622 ASP A CA 1
ATOM 4854 C C . ASP A 1 622 ? -11.545 -25.522 -2.456 1.00 90.88 622 ASP A C 1
ATOM 4856 O O . ASP A 1 622 ? -10.695 -24.630 -2.421 1.00 90.88 622 ASP A O 1
ATOM 4860 N N . ASP A 1 623 ? -12.265 -25.743 -3.559 1.00 92.06 623 ASP A N 1
ATOM 4861 C CA . ASP A 1 623 ? -12.217 -24.843 -4.711 1.00 92.06 623 ASP A CA 1
ATOM 4862 C C . ASP A 1 623 ? -12.958 -23.540 -4.383 1.00 92.06 623 ASP A C 1
ATOM 4864 O O . ASP A 1 623 ? -14.131 -23.604 -4.009 1.00 92.06 623 ASP A O 1
ATOM 4868 N N . PRO A 1 624 ? -12.343 -22.351 -4.520 1.00 93.50 624 PRO A N 1
ATOM 4869 C CA . PRO A 1 624 ? -13.030 -21.093 -4.250 1.00 93.50 624 PRO A CA 1
ATOM 4870 C C . PRO A 1 624 ? -14.237 -20.847 -5.171 1.00 93.50 624 PRO A C 1
ATOM 4872 O O . PRO A 1 624 ? -15.086 -20.041 -4.810 1.00 93.50 624 PRO A O 1
ATOM 4875 N N . LEU A 1 625 ? -14.355 -21.521 -6.322 1.00 91.94 625 LEU A N 1
ATOM 4876 C CA . LEU A 1 625 ? -15.545 -21.483 -7.184 1.00 91.94 625 LEU A CA 1
ATOM 4877 C C . LEU A 1 625 ? -16.636 -22.490 -6.799 1.00 91.94 625 LEU A C 1
ATOM 4879 O O . LEU A 1 625 ? -17.727 -22.440 -7.371 1.00 91.94 625 LEU A O 1
ATOM 4883 N N . ASP A 1 626 ? -16.372 -23.387 -5.853 1.00 94.44 626 ASP A N 1
ATOM 4884 C CA . ASP A 1 626 ? -17.408 -24.232 -5.271 1.00 94.44 626 ASP A CA 1
ATOM 4885 C C . ASP A 1 626 ? -18.237 -23.405 -4.275 1.00 94.44 626 ASP A C 1
ATOM 4887 O O . ASP A 1 626 ? -17.703 -22.747 -3.379 1.00 94.44 626 ASP A O 1
ATOM 4891 N N . SER A 1 627 ? -19.562 -23.425 -4.429 1.00 92.56 627 SER A N 1
ATOM 4892 C CA . SER A 1 627 ? -20.481 -22.707 -3.543 1.00 92.56 627 SER A CA 1
ATOM 4893 C C . SER A 1 627 ? -20.469 -23.225 -2.102 1.00 92.56 627 SER A C 1
ATOM 4895 O O . SER A 1 627 ? -20.857 -22.479 -1.199 1.00 92.56 627 SER A O 1
ATOM 4897 N N . ASP A 1 628 ? -20.026 -24.467 -1.888 1.00 94.19 628 ASP A N 1
ATOM 4898 C CA . ASP A 1 628 ? -19.915 -25.082 -0.564 1.00 94.19 628 ASP A CA 1
ATOM 4899 C C . ASP A 1 628 ? -18.598 -24.715 0.150 1.00 94.19 628 ASP A C 1
ATOM 4901 O O . ASP A 1 628 ? -18.485 -24.882 1.370 1.00 94.19 628 ASP A O 1
ATOM 4905 N N . THR A 1 629 ? -17.612 -24.163 -0.569 1.00 95.44 629 THR A N 1
ATOM 4906 C CA . THR A 1 629 ? -16.365 -23.670 0.029 1.00 95.44 629 THR A CA 1
ATOM 4907 C C . THR A 1 629 ? -16.647 -22.473 0.924 1.00 95.44 629 THR A C 1
ATOM 4909 O O . THR A 1 629 ? -17.205 -21.457 0.502 1.00 95.44 629 THR A O 1
ATOM 4912 N N . MET A 1 630 ? -16.232 -22.570 2.188 1.00 96.00 630 MET A N 1
ATOM 4913 C CA . MET A 1 630 ? -16.503 -21.521 3.162 1.00 96.00 630 MET A CA 1
ATOM 4914 C C . MET A 1 630 ? -15.450 -20.413 3.182 1.00 96.00 630 MET A C 1
ATOM 4916 O O . MET A 1 630 ? -15.800 -19.264 3.453 1.00 96.00 630 MET A O 1
ATOM 4920 N N . MET A 1 631 ? -14.188 -20.736 2.910 1.00 97.06 631 MET A N 1
ATOM 4921 C CA . MET A 1 631 ? -13.078 -19.787 2.964 1.00 97.06 631 MET A CA 1
ATOM 4922 C C . MET A 1 631 ? -12.063 -20.080 1.846 1.00 97.06 631 MET A C 1
ATOM 4924 O O . MET A 1 631 ? -11.755 -21.237 1.577 1.00 97.06 631 MET A O 1
ATOM 4928 N N . GLY A 1 632 ? -11.572 -19.034 1.178 1.00 95.75 632 GLY A N 1
ATOM 4929 C CA . GLY A 1 632 ? -10.648 -19.130 0.041 1.00 95.75 632 GLY A CA 1
ATOM 4930 C C . GLY A 1 632 ? -9.159 -19.024 0.405 1.00 95.75 632 GLY A C 1
ATOM 4931 O O . GLY A 1 632 ? -8.757 -19.251 1.549 1.00 95.75 632 GLY A O 1
ATOM 4932 N N . ALA A 1 633 ? -8.335 -18.662 -0.581 1.00 94.62 633 ALA A N 1
ATOM 4933 C CA . ALA A 1 633 ? -6.899 -18.411 -0.416 1.00 94.62 633 ALA A CA 1
ATOM 4934 C C . ALA A 1 633 ? -6.612 -16.937 -0.073 1.00 94.62 633 ALA A C 1
ATOM 4936 O O . ALA A 1 633 ? -7.442 -16.065 -0.314 1.00 94.62 633 ALA A O 1
ATOM 4937 N N . GLN A 1 634 ? -5.431 -16.649 0.480 1.00 96.50 634 GLN A N 1
ATOM 4938 C CA . GLN A 1 634 ? -4.957 -15.268 0.638 1.00 96.50 634 GLN A CA 1
ATOM 4939 C C . GLN A 1 634 ? -4.653 -14.656 -0.735 1.00 96.50 634 GLN A C 1
ATOM 4941 O O . GLN A 1 634 ? -4.187 -15.358 -1.637 1.00 96.50 634 GLN A O 1
ATOM 4946 N N . ALA A 1 635 ? -4.839 -13.345 -0.878 1.00 93.38 635 ALA A N 1
ATOM 4947 C CA . ALA A 1 635 ? -4.763 -12.677 -2.181 1.00 93.38 635 ALA A CA 1
ATOM 4948 C C . ALA A 1 635 ? -3.350 -12.625 -2.798 1.00 93.38 635 ALA A C 1
ATOM 4950 O O . ALA A 1 635 ? -3.193 -12.357 -3.988 1.00 93.38 635 ALA A O 1
ATOM 4951 N N . SER A 1 636 ? -2.291 -12.819 -2.003 1.00 92.50 636 SER A N 1
ATOM 4952 C CA . SER A 1 636 ? -0.907 -12.757 -2.489 1.00 92.50 636 SER A CA 1
ATOM 4953 C C . SER A 1 636 ? 0.075 -13.501 -1.589 1.00 92.50 636 SER A C 1
ATOM 4955 O O . SER A 1 636 ? -0.183 -13.703 -0.401 1.00 92.50 636 SER A O 1
ATOM 4957 N N . ASN A 1 637 ? 1.246 -13.831 -2.143 1.00 92.06 637 ASN A N 1
ATOM 4958 C CA . ASN A 1 637 ? 2.342 -14.427 -1.383 1.00 92.06 637 ASN A CA 1
ATOM 4959 C C . ASN A 1 637 ? 2.839 -13.505 -0.255 1.00 92.06 637 ASN A C 1
ATOM 4961 O O . ASN A 1 637 ? 3.072 -13.967 0.855 1.00 92.06 637 ASN A O 1
ATOM 4965 N N . ASP A 1 638 ? 2.959 -12.197 -0.508 1.00 90.69 638 ASP A N 1
ATOM 4966 C CA . ASP A 1 638 ? 3.419 -11.236 0.505 1.00 90.69 638 ASP A CA 1
ATOM 4967 C C . ASP A 1 638 ? 2.485 -11.217 1.723 1.00 90.69 638 ASP A C 1
ATOM 4969 O O . ASP A 1 638 ? 2.938 -11.204 2.870 1.00 90.69 638 ASP A O 1
ATOM 4973 N N . GLN A 1 639 ? 1.171 -11.266 1.478 1.00 95.00 639 GLN A N 1
ATOM 4974 C CA . GLN A 1 639 ? 0.177 -11.326 2.544 1.00 95.00 639 GLN A CA 1
ATOM 4975 C C . GLN A 1 639 ? 0.186 -12.690 3.253 1.00 95.00 639 GLN A C 1
ATOM 4977 O O . GLN A 1 639 ? 0.149 -12.739 4.482 1.00 95.00 639 GLN A O 1
ATOM 4982 N N . TYR A 1 640 ? 0.305 -13.786 2.503 1.00 96.50 640 TYR A N 1
ATOM 4983 C CA . TYR A 1 640 ? 0.432 -15.144 3.037 1.00 96.50 640 TYR A CA 1
ATOM 4984 C C . TYR A 1 640 ? 1.615 -15.283 4.009 1.00 96.50 640 TYR A C 1
ATOM 4986 O O . TYR A 1 640 ? 1.431 -15.686 5.160 1.00 96.50 640 TYR A O 1
ATOM 4994 N N . GLU A 1 641 ? 2.808 -14.857 3.593 1.00 96.62 641 GLU A N 1
ATOM 4995 C CA . GLU A 1 641 ? 4.021 -14.885 4.418 1.00 96.62 641 GLU A CA 1
ATOM 4996 C C . GLU A 1 641 ? 3.909 -13.958 5.637 1.00 96.62 641 GLU A C 1
ATOM 4998 O O . GLU A 1 641 ? 4.292 -14.330 6.751 1.00 96.62 641 GLU A O 1
ATOM 5003 N N . LYS A 1 642 ? 3.310 -12.767 5.471 1.00 96.56 642 LYS A N 1
ATOM 5004 C CA . LYS A 1 642 ? 3.028 -11.856 6.592 1.00 96.56 642 LYS A CA 1
ATOM 5005 C C . LYS A 1 642 ? 2.169 -12.540 7.657 1.00 96.56 642 LYS A C 1
ATOM 5007 O O . LYS A 1 642 ? 2.491 -12.443 8.843 1.00 96.56 642 LYS A O 1
ATOM 5012 N N . ILE A 1 643 ? 1.092 -13.221 7.261 1.00 98.38 643 ILE A N 1
ATOM 5013 C CA . ILE A 1 643 ? 0.179 -13.893 8.196 1.00 98.38 643 ILE A CA 1
ATOM 5014 C C . ILE A 1 643 ? 0.892 -15.037 8.923 1.00 98.38 643 ILE A C 1
ATOM 5016 O O . ILE A 1 643 ? 0.790 -15.120 10.149 1.00 98.38 643 ILE A O 1
ATOM 5020 N N . LEU A 1 644 ? 1.640 -15.883 8.208 1.00 98.19 644 LEU A N 1
ATOM 5021 C CA . LEU A 1 644 ? 2.402 -16.978 8.820 1.00 98.19 644 LEU A CA 1
ATOM 5022 C C . LEU A 1 644 ? 3.416 -16.463 9.849 1.00 98.19 644 LEU A C 1
ATOM 5024 O O . LEU A 1 644 ? 3.475 -16.974 10.967 1.00 98.19 644 LEU A O 1
ATOM 5028 N N . ASN A 1 645 ? 4.126 -15.381 9.531 1.00 98.12 645 ASN A N 1
ATOM 5029 C CA . ASN A 1 645 ? 5.038 -14.739 10.473 1.00 98.12 645 ASN A CA 1
ATOM 5030 C C . ASN A 1 645 ? 4.314 -14.233 11.738 1.00 98.12 645 ASN A C 1
ATOM 5032 O O . ASN A 1 645 ? 4.827 -14.383 12.845 1.00 98.12 645 ASN A O 1
ATOM 5036 N N . TYR A 1 646 ? 3.101 -13.677 11.621 1.00 98.38 646 TYR A N 1
ATOM 5037 C CA . TYR A 1 646 ? 2.310 -13.281 12.797 1.00 98.38 646 TYR A CA 1
ATOM 5038 C C . TYR A 1 646 ? 1.809 -14.464 13.628 1.00 98.38 646 TYR A C 1
ATOM 5040 O O . TYR A 1 646 ? 1.729 -14.348 14.853 1.00 98.38 646 TYR A O 1
ATOM 5048 N N . ILE A 1 647 ? 1.491 -15.593 12.994 1.00 98.56 647 ILE A N 1
ATOM 5049 C CA . ILE A 1 647 ? 1.167 -16.834 13.704 1.00 98.56 647 ILE A CA 1
ATOM 5050 C C . ILE A 1 647 ? 2.371 -17.279 14.547 1.00 98.56 647 ILE A C 1
ATOM 5052 O O . ILE A 1 647 ? 2.207 -17.623 15.719 1.00 98.56 647 ILE A O 1
ATOM 5056 N N . ASP A 1 648 ? 3.582 -17.215 13.994 1.00 98.12 648 ASP A N 1
ATOM 5057 C CA . ASP A 1 648 ? 4.797 -17.570 14.727 1.00 98.12 648 ASP A CA 1
ATOM 5058 C C . ASP A 1 648 ? 5.128 -16.570 15.840 1.00 98.12 648 ASP A C 1
ATOM 5060 O O . ASP A 1 648 ? 5.455 -16.991 16.950 1.00 98.12 648 ASP A O 1
ATOM 5064 N N . ILE A 1 649 ? 4.950 -15.264 15.606 1.00 97.88 649 ILE A N 1
ATOM 5065 C CA . ILE A 1 649 ? 5.058 -14.234 16.654 1.00 97.88 649 ILE A CA 1
ATOM 5066 C C . ILE A 1 649 ? 4.096 -14.538 17.809 1.00 97.88 649 ILE A C 1
ATOM 5068 O O . ILE A 1 649 ? 4.504 -14.494 18.967 1.00 97.88 649 ILE A O 1
ATOM 5072 N N . GLY A 1 650 ? 2.841 -14.894 17.516 1.00 98.12 650 GLY A N 1
ATOM 5073 C CA . GLY A 1 650 ? 1.859 -15.255 18.541 1.00 98.12 650 GLY A CA 1
ATOM 5074 C C . GLY A 1 650 ? 2.332 -16.410 19.427 1.00 98.12 650 GLY A C 1
ATOM 5075 O O . GLY A 1 650 ? 2.281 -16.311 20.654 1.00 98.12 650 GLY A O 1
ATOM 5076 N N . LYS A 1 651 ? 2.870 -17.475 18.818 1.00 98.00 651 LYS A N 1
ATOM 5077 C CA . LYS A 1 651 ? 3.450 -18.617 19.547 1.00 98.00 651 LYS A CA 1
ATOM 5078 C C . LYS A 1 651 ? 4.672 -18.207 20.378 1.00 98.00 651 LYS A C 1
ATOM 5080 O O . LYS A 1 651 ? 4.797 -18.627 21.525 1.00 98.00 651 LYS A O 1
ATOM 5085 N N . GLN A 1 652 ? 5.559 -17.380 19.822 1.00 97.94 652 GLN A N 1
ATOM 5086 C CA . GLN A 1 652 ? 6.780 -16.910 20.494 1.00 97.94 652 GLN A CA 1
ATOM 5087 C C . GLN A 1 652 ? 6.487 -15.999 21.693 1.00 97.94 652 GLN A C 1
ATOM 5089 O O . GLN A 1 652 ? 7.200 -16.054 22.692 1.00 97.94 652 GLN A O 1
ATOM 5094 N N . GLU A 1 653 ? 5.425 -15.195 21.626 1.00 97.56 653 GLU A N 1
ATOM 5095 C CA . GLU A 1 653 ? 4.971 -14.351 22.738 1.00 97.56 653 GLU A CA 1
ATOM 5096 C C . GLU A 1 653 ? 4.195 -15.130 23.814 1.00 97.56 653 GLU A C 1
ATOM 5098 O O . GLU A 1 653 ? 3.818 -14.558 24.836 1.00 97.56 653 GLU A O 1
ATOM 5103 N N . GLY A 1 654 ? 3.986 -16.437 23.619 1.00 97.75 654 GLY A N 1
ATOM 5104 C CA . GLY A 1 654 ? 3.337 -17.317 24.589 1.00 97.75 654 GLY A CA 1
ATOM 5105 C C . GLY A 1 654 ? 1.810 -17.313 24.525 1.00 97.75 654 GLY A C 1
ATOM 5106 O O . GLY A 1 654 ? 1.170 -17.699 25.502 1.00 97.75 654 GLY A O 1
ATOM 5107 N N . ALA A 1 655 ? 1.211 -16.883 23.410 1.00 98.31 655 ALA A N 1
ATOM 5108 C CA . ALA A 1 655 ? -0.220 -17.062 23.193 1.00 98.31 655 ALA A CA 1
ATOM 5109 C C . ALA A 1 655 ? -0.551 -18.552 22.994 1.00 98.31 655 ALA A C 1
ATOM 5111 O O . ALA A 1 655 ? 0.159 -19.285 22.303 1.00 98.31 655 ALA A O 1
ATOM 5112 N N . GLU A 1 656 ? -1.657 -19.002 23.578 1.00 98.56 656 GLU A N 1
ATOM 5113 C CA . GLU A 1 656 ? -2.146 -20.371 23.434 1.00 98.56 656 GLU A CA 1
ATOM 5114 C C . GLU A 1 656 ? -2.886 -20.514 22.097 1.00 98.56 656 GLU A C 1
ATOM 5116 O O . GLU A 1 656 ? -3.835 -19.777 21.827 1.00 98.56 656 GLU A O 1
ATOM 5121 N N . VAL A 1 657 ? -2.469 -21.463 21.255 1.00 98.62 657 VAL A N 1
ATOM 5122 C CA . VAL A 1 657 ? -3.174 -21.795 20.006 1.00 98.62 657 VAL A CA 1
ATOM 5123 C C . VAL A 1 657 ? -4.369 -22.686 20.346 1.00 98.62 657 VAL A C 1
ATOM 5125 O O . VAL A 1 657 ? -4.183 -23.842 20.715 1.00 98.62 657 VAL A O 1
ATOM 5128 N N . LEU A 1 658 ? -5.590 -22.170 20.204 1.00 98.69 658 LEU A N 1
ATOM 5129 C CA . LEU A 1 658 ? -6.816 -22.938 20.455 1.00 98.69 658 LEU A CA 1
ATOM 5130 C C . LEU A 1 658 ? -7.217 -23.805 19.251 1.00 98.69 658 LEU A C 1
ATOM 5132 O O . LEU A 1 658 ? -7.761 -24.892 19.421 1.00 98.69 658 LEU A O 1
ATOM 5136 N N . ILE A 1 659 ? -6.972 -23.314 18.033 1.00 98.62 659 ILE A N 1
ATOM 5137 C CA . ILE A 1 659 ? -7.200 -24.027 16.767 1.00 98.62 659 ILE A CA 1
ATOM 5138 C C . ILE A 1 659 ? -6.357 -23.387 15.652 1.00 98.62 659 ILE A C 1
ATOM 5140 O O . ILE A 1 659 ? -6.025 -22.201 15.733 1.00 98.62 659 ILE A O 1
ATOM 5144 N N . GLY A 1 660 ? -6.024 -24.156 14.613 1.00 98.06 660 GLY A N 1
ATOM 5145 C CA . GLY A 1 660 ? -5.256 -23.679 13.459 1.00 98.06 660 GLY A CA 1
ATOM 5146 C C . GLY A 1 660 ? -3.769 -23.504 13.771 1.00 98.06 660 GLY A C 1
ATOM 5147 O O . GLY A 1 660 ? -3.146 -24.389 14.352 1.00 98.06 660 GLY A O 1
ATOM 5148 N N . GLY A 1 661 ? -3.195 -22.369 13.369 1.00 96.38 661 GLY A N 1
ATOM 5149 C CA . GLY A 1 661 ? -1.797 -22.017 13.632 1.00 96.38 661 GLY A CA 1
ATOM 5150 C C . GLY A 1 661 ? -0.801 -22.547 12.600 1.00 96.38 661 GLY A C 1
ATOM 5151 O O . GLY A 1 661 ? 0.395 -22.620 12.890 1.00 96.38 661 GLY A O 1
ATOM 5152 N N . GLU A 1 662 ? -1.273 -22.927 11.415 1.00 95.81 662 GLU A N 1
ATOM 5153 C CA . GLU A 1 662 ? -0.457 -23.486 10.338 1.00 95.81 662 GLU A CA 1
ATOM 5154 C C . GLU A 1 662 ? -1.102 -23.267 8.961 1.00 95.81 662 GLU A C 1
ATOM 5156 O O . GLU A 1 662 ? -2.291 -22.948 8.841 1.00 95.81 662 GLU A O 1
ATOM 5161 N N . LYS A 1 663 ? -0.303 -23.471 7.910 1.00 96.56 663 LYS A N 1
ATOM 5162 C CA . LYS A 1 663 ? -0.777 -23.513 6.524 1.00 96.56 663 LYS A CA 1
ATOM 5163 C C . LYS A 1 663 ? -1.798 -24.633 6.310 1.00 96.56 663 LYS A C 1
ATOM 5165 O O . LYS A 1 663 ? -1.758 -25.669 6.979 1.00 96.56 663 LYS A O 1
ATOM 5170 N N . TYR A 1 664 ? -2.688 -24.450 5.345 1.00 95.50 664 TYR A N 1
ATOM 5171 C CA . TYR A 1 664 ? -3.615 -25.489 4.911 1.00 95.50 664 TYR A CA 1
ATOM 5172 C C . TYR A 1 664 ? -3.151 -26.077 3.576 1.00 95.50 664 TYR A C 1
ATOM 5174 O O . TYR A 1 664 ? -2.934 -25.355 2.610 1.00 95.50 664 TYR A O 1
ATOM 5182 N N . ALA A 1 665 ? -2.982 -27.398 3.523 1.00 91.62 665 ALA A N 1
ATOM 5183 C CA . ALA A 1 665 ? -2.634 -28.096 2.291 1.00 91.62 665 ALA A CA 1
ATOM 5184 C C . ALA A 1 665 ? -3.913 -28.389 1.495 1.00 91.62 665 ALA A C 1
ATOM 5186 O O . ALA A 1 665 ? -4.539 -29.431 1.686 1.00 91.62 665 ALA A O 1
ATOM 5187 N N . ASN A 1 666 ? -4.310 -27.454 0.631 1.00 92.31 666 ASN A N 1
ATOM 5188 C CA . ASN A 1 666 ? -5.446 -27.649 -0.265 1.00 92.31 666 ASN A CA 1
ATOM 5189 C C . ASN A 1 666 ? -5.132 -28.769 -1.274 1.00 92.31 666 ASN A C 1
ATOM 5191 O O . ASN A 1 666 ? -4.044 -28.821 -1.849 1.00 92.31 666 ASN A O 1
ATOM 5195 N N . SER A 1 667 ? -6.077 -29.691 -1.460 1.00 89.69 667 SER A N 1
ATOM 5196 C CA . SER A 1 667 ? -5.874 -30.882 -2.293 1.00 89.69 667 SER A CA 1
ATOM 5197 C C . SER A 1 667 ? -5.927 -30.593 -3.798 1.00 89.69 667 SER A C 1
ATOM 5199 O O . SER A 1 667 ? -5.235 -31.258 -4.568 1.00 89.69 667 SER A O 1
ATOM 5201 N N . LEU A 1 668 ? -6.712 -29.593 -4.209 1.00 87.69 668 LEU A N 1
ATOM 5202 C CA . LEU A 1 668 ? -6.895 -29.173 -5.601 1.00 87.69 668 LEU A CA 1
ATOM 5203 C C . LEU A 1 668 ? -5.825 -28.166 -6.032 1.00 87.69 668 LEU A C 1
ATOM 5205 O O . LEU A 1 668 ? -5.315 -28.232 -7.149 1.00 87.69 668 LEU A O 1
ATOM 5209 N N . TYR A 1 669 ? -5.435 -27.283 -5.113 1.00 87.94 669 TYR A N 1
ATOM 5210 C CA . TYR A 1 669 ? -4.466 -26.214 -5.327 1.00 87.94 669 TYR A CA 1
ATOM 5211 C C . TYR A 1 669 ? -3.334 -26.276 -4.283 1.00 87.94 669 TYR A C 1
ATOM 5213 O O . TYR A 1 669 ? -3.245 -25.394 -3.426 1.00 87.94 669 TYR A O 1
ATOM 5221 N N . PRO A 1 670 ? -2.426 -27.274 -4.340 1.00 85.62 670 PRO A N 1
ATOM 5222 C CA . PRO A 1 670 ? -1.376 -27.454 -3.327 1.00 85.62 670 PRO A CA 1
ATOM 5223 C C . PRO A 1 670 ? -0.388 -26.288 -3.203 1.00 85.62 670 PRO A C 1
ATOM 5225 O O . PRO A 1 670 ? 0.287 -26.169 -2.184 1.00 85.62 670 PRO A O 1
ATOM 5228 N N . GLN A 1 671 ? -0.287 -25.456 -4.244 1.00 83.12 671 GLN A N 1
ATOM 5229 C CA . GLN A 1 671 ? 0.548 -24.248 -4.282 1.00 83.12 671 GLN A CA 1
ATOM 5230 C C . GLN A 1 671 ? -0.237 -22.969 -3.944 1.00 83.12 671 GLN A C 1
ATOM 5232 O O . GLN A 1 671 ? 0.313 -21.875 -4.003 1.00 83.12 671 GLN A O 1
ATOM 5237 N N . GLY A 1 672 ? -1.531 -23.082 -3.635 1.00 88.19 672 GLY A N 1
ATOM 5238 C CA . GLY A 1 672 ? -2.357 -21.941 -3.264 1.00 88.19 672 GLY A CA 1
ATOM 5239 C C . GLY A 1 672 ? -2.031 -21.426 -1.863 1.00 88.19 672 GLY A C 1
ATOM 5240 O O . GLY A 1 672 ? -1.615 -22.175 -0.977 1.00 88.19 672 GLY A O 1
ATOM 5241 N N . TYR A 1 673 ? -2.273 -20.139 -1.646 1.00 94.31 673 TYR A N 1
ATOM 5242 C CA . TYR A 1 673 ? -1.965 -19.443 -0.398 1.00 94.31 673 TYR A CA 1
ATOM 5243 C C . TYR A 1 673 ? -3.025 -19.693 0.690 1.00 94.31 673 TYR A C 1
ATOM 5245 O O . TYR A 1 673 ? -3.703 -18.772 1.135 1.00 94.31 673 TYR A O 1
ATOM 5253 N N . TYR A 1 674 ? -3.218 -20.941 1.118 1.00 96.56 674 TYR A N 1
ATOM 5254 C CA . TYR A 1 674 ? -4.245 -21.297 2.106 1.00 96.56 674 TYR A CA 1
ATOM 5255 C C . TYR A 1 674 ? -3.688 -21.369 3.534 1.00 96.56 674 TYR A C 1
ATOM 5257 O O . TYR A 1 674 ? -2.659 -21.994 3.802 1.00 96.56 674 TYR A O 1
ATOM 5265 N N . ILE A 1 675 ? -4.408 -20.775 4.487 1.00 97.81 675 ILE A N 1
ATOM 5266 C CA . ILE A 1 675 ? -4.052 -20.743 5.914 1.00 97.81 675 ILE A CA 1
ATOM 5267 C C . ILE A 1 675 ? -5.260 -21.204 6.724 1.00 97.81 675 ILE A C 1
ATOM 5269 O O . ILE A 1 675 ? -6.378 -20.761 6.468 1.00 97.81 675 ILE A O 1
ATOM 5273 N N . LYS A 1 676 ? -5.051 -22.082 7.715 1.00 98.00 676 LYS A N 1
ATOM 5274 C CA . LYS A 1 676 ? -6.148 -22.530 8.583 1.00 98.00 676 LYS A CA 1
ATOM 5275 C C . LYS A 1 676 ? -6.701 -21.356 9.405 1.00 98.00 676 LYS A C 1
ATOM 5277 O O . LYS A 1 676 ? -5.898 -20.589 9.947 1.00 98.00 676 LYS A O 1
ATOM 5282 N N . PRO A 1 677 ? -8.032 -21.256 9.603 1.00 98.38 677 PRO A N 1
ATOM 5283 C CA . PRO A 1 677 ? -8.600 -20.338 10.584 1.00 98.38 677 PRO A CA 1
ATOM 5284 C C . PRO A 1 677 ? -7.939 -20.560 11.942 1.00 98.38 677 PRO A C 1
ATOM 5286 O O . PRO A 1 677 ? -7.945 -21.670 12.478 1.00 98.38 677 PRO A O 1
ATOM 5289 N N . THR A 1 678 ? -7.314 -19.515 12.469 1.00 98.81 678 THR A N 1
ATOM 5290 C CA . THR A 1 678 ? -6.449 -19.605 13.642 1.00 98.81 678 THR A CA 1
ATOM 5291 C C . THR A 1 678 ? -7.020 -18.775 14.775 1.00 98.81 678 THR A C 1
ATOM 5293 O O . THR A 1 678 ? -7.346 -17.605 14.588 1.00 98.81 678 THR A O 1
ATOM 5296 N N . VAL A 1 679 ? -7.109 -19.359 15.969 1.00 98.88 679 VAL A N 1
ATOM 5297 C CA . VAL A 1 679 ? -7.552 -18.646 17.172 1.00 98.88 679 VAL A CA 1
ATOM 5298 C C . VAL A 1 679 ? -6.485 -18.753 18.248 1.00 98.88 679 VAL A C 1
ATOM 5300 O O . VAL A 1 679 ? -6.104 -19.852 18.646 1.00 98.88 679 VAL A O 1
ATOM 5303 N N . PHE A 1 680 ? -6.043 -17.602 18.743 1.00 98.88 680 PHE A N 1
ATOM 5304 C CA . PHE A 1 680 ? -5.127 -17.485 19.869 1.00 98.88 680 PHE A CA 1
ATOM 5305 C C . PHE A 1 680 ? -5.856 -17.006 21.119 1.00 98.88 680 PHE A C 1
ATOM 5307 O O . PHE A 1 680 ? -6.610 -16.037 21.053 1.00 98.88 680 PHE A O 1
ATOM 5314 N N . LYS A 1 681 ? -5.563 -17.603 22.274 1.00 98.75 681 LYS A N 1
ATOM 5315 C CA . LYS A 1 681 ? -5.867 -17.027 23.588 1.00 98.75 681 LYS A CA 1
ATOM 5316 C C . LYS A 1 681 ? -4.623 -16.330 24.133 1.00 98.75 681 LYS A C 1
ATOM 5318 O O . LYS A 1 681 ? -3.539 -16.907 24.155 1.00 98.75 681 LYS A O 1
ATOM 5323 N N . GLY A 1 682 ? -4.771 -15.090 24.582 1.00 98.25 682 GLY A N 1
ATOM 5324 C CA . GLY A 1 682 ? -3.652 -14.301 25.095 1.00 98.25 682 GLY A CA 1
ATOM 5325 C C . GLY A 1 682 ? -4.116 -13.042 25.813 1.00 98.25 682 GLY A C 1
ATOM 5326 O O . GLY A 1 682 ? -5.239 -12.983 26.304 1.00 98.25 682 GLY A O 1
ATOM 5327 N N . HIS A 1 683 ? -3.253 -12.027 25.869 1.00 97.00 683 HIS A N 1
ATOM 5328 C CA . HIS A 1 683 ? -3.567 -10.744 26.498 1.00 97.00 683 HIS A CA 1
ATOM 5329 C C . HIS A 1 683 ? -3.339 -9.567 25.545 1.00 97.00 683 HIS A C 1
ATOM 5331 O O . HIS A 1 683 ? -2.459 -9.601 24.684 1.00 97.00 683 HIS A O 1
ATOM 5337 N N . ASN A 1 684 ? -4.049 -8.457 25.772 1.00 96.69 684 ASN A N 1
ATOM 5338 C CA . ASN A 1 684 ? -4.091 -7.325 24.838 1.00 96.69 684 ASN A CA 1
ATOM 5339 C C . ASN A 1 684 ? -2.728 -6.672 24.524 1.00 96.69 684 ASN A C 1
ATOM 5341 O O . ASN A 1 684 ? -2.616 -5.968 23.529 1.00 96.69 684 ASN A O 1
ATOM 5345 N N . LYS A 1 685 ? -1.686 -6.885 25.341 1.00 96.62 685 LYS A N 1
ATOM 5346 C CA . LYS A 1 685 ? -0.334 -6.341 25.096 1.00 96.62 685 LYS A CA 1
ATOM 5347 C C . LYS A 1 685 ? 0.523 -7.125 24.094 1.00 96.62 685 LYS A C 1
ATOM 5349 O O . LYS A 1 685 ? 1.575 -6.622 23.721 1.00 96.62 685 LYS A O 1
ATOM 5354 N N . MET A 1 686 ? 0.098 -8.314 23.668 1.00 98.38 686 MET A N 1
ATOM 5355 C CA . MET A 1 686 ? 0.790 -9.079 22.624 1.00 98.38 686 MET A CA 1
ATOM 5356 C C . MET A 1 686 ? 0.638 -8.395 21.263 1.00 98.38 686 MET A C 1
ATOM 5358 O O . MET A 1 686 ? -0.386 -7.761 20.986 1.00 98.38 686 MET A O 1
ATOM 5362 N N . ARG A 1 687 ? 1.613 -8.571 20.373 1.00 98.12 687 ARG A N 1
ATOM 5363 C CA . ARG A 1 687 ? 1.596 -7.978 19.030 1.00 98.12 687 ARG A CA 1
ATOM 5364 C C . ARG A 1 687 ? 0.405 -8.447 18.210 1.00 98.12 687 ARG A C 1
ATOM 5366 O O . ARG A 1 687 ? -0.231 -7.627 17.560 1.00 98.12 687 ARG A O 1
ATOM 5373 N N . ILE A 1 688 ? 0.007 -9.714 18.329 1.00 98.00 688 ILE A N 1
ATOM 5374 C CA . ILE A 1 688 ? -1.184 -10.243 17.643 1.00 98.00 688 ILE A CA 1
ATOM 5375 C C . ILE A 1 688 ? -2.494 -9.562 18.080 1.00 98.00 688 ILE A C 1
ATOM 5377 O O . ILE A 1 688 ? -3.460 -9.596 17.326 1.00 98.00 688 ILE A O 1
ATOM 5381 N N . PHE A 1 689 ? -2.533 -8.879 19.233 1.00 98.25 689 PHE A N 1
ATOM 5382 C CA . PHE A 1 689 ? -3.657 -8.029 19.653 1.00 98.25 689 PHE A CA 1
ATOM 5383 C C . PHE A 1 689 ? -3.492 -6.563 19.232 1.00 98.25 689 PHE A C 1
ATOM 5385 O O . PHE A 1 689 ? -4.486 -5.855 19.124 1.00 98.25 689 PHE A O 1
ATOM 5392 N N . GLN A 1 690 ? -2.274 -6.085 18.993 1.00 97.44 690 GLN A N 1
ATOM 5393 C CA . GLN A 1 690 ? -2.005 -4.668 18.720 1.00 97.44 690 GLN A CA 1
ATOM 5394 C C . GLN A 1 690 ? -1.850 -4.352 17.229 1.00 97.44 690 GLN A C 1
ATOM 5396 O O . GLN A 1 690 ? -2.208 -3.258 16.794 1.00 97.44 690 GLN A O 1
ATOM 5401 N N . GLU A 1 691 ? -1.340 -5.302 16.450 1.00 96.62 691 GLU A N 1
ATOM 5402 C CA . GLU A 1 691 ? -0.978 -5.140 15.044 1.00 96.62 691 GLU A CA 1
ATOM 5403 C C . GLU A 1 691 ? -2.020 -5.801 14.124 1.00 96.62 691 GLU A C 1
ATOM 5405 O O . GLU A 1 691 ? -2.634 -6.828 14.445 1.00 96.62 691 GLU A O 1
ATOM 5410 N N . GLU A 1 692 ? -2.256 -5.178 12.968 1.00 96.56 692 GLU A N 1
ATOM 5411 C CA . GLU A 1 692 ? -3.161 -5.702 11.948 1.00 96.56 692 GLU A CA 1
ATOM 5412 C C . GLU A 1 692 ? -2.466 -6.824 11.162 1.00 96.56 692 GLU A C 1
ATOM 5414 O O . GLU A 1 692 ? -1.501 -6.601 10.423 1.00 96.56 692 GLU A O 1
ATOM 5419 N N . ILE A 1 693 ? -2.983 -8.042 11.331 1.00 97.56 693 ILE A N 1
ATOM 5420 C CA . ILE A 1 693 ? -2.496 -9.245 10.645 1.00 97.56 693 ILE A CA 1
ATOM 5421 C C . ILE A 1 693 ? -3.080 -9.306 9.229 1.00 97.56 693 ILE A C 1
ATOM 5423 O O . ILE A 1 693 ? -2.340 -9.539 8.275 1.00 97.56 693 ILE A O 1
ATOM 5427 N N . PHE A 1 694 ? -4.381 -9.002 9.110 1.00 97.62 694 PHE A N 1
ATOM 5428 C CA . PHE A 1 694 ? -5.148 -9.003 7.860 1.00 97.62 694 PHE A CA 1
ATOM 5429 C C . PHE A 1 694 ? -5.233 -10.396 7.212 1.00 97.62 694 PHE A C 1
ATOM 5431 O O . PHE A 1 694 ? -4.911 -10.584 6.049 1.00 97.62 694 PHE A O 1
ATOM 5438 N N . GLY A 1 695 ? -5.603 -11.391 8.015 1.00 97.81 695 GLY A N 1
ATOM 5439 C CA . GLY A 1 695 ? -5.762 -12.788 7.615 1.00 97.81 695 GLY A CA 1
ATOM 5440 C C . GLY A 1 695 ? -6.671 -13.518 8.604 1.00 97.81 695 GLY A C 1
ATOM 5441 O O . GLY A 1 695 ? -7.170 -12.876 9.541 1.00 97.81 695 GLY A O 1
ATOM 5442 N N . PRO A 1 696 ? -6.859 -14.844 8.477 1.00 98.00 696 PRO A N 1
ATOM 5443 C CA . PRO A 1 696 ? -7.866 -15.579 9.234 1.00 98.00 696 PRO A CA 1
ATOM 5444 C C . PRO A 1 696 ? -7.323 -15.930 10.628 1.00 98.00 696 PRO A C 1
ATOM 5446 O O . PRO A 1 696 ? -7.180 -17.098 10.989 1.00 98.00 696 PRO A O 1
ATOM 5449 N N . VAL A 1 697 ? -6.970 -14.903 11.409 1.00 98.69 697 VAL A N 1
ATOM 5450 C CA . VAL A 1 697 ? -6.343 -15.005 12.732 1.00 98.69 697 VAL A CA 1
ATOM 5451 C C . VAL A 1 697 ? -7.096 -14.140 13.744 1.00 98.69 697 VAL A C 1
ATOM 5453 O O . VAL A 1 697 ? -7.099 -12.910 13.661 1.00 98.69 697 VAL A O 1
ATOM 5456 N N . LEU A 1 698 ? -7.697 -14.793 14.737 1.00 98.81 698 LEU A N 1
ATOM 5457 C CA . LEU A 1 698 ? -8.435 -14.175 15.834 1.00 98.81 698 LEU A CA 1
ATOM 5458 C C . LEU A 1 698 ? -7.622 -14.207 17.130 1.00 98.81 698 LEU A C 1
ATOM 5460 O O . LEU A 1 698 ? -7.125 -15.254 17.541 1.00 98.81 698 LEU A O 1
ATOM 5464 N N . SER A 1 699 ? -7.534 -13.071 17.818 1.00 98.75 699 SER A N 1
ATOM 5465 C CA . SER A 1 699 ? -6.967 -12.979 19.166 1.00 98.75 699 SER A CA 1
ATOM 5466 C C . SER A 1 699 ? -8.074 -12.842 20.211 1.00 98.75 699 SER A C 1
ATOM 5468 O O . SER A 1 699 ? -8.903 -11.940 20.125 1.00 98.75 699 SER A O 1
ATOM 5470 N N . VAL A 1 700 ? -8.096 -13.726 21.205 1.00 98.81 700 VAL A N 1
ATOM 5471 C CA . VAL A 1 700 ? -9.158 -13.832 22.211 1.00 98.81 700 VAL A CA 1
ATOM 5472 C C . VAL A 1 700 ? -8.607 -13.553 23.605 1.00 98.81 700 VAL A C 1
ATOM 5474 O O . VAL A 1 700 ? -7.622 -14.159 24.027 1.00 98.81 700 VAL A O 1
ATOM 5477 N N . THR A 1 701 ? -9.267 -12.666 24.345 1.00 98.62 701 THR A N 1
ATOM 5478 C CA . THR A 1 701 ? -9.002 -12.419 25.771 1.00 98.62 701 THR A CA 1
ATOM 5479 C C . THR A 1 701 ? -10.317 -12.298 26.535 1.00 98.62 701 THR A C 1
ATOM 5481 O O . THR A 1 701 ? -11.385 -12.124 25.943 1.00 98.62 701 THR A O 1
ATOM 5484 N N . THR A 1 702 ? -10.240 -12.376 27.860 1.00 98.69 702 THR A N 1
ATOM 5485 C CA . THR A 1 702 ? -11.385 -12.169 28.746 1.00 98.69 702 THR A CA 1
ATOM 5486 C C . THR A 1 702 ? -11.397 -10.784 29.389 1.00 98.69 702 THR A C 1
ATOM 5488 O O . THR A 1 702 ? -10.396 -10.064 29.344 1.00 98.69 702 THR A O 1
ATOM 5491 N N . PHE A 1 703 ? -12.538 -10.417 29.972 1.00 98.56 703 PHE A N 1
ATOM 5492 C CA . PHE A 1 703 ? -12.713 -9.259 30.856 1.00 98.56 703 PHE A CA 1
ATOM 5493 C C . PHE A 1 703 ? -13.743 -9.578 31.954 1.00 98.56 703 PHE A C 1
ATOM 5495 O O . PHE A 1 703 ? -14.582 -10.472 31.793 1.00 98.56 703 PHE A O 1
ATOM 5502 N N . LYS A 1 704 ? -13.705 -8.830 33.056 1.00 97.88 704 LYS A N 1
ATOM 5503 C CA . LYS A 1 704 ? -14.557 -9.031 34.239 1.00 97.88 704 LYS A CA 1
ATOM 5504 C C . LYS A 1 704 ? -15.852 -8.241 34.176 1.00 97.88 704 LYS A C 1
ATOM 5506 O O . LYS A 1 704 ? -16.922 -8.781 34.449 1.00 97.88 704 LYS A O 1
ATOM 5511 N N . ASP A 1 705 ? -15.745 -6.966 33.822 1.00 96.00 705 ASP A N 1
ATOM 5512 C CA . ASP A 1 705 ? -16.845 -6.008 33.808 1.00 96.00 705 ASP A CA 1
ATOM 5513 C C . ASP A 1 705 ? -16.786 -5.078 32.584 1.00 96.00 705 ASP A C 1
ATOM 5515 O O . ASP A 1 705 ? -15.862 -5.125 31.768 1.00 96.00 705 ASP A O 1
ATOM 5519 N N . GLN A 1 706 ? -17.820 -4.249 32.426 1.00 94.31 706 GLN A N 1
ATOM 5520 C CA . GLN A 1 706 ? -17.964 -3.354 31.273 1.00 94.31 706 GLN A CA 1
ATOM 5521 C C . GLN A 1 706 ? -16.853 -2.300 31.193 1.00 94.31 706 GLN A C 1
ATOM 5523 O O . GLN A 1 706 ? -16.449 -1.942 30.086 1.00 94.31 706 GLN A O 1
ATOM 5528 N N . ASP A 1 707 ? -16.344 -1.827 32.332 1.00 96.56 707 ASP A N 1
ATOM 5529 C CA . ASP A 1 707 ? -15.282 -0.820 32.368 1.00 96.56 707 ASP A CA 1
ATOM 5530 C C . ASP A 1 707 ? -13.961 -1.422 31.870 1.00 96.56 707 ASP A C 1
ATOM 5532 O O . ASP A 1 707 ? -13.244 -0.811 31.069 1.00 96.56 707 ASP A O 1
ATOM 5536 N N . GLU A 1 708 ? -13.655 -2.656 32.280 1.00 97.94 708 GLU A N 1
ATOM 5537 C CA . GLU A 1 708 ? -12.508 -3.400 31.767 1.00 97.94 708 GLU A CA 1
ATOM 5538 C C . GLU A 1 708 ? -12.661 -3.733 30.275 1.00 97.94 708 GLU A C 1
ATOM 5540 O O . GLU A 1 708 ? -11.712 -3.529 29.510 1.00 97.94 708 GLU A O 1
ATOM 5545 N N . ALA A 1 709 ? -13.851 -4.161 29.833 1.00 97.75 709 ALA A N 1
ATOM 5546 C CA . ALA A 1 709 ? -14.135 -4.413 28.418 1.00 97.75 709 ALA A CA 1
ATOM 5547 C C . ALA A 1 709 ? -13.855 -3.174 27.559 1.00 97.75 709 ALA A C 1
ATOM 5549 O O . ALA A 1 709 ? -13.170 -3.259 26.538 1.00 97.75 709 ALA A O 1
ATOM 5550 N N . LEU A 1 710 ? -14.339 -2.010 28.003 1.00 97.75 710 LEU A N 1
ATOM 5551 C CA . LEU A 1 710 ? -14.163 -0.739 27.310 1.00 97.75 710 LEU A CA 1
ATOM 5552 C C . LEU A 1 710 ? -12.691 -0.329 27.233 1.00 97.75 710 LEU A C 1
ATOM 5554 O O . LEU A 1 710 ? -12.198 0.070 26.174 1.00 97.75 710 LEU A O 1
ATOM 5558 N N . LYS A 1 711 ? -11.970 -0.477 28.348 1.00 97.94 711 LYS A N 1
ATOM 5559 C CA . LYS A 1 711 ? -10.537 -0.192 28.421 1.00 97.94 711 LYS A CA 1
ATOM 5560 C C . LYS A 1 711 ? -9.746 -1.051 27.437 1.00 97.94 711 LYS A C 1
ATOM 5562 O O . LYS A 1 711 ? -8.899 -0.519 26.725 1.00 97.94 711 LYS A O 1
ATOM 5567 N N . ILE A 1 712 ? -10.017 -2.356 27.373 1.00 98.12 712 ILE A N 1
ATOM 5568 C CA . ILE A 1 712 ? -9.322 -3.273 26.457 1.00 98.12 712 ILE A CA 1
ATOM 5569 C C . ILE A 1 712 ? -9.710 -2.991 24.997 1.00 98.12 712 ILE A C 1
ATOM 5571 O O . ILE A 1 712 ? -8.839 -2.946 24.123 1.00 98.12 712 ILE A O 1
ATOM 5575 N N . ALA A 1 713 ? -10.997 -2.755 24.720 1.00 97.94 713 ALA A N 1
ATOM 5576 C CA . ALA A 1 713 ? -11.489 -2.440 23.380 1.00 97.94 713 ALA A CA 1
ATOM 5577 C C . ALA A 1 713 ? -10.768 -1.218 22.786 1.00 97.94 713 ALA A C 1
ATOM 5579 O O . ALA A 1 713 ? -10.303 -1.277 21.644 1.00 97.94 713 ALA A O 1
ATOM 5580 N N . ASN A 1 714 ? -10.591 -0.164 23.588 1.00 97.81 714 ASN A N 1
ATOM 5581 C CA . ASN A 1 714 ? -9.969 1.091 23.166 1.00 97.81 714 ASN A CA 1
ATOM 5582 C C . ASN A 1 714 ? -8.428 1.101 23.247 1.00 97.81 714 ASN A C 1
ATOM 5584 O O . ASN A 1 714 ? -7.807 1.979 22.645 1.00 97.81 714 ASN A O 1
ATOM 5588 N N . ASP A 1 715 ? -7.795 0.140 23.933 1.00 97.12 715 ASP A N 1
ATOM 5589 C CA . ASP A 1 715 ? -6.330 -0.006 24.047 1.00 97.12 715 ASP A CA 1
ATOM 5590 C C . ASP A 1 715 ? -5.722 -0.595 22.761 1.00 97.12 715 ASP A C 1
ATOM 5592 O O . ASP A 1 715 ? -5.245 -1.731 22.707 1.00 97.12 715 ASP A O 1
ATOM 5596 N N . THR A 1 716 ? -5.808 0.195 21.694 1.00 94.12 716 THR A N 1
ATOM 5597 C CA . THR A 1 716 ? -5.218 -0.027 20.374 1.00 94.12 716 THR A CA 1
ATOM 5598 C C . THR A 1 716 ? -5.033 1.324 19.676 1.00 94.12 716 THR A C 1
ATOM 5600 O O . THR A 1 716 ? -5.700 2.313 19.999 1.00 94.12 716 THR A O 1
ATOM 5603 N N . THR A 1 717 ? -4.136 1.382 18.691 1.00 91.75 717 THR A N 1
ATOM 5604 C CA . THR A 1 717 ? -3.929 2.596 17.882 1.00 91.75 717 THR A CA 1
ATOM 5605 C C . THR A 1 717 ? -4.975 2.788 16.774 1.00 91.75 717 THR A C 1
ATOM 5607 O O . THR A 1 717 ? -5.019 3.856 16.162 1.00 91.75 717 THR A O 1
ATOM 5610 N N . TYR A 1 718 ? -5.817 1.779 16.537 1.00 94.62 718 TYR A N 1
ATOM 5611 C CA . TYR A 1 718 ? -6.844 1.741 15.493 1.00 94.62 718 TYR A CA 1
ATOM 5612 C C . TYR A 1 718 ? -8.247 2.056 16.033 1.00 94.62 718 TYR A C 1
ATOM 5614 O O . TYR A 1 718 ? -8.478 2.011 17.239 1.00 94.62 718 TYR A O 1
ATOM 5622 N N . GLY A 1 719 ? -9.198 2.336 15.142 1.00 94.69 719 GLY A N 1
ATOM 5623 C CA . GLY A 1 719 ? -10.576 2.667 15.517 1.00 94.69 719 GLY A CA 1
ATOM 5624 C C . GLY A 1 719 ? -11.574 2.572 14.364 1.00 94.69 719 GLY A C 1
ATOM 5625 O O . GLY A 1 719 ? -12.392 3.471 14.194 1.00 94.69 719 GLY A O 1
ATOM 5626 N N . LEU A 1 720 ? -11.495 1.533 13.528 1.00 93.25 720 LEU A N 1
ATOM 5627 C CA . LEU A 1 720 ? -12.373 1.402 12.360 1.00 93.25 720 LEU A CA 1
ATOM 5628 C C . LEU A 1 720 ? -13.740 0.788 12.710 1.00 93.25 720 LEU A C 1
ATOM 5630 O O . LEU A 1 720 ? -14.753 1.484 12.729 1.00 93.25 720 LEU A O 1
ATOM 5634 N N . GLY A 1 721 ? -13.762 -0.510 13.019 1.00 95.19 721 GLY A N 1
ATOM 5635 C CA . GLY A 1 721 ? -14.970 -1.260 13.363 1.00 95.19 721 GLY A CA 1
ATOM 5636 C C . GLY A 1 721 ? -14.963 -1.773 14.803 1.00 95.19 721 GLY A C 1
ATOM 5637 O O . GLY A 1 721 ? -13.913 -1.865 15.438 1.00 95.19 721 GLY A O 1
ATOM 5638 N N . SER A 1 722 ? -16.138 -2.136 15.316 1.00 97.94 722 SER A N 1
ATOM 5639 C CA . SER A 1 722 ? -16.311 -2.834 16.593 1.00 97.94 722 SER A CA 1
ATOM 5640 C C . SER A 1 722 ? -17.649 -3.578 16.651 1.00 97.94 722 SER A C 1
ATOM 5642 O O . SER A 1 722 ? -18.598 -3.182 15.980 1.00 97.94 722 SER A O 1
ATOM 5644 N N . GLY A 1 723 ? -17.750 -4.627 17.466 1.00 98.19 723 GLY A N 1
ATOM 5645 C CA . GLY A 1 723 ? -18.987 -5.368 17.726 1.00 98.19 723 GLY A CA 1
ATOM 5646 C C . GLY A 1 723 ? -19.322 -5.421 19.213 1.00 98.19 723 GLY A C 1
ATOM 5647 O O . GLY A 1 723 ? -18.421 -5.502 20.045 1.00 98.19 723 GLY A O 1
ATOM 5648 N N . VAL A 1 724 ? -20.612 -5.392 19.549 1.00 98.62 724 VAL A N 1
ATOM 5649 C CA . VAL A 1 724 ? -21.128 -5.560 20.916 1.00 98.62 724 VAL A CA 1
ATOM 5650 C C . VAL A 1 724 ? -22.296 -6.545 20.899 1.00 98.62 724 VAL A C 1
ATOM 5652 O O . VAL A 1 724 ? -23.280 -6.326 20.190 1.00 98.62 724 VAL A O 1
ATOM 5655 N N . TRP A 1 725 ? -22.200 -7.605 21.703 1.00 98.75 725 TRP A N 1
ATOM 5656 C CA . TRP A 1 725 ? -23.177 -8.690 21.792 1.00 98.75 725 TRP A CA 1
ATOM 5657 C C . TRP A 1 725 ? -23.726 -8.814 23.207 1.00 98.75 725 TRP A C 1
ATOM 5659 O O . TRP A 1 725 ? -23.018 -9.217 24.129 1.00 98.75 725 TRP A O 1
ATOM 5669 N N . THR A 1 726 ? -24.995 -8.458 23.378 1.00 98.50 726 THR A N 1
ATOM 5670 C CA . THR A 1 726 ? -25.705 -8.521 24.660 1.00 98.50 726 THR A CA 1
ATOM 5671 C C . THR A 1 726 ? -27.212 -8.456 24.452 1.00 98.50 726 THR A C 1
ATOM 5673 O O . THR A 1 726 ? -27.707 -7.877 23.482 1.00 98.50 726 THR A O 1
ATOM 5676 N N . ARG A 1 727 ? -27.962 -9.032 25.387 1.00 98.25 727 ARG A N 1
ATOM 5677 C CA . ARG A 1 727 ? -29.418 -8.886 25.489 1.00 98.25 727 ARG A CA 1
ATOM 5678 C C . ARG A 1 727 ? -29.828 -7.659 26.308 1.00 98.25 727 ARG A C 1
ATOM 5680 O O . ARG A 1 727 ? -31.000 -7.293 26.291 1.00 98.25 727 ARG A O 1
ATOM 5687 N N . ASP A 1 728 ? -28.891 -7.022 27.007 1.00 97.88 728 ASP A N 1
ATOM 5688 C CA . ASP A 1 728 ? -29.145 -5.840 27.829 1.00 97.88 728 ASP A CA 1
ATOM 5689 C C . ASP A 1 728 ? -28.927 -4.549 27.024 1.00 97.88 728 ASP A C 1
ATOM 5691 O O . ASP A 1 728 ? -27.821 -4.220 26.587 1.00 97.88 728 ASP A O 1
ATOM 5695 N N . ILE A 1 729 ? -30.001 -3.777 26.854 1.00 97.12 729 ILE A N 1
ATOM 5696 C CA . ILE A 1 729 ? -29.978 -2.512 26.118 1.00 97.12 729 ILE A CA 1
ATOM 5697 C C . ILE A 1 729 ? -29.101 -1.440 26.780 1.00 97.12 729 ILE A C 1
ATOM 5699 O O . ILE A 1 729 ? -28.508 -0.626 26.074 1.00 97.12 729 ILE A O 1
ATOM 5703 N N . HIS A 1 730 ? -28.983 -1.429 28.109 1.00 96.44 730 HIS A N 1
ATOM 5704 C CA . HIS A 1 730 ? -28.142 -0.474 28.825 1.00 96.44 730 HIS A CA 1
ATOM 5705 C C . HIS A 1 730 ? -26.664 -0.761 28.572 1.00 96.44 730 HIS A C 1
ATOM 5707 O O . HIS A 1 730 ? -25.920 0.161 28.236 1.00 96.44 730 HIS A O 1
ATOM 5713 N N . GLN A 1 731 ? -26.265 -2.035 28.642 1.00 96.50 731 GLN A N 1
ATOM 5714 C CA . GLN A 1 731 ? -24.908 -2.468 28.289 1.00 96.50 731 GLN A CA 1
ATOM 5715 C C . GLN A 1 731 ? -24.584 -2.121 26.836 1.00 96.50 731 GLN A C 1
ATOM 5717 O O . GLN A 1 731 ? -23.527 -1.560 26.545 1.00 96.50 731 GLN A O 1
ATOM 5722 N N . MET A 1 732 ? -25.524 -2.411 25.931 1.00 96.94 732 MET A N 1
ATOM 5723 C CA . MET A 1 732 ? -25.369 -2.147 24.505 1.00 96.94 732 MET A CA 1
ATOM 5724 C C . MET A 1 732 ? -25.135 -0.660 24.231 1.00 96.94 732 MET A C 1
ATOM 5726 O O . MET A 1 732 ? -24.168 -0.318 23.562 1.00 96.94 732 MET A O 1
ATOM 5730 N N . GLN A 1 733 ? -25.969 0.220 24.796 1.00 94.56 733 GLN A N 1
ATOM 5731 C CA . GLN A 1 733 ? -25.855 1.672 24.619 1.00 94.56 733 GLN A CA 1
ATOM 5732 C C . GLN A 1 733 ? -24.599 2.264 25.268 1.00 94.56 733 GLN A C 1
ATOM 5734 O O . GLN A 1 733 ? -24.018 3.206 24.727 1.00 94.56 733 GLN A O 1
ATOM 5739 N N . LEU A 1 734 ? -24.181 1.747 26.426 1.00 95.56 734 LEU A N 1
ATOM 5740 C CA . LEU A 1 734 ? -22.982 2.220 27.116 1.00 95.56 734 LEU A CA 1
ATOM 5741 C C . LEU A 1 734 ? -21.729 1.872 26.309 1.00 95.56 734 LEU A C 1
ATOM 5743 O O . LEU A 1 734 ? -20.940 2.758 25.980 1.00 95.56 734 LEU A O 1
ATOM 5747 N N . LEU A 1 735 ? -21.577 0.601 25.933 1.00 96.56 735 LEU A N 1
ATOM 5748 C CA . LEU A 1 735 ? -20.410 0.137 25.188 1.00 96.56 735 LEU A CA 1
ATOM 5749 C C . LEU A 1 735 ? -20.379 0.711 23.771 1.00 96.56 735 LEU A C 1
ATOM 5751 O O . LEU A 1 735 ? -19.328 1.171 23.332 1.00 96.56 735 LEU A O 1
ATOM 5755 N N . SER A 1 736 ? -21.515 0.776 23.067 1.00 95.06 736 SER A N 1
ATOM 5756 C CA . SER A 1 736 ? -21.538 1.298 21.695 1.00 95.06 736 SER A CA 1
ATOM 5757 C C . SER A 1 736 ? -21.155 2.773 21.597 1.00 95.06 736 SER A C 1
ATOM 5759 O O . SER A 1 736 ? -20.674 3.203 20.555 1.00 95.06 736 SER A O 1
ATOM 5761 N N . ARG A 1 737 ? -21.374 3.558 22.660 1.00 94.56 737 ARG A N 1
ATOM 5762 C CA . ARG A 1 737 ? -21.006 4.983 22.718 1.00 94.56 737 ARG A CA 1
ATOM 5763 C C . ARG A 1 737 ? -19.623 5.218 23.316 1.00 94.56 737 ARG A C 1
ATOM 5765 O O . ARG A 1 737 ? -19.052 6.279 23.090 1.00 94.56 737 ARG A O 1
ATOM 5772 N N . GLY A 1 738 ? -19.117 4.272 24.104 1.00 96.06 738 GLY A N 1
ATOM 5773 C CA . GLY A 1 738 ? -17.801 4.376 24.728 1.00 96.06 738 GLY A CA 1
ATOM 5774 C C . GLY A 1 738 ? -16.661 3.803 23.880 1.00 96.06 738 GLY A C 1
ATOM 5775 O O . GLY A 1 738 ? -15.512 4.198 24.076 1.00 96.06 738 GLY A O 1
ATOM 5776 N N . ILE A 1 739 ? -16.935 2.851 22.980 1.00 96.94 739 ILE A N 1
ATOM 5777 C CA . ILE A 1 739 ? -15.901 2.282 22.109 1.00 96.94 739 ILE A CA 1
ATOM 5778 C C . ILE A 1 739 ? -15.534 3.301 21.025 1.00 96.94 739 ILE A C 1
ATOM 5780 O O . ILE A 1 739 ? -16.388 3.787 20.288 1.00 96.94 739 ILE A O 1
ATOM 5784 N N . GLU A 1 740 ? -14.244 3.595 20.906 1.00 95.56 740 GLU A N 1
ATOM 5785 C CA . GLU A 1 740 ? -13.674 4.559 19.963 1.00 95.56 740 GLU A CA 1
ATOM 5786 C C . GLU A 1 740 ? -13.476 3.910 18.584 1.00 95.56 740 GLU A C 1
ATOM 5788 O O . GLU A 1 740 ? -12.349 3.678 18.139 1.00 95.56 740 GLU A O 1
ATOM 5793 N N . ALA A 1 741 ? -14.588 3.584 17.923 1.00 93.94 741 ALA A N 1
ATOM 5794 C CA . ALA A 1 741 ? -14.618 3.055 16.566 1.00 93.94 741 ALA A CA 1
ATOM 5795 C C . ALA A 1 741 ? -15.608 3.838 15.698 1.00 93.94 741 ALA A C 1
ATOM 5797 O O . ALA A 1 741 ? -16.669 4.237 16.175 1.00 93.94 741 ALA A O 1
ATOM 5798 N N . GLY A 1 742 ? -15.294 4.029 14.414 1.00 89.50 742 GLY A N 1
ATOM 5799 C CA . GLY A 1 742 ? -16.183 4.760 13.506 1.00 89.50 742 GLY A CA 1
ATOM 5800 C C . GLY A 1 742 ? -17.484 4.020 13.205 1.00 89.50 742 GLY A C 1
ATOM 5801 O O . GLY A 1 742 ? -18.508 4.649 12.937 1.00 89.50 742 GLY A O 1
ATOM 5802 N N . ARG A 1 743 ? -17.487 2.688 13.338 1.00 92.38 743 ARG A N 1
ATOM 5803 C CA . ARG A 1 743 ? -18.709 1.884 13.288 1.00 92.38 743 ARG A CA 1
ATOM 5804 C C . ARG A 1 743 ? -18.746 0.829 14.385 1.00 92.38 743 ARG A C 1
ATOM 5806 O O . ARG A 1 743 ? -17.857 -0.013 14.467 1.00 92.38 743 ARG A O 1
ATOM 5813 N N . VAL A 1 744 ? -19.815 0.836 15.183 1.00 96.94 744 VAL A N 1
ATOM 5814 C CA . VAL A 1 744 ? -20.079 -0.192 16.200 1.00 96.94 744 VAL A CA 1
ATOM 5815 C C . VAL A 1 744 ? -21.344 -0.969 15.841 1.00 96.94 744 VAL A C 1
ATOM 5817 O O . VAL A 1 744 ? -22.447 -0.422 15.863 1.00 96.94 744 VAL A O 1
ATOM 5820 N N . TRP A 1 745 ? -21.198 -2.251 15.511 1.00 98.12 745 TRP A N 1
ATOM 5821 C CA . TRP A 1 745 ? -22.323 -3.147 15.270 1.00 98.12 745 TRP A CA 1
ATOM 5822 C C . TRP A 1 745 ? -22.853 -3.712 16.585 1.00 98.12 745 TRP A C 1
ATOM 5824 O O . TRP A 1 745 ? -22.124 -4.283 17.389 1.00 98.12 745 TRP A O 1
ATOM 5834 N N . CYS A 1 746 ? -24.154 -3.564 16.791 1.00 97.81 746 CYS A N 1
ATOM 5835 C CA . CYS A 1 746 ? -24.850 -4.069 17.964 1.00 97.81 746 CYS A CA 1
ATOM 5836 C C . CYS A 1 746 ? -25.618 -5.337 17.577 1.00 97.81 746 CYS A C 1
ATOM 5838 O O . CYS A 1 746 ? -26.495 -5.280 16.711 1.00 97.81 746 CYS A O 1
ATOM 5840 N N . ASN A 1 747 ? -25.288 -6.480 18.188 1.00 98.00 747 ASN A N 1
ATOM 5841 C CA . ASN A 1 747 ? -25.917 -7.782 17.928 1.00 98.00 747 ASN A CA 1
ATOM 5842 C C . ASN A 1 747 ? -25.889 -8.217 16.445 1.00 98.00 747 ASN A C 1
ATOM 5844 O O . ASN A 1 747 ? -26.790 -8.912 15.956 1.00 98.00 747 ASN A O 1
ATOM 5848 N N . CYS A 1 748 ? -24.877 -7.760 15.710 1.00 97.19 748 CYS A N 1
ATOM 5849 C CA . CYS A 1 748 ? -24.550 -8.111 14.331 1.00 97.19 748 CYS A CA 1
ATOM 5850 C C . CYS A 1 748 ? -23.077 -7.762 14.054 1.00 97.19 748 CYS A C 1
ATOM 5852 O O . CYS A 1 748 ? -22.403 -7.206 14.918 1.00 97.19 748 CYS A O 1
ATOM 5854 N N . TYR A 1 749 ? -22.582 -8.079 12.858 1.00 97.06 749 TYR A N 1
ATOM 5855 C CA . TYR A 1 749 ? -21.273 -7.643 12.367 1.00 97.06 749 TYR A CA 1
ATOM 5856 C C . TYR A 1 749 ? -21.295 -7.582 10.830 1.00 97.06 749 TYR A C 1
ATOM 5858 O O . TYR A 1 749 ? -22.171 -8.190 10.217 1.00 97.06 749 TYR A O 1
ATOM 5866 N N . HIS A 1 750 ? -20.374 -6.835 10.211 1.00 93.31 750 HIS A N 1
ATOM 5867 C CA . HIS A 1 750 ? -20.215 -6.729 8.745 1.00 93.31 750 HIS A CA 1
ATOM 5868 C C . HIS A 1 750 ? -21.463 -6.285 7.951 1.00 93.31 750 HIS A C 1
ATOM 5870 O O . HIS A 1 750 ? -21.567 -6.514 6.749 1.00 93.31 750 HIS A O 1
ATOM 5876 N N . ALA A 1 751 ? -22.409 -5.589 8.587 1.00 93.00 751 ALA A N 1
ATOM 5877 C CA . ALA A 1 751 ? -23.510 -4.951 7.870 1.00 93.00 751 ALA A CA 1
ATOM 5878 C C . ALA A 1 751 ? -23.055 -3.601 7.283 1.00 93.00 751 ALA A C 1
ATOM 5880 O O . ALA A 1 751 ? -22.782 -2.670 8.051 1.00 93.00 751 ALA A O 1
ATOM 5881 N N . TYR A 1 752 ? -23.021 -3.491 5.947 1.00 90.69 752 TYR A N 1
ATOM 5882 C CA . TYR A 1 752 ? -22.564 -2.307 5.192 1.00 90.69 752 TYR A CA 1
ATOM 5883 C C . TYR A 1 752 ? -23.621 -1.728 4.229 1.00 90.69 752 TYR A C 1
ATOM 5885 O O . TYR A 1 752 ? -23.363 -1.612 3.032 1.00 90.69 752 TYR A O 1
ATOM 5893 N N . PRO A 1 753 ? -24.827 -1.363 4.697 1.00 89.75 753 PRO A N 1
ATOM 5894 C CA . PRO A 1 753 ? -25.796 -0.695 3.836 1.00 89.75 753 PRO A CA 1
ATOM 5895 C C . PRO A 1 753 ? -25.230 0.627 3.305 1.00 89.75 753 PRO A C 1
ATOM 5897 O O . PRO A 1 753 ? -24.612 1.380 4.062 1.00 89.75 753 PRO A O 1
ATOM 5900 N N . ALA A 1 754 ? -25.490 0.931 2.031 1.00 88.69 754 ALA A N 1
ATOM 5901 C CA . ALA A 1 754 ? -24.869 2.055 1.328 1.00 88.69 754 ALA A CA 1
ATOM 5902 C C . ALA A 1 754 ? -25.127 3.435 1.966 1.00 88.69 754 ALA A C 1
ATOM 5904 O O . ALA A 1 754 ? -24.304 4.334 1.826 1.00 88.69 754 ALA A O 1
ATOM 5905 N N . HIS A 1 755 ? -26.240 3.595 2.689 1.00 83.94 755 HIS A N 1
ATOM 5906 C CA . HIS A 1 755 ? -26.609 4.852 3.347 1.00 83.94 755 HIS A CA 1
ATOM 5907 C C . HIS A 1 755 ? -25.881 5.130 4.660 1.00 83.94 755 HIS A C 1
ATOM 5909 O O . HIS A 1 755 ? -25.926 6.251 5.163 1.00 83.94 755 HIS A O 1
ATOM 5915 N N . ALA A 1 756 ? -25.266 4.113 5.258 1.00 86.00 756 ALA A N 1
ATOM 5916 C CA . ALA A 1 756 ? -24.613 4.261 6.544 1.00 86.00 756 ALA A CA 1
ATOM 5917 C C . ALA A 1 756 ? -23.155 4.664 6.338 1.00 86.00 756 ALA A C 1
ATOM 5919 O O . ALA A 1 756 ? -22.412 3.960 5.653 1.00 86.00 756 ALA A O 1
ATOM 5920 N N . SER A 1 757 ? -22.745 5.753 6.990 1.00 84.62 757 SER A N 1
ATOM 5921 C CA . SER A 1 757 ? -21.361 6.217 6.982 1.00 84.62 757 SER A CA 1
ATOM 5922 C C . SER A 1 757 ? -20.388 5.116 7.413 1.00 84.62 757 SER A C 1
ATOM 5924 O O . SER A 1 757 ? -20.693 4.254 8.249 1.00 84.62 757 SER A O 1
ATOM 5926 N N . PHE A 1 758 ? -19.200 5.162 6.829 1.00 83.88 758 PHE A N 1
ATOM 5927 C CA . PHE A 1 758 ? -18.093 4.265 7.105 1.00 83.88 758 PHE A CA 1
ATOM 5928 C C . PHE A 1 758 ? -16.824 5.113 7.161 1.00 83.88 758 PHE A C 1
ATOM 5930 O O . PHE A 1 758 ? -16.655 5.973 6.305 1.00 83.88 758 PHE A O 1
ATOM 5937 N N . GLY A 1 759 ? -16.008 4.904 8.190 1.00 79.69 759 GLY A N 1
ATOM 5938 C CA . GLY A 1 759 ? -14.793 5.671 8.447 1.00 79.69 759 GLY A CA 1
ATOM 5939 C C . GLY A 1 759 ? -14.171 5.284 9.783 1.00 79.69 759 GLY A C 1
ATOM 5940 O O . GLY A 1 759 ? -14.760 4.502 10.536 1.00 79.69 759 GLY A O 1
ATOM 5941 N N . GLY A 1 760 ? -12.972 5.792 10.077 1.00 79.94 760 GLY A N 1
ATOM 5942 C CA . GLY A 1 760 ? -12.178 5.369 11.234 1.00 79.94 760 GLY A CA 1
ATOM 5943 C C . GLY A 1 760 ? -11.835 6.473 12.236 1.00 79.94 760 GLY A C 1
ATOM 5944 O O . GLY A 1 760 ? -11.592 7.622 11.886 1.00 79.94 760 GLY A O 1
ATOM 5945 N N . TYR A 1 761 ? -11.738 6.101 13.509 1.00 82.00 761 TYR A N 1
ATOM 5946 C CA . TYR A 1 761 ? -11.103 6.886 14.570 1.00 82.00 761 TYR A CA 1
ATOM 5947 C C . TYR A 1 761 ? -9.586 6.629 14.591 1.00 82.00 761 TYR A C 1
ATOM 5949 O O . TYR A 1 761 ? -9.084 5.657 14.011 1.00 82.00 761 TYR A O 1
ATOM 5957 N N . LYS A 1 762 ? -8.843 7.462 15.335 1.00 88.38 762 LYS A N 1
ATOM 5958 C CA . LYS A 1 762 ? -7.400 7.288 15.597 1.00 88.38 762 LYS A CA 1
ATOM 5959 C C . LYS A 1 762 ? -6.619 7.098 14.292 1.00 88.38 762 LYS A C 1
ATOM 5961 O O . LYS A 1 762 ? -6.803 7.880 13.376 1.00 88.38 762 LYS A O 1
ATOM 5966 N N . LYS A 1 763 ? -5.763 6.075 14.178 1.00 85.12 763 LYS A N 1
ATOM 5967 C CA . LYS A 1 763 ? -4.962 5.808 12.970 1.00 85.12 763 LYS A CA 1
ATOM 5968 C C . LYS A 1 763 ? -5.702 5.038 11.868 1.00 85.12 763 LYS A C 1
ATOM 5970 O O . LYS A 1 763 ? -5.089 4.754 10.842 1.00 85.12 763 LYS A O 1
ATOM 5975 N N . SER A 1 764 ? -6.982 4.711 12.059 1.00 79.44 764 SER A N 1
ATOM 5976 C CA . SER A 1 764 ? -7.843 4.153 11.001 1.00 79.44 764 SER A CA 1
ATOM 5977 C C . SER A 1 764 ? -8.492 5.239 10.123 1.00 79.44 764 SER A C 1
ATOM 5979 O O . SER A 1 764 ? -9.023 4.901 9.075 1.00 79.44 764 SER A O 1
ATOM 5981 N N . VAL A 1 765 ? -8.424 6.498 10.596 1.00 61.12 765 VAL A N 1
ATOM 5982 C CA . VAL A 1 765 ? -8.913 7.804 10.093 1.00 61.12 765 VAL A CA 1
ATOM 5983 C C . VAL A 1 765 ? -9.965 7.849 8.982 1.00 61.12 765 VAL A C 1
ATOM 5985 O O . VAL A 1 765 ? -9.674 7.463 7.866 1.00 61.12 765 VAL A O 1
ATOM 5988 N N . ASP A 1 766 ? -11.058 8.569 9.262 1.00 45.53 766 ASP A N 1
ATOM 5989 C CA . ASP A 1 766 ? -11.679 9.583 8.391 1.00 45.53 766 ASP A CA 1
ATOM 5990 C C . ASP A 1 766 ? -11.409 10.984 9.014 1.00 45.53 766 ASP A C 1
ATOM 5992 O O . ASP A 1 766 ? -11.393 11.139 10.241 1.00 45.53 766 ASP A O 1
ATOM 5996 N N . PHE A 1 767 ? -11.066 12.003 8.217 1.00 43.62 767 PHE A N 1
ATOM 5997 C CA . PHE A 1 767 ? -10.417 13.232 8.720 1.00 43.62 767 PHE A CA 1
ATOM 5998 C C . PHE A 1 767 ? -11.373 14.214 9.408 1.00 43.62 767 PHE A C 1
ATOM 6000 O O . PHE A 1 767 ? -12.004 15.018 8.729 1.00 43.62 767 PHE A O 1
ATOM 6007 N N . LEU A 1 768 ? -11.345 14.267 10.751 1.00 34.34 768 LEU A N 1
ATOM 6008 C CA . LEU A 1 768 ? -11.791 15.441 11.531 1.00 34.34 768 LEU A CA 1
ATOM 6009 C C . LEU A 1 768 ? -10.989 15.773 12.820 1.00 34.34 768 LEU A C 1
ATOM 6011 O O . LEU A 1 768 ? -11.429 16.643 13.569 1.00 34.34 768 LEU A O 1
ATOM 6015 N N . GLN A 1 769 ? -9.822 15.169 13.125 1.00 32.06 769 GLN A N 1
ATOM 6016 C CA . GLN A 1 769 ? -9.160 15.440 14.432 1.00 32.06 769 GLN A CA 1
ATOM 6017 C C . GLN A 1 769 ? -7.641 15.717 14.506 1.00 32.06 769 GLN A C 1
ATOM 6019 O O . GLN A 1 769 ? -7.193 16.136 15.570 1.00 32.06 769 GLN A O 1
ATOM 6024 N N . GLU A 1 770 ? -6.843 15.643 13.433 1.00 36.94 770 GLU A N 1
ATOM 6025 C CA . GLU A 1 770 ? -5.434 16.126 13.469 1.00 36.94 770 GLU A CA 1
ATOM 6026 C C . GLU A 1 770 ? -5.237 17.558 12.928 1.00 36.94 770 GLU A C 1
ATOM 6028 O O . GLU A 1 770 ? -4.131 18.101 12.964 1.00 36.94 770 GLU A O 1
ATOM 6033 N N . GLN A 1 771 ? -6.310 18.222 12.483 1.00 40.12 771 GLN A N 1
ATOM 6034 C CA . GLN A 1 771 ? -6.245 19.574 11.917 1.00 40.12 771 GLN A CA 1
ATOM 6035 C C . GLN A 1 771 ? -5.817 20.654 12.926 1.00 40.12 771 GLN A C 1
ATOM 6037 O O . GLN A 1 771 ? -5.193 21.627 12.518 1.00 40.12 771 GLN A O 1
ATOM 6042 N N . SER A 1 772 ? -6.062 20.510 14.233 1.00 55.69 772 SER A N 1
ATOM 6043 C CA . SER A 1 772 ? -6.011 21.673 15.134 1.00 55.69 772 SER A CA 1
ATOM 6044 C C . SER A 1 772 ? -4.617 22.296 15.309 1.00 55.69 772 SER A C 1
ATOM 6046 O O . SER A 1 772 ? -4.506 23.513 15.220 1.00 55.69 772 SER A O 1
ATOM 6048 N N . ILE A 1 773 ? -3.529 21.533 15.499 1.00 60.19 773 ILE A N 1
ATOM 6049 C CA . ILE A 1 773 ? -2.191 22.130 15.720 1.00 60.19 773 ILE A CA 1
ATOM 6050 C C . ILE A 1 773 ? -1.641 22.740 14.431 1.00 60.19 773 ILE A C 1
ATOM 6052 O O . ILE A 1 773 ? -1.156 23.870 14.452 1.00 60.19 773 ILE A O 1
ATOM 6056 N N . GLN A 1 774 ? -1.718 22.028 13.304 1.00 62.47 774 GLN A N 1
ATOM 6057 C CA . GLN A 1 774 ? -1.218 22.542 12.026 1.00 62.47 774 GLN A CA 1
ATOM 6058 C C . GLN A 1 774 ? -2.065 23.716 11.524 1.00 62.47 774 GLN A C 1
ATOM 6060 O O . GLN A 1 774 ? -1.514 24.715 11.062 1.00 62.47 774 GLN A O 1
ATOM 6065 N N . GLU A 1 775 ? -3.389 23.647 11.667 1.00 67.75 775 GLU A N 1
ATOM 6066 C CA . GLU A 1 775 ? -4.292 24.732 11.293 1.00 67.75 775 GLU A CA 1
ATOM 6067 C C . GLU A 1 775 ? -4.124 25.944 12.212 1.00 67.75 775 GLU A C 1
ATOM 6069 O O . GLU A 1 775 ? -4.005 27.059 11.710 1.00 67.75 775 GLU A O 1
ATOM 6074 N N . ASN A 1 776 ? -4.016 25.754 13.532 1.00 71.81 776 ASN A N 1
ATOM 6075 C CA . ASN A 1 776 ? -3.736 26.851 14.463 1.00 71.81 776 ASN A CA 1
ATOM 6076 C C . ASN A 1 776 ? -2.341 27.444 14.233 1.00 71.81 776 ASN A C 1
ATOM 6078 O O . ASN A 1 776 ? -2.181 28.659 14.305 1.00 71.81 776 ASN A O 1
ATOM 6082 N N . THR A 1 777 ? -1.347 26.626 13.870 1.00 81.69 777 THR A N 1
ATOM 6083 C CA . THR A 1 777 ? -0.017 27.110 13.464 1.00 81.69 777 THR A CA 1
ATOM 6084 C C . THR A 1 777 ? -0.124 27.954 12.193 1.00 81.69 777 THR A C 1
ATOM 6086 O O . THR A 1 777 ? 0.416 29.057 12.138 1.00 81.69 777 THR A O 1
ATOM 6089 N N . LYS A 1 778 ? -0.875 27.494 11.185 1.00 82.00 778 LYS A N 1
ATOM 6090 C CA . LYS A 1 778 ? -1.114 28.226 9.932 1.00 82.00 778 LYS A CA 1
ATOM 6091 C C . LYS A 1 778 ? -1.868 29.539 10.166 1.00 82.00 778 LYS A C 1
ATOM 6093 O O . LYS A 1 778 ? -1.438 30.568 9.653 1.00 82.00 778 LYS A O 1
ATOM 6098 N N . LYS A 1 779 ? -2.946 29.525 10.959 1.00 81.38 779 LYS A N 1
ATOM 6099 C CA . LYS A 1 779 ? -3.715 30.719 11.352 1.00 81.38 779 LYS A CA 1
ATOM 6100 C C . LYS A 1 779 ? -2.842 31.702 12.128 1.00 81.38 779 LYS A C 1
ATOM 6102 O O . LYS A 1 779 ? -2.822 32.882 11.796 1.00 81.38 779 LYS A O 1
ATOM 6107 N N . GLY A 1 780 ? -2.071 31.213 13.098 1.00 85.94 780 GLY A N 1
ATOM 6108 C CA . GLY A 1 780 ? -1.142 32.022 13.882 1.00 85.94 780 GLY A CA 1
ATOM 6109 C C . GLY A 1 780 ? -0.073 32.693 13.019 1.00 85.94 780 GLY A C 1
ATOM 6110 O O . GLY A 1 780 ? 0.126 33.899 13.135 1.00 85.94 780 GLY A O 1
ATOM 6111 N N . ILE A 1 781 ? 0.553 31.950 12.097 1.00 89.75 781 ILE A N 1
ATOM 6112 C CA . ILE A 1 781 ? 1.510 32.510 11.130 1.00 89.75 781 ILE A CA 1
ATOM 6113 C C . ILE A 1 781 ? 0.823 33.541 10.234 1.00 89.75 781 ILE A C 1
ATOM 6115 O O . ILE A 1 781 ? 1.378 34.607 10.020 1.00 89.75 781 ILE A O 1
ATOM 6119 N N . MET A 1 782 ? -0.379 33.260 9.727 1.00 90.50 782 MET A N 1
ATOM 6120 C CA . MET A 1 782 ? -1.115 34.182 8.858 1.00 90.50 782 MET A CA 1
ATOM 6121 C C . MET A 1 782 ? -1.425 35.513 9.561 1.00 90.50 782 MET A C 1
ATOM 6123 O O . MET A 1 782 ? -1.150 36.572 9.002 1.00 90.50 782 MET A O 1
ATOM 6127 N N . ILE A 1 783 ? -1.947 35.471 10.793 1.00 87.81 783 ILE A N 1
ATOM 6128 C CA . ILE A 1 783 ? -2.244 36.674 11.591 1.00 87.81 783 ILE A CA 1
ATOM 6129 C C . ILE A 1 783 ? -0.950 37.426 11.926 1.00 87.81 783 ILE A C 1
ATOM 6131 O O . ILE A 1 783 ? -0.894 38.649 11.822 1.00 87.81 783 ILE A O 1
ATOM 6135 N N . ALA A 1 784 ? 0.113 36.707 12.288 1.00 90.88 784 ALA A N 1
ATOM 6136 C CA . ALA A 1 784 ? 1.398 37.322 12.587 1.00 90.88 784 ALA A CA 1
ATOM 6137 C C . ALA A 1 784 ? 2.052 37.956 11.349 1.00 90.88 784 ALA A C 1
ATOM 6139 O O . ALA A 1 784 ? 2.615 39.044 11.439 1.00 90.88 784 ALA A O 1
ATOM 6140 N N . THR A 1 785 ? 1.934 37.333 10.178 1.00 89.31 785 THR A N 1
ATOM 6141 C CA . THR A 1 785 ? 2.361 37.926 8.907 1.00 89.31 785 THR A CA 1
ATOM 6142 C C . THR A 1 785 ? 1.566 39.195 8.617 1.00 89.31 785 THR A C 1
ATOM 6144 O O . THR A 1 785 ? 2.175 40.212 8.316 1.00 89.31 785 THR A O 1
ATOM 6147 N N . LEU A 1 786 ? 0.245 39.201 8.833 1.00 89.69 786 LEU A N 1
ATOM 6148 C CA . LEU A 1 786 ? -0.564 40.414 8.684 1.00 89.69 786 LEU A CA 1
ATOM 6149 C C . LEU A 1 786 ? -0.070 41.548 9.598 1.00 89.69 786 LEU A C 1
ATOM 6151 O O . LEU A 1 786 ? 0.090 42.675 9.138 1.00 89.69 786 LEU A O 1
ATOM 6155 N N . PHE A 1 787 ? 0.215 41.262 10.875 1.00 88.81 787 PHE A N 1
ATOM 6156 C CA . PHE A 1 787 ? 0.781 42.257 11.794 1.00 88.81 787 PHE A CA 1
ATOM 6157 C C . PHE A 1 787 ? 2.165 42.740 11.363 1.00 88.81 787 PHE A C 1
ATOM 6159 O O . PHE A 1 787 ? 2.450 43.934 11.452 1.00 88.81 787 PHE A O 1
ATOM 6166 N N . LYS A 1 788 ? 3.015 41.839 10.866 1.00 86.12 788 LYS A N 1
ATOM 6167 C CA . LYS A 1 788 ? 4.324 42.192 10.315 1.00 86.12 788 LYS A CA 1
ATOM 6168 C C . LYS A 1 788 ? 4.185 43.120 9.104 1.00 86.12 788 LYS A C 1
ATOM 6170 O O . LYS A 1 788 ? 4.896 44.119 9.043 1.00 86.12 788 LYS A O 1
ATOM 6175 N N . ASP A 1 789 ? 3.261 42.825 8.195 1.00 88.31 789 ASP A N 1
ATOM 6176 C CA . ASP A 1 789 ? 3.069 43.557 6.939 1.00 88.31 789 ASP A CA 1
ATOM 6177 C C . ASP A 1 789 ? 2.539 44.981 7.163 1.00 88.31 789 ASP A C 1
ATOM 6179 O O . ASP A 1 789 ? 2.902 45.899 6.430 1.00 88.31 789 ASP A O 1
ATOM 6183 N N . ILE A 1 790 ? 1.746 45.202 8.219 1.00 89.38 790 ILE A N 1
ATOM 6184 C CA . ILE A 1 790 ? 1.289 46.545 8.622 1.00 89.38 790 ILE A CA 1
ATOM 6185 C C . ILE A 1 790 ? 2.266 47.269 9.573 1.00 89.38 790 ILE A C 1
ATOM 6187 O O . ILE A 1 790 ? 1.941 48.336 10.093 1.00 89.38 790 ILE A O 1
ATOM 6191 N N . GLY A 1 791 ? 3.461 46.711 9.816 1.00 87.12 791 GLY A N 1
ATOM 6192 C CA . GLY A 1 791 ? 4.516 47.320 10.640 1.00 87.12 791 GLY A CA 1
ATOM 6193 C C . GLY A 1 791 ? 4.343 47.165 12.158 1.00 87.12 791 GLY A C 1
ATOM 6194 O O . GLY A 1 791 ? 5.033 47.823 12.941 1.00 87.12 791 GLY A O 1
ATOM 6195 N N . CYS A 1 792 ? 3.445 46.292 12.617 1.00 84.69 792 CYS A N 1
ATOM 6196 C CA . CYS A 1 792 ? 3.187 46.031 14.034 1.00 84.69 792 CYS A CA 1
ATOM 6197 C C . CYS A 1 792 ? 4.158 44.989 14.622 1.00 84.69 792 CYS A C 1
ATOM 6199 O O . CYS A 1 792 ? 3.755 43.917 15.070 1.00 84.69 792 CYS A O 1
ATOM 6201 N N . HIS A 1 793 ? 5.450 45.318 14.682 1.00 79.38 793 HIS A N 1
ATOM 6202 C CA . HIS A 1 793 ? 6.499 44.400 15.164 1.00 79.38 793 HIS A CA 1
ATOM 6203 C C . HIS A 1 793 ? 6.445 44.083 16.670 1.00 79.38 793 HIS A C 1
ATOM 6205 O O . HIS A 1 793 ? 7.004 43.082 17.106 1.00 79.38 793 HIS A O 1
ATOM 6211 N N . ASN A 1 794 ? 5.757 44.912 17.461 1.00 81.31 794 ASN A N 1
ATOM 6212 C CA . ASN A 1 794 ? 5.605 44.727 18.911 1.00 81.31 794 ASN A CA 1
ATOM 6213 C C . ASN A 1 794 ? 4.297 44.013 19.299 1.00 81.31 794 ASN A C 1
ATOM 6215 O O . ASN A 1 794 ? 3.941 43.996 20.477 1.00 81.31 794 ASN A O 1
ATOM 6219 N N . ALA A 1 795 ? 3.550 43.479 18.326 1.00 87.06 795 ALA A N 1
ATOM 6220 C CA . ALA A 1 795 ? 2.344 42.708 18.600 1.00 87.06 795 ALA A CA 1
ATOM 6221 C C . ALA A 1 795 ? 2.681 41.359 19.260 1.00 87.06 795 ALA A C 1
ATOM 6223 O O . ALA A 1 795 ? 3.807 40.864 19.179 1.00 87.06 795 ALA A O 1
ATOM 6224 N N . HIS A 1 796 ? 1.681 40.751 19.893 1.00 91.06 796 HIS A N 1
ATOM 6225 C CA . HIS A 1 796 ? 1.745 39.369 20.354 1.00 91.06 796 HIS A CA 1
ATOM 6226 C C . HIS A 1 796 ? 0.586 38.582 19.748 1.00 91.06 796 HIS A C 1
ATOM 6228 O O . HIS A 1 796 ? -0.529 39.096 19.659 1.00 91.06 796 HIS A O 1
ATOM 6234 N N . ILE A 1 797 ? 0.839 37.332 19.360 1.00 94.12 797 ILE A N 1
ATOM 6235 C CA . ILE A 1 797 ? -0.239 36.388 19.058 1.00 94.12 797 ILE A CA 1
ATOM 6236 C C . ILE A 1 797 ? -0.734 35.792 20.368 1.00 94.12 797 ILE A C 1
ATOM 6238 O O . ILE A 1 797 ? 0.061 35.291 21.162 1.00 94.12 797 ILE A O 1
ATOM 6242 N N . VAL A 1 798 ? -2.043 35.859 20.593 1.00 91.56 798 VAL A N 1
ATOM 6243 C CA . VAL A 1 798 ? -2.677 35.256 21.763 1.00 91.56 798 VAL A CA 1
ATOM 6244 C C . VAL A 1 798 ? -3.044 33.816 21.433 1.00 91.56 798 VAL A C 1
ATOM 6246 O O . VAL A 1 798 ? -3.795 33.555 20.495 1.00 91.56 798 VAL A O 1
ATOM 6249 N N . LEU A 1 799 ? -2.494 32.889 22.209 1.00 91.44 799 LEU A N 1
ATOM 6250 C CA . LEU A 1 799 ? -2.877 31.488 22.231 1.00 91.44 799 LEU A CA 1
ATOM 6251 C C . LEU A 1 799 ? -3.736 31.250 23.475 1.00 91.44 799 LEU A C 1
ATOM 6253 O O . LEU A 1 799 ? -3.328 31.591 24.581 1.00 91.44 799 LEU A O 1
ATOM 6257 N N . SER A 1 800 ? -4.904 30.649 23.311 1.00 86.75 800 SER A N 1
ATOM 6258 C CA . SER A 1 800 ? -5.764 30.238 24.419 1.00 86.75 800 SER A CA 1
ATOM 6259 C C . SER A 1 800 ? -6.369 28.874 24.119 1.00 86.75 800 SER A C 1
ATOM 6261 O O . SER A 1 800 ? -6.362 28.403 22.978 1.00 86.75 800 SER A O 1
ATOM 6263 N N . ASP A 1 801 ? -6.862 28.209 25.153 1.00 79.00 801 ASP A N 1
ATOM 6264 C CA . ASP A 1 801 ? -7.752 27.071 24.989 1.00 79.00 801 ASP A CA 1
ATOM 6265 C C . ASP A 1 801 ? -9.201 27.535 24.743 1.00 79.00 801 ASP A C 1
ATOM 6267 O O . ASP A 1 801 ? -9.571 28.695 24.938 1.00 79.00 801 ASP A O 1
ATOM 6271 N N . ASN A 1 802 ? -10.029 26.628 24.221 1.00 69.56 802 ASN A N 1
ATOM 6272 C CA . ASN A 1 802 ? -11.424 26.925 23.904 1.00 69.56 802 ASN A CA 1
ATOM 6273 C C . ASN A 1 802 ? -12.258 27.063 25.187 1.00 69.56 802 ASN A C 1
ATOM 6275 O O . ASN A 1 802 ? -12.758 26.076 25.734 1.00 69.56 802 ASN A O 1
ATOM 6279 N N . ASN A 1 803 ? -12.432 28.302 25.638 1.00 64.94 803 ASN A N 1
ATOM 6280 C CA . ASN A 1 803 ? -13.199 28.638 26.834 1.00 64.94 803 ASN A CA 1
ATOM 6281 C C . ASN A 1 803 ? -14.692 28.357 26.664 1.00 64.94 803 ASN A C 1
ATOM 6283 O O . ASN A 1 803 ? -15.292 28.675 25.639 1.00 64.94 803 ASN A O 1
ATOM 6287 N N . GLY A 1 804 ? -15.315 27.791 27.698 1.00 60.16 804 GLY A N 1
ATOM 6288 C CA . GLY A 1 804 ? -16.773 27.669 27.774 1.00 60.16 804 GLY A CA 1
ATOM 6289 C C . GLY A 1 804 ? -17.379 26.496 26.993 1.00 60.16 804 GLY A C 1
ATOM 6290 O O . GLY A 1 804 ? -18.567 26.222 27.158 1.00 60.16 804 GLY A O 1
ATOM 6291 N N . ILE A 1 805 ? -16.582 25.769 26.199 1.00 64.31 805 ILE A N 1
ATOM 6292 C CA . ILE A 1 805 ? -17.053 24.649 25.361 1.00 64.31 805 ILE A CA 1
ATOM 6293 C C . ILE A 1 805 ? -17.020 23.319 26.121 1.00 64.31 805 ILE A C 1
ATOM 6295 O O . ILE A 1 805 ? -17.851 22.450 25.870 1.00 64.31 805 ILE A O 1
ATOM 6299 N N . HIS A 1 806 ? -16.099 23.143 27.075 1.00 78.56 806 HIS A N 1
ATOM 6300 C CA . HIS A 1 806 ? -16.007 21.901 27.841 1.00 78.56 806 HIS A CA 1
ATOM 6301 C C . HIS A 1 806 ? -17.028 21.900 28.995 1.00 78.56 806 HIS A C 1
ATOM 6303 O O . HIS A 1 806 ? -16.798 22.582 30.000 1.00 78.56 806 HIS A O 1
ATOM 6309 N N . PRO A 1 807 ? -18.120 21.106 28.936 1.00 83.75 807 PRO A N 1
ATOM 6310 C CA . PRO A 1 807 ? -19.263 21.278 29.839 1.00 83.75 807 PRO A CA 1
ATOM 6311 C C . PRO A 1 807 ? -18.891 21.152 31.318 1.00 83.75 807 PRO A C 1
ATOM 6313 O O . PRO A 1 807 ? -19.371 21.911 32.157 1.00 83.75 807 PRO A O 1
ATOM 6316 N N . GLN A 1 808 ? -17.974 20.235 31.639 1.00 86.25 808 GLN A N 1
ATOM 6317 C CA . GLN A 1 808 ? -17.517 20.026 33.011 1.00 86.25 808 GLN A CA 1
ATOM 6318 C C . GLN A 1 808 ? -16.628 21.170 33.522 1.00 86.25 808 GLN A C 1
ATOM 6320 O O . GLN A 1 808 ? -16.748 21.557 34.682 1.00 86.25 808 GLN A O 1
ATOM 6325 N N . ARG A 1 809 ? -15.779 21.754 32.660 1.00 89.00 809 ARG A N 1
ATOM 6326 C CA . ARG A 1 809 ? -14.903 22.874 33.047 1.00 89.00 809 ARG A CA 1
ATOM 6327 C C . ARG A 1 809 ? -15.742 24.139 33.211 1.00 89.00 809 ARG A C 1
ATOM 6329 O O . ARG A 1 809 ? -15.612 24.823 34.215 1.00 89.00 809 ARG A O 1
ATOM 6336 N N . THR A 1 810 ? -16.699 24.371 32.311 1.00 90.38 810 THR A N 1
ATOM 6337 C CA . THR A 1 810 ? -17.690 25.452 32.434 1.00 90.38 810 THR A CA 1
ATOM 6338 C C . THR A 1 810 ? -18.510 25.332 33.719 1.00 90.38 810 THR A C 1
ATOM 6340 O O . THR A 1 810 ? -18.689 26.320 34.431 1.00 90.38 810 THR A O 1
ATOM 6343 N N . LYS A 1 811 ? -18.967 24.123 34.066 1.00 91.75 811 LYS A N 1
ATOM 6344 C CA . LYS A 1 811 ? -19.736 23.860 35.292 1.00 91.75 811 LYS A CA 1
ATOM 6345 C C . LYS A 1 811 ? -18.931 24.109 36.574 1.00 91.75 811 LYS A C 1
ATOM 6347 O O . LYS A 1 811 ? -19.480 24.592 37.567 1.00 91.75 811 LYS A O 1
ATOM 6352 N N . ASN A 1 812 ? -17.640 23.786 36.558 1.00 91.50 812 ASN A N 1
ATOM 6353 C CA . ASN A 1 812 ? -16.768 23.848 37.733 1.00 91.50 812 ASN A CA 1
ATOM 6354 C C . ASN A 1 812 ? -15.766 25.007 37.724 1.00 91.50 812 ASN A C 1
ATOM 6356 O O . ASN A 1 812 ? -14.862 25.022 38.559 1.00 91.50 812 ASN A O 1
ATOM 6360 N N . ALA A 1 813 ? -15.954 25.999 36.854 1.00 90.88 813 ALA A N 1
ATOM 6361 C CA . ALA A 1 813 ? -15.131 27.201 36.826 1.00 90.88 813 ALA A CA 1
ATOM 6362 C C . ALA A 1 813 ? -15.017 27.835 38.229 1.00 90.88 813 ALA A C 1
ATOM 6364 O O . ALA A 1 813 ? -15.985 27.925 38.993 1.00 90.88 813 ALA A O 1
ATOM 6365 N N . GLY A 1 814 ? -13.800 28.218 38.595 1.00 89.44 814 GLY A N 1
ATOM 6366 C CA . GLY A 1 814 ? -13.399 28.730 39.900 1.00 89.44 814 GLY A CA 1
ATOM 6367 C C . GLY A 1 814 ? -13.270 27.661 40.992 1.00 89.44 814 GLY A C 1
ATOM 6368 O O . GLY A 1 814 ? -13.061 28.015 42.156 1.00 89.44 814 GLY A O 1
ATOM 6369 N N . ARG A 1 815 ? -13.462 26.371 40.662 1.00 91.31 815 ARG A N 1
ATOM 6370 C CA . ARG A 1 815 ? -13.527 25.232 41.605 1.00 91.31 815 ARG A CA 1
ATOM 6371 C C . ARG A 1 815 ? -12.958 23.920 41.044 1.00 91.31 815 ARG A C 1
ATOM 6373 O O . ARG A 1 815 ? -13.370 22.843 41.476 1.00 91.31 815 ARG A O 1
ATOM 6380 N N . ILE A 1 816 ? -12.044 23.995 40.086 1.00 91.25 816 ILE A N 1
ATOM 6381 C CA . ILE A 1 816 ? -11.436 22.815 39.466 1.00 91.25 816 ILE A CA 1
ATOM 6382 C C . ILE A 1 816 ? -10.699 21.973 40.517 1.00 91.25 816 ILE A C 1
ATOM 6384 O O . ILE A 1 816 ? -9.837 22.474 41.242 1.00 91.25 816 ILE A O 1
ATOM 6388 N N . SER A 1 817 ? -11.043 20.687 40.598 1.00 85.69 817 SER A N 1
ATOM 6389 C CA . SER A 1 817 ? -10.375 19.721 41.477 1.00 85.69 817 SER A CA 1
ATOM 6390 C C . SER A 1 817 ? -9.151 19.084 40.810 1.00 85.69 817 SER A C 1
ATOM 6392 O O . SER A 1 817 ? -9.017 19.085 39.589 1.00 85.69 817 SER A O 1
ATOM 6394 N N . THR A 1 818 ? -8.260 18.474 41.598 1.00 80.56 818 THR A N 1
ATOM 6395 C CA . THR A 1 818 ? -7.061 17.788 41.076 1.00 80.56 818 THR A CA 1
ATOM 6396 C C . THR A 1 818 ? -7.398 16.663 40.090 1.00 80.56 818 THR A C 1
ATOM 6398 O O . THR A 1 818 ? -6.654 16.444 39.142 1.00 80.56 818 THR A O 1
ATOM 6401 N N . SER A 1 819 ? -8.536 15.981 40.262 1.00 80.50 819 SER A N 1
ATOM 6402 C CA . SER A 1 819 ? -9.019 14.944 39.334 1.00 80.50 819 SER A CA 1
ATOM 6403 C C . SER A 1 819 ? -9.533 15.485 37.995 1.00 80.50 819 SER A C 1
ATOM 6405 O O . SER A 1 819 ? -9.743 14.707 37.073 1.00 80.50 819 SER A O 1
ATOM 6407 N N . GLU A 1 820 ? -9.760 16.796 37.886 1.00 83.31 820 GLU A N 1
ATOM 6408 C CA . GLU A 1 820 ? -10.268 17.469 36.679 1.00 83.31 820 GLU A CA 1
ATOM 6409 C C . GLU A 1 820 ? -9.172 18.229 35.917 1.00 83.31 820 GLU A C 1
ATOM 6411 O O . GLU A 1 820 ? -9.454 18.917 34.931 1.00 83.31 820 GLU A O 1
ATOM 6416 N N . GLN A 1 821 ? -7.929 18.117 36.385 1.00 84.12 821 GLN A N 1
ATOM 6417 C CA . GLN A 1 821 ? -6.749 18.614 35.691 1.00 84.12 821 GLN A CA 1
ATOM 6418 C C . GLN A 1 821 ? -6.389 17.689 34.526 1.00 84.12 821 GLN A C 1
ATOM 6420 O O . GLN A 1 821 ? -6.756 16.511 34.503 1.00 84.12 821 GLN A O 1
ATOM 6425 N N . LEU A 1 822 ? -5.605 18.206 33.578 1.00 82.38 822 LEU A N 1
ATOM 6426 C CA . LEU A 1 822 ? -5.037 17.374 32.522 1.00 82.38 822 LEU A CA 1
ATOM 6427 C C . LEU A 1 822 ? -4.179 16.242 33.136 1.00 82.38 822 LEU A C 1
ATOM 6429 O O . LEU A 1 822 ? -3.338 16.507 34.004 1.00 82.38 822 LEU A O 1
ATOM 6433 N N . PRO A 1 823 ? -4.338 14.982 32.688 1.00 81.50 823 PRO A N 1
ATOM 6434 C CA . PRO A 1 823 ? -3.430 13.893 33.031 1.00 81.50 823 PRO A CA 1
ATOM 6435 C C . PRO A 1 823 ? -1.985 14.216 32.636 1.00 81.50 823 PRO A C 1
ATOM 6437 O O . PRO A 1 823 ? -1.736 14.927 31.662 1.00 81.50 823 PRO A O 1
ATOM 6440 N N . SER A 1 824 ? -1.005 13.639 33.339 1.00 76.56 824 SER A N 1
ATOM 6441 C CA . SER A 1 824 ? 0.421 13.906 33.084 1.00 76.56 824 SER A CA 1
ATOM 6442 C C . SER A 1 824 ? 0.848 13.652 31.632 1.00 76.56 824 SER A C 1
ATOM 6444 O O . SER A 1 824 ? 1.677 14.389 31.109 1.00 76.56 824 SER A O 1
ATOM 6446 N N . SER A 1 825 ? 0.259 12.657 30.963 1.00 69.69 825 SER A N 1
ATOM 6447 C CA . SER A 1 825 ? 0.513 12.371 29.545 1.00 69.69 825 SER A CA 1
ATOM 6448 C C . SER A 1 825 ? -0.026 13.454 28.600 1.00 69.69 825 SER A C 1
ATOM 6450 O O . SER A 1 825 ? 0.594 13.737 27.577 1.00 69.69 825 SER A O 1
ATOM 6452 N N . GLN A 1 826 ? -1.145 14.095 28.946 1.00 80.12 826 GLN A N 1
ATOM 6453 C CA . GLN A 1 826 ? -1.744 15.171 28.152 1.00 80.12 826 GLN A CA 1
ATOM 6454 C C . GLN A 1 826 ? -1.042 16.512 28.376 1.00 80.12 826 GLN A C 1
ATOM 6456 O O . GLN A 1 826 ? -0.942 17.304 27.444 1.00 80.12 826 GLN A O 1
ATOM 6461 N N . TRP A 1 827 ? -0.479 16.744 29.566 1.00 87.69 827 TRP A N 1
ATOM 6462 C CA . TRP A 1 827 ? 0.341 17.926 29.850 1.00 87.69 827 TRP A CA 1
ATOM 6463 C C . TRP A 1 827 ? 1.537 18.064 28.912 1.00 87.69 827 TRP A C 1
ATOM 6465 O O . TRP A 1 827 ? 1.796 19.154 28.402 1.00 87.69 827 TRP A O 1
ATOM 6475 N N . SER A 1 828 ? 2.258 16.967 28.662 1.00 80.88 828 SER A N 1
ATOM 6476 C CA . SER A 1 828 ? 3.390 16.972 27.730 1.00 80.88 828 SER A CA 1
ATOM 6477 C C . SER A 1 828 ? 2.948 17.337 26.318 1.00 80.88 828 SER A C 1
ATOM 6479 O O . SER A 1 828 ? 3.586 18.175 25.687 1.00 80.88 828 SER A O 1
ATOM 6481 N N . LEU A 1 829 ? 1.836 16.769 25.849 1.00 78.75 829 LEU A N 1
ATOM 6482 C CA . LEU A 1 829 ? 1.299 17.056 24.521 1.00 78.75 829 LEU A CA 1
ATOM 6483 C C . LEU A 1 829 ? 0.825 18.512 24.398 1.00 78.75 829 LEU A C 1
ATOM 6485 O O . LEU A 1 829 ? 1.147 19.187 23.424 1.00 78.75 829 LEU A O 1
ATOM 6489 N N . PHE A 1 830 ? 0.102 19.009 25.401 1.00 86.25 830 PHE A N 1
ATOM 6490 C CA . PHE A 1 830 ? -0.413 20.375 25.433 1.00 86.25 830 PHE A CA 1
ATOM 6491 C C . PHE A 1 830 ? 0.722 21.411 25.429 1.00 86.25 830 PHE A C 1
ATOM 6493 O O . PHE A 1 830 ? 0.715 22.339 24.618 1.00 86.25 830 PHE A O 1
ATOM 6500 N N . ALA A 1 831 ? 1.736 21.221 26.281 1.00 90.31 831 ALA A N 1
ATOM 6501 C CA . ALA A 1 831 ? 2.904 22.097 26.342 1.00 90.31 831 ALA A CA 1
ATOM 6502 C C . ALA A 1 831 ? 3.714 22.066 25.034 1.00 90.31 831 ALA A C 1
ATOM 6504 O O . ALA A 1 831 ? 4.045 23.124 24.500 1.00 90.31 831 ALA A O 1
ATOM 6505 N N . GLN A 1 832 ? 3.965 20.875 24.474 1.00 88.12 832 GLN A N 1
ATOM 6506 C CA . GLN A 1 832 ? 4.650 20.725 23.184 1.00 88.12 832 GLN A CA 1
ATOM 6507 C C . GLN A 1 832 ? 3.877 21.389 22.042 1.00 88.12 832 GLN A C 1
ATOM 6509 O O . GLN A 1 832 ? 4.485 22.034 21.192 1.00 88.12 832 GLN A O 1
ATOM 6514 N N . GLY A 1 833 ? 2.545 21.282 22.031 1.00 87.56 833 GLY A N 1
ATOM 6515 C CA . GLY A 1 833 ? 1.694 21.962 21.055 1.00 87.56 833 GLY A CA 1
ATOM 6516 C C . GLY A 1 833 ? 1.808 23.484 21.150 1.00 87.56 833 GLY A C 1
ATOM 6517 O O . GLY A 1 833 ? 2.007 24.150 20.132 1.00 87.56 833 GLY A O 1
ATOM 6518 N N . CYS A 1 834 ? 1.766 24.035 22.368 1.00 92.00 834 CYS A N 1
ATOM 6519 C CA . CYS A 1 834 ? 1.952 25.469 22.595 1.00 92.00 834 CYS A CA 1
ATOM 6520 C C . CYS A 1 834 ? 3.338 25.946 22.136 1.00 92.00 834 CYS A C 1
ATOM 6522 O O . CYS A 1 834 ? 3.437 26.957 21.441 1.00 92.00 834 CYS A O 1
ATOM 6524 N N . GLU A 1 835 ? 4.405 25.212 22.471 1.00 93.25 835 GLU A N 1
ATOM 6525 C CA . GLU A 1 835 ? 5.759 25.535 22.008 1.00 93.25 835 GLU A CA 1
ATOM 6526 C C . GLU A 1 835 ? 5.900 25.432 20.494 1.00 93.25 835 GLU A C 1
ATOM 6528 O O . GLU A 1 835 ? 6.552 26.277 19.886 1.00 93.25 835 GLU A O 1
ATOM 6533 N N . HIS A 1 836 ? 5.309 24.407 19.880 1.00 91.06 836 HIS A N 1
ATOM 6534 C CA . HIS A 1 836 ? 5.362 24.207 18.439 1.00 91.06 836 HIS A CA 1
ATOM 6535 C C . HIS A 1 836 ? 4.742 25.395 17.704 1.00 91.06 836 HIS A C 1
ATOM 6537 O O . HIS A 1 836 ? 5.375 25.957 16.808 1.00 91.06 836 HIS A O 1
ATOM 6543 N N . ILE A 1 837 ? 3.538 25.809 18.111 1.00 91.94 837 ILE A N 1
ATOM 6544 C CA . ILE A 1 837 ? 2.848 26.968 17.535 1.00 91.94 837 ILE A CA 1
ATOM 6545 C C . ILE A 1 837 ? 3.695 28.228 17.744 1.00 91.94 837 ILE A C 1
ATOM 6547 O O . ILE A 1 837 ? 4.015 28.924 16.780 1.00 91.94 837 ILE A O 1
ATOM 6551 N N . ALA A 1 838 ? 4.115 28.491 18.985 1.00 95.06 838 ALA A N 1
ATOM 6552 C CA . ALA A 1 838 ? 4.856 29.698 19.334 1.00 95.06 838 ALA A CA 1
ATOM 6553 C C . ALA A 1 838 ? 6.197 29.815 18.592 1.00 95.06 838 ALA A C 1
ATOM 6555 O O . ALA A 1 838 ? 6.526 30.880 18.069 1.00 95.06 838 ALA A O 1
ATOM 6556 N N . ARG A 1 839 ? 6.940 28.707 18.486 1.00 96.12 839 ARG A N 1
ATOM 6557 C CA . ARG A 1 839 ? 8.205 28.616 17.747 1.00 96.12 839 ARG A CA 1
ATOM 6558 C C . ARG A 1 839 ? 8.015 28.917 16.268 1.00 96.12 839 ARG A C 1
ATOM 6560 O O . ARG A 1 839 ? 8.723 29.756 15.727 1.00 96.12 839 ARG A O 1
ATOM 6567 N N . ASN A 1 840 ? 7.037 28.279 15.630 1.00 93.81 840 ASN A N 1
ATOM 6568 C CA . ASN A 1 840 ? 6.795 28.461 14.200 1.00 93.81 840 ASN A CA 1
ATOM 6569 C C . ASN A 1 840 ? 6.351 29.889 13.859 1.00 93.81 840 ASN A C 1
ATOM 6571 O O . ASN A 1 840 ? 6.741 30.418 12.818 1.00 93.81 840 ASN A O 1
ATOM 6575 N N . ILE A 1 841 ? 5.547 30.519 14.720 1.00 94.25 841 ILE A N 1
ATOM 6576 C CA . ILE A 1 841 ? 5.166 31.927 14.557 1.00 94.25 841 ILE A CA 1
ATOM 6577 C C . ILE A 1 841 ? 6.407 32.815 14.680 1.00 94.25 841 ILE A C 1
ATOM 6579 O O . ILE A 1 841 ? 6.659 33.624 13.783 1.00 94.25 841 ILE A O 1
ATOM 6583 N N . LEU A 1 842 ? 7.202 32.632 15.739 1.00 94.00 842 LEU A N 1
ATOM 6584 C CA . LEU A 1 842 ? 8.405 33.423 15.997 1.00 94.00 842 LEU A CA 1
ATOM 6585 C C . LEU A 1 842 ? 9.436 33.296 14.868 1.00 94.00 842 LEU A C 1
ATOM 6587 O O . LEU A 1 842 ? 9.886 34.311 14.346 1.00 94.00 842 LEU A O 1
ATOM 6591 N N . GLU A 1 843 ? 9.773 32.076 14.450 1.00 93.62 843 GLU A N 1
ATOM 6592 C CA . GLU A 1 843 ? 10.779 31.814 13.411 1.00 93.62 843 GLU A CA 1
ATOM 6593 C C . GLU A 1 843 ? 10.385 32.407 12.051 1.00 93.62 843 GLU A C 1
ATOM 6595 O O . GLU A 1 843 ? 11.237 32.919 11.326 1.00 93.62 843 GLU A O 1
ATOM 6600 N N . LYS A 1 844 ? 9.093 32.381 11.699 1.00 91.69 844 LYS A N 1
ATOM 6601 C CA . LYS A 1 844 ? 8.620 32.856 10.387 1.00 91.69 844 LYS A CA 1
ATOM 6602 C C . LYS A 1 844 ? 8.327 34.351 10.343 1.00 91.69 844 LYS A C 1
ATOM 6604 O O . LYS A 1 844 ? 8.475 34.977 9.292 1.00 91.69 844 LYS A O 1
ATOM 6609 N N . THR A 1 845 ? 7.880 34.934 11.453 1.00 92.19 845 THR A N 1
ATOM 6610 C CA . THR A 1 845 ? 7.344 36.306 11.455 1.00 92.19 845 THR A CA 1
ATOM 6611 C C . THR A 1 845 ? 8.120 37.264 12.350 1.00 92.19 845 THR A C 1
ATOM 6613 O O . THR A 1 845 ? 8.038 38.472 12.147 1.00 92.19 845 THR A O 1
ATOM 6616 N N . GLY A 1 846 ? 8.902 36.753 13.305 1.00 92.19 846 GLY A N 1
ATOM 6617 C CA . GLY A 1 846 ? 9.538 37.548 14.356 1.00 92.19 846 GLY A CA 1
ATOM 6618 C C . GLY A 1 846 ? 8.579 37.984 15.470 1.00 92.19 846 GLY A C 1
ATOM 6619 O O . GLY A 1 846 ? 9.013 38.635 16.417 1.00 92.19 846 GLY A O 1
ATOM 6620 N N . ILE A 1 847 ? 7.290 37.634 15.386 1.00 93.62 847 ILE A N 1
ATOM 6621 C CA . ILE A 1 847 ? 6.274 37.995 16.381 1.00 93.62 847 ILE A CA 1
ATOM 6622 C C . ILE A 1 847 ? 6.205 36.923 17.469 1.00 93.62 847 ILE A C 1
ATOM 6624 O O . ILE A 1 847 ? 6.224 35.725 17.195 1.00 93.62 847 ILE A O 1
ATOM 6628 N N . ARG A 1 848 ? 6.121 37.356 18.729 1.00 93.50 848 ARG A N 1
ATOM 6629 C CA . ARG A 1 848 ? 6.072 36.461 19.894 1.00 93.50 848 ARG A CA 1
ATOM 6630 C C . ARG A 1 848 ? 4.644 36.032 20.225 1.00 93.50 848 ARG A C 1
ATOM 6632 O O . ARG A 1 848 ? 3.683 36.733 19.914 1.00 93.50 848 ARG A O 1
ATOM 6639 N N . THR A 1 849 ? 4.518 34.899 20.910 1.00 95.62 849 THR A N 1
ATOM 6640 C CA . THR A 1 849 ? 3.223 34.331 21.316 1.00 95.62 849 THR A CA 1
ATOM 6641 C C . THR A 1 849 ? 3.058 34.396 22.832 1.00 95.62 849 THR A C 1
ATOM 6643 O O . THR A 1 849 ? 3.996 34.102 23.574 1.00 95.62 849 THR A O 1
ATOM 6646 N N . VAL A 1 850 ? 1.868 34.770 23.300 1.00 95.12 850 VAL A N 1
ATOM 6647 C CA . VAL A 1 850 ? 1.482 34.737 24.717 1.00 95.12 850 VAL A CA 1
ATOM 6648 C C . VAL A 1 850 ? 0.341 33.757 24.925 1.00 95.12 850 VAL A C 1
ATOM 6650 O O . VAL A 1 850 ? -0.568 33.686 24.105 1.00 95.12 850 VAL A O 1
ATOM 6653 N N . TYR A 1 851 ? 0.372 33.020 26.028 1.00 95.69 851 TYR A N 1
ATOM 6654 C CA . TYR A 1 851 ? -0.742 32.193 26.455 1.00 95.69 851 TYR A CA 1
ATOM 6655 C C . TYR A 1 851 ? -1.696 33.011 27.334 1.00 95.69 851 TYR A C 1
ATOM 6657 O O . TYR A 1 851 ? -1.253 33.605 28.319 1.00 95.69 851 TYR A O 1
ATOM 6665 N N . HIS A 1 852 ? -2.983 33.058 26.997 1.00 94.12 852 HIS A N 1
ATOM 6666 C CA . HIS A 1 852 ? -4.024 33.715 27.794 1.00 94.12 852 HIS A CA 1
ATOM 6667 C C . HIS A 1 852 ? -4.833 32.661 28.540 1.00 94.12 852 HIS A C 1
ATOM 6669 O O . HIS A 1 852 ? -5.560 31.876 27.936 1.00 94.12 852 HIS A O 1
ATOM 6675 N N . HIS A 1 853 ? -4.657 32.633 29.861 1.00 92.38 853 HIS A N 1
ATOM 6676 C CA . HIS A 1 853 ? -5.407 31.750 30.747 1.00 92.38 853 HIS A CA 1
ATOM 6677 C C . HIS A 1 853 ? -6.793 32.335 31.024 1.00 92.38 853 HIS A C 1
ATOM 6679 O O . HIS A 1 853 ? -6.958 33.554 31.109 1.00 92.38 853 HIS A O 1
ATOM 6685 N N . HIS A 1 854 ? -7.786 31.474 31.219 1.00 89.44 854 HIS A N 1
ATOM 6686 C CA . HIS A 1 854 ? -9.158 31.914 31.424 1.00 89.44 854 HIS A CA 1
ATOM 6687 C C . HIS A 1 854 ? -9.943 30.891 32.245 1.00 89.44 854 HIS A C 1
ATOM 6689 O O . HIS A 1 854 ? -9.586 29.719 32.354 1.00 89.44 854 HIS A O 1
ATOM 6695 N N . CYS A 1 855 ? -11.044 31.341 32.837 1.00 88.38 855 CYS A N 1
ATOM 6696 C CA . CYS A 1 855 ? -11.937 30.448 33.569 1.00 88.38 855 CYS A CA 1
ATOM 6697 C C . CYS A 1 855 ? -12.841 29.684 32.606 1.00 88.38 855 CYS A C 1
ATOM 6699 O O . CYS A 1 855 ? -13.187 30.211 31.549 1.00 88.38 855 CYS A O 1
ATOM 6701 N N . ALA A 1 856 ? -13.223 28.458 32.964 1.00 87.50 856 ALA A N 1
ATOM 6702 C CA . ALA A 1 856 ? -13.864 27.514 32.044 1.00 87.50 856 ALA A CA 1
ATOM 6703 C C . ALA A 1 856 ? -12.979 27.066 30.859 1.00 87.50 856 ALA A C 1
ATOM 6705 O O . ALA A 1 856 ? -13.498 26.461 29.916 1.00 87.50 856 ALA A O 1
ATOM 6706 N N . GLY A 1 857 ? -11.669 27.333 30.917 1.00 88.12 857 GLY A N 1
ATOM 6707 C CA . GLY A 1 857 ? -10.633 26.731 30.071 1.00 88.12 857 GLY A CA 1
ATOM 6708 C C . GLY A 1 857 ? -9.969 25.533 30.764 1.00 88.12 857 GLY A C 1
ATOM 6709 O O . GLY A 1 857 ? -10.306 25.199 31.901 1.00 88.12 857 GLY A O 1
ATOM 6710 N N . TRP A 1 858 ? -9.031 24.869 30.093 1.00 88.62 858 TRP A N 1
ATOM 6711 C CA . TRP A 1 858 ? -8.149 23.825 30.637 1.00 88.62 858 TRP A CA 1
ATOM 6712 C C .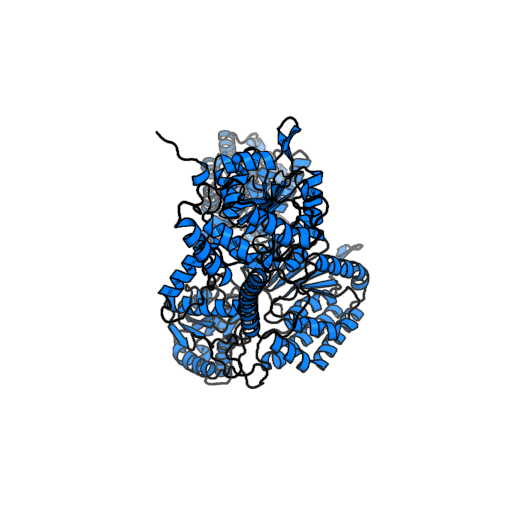 TRP A 1 858 ? -7.014 24.382 31.496 1.00 88.62 858 TRP A C 1
ATOM 6714 O O . TRP A 1 858 ? -6.566 23.706 32.420 1.00 88.62 858 TRP A O 1
ATOM 6724 N N . ILE A 1 859 ? -6.572 25.608 31.224 1.00 91.94 859 ILE A N 1
ATOM 6725 C CA . ILE A 1 859 ? -5.571 26.315 32.019 1.00 91.94 859 ILE A CA 1
ATOM 6726 C C . ILE A 1 859 ? -6.271 27.433 32.785 1.00 91.94 859 ILE A C 1
ATOM 6728 O O . ILE A 1 859 ? -6.393 28.564 32.316 1.00 91.94 859 ILE A O 1
ATOM 6732 N N . GLU A 1 860 ? -6.752 27.095 33.979 1.00 91.19 860 GLU A N 1
ATOM 6733 C CA . GLU A 1 860 ? -7.545 28.008 34.800 1.00 91.19 860 GLU A CA 1
ATOM 6734 C C . GLU A 1 860 ? -6.901 28.262 36.166 1.00 91.19 860 GLU A C 1
ATOM 6736 O O . GLU A 1 860 ? -6.787 29.407 36.603 1.00 91.19 860 GLU A O 1
ATOM 6741 N N . THR A 1 861 ? -6.491 27.201 36.861 1.00 92.38 861 THR A N 1
ATOM 6742 C CA . THR A 1 861 ? -6.014 27.301 38.247 1.00 92.38 861 THR A CA 1
ATOM 6743 C C . THR A 1 861 ? -4.561 27.776 38.341 1.00 92.38 861 THR A C 1
ATOM 6745 O O . THR A 1 861 ? -3.782 27.561 37.408 1.00 92.38 861 THR A O 1
ATOM 6748 N N . PRO A 1 862 ? -4.137 28.334 39.496 1.00 92.62 862 PRO A N 1
ATOM 6749 C CA . PRO A 1 862 ? -2.731 28.654 39.750 1.00 92.62 862 PRO A CA 1
ATOM 6750 C C . PRO A 1 862 ? -1.778 27.490 39.470 1.00 92.62 862 PRO A C 1
ATOM 6752 O O . PRO A 1 862 ? -0.746 27.683 38.836 1.00 92.62 862 PRO A O 1
ATOM 6755 N N . PHE A 1 863 ? -2.159 26.273 39.869 1.00 91.56 863 PHE A N 1
ATOM 6756 C CA . PHE A 1 863 ? -1.362 25.072 39.629 1.00 91.56 863 PHE A CA 1
ATOM 6757 C C . PHE A 1 863 ? -1.243 24.733 38.139 1.00 91.56 863 PHE A C 1
ATOM 6759 O O . PHE A 1 863 ? -0.150 24.443 37.666 1.00 91.56 863 PHE A O 1
ATOM 6766 N N . GLU A 1 864 ? -2.347 24.762 37.387 1.00 93.12 864 GLU A N 1
ATOM 6767 C CA . GLU A 1 864 ? -2.335 24.468 35.946 1.00 93.12 864 GLU A CA 1
ATOM 6768 C C . GLU A 1 864 ? -1.500 25.496 35.178 1.00 93.12 864 GLU A C 1
ATOM 6770 O O . GLU A 1 864 ? -0.714 25.140 34.298 1.00 93.12 864 GLU A O 1
ATOM 6775 N N . LEU A 1 865 ? -1.615 26.770 35.549 1.00 92.75 865 LEU A N 1
ATOM 6776 C CA . LEU A 1 865 ? -0.833 27.829 34.931 1.00 92.75 865 LEU A CA 1
ATOM 6777 C C . LEU A 1 865 ? 0.661 27.689 35.250 1.00 92.75 865 LEU A C 1
ATOM 6779 O O . LEU A 1 865 ? 1.496 27.762 34.348 1.00 92.75 865 LEU A O 1
ATOM 6783 N N . GLU A 1 866 ? 1.001 27.423 36.512 1.00 91.94 866 GLU A N 1
ATOM 6784 C CA . GLU A 1 866 ? 2.372 27.141 36.938 1.00 91.94 866 GLU A CA 1
ATOM 6785 C C . GLU A 1 866 ? 2.944 25.923 36.203 1.00 91.94 866 GLU A C 1
ATOM 6787 O O . GLU A 1 866 ? 4.077 25.950 35.715 1.00 91.94 866 GLU A O 1
ATOM 6792 N N . LYS A 1 867 ? 2.131 24.874 36.046 1.00 92.69 867 LYS A N 1
ATOM 6793 C CA . LYS A 1 867 ? 2.506 23.663 35.323 1.00 92.69 867 LYS A CA 1
ATOM 6794 C C . LYS A 1 867 ? 2.831 23.971 33.865 1.00 92.69 867 LYS A C 1
ATOM 6796 O O . LYS A 1 867 ? 3.917 23.601 33.418 1.00 92.69 867 LYS A O 1
ATOM 6801 N N . LEU A 1 868 ? 1.972 24.705 33.155 1.00 93.62 868 LEU A N 1
ATOM 6802 C CA . LEU A 1 868 ? 2.234 25.125 31.776 1.00 93.62 868 LEU A CA 1
ATOM 6803 C C . LEU A 1 868 ? 3.521 25.950 31.659 1.00 93.62 868 LEU A C 1
ATOM 6805 O O . LEU A 1 868 ? 4.349 25.684 30.785 1.00 93.62 868 LEU A O 1
ATOM 6809 N N . MET A 1 869 ? 3.714 26.932 32.544 1.00 93.50 869 MET A N 1
ATOM 6810 C CA . MET A 1 869 ? 4.921 27.759 32.536 1.00 93.50 869 MET A CA 1
ATOM 6811 C C . MET A 1 869 ? 6.171 26.907 32.801 1.00 93.50 869 MET A C 1
ATOM 6813 O O . MET A 1 869 ? 7.160 27.036 32.090 1.00 93.50 869 MET A O 1
ATOM 6817 N N . SER A 1 870 ? 6.134 25.961 33.739 1.00 92.31 870 SER A N 1
ATOM 6818 C CA . SER A 1 870 ? 7.280 25.075 33.998 1.00 92.31 870 SER A CA 1
ATOM 6819 C C . SER A 1 870 ? 7.631 24.136 32.832 1.00 92.31 870 SER A C 1
ATOM 6821 O O . SER A 1 870 ? 8.771 23.690 32.730 1.00 92.31 870 SER A O 1
ATOM 6823 N N . MET A 1 871 ? 6.668 23.830 31.956 1.00 93.75 871 MET A N 1
ATOM 6824 C CA . MET A 1 871 ? 6.823 22.867 30.858 1.00 93.75 871 MET A CA 1
ATOM 6825 C C . MET A 1 871 ? 7.107 23.508 29.497 1.00 93.75 871 MET A C 1
ATOM 6827 O O . MET A 1 871 ? 7.293 22.786 28.522 1.00 93.75 871 MET A O 1
ATOM 6831 N N . THR A 1 872 ? 7.117 24.839 29.417 1.00 94.50 872 THR A N 1
ATOM 6832 C CA . THR A 1 872 ? 7.311 25.584 28.168 1.00 94.50 872 THR A CA 1
ATOM 6833 C C . THR A 1 872 ? 8.481 26.550 28.283 1.00 94.50 872 THR A C 1
ATOM 6835 O O . THR A 1 872 ? 8.718 27.148 29.335 1.00 94.50 872 THR A O 1
ATOM 6838 N N . SER A 1 873 ? 9.199 26.731 27.180 1.00 93.69 873 SER A N 1
ATOM 6839 C CA . SER A 1 873 ? 10.372 27.584 27.087 1.00 93.69 873 SER A CA 1
ATOM 6840 C C . SER A 1 873 ? 10.017 29.041 27.403 1.00 93.69 873 SER A C 1
ATOM 6842 O O . SER A 1 873 ? 9.097 29.600 26.790 1.00 93.69 873 SER A O 1
ATOM 6844 N N . PRO A 1 874 ? 10.775 29.692 28.306 1.00 92.00 874 PRO A N 1
ATOM 6845 C CA . PRO A 1 874 ? 10.567 31.091 28.660 1.00 92.00 874 PRO A CA 1
ATOM 6846 C C . PRO A 1 874 ? 10.853 32.061 27.509 1.00 92.00 874 PRO A C 1
ATOM 6848 O O . PRO A 1 874 ? 10.448 33.215 27.599 1.00 92.00 874 PRO A O 1
ATOM 6851 N N . GLU A 1 875 ? 11.529 31.616 26.445 1.00 90.44 875 GLU A N 1
ATOM 6852 C CA . GLU A 1 875 ? 11.798 32.432 25.254 1.00 90.44 875 GLU A CA 1
ATOM 6853 C C . GLU A 1 875 ? 10.712 32.307 24.180 1.00 90.44 875 GLU A C 1
ATOM 6855 O O . GLU A 1 875 ? 10.531 33.224 23.382 1.00 90.44 875 GLU A O 1
ATOM 6860 N N . LEU A 1 876 ? 9.979 31.189 24.158 1.00 93.00 876 LEU A N 1
ATOM 6861 C CA . LEU A 1 876 ? 9.000 30.904 23.107 1.00 93.00 876 LEU A CA 1
ATOM 6862 C C . LEU A 1 876 ? 7.592 31.363 23.487 1.00 93.00 876 LEU A C 1
ATOM 6864 O O . LEU A 1 876 ? 6.903 31.955 22.658 1.00 93.00 876 LEU A O 1
ATOM 6868 N N . LEU A 1 877 ? 7.167 31.103 24.726 1.00 95.75 877 LEU A N 1
ATOM 6869 C CA . LEU A 1 877 ? 5.792 31.339 25.162 1.00 95.75 877 LEU A CA 1
ATOM 6870 C C . LEU A 1 877 ? 5.747 32.278 26.371 1.00 95.75 877 LEU A C 1
ATOM 6872 O O . LEU A 1 877 ? 6.199 31.932 27.465 1.00 95.75 877 LEU A O 1
ATOM 6876 N N . GLY A 1 878 ? 5.166 33.458 26.185 1.00 95.00 878 GLY A N 1
ATOM 6877 C CA . GLY A 1 878 ? 4.862 34.387 27.270 1.00 95.00 878 GLY A CA 1
ATOM 6878 C C . GLY A 1 878 ? 3.508 34.112 27.910 1.00 95.00 878 GLY A C 1
ATOM 6879 O O . GLY A 1 878 ? 2.743 33.266 27.459 1.00 95.00 878 GLY A O 1
ATOM 6880 N N . LEU A 1 879 ? 3.189 34.877 28.943 1.00 95.00 879 LEU A N 1
ATOM 6881 C CA . LEU A 1 879 ? 1.916 34.874 29.647 1.00 95.00 879 LEU A CA 1
ATOM 6882 C C . LEU A 1 879 ? 1.191 36.200 29.402 1.00 95.00 879 LEU A C 1
ATOM 6884 O O . LEU A 1 879 ? 1.777 37.277 29.560 1.00 95.00 879 LEU A O 1
ATOM 6888 N N . CYS A 1 880 ? -0.088 36.102 29.050 1.00 95.00 880 CYS A N 1
ATOM 6889 C CA . CYS A 1 880 ? -1.059 37.169 29.219 1.00 95.00 880 CYS A CA 1
ATOM 6890 C C . CYS A 1 880 ? -1.729 36.987 30.586 1.00 95.00 880 CYS A C 1
ATOM 6892 O O . CYS A 1 880 ? -2.546 36.081 30.756 1.00 95.00 880 CYS A O 1
ATOM 6894 N N . LEU A 1 881 ? -1.328 37.797 31.572 1.00 95.19 881 LEU A N 1
ATOM 6895 C CA . LEU A 1 881 ? -1.878 37.718 32.925 1.00 95.19 881 LEU A CA 1
ATOM 6896 C C . LEU A 1 881 ? -3.239 38.410 32.969 1.00 95.19 881 LEU A C 1
ATOM 6898 O O . LEU A 1 881 ? -3.298 39.634 32.863 1.00 95.19 881 LEU A O 1
ATOM 6902 N N . ASP A 1 882 ? -4.297 37.644 33.204 1.00 95.06 882 ASP A N 1
ATOM 6903 C CA . ASP A 1 882 ? -5.633 38.166 33.460 1.00 95.06 882 ASP A CA 1
ATOM 6904 C C . ASP A 1 882 ? -5.923 38.174 34.962 1.00 95.06 882 ASP A C 1
ATOM 6906 O O . ASP A 1 882 ? -6.131 37.133 35.593 1.00 95.06 882 ASP A O 1
ATOM 6910 N N . THR A 1 883 ? -5.917 39.365 35.561 1.00 96.06 883 THR A N 1
ATOM 6911 C CA . THR A 1 883 ? -5.994 39.498 37.020 1.00 96.06 883 THR A CA 1
ATOM 6912 C C . THR A 1 883 ? -7.316 38.995 37.598 1.00 96.06 883 THR A C 1
ATOM 6914 O O . THR A 1 883 ? -7.335 38.458 38.706 1.00 96.06 883 THR A O 1
ATOM 6917 N N . GLY A 1 884 ? -8.416 39.138 36.858 1.00 94.69 884 GLY A N 1
ATOM 6918 C CA . GLY A 1 884 ? -9.757 38.812 37.336 1.00 94.69 884 GLY A CA 1
ATOM 6919 C C . GLY A 1 884 ? -10.009 37.319 37.256 1.00 94.69 884 GLY A C 1
ATOM 6920 O O . GLY A 1 884 ? -10.413 36.704 38.246 1.00 94.69 884 GLY A O 1
ATOM 6921 N N . HIS A 1 885 ? -9.689 36.721 36.107 1.00 93.75 885 HIS A N 1
ATOM 6922 C CA . HIS A 1 885 ? -9.765 35.274 35.930 1.00 93.75 885 HIS A CA 1
ATOM 6923 C C . HIS A 1 885 ? -8.847 34.537 36.908 1.00 93.75 885 HIS A C 1
ATOM 6925 O O . HIS A 1 885 ? -9.266 33.557 37.528 1.00 93.75 885 HIS A O 1
ATOM 6931 N N . TYR A 1 886 ? -7.632 35.049 37.132 1.00 94.75 886 TYR A N 1
ATOM 6932 C CA . TYR A 1 886 ? -6.704 34.442 38.083 1.00 94.75 886 TYR A CA 1
ATOM 6933 C C . TYR A 1 886 ? -7.261 34.465 39.515 1.00 94.75 886 TYR A C 1
ATOM 6935 O O . TYR A 1 886 ? -7.251 33.440 40.198 1.00 94.75 886 TYR A O 1
ATOM 6943 N N . CYS A 1 887 ? -7.829 35.598 39.950 1.00 94.75 887 CYS A N 1
ATOM 6944 C CA . CYS A 1 887 ? -8.496 35.719 41.250 1.00 94.75 887 CYS A CA 1
ATOM 6945 C C . CYS A 1 887 ? -9.717 34.801 41.388 1.00 94.75 887 CYS A C 1
ATOM 6947 O O . CYS A 1 887 ? -9.900 34.162 42.432 1.00 94.75 887 CYS A O 1
ATOM 6949 N N . PHE A 1 888 ? -10.547 34.692 40.346 1.00 93.94 888 PHE A N 1
ATOM 6950 C CA . PHE A 1 888 ? -11.723 33.821 40.376 1.00 93.94 888 PHE A CA 1
ATOM 6951 C C . PHE A 1 888 ? -11.333 32.348 40.563 1.00 93.94 888 PHE A C 1
ATOM 6953 O O . PHE A 1 888 ? -11.942 31.646 41.379 1.00 93.94 888 PHE A O 1
ATOM 6960 N N . ALA A 1 889 ? -10.245 31.921 39.917 1.00 92.00 889 ALA A N 1
ATOM 6961 C CA . ALA A 1 889 ? -9.639 30.600 40.076 1.00 92.00 889 ALA A CA 1
ATOM 6962 C C . ALA A 1 889 ? -8.872 30.400 41.403 1.00 92.00 889 ALA A C 1
ATOM 6964 O O . ALA A 1 889 ? -8.344 29.318 41.658 1.00 92.00 889 ALA A O 1
ATOM 6965 N N . GLY A 1 890 ? -8.830 31.416 42.275 1.00 90.75 890 GLY A N 1
ATOM 6966 C CA . GLY A 1 890 ? -8.211 31.352 43.603 1.00 90.75 890 GLY A CA 1
ATOM 6967 C C . GLY A 1 890 ? -6.745 31.788 43.658 1.00 90.75 890 GLY A C 1
ATOM 6968 O O . GLY A 1 890 ? -6.102 31.594 44.687 1.00 90.75 890 GLY A O 1
ATOM 6969 N N . GLY A 1 891 ? -6.213 32.366 42.582 1.00 92.25 891 GLY A N 1
ATOM 6970 C CA . GLY A 1 891 ? -4.864 32.923 42.522 1.00 92.25 891 GLY A CA 1
ATOM 6971 C C . GLY A 1 891 ? -4.755 34.352 43.061 1.00 92.25 891 GLY A C 1
ATOM 6972 O O . GLY A 1 891 ? -5.739 35.075 43.173 1.00 92.25 891 GLY A O 1
ATOM 6973 N N . SER A 1 892 ? -3.524 34.769 43.367 1.00 93.75 892 SER A N 1
ATOM 6974 C CA . SER A 1 892 ? -3.163 36.160 43.680 1.00 93.75 892 SER A CA 1
ATOM 6975 C C . SER A 1 892 ? -2.292 36.720 42.548 1.00 93.75 892 SER A C 1
ATOM 6977 O O . SER A 1 892 ? -1.179 36.218 42.341 1.00 93.75 892 SER A O 1
ATOM 6979 N N . PRO A 1 893 ? -2.758 37.738 41.798 1.00 94.94 893 PRO A N 1
ATOM 6980 C CA . PRO A 1 893 ? -1.983 38.364 40.728 1.00 94.94 893 PRO A CA 1
ATOM 6981 C C . PRO A 1 893 ? -0.602 38.857 41.185 1.00 94.94 893 PRO A C 1
ATOM 6983 O O . PRO A 1 893 ? 0.379 38.781 40.452 1.00 94.94 893 PRO A O 1
ATOM 6986 N N . GLU A 1 894 ? -0.492 39.307 42.431 1.00 93.75 894 GLU A N 1
ATOM 6987 C CA . GLU A 1 894 ? 0.753 39.763 43.039 1.00 93.75 894 GLU A CA 1
ATOM 6988 C C . GLU A 1 894 ? 1.786 38.633 43.164 1.00 93.75 894 GLU A C 1
ATOM 6990 O O . GLU A 1 894 ? 2.979 38.859 42.946 1.00 93.75 894 GLU A O 1
ATOM 6995 N N . SER A 1 895 ? 1.328 37.422 43.497 1.00 90.88 895 SER A N 1
ATOM 6996 C CA . SER A 1 895 ? 2.179 36.238 43.630 1.00 90.88 895 SER A CA 1
ATOM 6997 C C . SER A 1 895 ? 2.696 35.759 42.275 1.00 90.88 895 SER A C 1
ATOM 6999 O O . SER A 1 895 ? 3.886 35.483 42.145 1.00 90.88 895 SER A O 1
ATOM 7001 N N . ILE A 1 896 ? 1.851 35.716 41.241 1.00 92.06 896 ILE A N 1
ATOM 7002 C CA . ILE A 1 896 ? 2.294 35.244 39.921 1.00 92.06 896 ILE A CA 1
ATOM 7003 C C . ILE A 1 896 ? 3.244 36.230 39.232 1.00 92.06 896 ILE A C 1
ATOM 7005 O O . ILE A 1 896 ? 4.166 35.800 38.541 1.00 92.06 896 ILE A O 1
ATOM 7009 N N . ILE A 1 897 ? 3.096 37.539 39.469 1.00 94.31 897 ILE A N 1
ATOM 7010 C CA . ILE A 1 897 ? 4.064 38.541 38.990 1.00 94.31 897 ILE A CA 1
ATOM 7011 C C . ILE A 1 897 ? 5.434 38.338 39.643 1.00 94.31 897 ILE A C 1
ATOM 7013 O O . ILE A 1 897 ? 6.461 38.505 38.989 1.00 94.31 897 ILE A O 1
ATOM 7017 N N . GLU A 1 898 ? 5.466 37.952 40.916 1.00 89.88 898 GLU A N 1
ATOM 7018 C CA . GLU A 1 898 ? 6.714 37.670 41.625 1.00 89.88 898 GLU A CA 1
ATOM 7019 C C . GLU A 1 898 ? 7.392 36.391 41.116 1.00 89.88 898 GLU A C 1
ATOM 7021 O O . GLU A 1 898 ? 8.599 36.394 40.878 1.00 89.88 898 GLU A O 1
ATOM 7026 N N . SER A 1 899 ? 6.618 35.334 40.861 1.00 89.31 899 SER A N 1
ATOM 7027 C CA . SER A 1 899 ? 7.144 34.051 40.380 1.00 89.31 899 SER A CA 1
ATOM 7028 C C . SER A 1 899 ? 7.513 34.053 38.889 1.00 89.31 899 SER A C 1
ATOM 7030 O O . SER A 1 899 ? 8.512 33.451 38.502 1.00 89.31 899 SER A O 1
ATOM 7032 N N . TYR A 1 900 ? 6.733 34.733 38.041 1.00 91.00 900 TYR A N 1
ATOM 7033 C CA . TYR A 1 900 ? 6.821 34.634 36.576 1.00 91.00 900 TYR A CA 1
ATOM 7034 C C . TYR A 1 900 ? 6.931 35.985 35.859 1.00 91.00 900 TYR A C 1
ATOM 7036 O O . TYR A 1 900 ? 6.754 36.046 34.645 1.00 91.00 900 TYR A O 1
ATOM 7044 N N . GLY A 1 901 ? 7.286 37.068 36.559 1.00 89.56 901 GLY A N 1
ATOM 7045 C CA . GLY A 1 901 ? 7.299 38.432 36.013 1.00 89.56 901 GLY A CA 1
ATOM 7046 C C . GLY A 1 901 ? 8.009 38.596 34.664 1.00 89.56 901 GLY A C 1
ATOM 7047 O O . GLY A 1 901 ? 7.481 39.243 33.768 1.00 89.56 901 GLY A O 1
ATOM 7048 N N . LYS A 1 902 ? 9.154 37.930 34.452 1.00 89.81 902 LYS A N 1
ATOM 7049 C CA . LYS A 1 902 ? 9.897 37.975 33.172 1.00 89.81 902 LYS A CA 1
ATOM 7050 C C . LYS A 1 902 ? 9.151 37.353 31.982 1.00 89.81 902 LYS A C 1
ATOM 7052 O O . LYS A 1 902 ? 9.488 37.630 30.833 1.00 89.81 902 LYS A O 1
ATOM 7057 N N . ARG A 1 903 ? 8.166 36.496 32.251 1.00 92.69 903 ARG A N 1
ATOM 7058 C CA . ARG A 1 903 ? 7.317 35.852 31.243 1.00 92.69 903 ARG A CA 1
ATOM 7059 C C . ARG A 1 903 ? 5.983 36.557 31.054 1.00 92.69 903 ARG A C 1
ATOM 7061 O O . ARG A 1 903 ? 5.272 36.213 30.122 1.00 92.69 903 ARG A O 1
ATOM 7068 N N . ILE A 1 904 ? 5.643 37.543 31.882 1.00 94.00 904 ILE A N 1
ATOM 7069 C CA . ILE A 1 904 ? 4.436 38.349 31.692 1.00 94.00 904 ILE A CA 1
ATOM 7070 C C . ILE A 1 904 ? 4.725 39.373 30.597 1.00 94.00 904 ILE A C 1
ATOM 7072 O O . ILE A 1 904 ? 5.382 40.388 30.821 1.00 94.00 904 ILE A O 1
ATOM 7076 N N . TRP A 1 905 ? 4.269 39.072 29.384 1.00 93.31 905 TRP A N 1
ATOM 7077 C CA . TRP A 1 905 ? 4.471 39.926 28.209 1.00 93.31 905 TRP A CA 1
ATOM 7078 C C . TRP A 1 905 ? 3.221 40.733 27.862 1.00 93.31 905 TRP A C 1
ATOM 7080 O O . TRP A 1 905 ? 3.311 41.709 27.118 1.00 93.31 905 TRP A O 1
ATOM 7090 N N . HIS A 1 906 ? 2.069 40.339 28.407 1.00 93.81 906 HIS A N 1
ATOM 7091 C CA . HIS A 1 906 ? 0.823 41.079 28.295 1.00 93.81 906 HIS A CA 1
ATOM 7092 C C . HIS A 1 906 ? 0.025 41.007 29.600 1.00 93.81 906 HIS A C 1
ATOM 7094 O O . HIS A 1 906 ? 0.170 40.053 30.367 1.00 93.81 906 HIS A O 1
ATOM 7100 N N . VAL A 1 907 ? -0.796 42.021 29.872 1.00 93.81 907 VAL A N 1
ATOM 7101 C CA . VAL A 1 907 ? -1.581 42.110 31.108 1.00 93.81 907 VAL A CA 1
ATOM 7102 C C . VAL A 1 907 ? -2.987 42.599 30.797 1.00 93.81 907 VAL A C 1
ATOM 7104 O O . VAL A 1 907 ? -3.159 43.661 30.194 1.00 93.81 907 VAL A O 1
ATOM 7107 N N . HIS A 1 908 ? -3.974 41.841 31.264 1.00 94.62 908 HIS A N 1
ATOM 7108 C CA . HIS A 1 908 ? -5.380 42.208 31.289 1.00 94.62 908 HIS A CA 1
ATOM 7109 C C . HIS A 1 908 ? -5.780 42.548 32.728 1.00 94.62 908 HIS A C 1
ATOM 7111 O O . HIS A 1 908 ? -5.753 41.707 33.629 1.00 94.62 908 HIS A O 1
ATOM 7117 N N . PHE A 1 909 ? -6.138 43.808 32.957 1.00 95.38 909 PHE A N 1
ATOM 7118 C CA . PHE A 1 909 ? -6.754 44.251 34.198 1.00 95.38 909 PHE A CA 1
ATOM 7119 C C . PHE A 1 909 ? -8.247 43.975 34.140 1.00 95.38 909 PHE A C 1
ATOM 7121 O O . PHE A 1 909 ? -9.001 44.674 33.462 1.00 95.38 909 PHE A O 1
ATOM 7128 N N . LYS A 1 910 ? -8.640 42.965 34.906 1.00 94.81 910 LYS A N 1
ATOM 7129 C CA . LYS A 1 910 ? -10.017 42.576 35.187 1.00 94.81 910 LYS A CA 1
ATOM 7130 C C . LYS A 1 910 ? -10.152 42.419 36.700 1.00 94.81 910 LYS A C 1
ATOM 7132 O O . LYS A 1 910 ? -9.264 41.852 37.337 1.00 94.81 910 LYS A O 1
ATOM 7137 N N . ASP A 1 911 ? -11.198 42.970 37.302 1.00 94.62 911 ASP A N 1
ATOM 7138 C CA . ASP A 1 911 ? -11.430 42.837 38.746 1.00 94.62 911 ASP A CA 1
ATOM 7139 C C . ASP A 1 911 ? -12.459 41.737 39.019 1.00 94.62 911 ASP A C 1
ATOM 7141 O O . ASP A 1 911 ? -13.306 41.449 38.174 1.00 94.62 911 ASP A O 1
ATOM 7145 N N . CYS A 1 912 ? -12.381 41.111 40.189 1.00 95.38 912 CYS A N 1
ATOM 7146 C CA . CYS A 1 912 ? -13.243 39.998 40.580 1.00 95.38 912 CYS A CA 1
ATOM 7147 C C . CYS A 1 912 ? -14.012 40.364 41.851 1.00 95.38 912 CYS A C 1
ATOM 7149 O O . CYS A 1 912 ? -13.407 40.617 42.892 1.00 95.38 912 CYS A O 1
ATOM 7151 N N . ASP A 1 913 ? -15.343 40.357 41.804 1.00 95.00 913 ASP A N 1
ATOM 7152 C CA . ASP A 1 913 ? -16.169 40.628 42.979 1.00 95.00 913 ASP A CA 1
ATOM 7153 C C . ASP A 1 913 ? -16.061 39.461 43.974 1.00 95.00 913 ASP A C 1
ATOM 7155 O O . ASP A 1 913 ? -16.449 38.326 43.686 1.00 95.00 913 ASP A O 1
ATOM 7159 N N . ALA A 1 914 ? -15.524 39.729 45.167 1.00 94.06 914 ALA A N 1
ATOM 7160 C CA . ALA A 1 914 ? -15.284 38.703 46.180 1.00 94.06 914 ALA A CA 1
ATOM 7161 C C . ALA A 1 914 ? -16.574 38.050 46.696 1.00 94.06 914 ALA A C 1
ATOM 7163 O O . ALA A 1 914 ? -16.583 36.854 47.003 1.00 94.06 914 ALA A O 1
ATOM 7164 N N . ALA A 1 915 ? -17.658 38.822 46.814 1.00 94.38 915 ALA A N 1
ATOM 7165 C CA . ALA A 1 915 ? -18.928 38.328 47.325 1.00 94.38 915 ALA A CA 1
ATOM 7166 C C . ALA A 1 915 ? -19.597 37.422 46.290 1.00 94.38 915 ALA A C 1
ATOM 7168 O O . ALA A 1 915 ? -20.062 36.334 46.640 1.00 94.38 915 ALA A O 1
ATOM 7169 N N . ILE A 1 916 ? -19.579 37.820 45.016 1.00 93.94 916 ILE A N 1
ATOM 7170 C CA . ILE A 1 916 ? -20.090 36.998 43.915 1.00 93.94 916 ILE A CA 1
ATOM 7171 C C . ILE A 1 916 ? -19.205 35.767 43.698 1.00 93.94 916 ILE A C 1
ATOM 7173 O O . ILE A 1 916 ? -19.736 34.675 43.511 1.00 93.94 916 ILE A O 1
ATOM 7177 N N . ALA A 1 917 ? -17.878 35.882 43.822 1.00 93.38 917 ALA A N 1
ATOM 7178 C CA . ALA A 1 917 ? -16.965 34.737 43.756 1.00 93.38 917 ALA A CA 1
ATOM 7179 C C . ALA A 1 917 ? -17.273 33.716 44.856 1.00 93.38 917 ALA A C 1
ATOM 7181 O O . ALA A 1 917 ? -17.383 32.515 44.599 1.00 93.38 917 ALA A O 1
ATOM 7182 N N . HIS A 1 918 ? -17.468 34.192 46.088 1.00 93.75 918 HIS A N 1
ATOM 7183 C CA . HIS A 1 918 ? -17.843 33.346 47.212 1.00 93.75 918 HIS A CA 1
ATOM 7184 C C . HIS A 1 918 ? -19.213 32.687 46.996 1.00 93.75 918 HIS A C 1
ATOM 7186 O O . HIS A 1 918 ? -19.344 31.473 47.164 1.00 93.75 918 HIS A O 1
ATOM 7192 N N . GLN A 1 919 ? -20.221 33.450 46.564 1.00 94.44 919 GLN A N 1
ATOM 7193 C CA . GLN A 1 919 ? -21.554 32.917 46.274 1.00 94.44 919 GLN A CA 1
ATOM 7194 C C . GLN A 1 919 ? -21.539 31.899 45.137 1.00 94.44 919 GLN A C 1
ATOM 7196 O O . GLN A 1 919 ? -22.140 30.838 45.288 1.00 94.44 919 GLN A O 1
ATOM 7201 N N . SER A 1 920 ? -20.817 32.176 44.049 1.00 93.94 920 SER A N 1
ATOM 7202 C CA . SER A 1 920 ? -20.616 31.242 42.941 1.00 93.94 920 SER A CA 1
ATOM 7203 C C . SER A 1 920 ? -20.058 29.920 43.454 1.00 93.94 920 SER A C 1
ATOM 7205 O O . SER A 1 920 ? -20.584 28.856 43.122 1.00 93.94 920 SER A O 1
ATOM 7207 N N . ARG A 1 921 ? -19.059 29.969 44.349 1.00 91.75 921 ARG A N 1
ATOM 7208 C CA . ARG A 1 921 ? -18.463 28.760 44.925 1.00 91.75 921 ARG A CA 1
ATOM 7209 C C . ARG A 1 921 ? -19.425 27.979 45.816 1.00 91.75 921 ARG A C 1
ATOM 7211 O O . ARG A 1 921 ? -19.540 26.766 45.655 1.00 91.75 921 ARG A O 1
ATOM 7218 N N . VAL A 1 922 ? -20.133 28.661 46.716 1.00 92.38 922 VAL A N 1
ATOM 7219 C CA . VAL A 1 922 ? -21.081 28.034 47.656 1.00 92.38 922 VAL A CA 1
ATOM 7220 C C . VAL A 1 922 ? -22.295 27.456 46.926 1.00 92.38 922 VAL A C 1
ATOM 7222 O O . VAL A 1 922 ? -22.727 26.345 47.223 1.00 92.38 922 VAL A O 1
ATOM 7225 N N . ARG A 1 923 ? -22.835 28.189 45.949 1.00 94.06 923 ARG A N 1
ATOM 7226 C CA . ARG A 1 923 ? -24.016 27.790 45.168 1.00 94.06 923 ARG A CA 1
ATOM 7227 C C . ARG A 1 923 ? -23.683 26.919 43.960 1.00 94.06 923 ARG A C 1
ATOM 7229 O O . ARG A 1 923 ? -24.598 26.428 43.308 1.00 94.06 923 ARG A O 1
ATOM 7236 N N . ARG A 1 924 ? -22.392 26.703 43.689 1.00 93.31 924 ARG A N 1
ATOM 7237 C CA . ARG A 1 924 ? -21.862 25.909 42.570 1.00 93.31 924 ARG A CA 1
ATOM 7238 C C . ARG A 1 924 ? -22.376 26.396 41.210 1.00 93.31 924 ARG A C 1
ATOM 7240 O O . ARG A 1 924 ? -22.749 25.590 40.363 1.00 93.31 924 ARG A O 1
ATOM 7247 N N . TRP A 1 925 ? -22.400 27.713 41.017 1.00 95.25 925 TRP A N 1
ATOM 7248 C CA . TRP A 1 925 ? -22.770 28.332 39.743 1.00 95.25 925 TRP A CA 1
ATOM 7249 C C . TRP A 1 925 ? -21.758 27.994 38.656 1.00 95.25 925 TRP A C 1
ATOM 7251 O O . TRP A 1 925 ? -20.553 28.087 38.896 1.00 95.25 925 TRP A O 1
ATOM 7261 N N . ASP A 1 926 ? -22.233 27.648 37.463 1.00 92.88 926 ASP A N 1
ATOM 7262 C CA . ASP A 1 926 ? -21.358 27.564 36.296 1.00 92.88 926 ASP A CA 1
ATOM 7263 C C . ASP A 1 926 ? -20.783 28.947 35.925 1.00 92.88 926 ASP A C 1
ATOM 7265 O O . ASP A 1 926 ? -21.127 29.988 36.509 1.00 92.88 926 ASP A O 1
ATOM 7269 N N . TYR A 1 927 ? -19.849 28.956 34.976 1.00 90.81 927 TYR A N 1
ATOM 7270 C CA . TYR A 1 927 ? -19.167 30.171 34.541 1.00 90.81 927 TYR A CA 1
ATOM 7271 C C . TYR A 1 927 ? -20.141 31.259 34.059 1.00 90.81 927 TYR A C 1
ATOM 7273 O O . TYR A 1 927 ? -20.056 32.404 34.506 1.00 90.81 927 TYR A O 1
ATOM 7281 N N . PHE A 1 928 ? -21.115 30.905 33.217 1.00 90.38 928 PHE A N 1
ATOM 7282 C CA . PHE A 1 928 ? -22.058 31.868 32.643 1.00 90.38 928 PHE A CA 1
ATOM 7283 C C . PHE A 1 928 ? -23.029 32.434 33.681 1.00 90.38 928 PHE A C 1
ATOM 7285 O O . PHE A 1 928 ? -23.316 33.629 33.671 1.00 90.38 928 PHE A O 1
ATOM 7292 N N . THR A 1 929 ? -23.479 31.614 34.629 1.00 92.38 929 THR A N 1
ATOM 7293 C CA . THR A 1 929 ? -24.292 32.069 35.762 1.00 92.38 929 THR A CA 1
ATOM 7294 C C . THR A 1 929 ? -23.500 33.051 36.627 1.00 92.38 929 THR A C 1
ATOM 7296 O O . THR A 1 929 ? -24.018 34.081 37.051 1.00 92.38 929 THR A O 1
ATOM 7299 N N . SER A 1 930 ? -22.210 32.784 36.846 1.00 92.19 930 SER A N 1
ATOM 7300 C CA . SER A 1 930 ? -21.330 33.697 37.587 1.00 92.19 930 SER A CA 1
ATOM 7301 C C . SER A 1 930 ? -21.170 35.042 36.863 1.00 92.19 930 SER A C 1
ATOM 7303 O O . SER A 1 930 ? -21.250 36.092 37.502 1.00 92.19 930 SER A O 1
ATOM 7305 N N . LEU A 1 931 ? -21.028 35.026 35.530 1.00 89.81 931 LEU A N 1
ATOM 7306 C CA . LEU A 1 931 ? -21.022 36.235 34.695 1.00 89.81 931 LEU A CA 1
ATOM 7307 C C . LEU A 1 931 ? -22.320 37.039 34.818 1.00 89.81 931 LEU A C 1
ATOM 7309 O O . LEU A 1 931 ? -22.259 38.249 35.024 1.00 89.81 931 LEU A O 1
ATOM 7313 N N . GLN A 1 932 ? -23.483 36.384 34.759 1.00 89.81 932 GLN A N 1
ATOM 7314 C CA . GLN A 1 932 ? -24.795 37.036 34.912 1.00 89.81 932 GLN A CA 1
ATOM 7315 C C . GLN A 1 932 ? -24.963 37.738 36.261 1.00 89.81 932 GLN A C 1
ATOM 7317 O O . GLN A 1 932 ? -25.642 38.759 36.350 1.00 89.81 932 GLN A O 1
ATOM 7322 N N . HIS A 1 933 ? -24.314 37.222 37.303 1.00 91.00 933 HIS A N 1
ATOM 7323 C CA . HIS A 1 933 ? -24.285 37.845 38.623 1.00 91.00 933 HIS A CA 1
ATOM 7324 C C . HIS A 1 933 ? -23.193 38.912 38.788 1.00 91.00 933 HIS A C 1
ATOM 7326 O O . HIS A 1 933 ? -23.052 39.469 39.875 1.00 91.00 933 HIS A O 1
ATOM 7332 N N . GLY A 1 934 ? -22.451 39.229 37.726 1.00 90.00 934 GLY A N 1
ATOM 7333 C CA . GLY A 1 934 ? -21.441 40.281 37.724 1.00 90.00 934 GLY A CA 1
ATOM 7334 C C . GLY A 1 934 ? -20.152 39.900 38.439 1.00 90.00 934 GLY A C 1
ATOM 7335 O O . GLY A 1 934 ? -19.562 40.743 39.107 1.00 90.00 934 GLY A O 1
ATOM 7336 N N . ILE A 1 935 ? -19.713 38.641 38.301 1.00 92.62 935 ILE A N 1
ATOM 7337 C CA . ILE A 1 935 ? -18.456 38.164 38.900 1.00 92.62 935 ILE A CA 1
ATOM 7338 C C . ILE A 1 935 ? -17.251 39.040 38.541 1.00 92.62 935 ILE A C 1
ATOM 7340 O O . ILE A 1 935 ? -16.397 39.271 39.394 1.00 92.62 935 ILE A O 1
ATOM 7344 N N . PHE A 1 936 ? -17.199 39.555 37.312 1.00 93.38 936 PHE A N 1
ATOM 7345 C CA . PHE A 1 936 ? -16.185 40.512 36.895 1.00 93.38 936 PHE A CA 1
ATOM 7346 C C . PHE A 1 936 ? -16.757 41.921 36.942 1.00 93.38 936 PHE A C 1
ATOM 7348 O O . PHE A 1 936 ? -17.702 42.257 36.227 1.00 93.38 936 PHE A O 1
ATOM 7355 N N . CYS A 1 937 ? -16.190 42.746 37.813 1.00 90.62 937 CYS A N 1
ATOM 7356 C CA . CYS A 1 937 ? -16.720 44.053 38.177 1.00 90.62 937 CYS A CA 1
ATOM 7357 C C . CYS A 1 937 ? -15.747 45.181 37.787 1.00 90.62 937 CYS A C 1
ATOM 7359 O O . CYS A 1 937 ? -14.582 44.906 37.495 1.00 90.62 937 CYS A O 1
ATOM 7361 N N . PRO A 1 938 ? -16.185 46.455 37.825 1.00 91.25 938 PRO A N 1
ATOM 7362 C CA . PRO A 1 938 ? -15.306 47.590 37.546 1.00 91.25 938 PRO A CA 1
ATOM 7363 C C . PRO A 1 938 ? -14.085 47.609 38.460 1.00 91.25 938 PRO A C 1
ATOM 7365 O O . PRO A 1 938 ? -14.162 47.204 39.622 1.00 91.25 938 PRO A O 1
ATOM 7368 N N . LEU A 1 939 ? -12.973 48.142 37.957 1.00 93.75 939 LEU A N 1
ATOM 7369 C CA . LEU A 1 939 ? -11.715 48.183 38.694 1.00 93.75 939 LEU A CA 1
ATOM 7370 C C . LEU A 1 939 ? -11.879 48.941 40.020 1.00 93.75 939 LEU A C 1
ATOM 7372 O O . LEU A 1 939 ? -12.405 50.059 40.066 1.00 93.75 939 LEU A O 1
ATOM 7376 N N . GLY A 1 940 ? -11.419 48.324 41.108 1.00 91.06 940 GLY A N 1
ATOM 7377 C CA . GLY A 1 940 ? -11.526 48.869 42.460 1.00 91.06 940 GLY A CA 1
ATOM 7378 C C . GLY A 1 940 ? -12.857 48.592 43.150 1.00 91.06 940 GLY A C 1
ATOM 7379 O O . GLY A 1 940 ? -13.107 49.153 44.221 1.00 91.06 940 GLY A O 1
ATOM 7380 N N . LYS A 1 941 ? -13.723 47.777 42.539 1.00 91.56 941 LYS A N 1
ATOM 7381 C CA . LYS A 1 941 ? -14.940 47.246 43.166 1.00 91.56 941 LYS A CA 1
ATOM 7382 C C . LYS A 1 941 ? -14.788 45.795 43.615 1.00 91.56 941 LYS A C 1
ATOM 7384 O O . LYS A 1 941 ? -15.610 45.353 44.412 1.00 91.56 941 LYS A O 1
ATOM 7389 N N . GLY A 1 942 ? -13.764 45.090 43.144 1.00 93.19 942 GLY A N 1
ATOM 7390 C CA . GLY A 1 942 ? -13.508 43.698 43.481 1.00 93.19 942 GLY A CA 1
ATOM 7391 C C . GLY A 1 942 ? -12.339 43.522 44.443 1.00 93.19 942 GLY A C 1
ATOM 7392 O O . GLY A 1 942 ? -12.026 44.400 45.251 1.00 93.19 942 GLY A O 1
ATOM 7393 N N . CYS A 1 943 ? -11.734 42.336 44.407 1.00 94.50 943 CYS A N 1
ATOM 7394 C CA . CYS A 1 943 ? -10.672 41.929 45.321 1.00 94.50 943 CYS A CA 1
ATOM 7395 C C . CYS A 1 943 ? -9.249 42.092 44.784 1.00 94.50 943 CYS A C 1
ATOM 7397 O O . CYS A 1 943 ? -8.310 41.847 45.544 1.00 94.50 943 CYS A O 1
ATOM 7399 N N . VAL A 1 944 ? -9.050 42.480 43.522 1.00 95.62 944 VAL A N 1
ATOM 7400 C CA . VAL A 1 944 ? -7.693 42.641 42.980 1.00 95.62 944 VAL A CA 1
ATOM 7401 C C . VAL A 1 944 ? -7.046 43.898 43.571 1.00 95.62 944 VAL A C 1
ATOM 7403 O O . VAL A 1 944 ? -7.566 45.008 43.434 1.00 95.62 944 VAL A O 1
ATOM 7406 N N . ASN A 1 945 ? -5.870 43.764 44.197 1.00 94.31 945 ASN A N 1
ATOM 7407 C CA . ASN A 1 945 ? -5.131 44.913 44.718 1.00 94.31 945 ASN A CA 1
ATOM 7408 C C . ASN A 1 945 ? -4.292 45.563 43.609 1.00 94.31 945 ASN A C 1
ATOM 7410 O O . ASN A 1 945 ? -3.072 45.402 43.527 1.00 94.31 945 ASN A O 1
ATOM 7414 N N . PHE A 1 946 ? -4.951 46.353 42.757 1.00 94.62 946 PHE A N 1
ATOM 7415 C CA . PHE A 1 946 ? -4.289 47.004 41.624 1.00 94.62 946 PHE A CA 1
ATOM 7416 C C . PHE A 1 946 ? -3.123 47.915 42.026 1.00 94.62 946 PHE A C 1
ATOM 7418 O O . PHE A 1 946 ? -2.179 48.044 41.252 1.00 94.62 946 PHE A O 1
ATOM 7425 N N . HIS A 1 947 ? -3.125 48.502 43.229 1.00 93.12 947 HIS A N 1
ATOM 7426 C CA . HIS A 1 947 ? -1.987 49.292 43.707 1.00 93.12 947 HIS A CA 1
ATOM 7427 C C . HIS A 1 947 ? -0.711 48.443 43.812 1.00 93.12 947 HIS A C 1
ATOM 7429 O O . HIS A 1 947 ? 0.333 48.821 43.274 1.00 93.12 947 HIS A O 1
ATOM 7435 N N . GLU A 1 948 ? -0.799 47.278 44.459 1.00 94.31 948 GLU A N 1
ATOM 7436 C CA . GLU A 1 948 ? 0.338 46.362 44.590 1.00 94.31 948 GLU A CA 1
ATOM 7437 C C . GLU A 1 948 ? 0.672 45.661 43.266 1.00 94.31 948 GLU A C 1
ATOM 7439 O O . GLU A 1 948 ? 1.853 45.520 42.949 1.00 94.31 948 GLU A O 1
ATOM 7444 N N . VAL A 1 949 ? -0.323 45.311 42.441 1.00 95.25 949 VAL A N 1
ATOM 7445 C CA . VAL A 1 949 ? -0.095 44.781 41.082 1.00 95.25 949 VAL A CA 1
ATOM 7446 C C . VAL A 1 949 ? 0.708 45.773 40.237 1.00 95.25 949 VAL A C 1
ATOM 7448 O O . VAL A 1 949 ? 1.747 45.409 39.689 1.00 95.25 949 VAL A O 1
ATOM 7451 N N . ILE A 1 950 ? 0.297 47.046 40.178 1.00 93.62 950 ILE A N 1
ATOM 7452 C CA . ILE A 1 950 ? 1.003 48.098 39.426 1.00 93.62 950 ILE A CA 1
ATOM 7453 C C . ILE A 1 950 ? 2.423 48.290 39.965 1.00 93.62 950 ILE A C 1
ATOM 7455 O O . ILE A 1 950 ? 3.372 48.411 39.192 1.00 93.62 950 ILE A O 1
ATOM 7459 N N . LYS A 1 951 ? 2.595 48.307 41.290 1.00 93.50 951 LYS A N 1
ATOM 7460 C CA . LYS A 1 951 ? 3.912 48.424 41.926 1.00 93.50 951 LYS A CA 1
ATOM 7461 C C . LYS A 1 951 ? 4.823 47.246 41.573 1.00 93.50 951 LYS A C 1
ATOM 7463 O O . LYS A 1 951 ? 5.980 47.465 41.227 1.00 93.50 951 LYS A O 1
ATOM 7468 N N . LYS A 1 952 ? 4.315 46.011 41.596 1.00 94.62 952 LYS A N 1
ATOM 7469 C CA . LYS A 1 952 ? 5.083 44.819 41.207 1.00 94.62 952 LYS A CA 1
ATOM 7470 C C . LYS A 1 952 ? 5.414 44.808 39.713 1.00 94.62 952 LYS A C 1
ATOM 7472 O O . LYS A 1 952 ? 6.556 44.515 39.374 1.00 94.62 952 LYS A O 1
ATOM 7477 N N . LEU A 1 953 ? 4.486 45.213 38.842 1.00 93.62 953 LEU A N 1
ATOM 7478 C CA . LEU A 1 953 ? 4.753 45.399 37.408 1.00 93.62 953 LEU A CA 1
ATOM 7479 C C . LEU A 1 953 ? 5.853 46.447 37.162 1.00 93.62 953 LEU A C 1
ATOM 7481 O O . LEU A 1 953 ? 6.754 46.215 36.357 1.00 93.62 953 LEU A O 1
ATOM 7485 N N . LYS A 1 954 ? 5.841 47.567 37.901 1.00 91.06 954 LYS A N 1
ATOM 7486 C CA . LYS A 1 954 ? 6.921 48.570 37.862 1.00 91.06 954 LYS A CA 1
ATOM 7487 C C . LYS A 1 954 ? 8.259 47.985 38.323 1.00 91.06 954 LYS A C 1
ATOM 7489 O O . LYS A 1 954 ? 9.270 48.225 37.674 1.00 91.06 954 LYS A O 1
ATOM 7494 N N . ASN A 1 955 ? 8.270 47.178 39.385 1.00 92.94 955 ASN A N 1
ATOM 7495 C CA . ASN A 1 955 ? 9.496 46.562 39.909 1.00 92.94 955 ASN A CA 1
ATOM 7496 C C . ASN A 1 955 ? 10.153 45.577 38.929 1.00 92.94 955 ASN A C 1
ATOM 7498 O O . ASN A 1 955 ? 11.371 45.419 38.959 1.00 92.94 955 ASN A O 1
ATOM 7502 N N . ILE A 1 956 ? 9.372 44.925 38.062 1.00 92.56 956 ILE A N 1
ATOM 7503 C CA . ILE A 1 956 ? 9.899 44.043 37.007 1.00 92.56 956 ILE A CA 1
ATOM 7504 C C . ILE A 1 956 ? 10.169 44.780 35.686 1.00 92.56 956 ILE A C 1
ATOM 7506 O O . ILE A 1 956 ? 10.451 44.129 34.683 1.00 92.56 956 ILE A O 1
ATOM 7510 N N . ASN A 1 957 ? 10.089 46.117 35.675 1.00 91.50 957 ASN A N 1
ATOM 7511 C CA . ASN A 1 957 ? 10.223 46.957 34.482 1.00 91.50 957 ASN A CA 1
ATOM 7512 C C . ASN A 1 957 ? 9.271 46.542 33.345 1.00 91.50 957 ASN A C 1
ATOM 7514 O O . ASN A 1 957 ? 9.666 46.453 32.183 1.00 91.50 957 ASN A O 1
ATOM 7518 N N . TYR A 1 958 ? 8.004 46.258 33.661 1.00 90.94 958 TYR A N 1
ATOM 7519 C CA . TYR A 1 958 ? 7.007 45.999 32.626 1.00 90.94 958 TYR A CA 1
ATOM 7520 C C . TYR A 1 958 ? 6.722 47.286 31.835 1.00 90.94 958 TYR A C 1
ATOM 7522 O O . TYR A 1 958 ? 6.270 48.286 32.394 1.00 90.94 958 TYR A O 1
ATOM 7530 N N . HIS A 1 959 ? 6.973 47.247 30.525 1.00 84.50 959 HIS A N 1
ATOM 7531 C CA . HIS A 1 959 ? 6.781 48.372 29.599 1.00 84.50 959 HIS A CA 1
ATOM 7532 C C . HIS A 1 959 ? 5.669 48.126 28.565 1.00 84.50 959 HIS A C 1
ATOM 7534 O O . HIS A 1 959 ? 5.518 48.902 27.623 1.00 84.50 959 HIS A O 1
ATOM 7540 N N . GLY A 1 960 ? 4.918 47.029 28.702 1.00 83.62 960 GLY A N 1
ATOM 7541 C CA . GLY A 1 960 ? 3.831 46.687 27.789 1.00 83.62 960 GLY A CA 1
ATOM 7542 C C . GLY A 1 960 ? 2.558 47.497 28.046 1.00 83.62 960 GLY A C 1
ATOM 7543 O O . GLY A 1 960 ? 2.408 48.169 29.066 1.00 83.62 960 GLY A O 1
ATOM 7544 N N . TRP A 1 961 ? 1.607 47.388 27.122 1.00 85.69 961 TRP A N 1
ATOM 7545 C CA . TRP A 1 961 ? 0.259 47.914 27.324 1.00 85.69 961 TRP A CA 1
ATOM 7546 C C . TRP A 1 961 ? -0.486 47.099 28.385 1.00 85.69 961 TRP A C 1
ATOM 7548 O O . TRP A 1 961 ? -0.271 45.890 28.519 1.00 85.69 961 TRP A O 1
ATOM 7558 N N . ILE A 1 962 ? -1.365 47.773 29.122 1.00 89.00 962 ILE A N 1
ATOM 7559 C CA . ILE A 1 962 ? -2.344 47.147 30.009 1.00 89.00 962 ILE A CA 1
ATOM 7560 C C . ILE A 1 962 ? -3.696 47.267 29.319 1.00 89.00 962 ILE A C 1
ATOM 7562 O O . ILE A 1 962 ? -4.166 48.377 29.057 1.00 89.00 962 ILE A O 1
ATOM 7566 N N . VAL A 1 963 ? -4.312 46.129 29.021 1.00 91.50 963 VAL A N 1
ATOM 7567 C CA . VAL A 1 963 ? -5.681 46.084 28.511 1.00 91.50 963 VAL A CA 1
ATOM 7568 C C . VAL A 1 963 ? -6.616 46.052 29.707 1.00 91.50 963 VAL A C 1
ATOM 7570 O O . VAL A 1 963 ? -6.422 45.265 30.626 1.00 91.50 963 VAL A O 1
ATOM 7573 N N . VAL A 1 964 ? -7.619 46.923 29.727 1.00 91.88 964 VAL A N 1
ATOM 7574 C CA . VAL A 1 964 ? -8.670 46.874 30.747 1.00 91.88 964 VAL A CA 1
ATOM 7575 C C . VAL A 1 964 ? -9.850 46.122 30.160 1.00 91.88 964 VAL A C 1
ATOM 7577 O O . VAL A 1 964 ? -10.473 46.602 29.213 1.00 91.88 964 VAL A O 1
ATOM 7580 N N . GLU A 1 965 ? -10.149 44.960 30.726 1.00 87.94 965 GLU A N 1
ATOM 7581 C CA . GLU A 1 965 ? -11.206 44.076 30.251 1.00 87.94 965 GLU A CA 1
ATOM 7582 C C . GLU A 1 965 ? -12.384 44.100 31.226 1.00 87.94 965 GLU A C 1
ATOM 7584 O O . GLU A 1 965 ? -12.217 43.939 32.435 1.00 87.94 965 GLU A O 1
ATOM 7589 N N . GLN A 1 966 ? -13.586 44.324 30.698 1.00 86.12 966 GLN A N 1
ATOM 7590 C CA . GLN A 1 966 ? -14.809 44.369 31.488 1.00 86.12 966 GLN A CA 1
ATOM 7591 C C . GLN A 1 966 ? -15.928 43.639 30.753 1.00 86.12 966 GLN A C 1
ATOM 7593 O O . GLN A 1 966 ? -16.388 44.098 29.706 1.00 86.12 966 GLN A O 1
ATOM 7598 N N . ASP A 1 967 ? -16.413 42.557 31.355 1.00 84.94 967 ASP A N 1
ATOM 7599 C CA . ASP A 1 967 ? -17.598 41.850 30.882 1.00 84.94 967 ASP A CA 1
ATOM 7600 C C . ASP A 1 967 ? -18.850 42.658 31.243 1.00 84.94 967 ASP A C 1
ATOM 7602 O O . ASP A 1 967 ? -19.036 43.062 32.395 1.00 84.94 967 ASP A O 1
ATOM 7606 N N . ILE A 1 968 ? -19.687 42.954 30.243 1.00 80.06 968 ILE A N 1
ATOM 7607 C CA . ILE A 1 968 ? -20.904 43.763 30.395 1.00 80.06 968 ILE A CA 1
ATOM 7608 C C . ILE A 1 968 ? -22.044 43.041 29.697 1.00 80.06 968 ILE A C 1
ATOM 7610 O O . ILE A 1 968 ? -22.157 43.066 28.472 1.00 80.06 968 ILE A O 1
ATOM 7614 N N . LEU A 1 969 ? -22.909 42.412 30.487 1.00 76.31 969 LEU A N 1
ATOM 7615 C CA . LEU A 1 969 ? -24.111 41.758 29.984 1.00 76.31 969 LEU A CA 1
ATOM 7616 C C . LEU A 1 969 ? -25.286 42.746 29.880 1.00 76.31 969 LEU A C 1
ATOM 7618 O O . LEU A 1 969 ? -25.278 43.799 30.536 1.00 76.31 969 LEU A O 1
ATOM 7622 N N . PRO A 1 970 ? -26.323 42.425 29.079 1.00 75.62 970 PRO A N 1
ATOM 7623 C CA . PRO A 1 970 ? -27.546 43.219 29.022 1.00 75.62 970 PRO A CA 1
ATOM 7624 C C . PRO A 1 970 ? -28.105 43.498 30.425 1.00 75.62 970 PRO A C 1
ATOM 7626 O O . PRO A 1 970 ? -28.304 42.584 31.220 1.00 75.62 970 PRO A O 1
ATOM 7629 N N . GLY A 1 971 ? -28.338 44.775 30.737 1.00 74.69 971 GLY A N 1
ATOM 7630 C CA . GLY A 1 971 ? -28.835 45.220 32.046 1.00 74.69 971 GLY A CA 1
ATOM 7631 C C . GLY A 1 971 ? -27.761 45.641 33.058 1.00 74.69 971 GLY A C 1
ATOM 7632 O O . GLY A 1 971 ? -28.111 46.254 34.064 1.00 74.69 971 GLY A O 1
ATOM 7633 N N . MET A 1 972 ? -26.468 45.407 32.791 1.00 73.62 972 MET A N 1
ATOM 7634 C CA . MET A 1 972 ? -25.382 45.796 33.707 1.00 73.62 972 MET A CA 1
ATOM 7635 C C . MET A 1 972 ? -24.888 47.236 33.511 1.00 73.62 972 MET A C 1
ATOM 7637 O O . MET A 1 972 ? -24.276 47.803 34.403 1.00 73.62 972 MET A O 1
ATOM 7641 N N . GLY A 1 973 ? -25.158 47.878 32.375 1.00 79.69 973 GLY A N 1
ATOM 7642 C CA . GLY A 1 973 ? -24.698 49.239 32.086 1.00 79.69 973 GLY A CA 1
ATOM 7643 C C . GLY A 1 973 ? -24.244 49.380 30.639 1.00 79.69 973 GLY A C 1
ATOM 7644 O O . GLY A 1 973 ? -24.608 48.569 29.794 1.00 79.69 973 GLY A O 1
ATOM 7645 N N . THR A 1 974 ? -23.457 50.417 30.337 1.00 84.25 974 THR A N 1
ATOM 7646 C CA . THR A 1 974 ? -22.889 50.610 28.991 1.00 84.25 974 THR A CA 1
ATOM 7647 C C . THR A 1 974 ? -21.365 50.468 29.012 1.00 84.25 974 THR A C 1
ATOM 7649 O O . THR A 1 974 ? -20.732 50.949 29.958 1.00 84.25 974 THR A O 1
ATOM 7652 N N . PRO A 1 975 ? -20.749 49.904 27.953 1.00 85.38 975 PRO A N 1
ATOM 7653 C CA . PRO A 1 975 ? -19.290 49.849 27.804 1.00 85.38 975 PRO A CA 1
ATOM 7654 C C . PRO A 1 975 ? -18.595 51.191 28.003 1.00 85.38 975 PRO A C 1
ATOM 7656 O O . PRO A 1 975 ? -17.597 51.287 28.713 1.00 85.38 975 PRO A O 1
ATOM 7659 N N . LYS A 1 976 ? -19.182 52.263 27.461 1.00 88.31 976 LYS A N 1
ATOM 7660 C CA . LYS A 1 976 ? -18.641 53.618 27.592 1.00 88.31 976 LYS A CA 1
ATOM 7661 C C . LYS A 1 976 ? -18.557 54.079 29.048 1.00 88.31 976 LYS A C 1
ATOM 7663 O O . LYS A 1 976 ? -17.555 54.676 29.433 1.00 88.31 976 LYS A O 1
ATOM 7668 N N . ARG A 1 977 ? -19.592 53.813 29.850 1.00 88.94 977 ARG A N 1
ATOM 7669 C CA . ARG A 1 977 ? -19.626 54.204 31.264 1.00 88.94 977 ARG A CA 1
ATOM 7670 C C . ARG A 1 977 ? -18.535 53.487 32.056 1.00 88.94 977 ARG A C 1
ATOM 7672 O O . ARG A 1 977 ? -17.766 54.140 32.753 1.00 88.94 977 ARG A O 1
ATOM 7679 N N . TYR A 1 978 ? -18.433 52.169 31.917 1.00 88.25 978 TYR A N 1
ATOM 7680 C CA . TYR A 1 978 ? -17.436 51.396 32.655 1.00 88.25 978 TYR A CA 1
ATOM 7681 C C . TYR A 1 978 ? -16.002 51.716 32.232 1.00 88.25 978 TYR A C 1
ATOM 7683 O O . TYR A 1 978 ? -15.128 51.829 33.087 1.00 88.25 978 TYR A O 1
ATOM 7691 N N . ALA A 1 979 ? -15.762 51.987 30.946 1.00 88.50 979 ALA A N 1
ATOM 7692 C CA . ALA A 1 979 ? -14.466 52.477 30.485 1.00 88.50 979 ALA A CA 1
ATOM 7693 C C . ALA A 1 979 ? -14.072 53.809 31.159 1.00 88.50 979 ALA A C 1
ATOM 7695 O O . ALA A 1 979 ? -12.915 53.994 31.538 1.00 88.50 979 ALA A O 1
ATOM 7696 N N . GLN A 1 980 ? -15.024 54.733 31.351 1.00 90.38 980 GLN A N 1
ATOM 7697 C CA . GLN A 1 980 ? -14.784 55.995 32.064 1.00 90.38 980 GLN A CA 1
ATOM 7698 C C . GLN A 1 980 ? -14.484 55.767 33.552 1.00 90.38 980 GLN A C 1
ATOM 7700 O O . GLN A 1 980 ? -13.524 56.338 34.069 1.00 90.38 980 GLN A O 1
ATOM 7705 N N . GLU A 1 981 ? -15.265 54.919 34.225 1.00 90.94 981 GLU A N 1
ATOM 7706 C CA . GLU A 1 981 ? -15.073 54.586 35.644 1.00 90.94 981 GLU A CA 1
ATOM 7707 C C . GLU A 1 981 ? -13.709 53.917 35.886 1.00 90.94 981 GLU A C 1
ATOM 7709 O O . GLU A 1 981 ? -12.947 54.359 36.751 1.00 90.94 981 GLU A O 1
ATOM 7714 N N . ASN A 1 982 ? -13.350 52.927 35.064 1.00 92.88 982 ASN A N 1
ATOM 7715 C CA . ASN A 1 982 ? -12.066 52.232 35.143 1.00 92.88 982 ASN A CA 1
ATOM 7716 C C . ASN A 1 982 ? -10.887 53.184 34.886 1.00 92.88 982 ASN A C 1
ATOM 7718 O O . ASN A 1 982 ? -9.897 53.157 35.618 1.00 92.88 982 ASN A O 1
ATOM 7722 N N . ARG A 1 983 ? -11.009 54.093 33.907 1.00 90.56 983 ARG A N 1
ATOM 7723 C CA . ARG A 1 983 ? -9.991 55.122 33.643 1.00 90.56 983 ARG A CA 1
ATOM 7724 C C . ARG A 1 983 ? -9.814 56.072 34.828 1.00 90.56 983 ARG A C 1
ATOM 7726 O O . ARG A 1 983 ? -8.689 56.382 35.207 1.00 90.56 983 ARG A O 1
ATOM 7733 N N . MET A 1 984 ? -10.909 56.526 35.441 1.00 92.00 984 MET A N 1
ATOM 7734 C CA . MET A 1 984 ? -10.847 57.377 36.635 1.00 92.00 9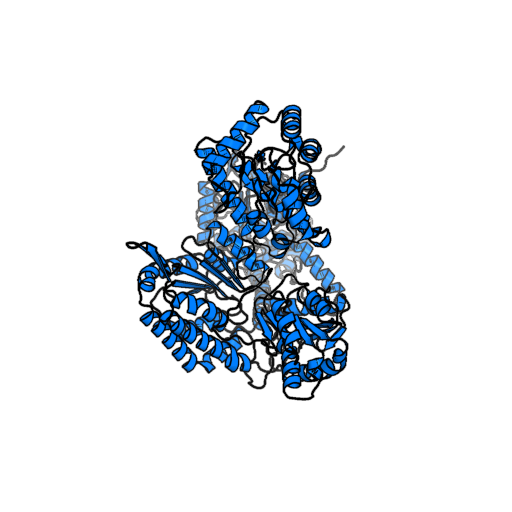84 MET A CA 1
ATOM 7735 C C . MET A 1 984 ? -10.204 56.664 37.828 1.00 92.00 984 MET A C 1
ATOM 7737 O O . MET A 1 984 ? -9.526 57.310 38.625 1.00 92.00 984 MET A O 1
ATOM 7741 N N . TYR A 1 985 ? -10.419 55.355 37.968 1.00 93.62 985 TYR A N 1
ATOM 7742 C CA . TYR A 1 985 ? -9.776 54.553 39.003 1.00 93.62 985 TYR A CA 1
ATOM 7743 C C . TYR A 1 985 ? -8.262 54.442 38.777 1.00 93.62 985 TYR A C 1
ATOM 7745 O O . TYR A 1 985 ? -7.500 54.753 39.691 1.00 93.62 985 TYR A O 1
ATOM 7753 N N . LEU A 1 986 ? -7.825 54.092 37.563 1.00 91.38 986 LEU A N 1
ATOM 7754 C CA . LEU A 1 986 ? -6.403 53.941 37.225 1.00 91.38 986 LEU A CA 1
ATOM 7755 C C . LEU A 1 986 ? -5.610 55.251 37.321 1.00 91.38 986 LEU A C 1
ATOM 7757 O O . LEU A 1 986 ? -4.498 55.245 37.853 1.00 91.38 986 LEU A O 1
ATOM 7761 N N . ASN A 1 987 ? -6.224 56.387 36.964 1.00 89.31 987 ASN A N 1
ATOM 7762 C CA . ASN A 1 987 ? -5.618 57.714 37.124 1.00 89.31 987 ASN A CA 1
ATOM 7763 C C . ASN A 1 987 ? -5.152 57.993 38.569 1.00 89.31 987 ASN A C 1
ATOM 7765 O O . ASN A 1 987 ? -4.200 58.746 38.772 1.00 89.31 987 ASN A O 1
ATOM 7769 N N . LYS A 1 988 ? -5.778 57.382 39.590 1.00 90.62 988 LYS A N 1
ATOM 7770 C CA . LYS A 1 988 ? -5.369 57.535 41.003 1.00 90.62 988 LYS A CA 1
ATOM 7771 C C . LYS A 1 988 ? -3.989 56.936 41.293 1.00 90.62 988 LYS A C 1
ATOM 7773 O O . LYS A 1 988 ? -3.369 57.306 42.285 1.00 90.62 988 LYS A O 1
ATOM 7778 N N . PHE A 1 989 ? -3.516 56.027 40.442 1.00 87.50 989 PHE A N 1
ATOM 7779 C CA . PHE A 1 989 ? -2.231 55.335 40.565 1.00 87.50 989 PHE A CA 1
ATOM 7780 C C . PHE A 1 989 ? -1.193 55.798 39.530 1.00 87.50 989 PHE A C 1
ATOM 7782 O O . PHE A 1 989 ? -0.094 55.237 39.468 1.00 87.50 989 PHE A O 1
ATOM 7789 N N . GLY A 1 990 ? -1.524 56.826 38.739 1.00 80.56 990 GLY A N 1
ATOM 7790 C CA . GLY A 1 990 ? -0.658 57.357 37.686 1.00 80.56 990 GLY A CA 1
ATOM 7791 C C . GLY A 1 990 ? -0.447 56.384 36.523 1.00 80.56 990 GLY A C 1
ATOM 7792 O O . GLY A 1 990 ? 0.670 56.312 36.012 1.00 80.56 990 GLY A O 1
ATOM 7793 N N . VAL A 1 991 ? -1.485 55.610 36.178 1.00 78.62 991 VAL A N 1
ATOM 7794 C CA . VAL A 1 991 ? -1.559 54.721 35.002 1.00 78.62 991 VAL A CA 1
ATOM 7795 C C . VAL A 1 991 ? -2.464 55.335 33.948 1.00 78.62 991 VAL A C 1
ATOM 7797 O O . VAL A 1 991 ? -3.541 55.840 34.345 1.00 78.62 991 VAL A O 1
#

Secondary structure (DSSP, 8-state):
-PPP-GGGGGPPP-HHHHHHHHHHHHHHHH-TTSPP----TT---SPPPHHHHHHHHHHHHHHTSTTT---SPPTT--HHHHHHHIIIIIGGGT----GGGEEEES-HHHHHHHHGGGS-TT--EEEEES--HHHHHHHHHTT-S--EETTEETTEEEEE--GGGTT-PPPPSS--SEEEEESS-TTT-----HHHHHHHHHHHHHHT-EEEEE-TTGGG---TTS-SSGGGSTTGGGTEEEEEEHHHHS-TTTT--EEEE--TT-EEE-TT--EEEHHHHHHHHHHHS-----HHHHHHHHHHTSHHHHHHHHHHHHHHHHHHHHHHHHHHHTS----------HHHHHHHHHHHHHHHHHHHTS-HHHHHHHHHHHHHHHHHTHHHHHHHHHHHH---HHHIIIIIHHHHHHHHHHHHHHTTT---EEEE-SSS-EEEE-----SEEEEE--SSSHHHHHHHHHHHHHHHT-EEEEEEPSSS-HHHHHHHHHHGGGS-TTSEEEEE--IIIIIHHHHH-TTEEEEEEES-HHHHHHHHHHHHTTT--EEEE-----EEEE-GGGGG--SHHHHHHHHHHHGGGGGGG--TT---EEEEETTTHHHHHHHHHHHHHT---S-TTSTT------S-HHHHHHHHHHHHHHHHTT-EEEE--SB---SS-TTS--B--EEEE--TTSHHHHS---SSEEEEEEESSHHHHHHHHH-SS--SEEEEE-S-HHHHHHHHHHS--SEEEES------TTS----SGGG--SSSSHHHHHHHHHHHHHHHHHHHTT-TT-EEEE---TTTSHHHHHHTT---GGGSPPHHHHHHHHHHHHHHHHHHHHHHS-EEEEE--TTSSS-SHHHHHHHHHHS-TTTEEEEEEHHHHHHTT--HHHHHHHHGGGEEEEEE-EE-HHHHHHHHHHT--HHHHHHTTSEE-TTSSS--HHHHHHHHHHTT--S-EEE-----TTS--HHHHHHHHHHHHHTTT-

Nearest PDB structures (foldseek):
  4go4-assembly1_A  TM=9.777E-01  e=4.970E-43  Pseudomonas sp. WBC-3
  4go3-assembly3_G  TM=9.735E-01  e=3.481E-43  Pseudomonas sp. WBC-3
  2d4e-assembly1_C  TM=9.498E-01  e=2.374E-41  Thermus thermophilus HB8
  6oxm-assembly1_B  TM=9.341E-01  e=1.350E-33  Verrucomicrobium spinosum
  9izw-assembly1_D  TM=9.029E-01  e=1.608E-27  Homo sapiens

pLDDT: mean 91.53, std 8.69, range [32.06, 98.88]

Organism: NCBI:txid53620